Protein AF-0000000075969549 (afdb_homodimer)

pLDDT: mean 79.11, std 28.39, range [17.0, 98.88]

Nearest PDB structures (foldseek):
  5tuc-assembly1_A  TM=9.799E-01  e=2.265E-28  Sus scrofa
  5tub-assembly2_B  TM=9.819E-01  e=7.524E-28  Squalomorphii
  5tuc-assembly2_B  TM=9.845E-01  e=1.022E-26  Sus scrofa
  1fkm-assembly1_A  TM=8.429E-01  e=6.269E-11  Saccharomyces cerevisiae
  2g77-assembly1_A  TM=8.305E-01  e=9.100E-11  Saccharomyces cerevisiae

Solvent-accessible surface area (backbone atoms only — not comparable to full-atom values): 49962 Å² total; per-residue (Å²): 113,12,47,56,45,24,48,44,51,58,45,38,52,53,40,46,52,43,45,46,38,68,71,67,42,62,78,69,69,65,77,65,83,73,53,48,61,56,54,51,46,46,52,48,45,54,46,44,52,54,48,50,57,65,49,55,70,73,68,71,75,80,79,66,72,91,65,79,73,85,68,56,76,65,54,91,59,82,76,46,70,42,44,43,73,70,60,54,59,67,29,41,51,96,58,47,23,54,41,69,57,69,60,52,32,51,42,22,48,39,28,12,65,34,76,90,48,41,67,61,50,45,29,44,63,23,65,56,41,60,52,79,34,33,54,68,54,43,55,53,50,50,53,52,51,46,51,51,50,53,51,42,41,47,38,64,69,66,55,46,70,71,32,40,76,31,23,58,70,60,43,51,39,52,53,50,45,56,56,47,44,75,62,52,60,47,82,39,76,81,36,34,69,82,89,32,66,55,40,50,49,52,42,53,45,53,55,27,41,25,57,51,29,46,68,73,42,71,52,93,53,53,63,65,60,37,47,63,44,37,67,65,49,73,34,73,63,62,23,42,45,32,40,51,31,48,40,71,76,46,47,53,48,63,39,84,82,29,60,46,47,52,50,50,40,51,52,41,43,53,49,41,40,68,77,37,47,66,60,37,50,51,29,46,76,38,73,37,56,72,44,65,73,48,43,64,40,65,64,40,68,40,52,73,34,35,50,72,71,55,37,53,37,52,50,42,19,55,57,41,49,48,96,34,92,47,44,70,51,34,44,53,48,26,51,49,61,71,42,39,62,61,43,61,73,65,61,50,42,47,70,51,45,41,51,52,57,60,64,39,41,62,70,58,60,62,66,62,35,53,35,45,16,51,17,52,53,51,21,59,70,67,34,88,80,68,57,60,74,57,26,54,62,65,71,41,86,64,80,67,74,70,73,73,78,61,81,70,69,67,76,68,68,67,80,72,80,81,70,82,76,79,81,77,85,82,76,75,72,75,79,70,66,69,68,61,58,61,60,57,61,58,54,72,74,101,112,19,57,56,41,15,50,44,51,58,44,36,54,52,41,46,52,43,45,48,39,67,70,68,43,63,77,68,70,67,77,66,84,73,52,50,62,55,55,51,47,47,52,48,47,55,46,43,52,54,46,51,58,65,50,56,69,75,68,69,73,78,77,66,71,92,63,80,74,86,67,56,76,65,56,92,58,81,76,46,69,44,44,43,73,71,61,56,58,68,31,41,50,95,59,48,23,54,42,67,57,69,60,51,32,52,42,22,48,40,29,12,63,35,76,89,48,42,65,62,49,45,29,44,63,23,66,55,41,60,52,79,34,33,54,69,53,44,54,53,50,50,52,52,51,46,52,51,50,52,52,41,41,47,41,63,69,65,56,46,73,71,32,41,76,31,22,59,69,59,45,52,40,52,53,51,46,56,57,49,45,73,63,53,59,47,82,40,75,81,36,34,69,83,90,30,66,55,38,51,48,53,43,51,44,54,55,29,42,22,58,50,30,46,68,74,42,70,52,93,52,53,64,66,60,38,48,62,43,36,68,65,50,74,34,73,64,62,22,41,45,32,42,52,30,47,40,70,76,45,45,52,47,62,39,85,81,30,59,46,46,51,51,51,41,51,52,40,44,52,49,40,40,67,76,38,49,68,60,36,50,50,28,45,74,38,73,37,57,71,43,64,72,49,44,62,40,65,65,38,69,39,50,74,35,35,49,71,72,54,38,53,37,51,49,42,20,55,56,40,48,48,96,34,91,48,46,69,51,33,43,53,48,26,51,49,62,69,44,39,63,61,44,61,73,65,61,49,43,46,69,51,43,40,51,52,58,60,64,40,44,63,68,57,62,61,68,61,36,53,34,44,15,50,16,52,52,52,21,58,70,66,33,88,80,70,56,61,74,56,26,54,61,65,71,40,87,65,79,69,76,71,74,74,80,67,83,72,70,71,76,69,68,64,81,69,76,73,68,76,80,80,84,77,87,84,76,93,81,83,79,74,72,71,69,65,64,62,62,62,63,57,56,74,75,104

InterPro domains:
  IPR000195 Rab-GAP-TBC domain [PF00566] (117-343)
  IPR000195 Rab-GAP-TBC domain [PS50086] (112-322)
  IPR000195 Rab-GAP-TBC domain [SM00164] (109-347)
  IPR035969 Rab-GAP-TBC domain superfamily [SSF47923] (85-279)
  IPR035969 Rab-GAP-TBC domain superfamily [SSF47923] (257-378)

Sequence (892 aa):
MLLTVQVLVYQYLTMCLLMYLVVHHGVQALGGESSLEDVTKHLIQLRMSTLDAAAKEEEYEIILPSSSPKLPPRPTVKRGPPVSLEEWAKHFDDDGRMINIKELKEKIFRGGISPILRYDAWKFLLDYMPSTATREEWQEIRKRKVEEYIQMKHQWKSMTEDQESRFSYFRERKNLIEKDVNRTDRTIPYFEGNDNPNVQLLYDILMTYVMYNFDLGYVQGMSDLLSPILYLMENEVDAFWCFVGFMNKMSKNFEMDQAGIKQQLKNLNILIRFTDRELGNYLESNESDNLFFCFRWLLILFKREFSYQDIMVLWEVLWSDLPGPNFHLFICLAILDTERDVLIGNEYGFTEILKHINDLSLHINLQDILIKAEAIYLQLLAAEELPDSVKVILNLPVSERRIDSESTEELVIPPTSDHISNGEPSQSESMESTEQMYEQALSLYLMLLTVQVLVYQYLTMCLLMYLVVHHGVQALGGESSLEDVTKHLIQLRMSTLDAAAKEEEYEIILPSSSPKLPPRPTVKRGPPVSLEEWAKHFDDDGRMINIKELKEKIFRGGISPILRYDAWKFLLDYMPSTATREEWQEIRKRKVEEYIQMKHQWKSMTEDQESRFSYFRERKNLIEKDVNRTDRTIPYFEGNDNPNVQLLYDILMTYVMYNFDLGYVQGMSDLLSPILYLMENEVDAFWCFVGFMNKMSKNFEMDQAGIKQQLKNLNILIRFTDRELGNYLESNESDNLFFCFRWLLILFKREFSYQDIMVLWEVLWSDLPGPNFHLFICLAILDTERDVLIGNEYGFTEILKHINDLSLHINLQDILIKAEAIYLQLLAAEELPDSVKVILNLPVSERRIDSESTEELVIPPTSDHISNGEPSQSESMESTEQMYEQALSLYL

Secondary structure (DSSP, 8-state):
-HHHHHHHHHHHHHHHHHHHHHHH--TT---SSS-HHHHHHHHHHHHHHHHHHHHTS--------SS---PPPPPP----PPBPHHHHHTTB-TTS-B--HHHHHHHHHHH-B-GGGHHHHHHHHTTSS-TT--HHHHHHHHHHHHHHHHHHHHHHHT--HHHHTT-HHHHHHHHHHHHHHTTSSTTSTTT-STT-HHHHHHHHHHHHHHHH-TTT---TTHHHHHHHHHHHH--HHHHHHHHHHHHHHHGGGGSTT-HHHHHHHHHHHHHHHHH-HHHHHHHHHTT-TT-GGGHHHHHTTTTTTS-HHHHHHHHHHHHTT-S-TTHHHHHHHHHHHHHHHHHHHTT--HHHHHHHHHHTTT---HHHHHHHHHHHHHHHHT-S---HHHHHHTTPPP-------------------S-----------SGGGTTHHHHHHHHTT-/-HHHHHHHHHHHHHHHHHHHHHHH--GGG--SSS-HHHHHHHHHHHHHHHHHHHTTS--------SS---PPPPPP----PPBPHHHHHTTB-TTS-B--HHHHHHHHHHH-B-GGGHHHHHHHHTTSS-TT--HHHHHHHHHHHHHHHHHHHHHHHT--HHHHTT-HHHHHHHHHHHHHHTTSSTTSTTT-STT-HHHHHHHHHHHHHHHH-TTT---TTHHHHHHHHHHHH--HHHHHHHHHHHHHHHGGGGSTT-HHHHHHHHHHHHHHHHH-HHHHHHHHHTT-TT-GGGHHHHHTTTTTTS-HHHHHHHHHHHHTT-S-TTHHHHHHHHHHHHTHHHHHHTT--HHHHHHHHHHTTT---HHHHHHHHHHHHHHHHH-SS--HHHHHHTTPPP--------------------------------GGGGTHHHHHHHTT--

Foldseek 3Di:
DVVVVVLLVVLQVLVQVLLCCLVPDDQPPPPDPPRSVVVNVVSVVVNCVSVCVVVVPPPPVPCDDPDQADFDDFDFDAADAAQDPVNQVVQADPQGAGHPLLVNLVNLLRHNHDLVCCLPVLCDLLVVADNGDGPVRRVVSLVVLVVLLVVLLCVVVPQDPVNVVVVPLLVVLLVVLVVQLVPAPCVDPQNHDPPRVLSVLLSSLLSSVCSVPVVLRDDPLLSLQLVLLCVSNVDSSSSNSSSVSVCVLQVCCRDSVNVVLQVLLVLLLVLCCNLPVPLSVLCVVLVNSSVCLCSSCNNNVCSQQADSVLVSSVVSSQSSCPPHVNLSSLLVVLVCVVCVCVCVVVSDHPVRVSSVSVVNRHVDDNSSSSRNSVSSLVSQVPRPDDDQSNCVSNVHDGDDPPPPPPPPVVVPVDPPDDDDDDDDDDDPDDDPPDVVVVVVVVVVVD/DVVVVVLLVVLQVLVQVLCCCLVPPDQPPPPDPPRSVVVNVVSVVVNCVSVCVVVVPPPPVPPDDPDQADFDDFDFDAADAAQDPVNQVVQADPQGAGHPLLVNLVRLLRHNHDLVCCLPVLCDLLVVADNGAGPVRRVVSLVVLVVLLVVLLCVVVVQDPVNVVVVPLLVVLLVVLVVQLVPAPCVDPQNHDPPRVLSVLLSSLLSSVCSVPVVLRDDPLLSLQLVLLCVSNVDSSSSNSSSVSVCVLQVCCRDSSNVVLQVLLVLLLVLCCNLPVPLSVLCVVLVNSSVCLCSSCNNNVCSQQADSVLVSSVVSSQSSCPPHVNLSSLLVVLVCVVCVCVCVVVSDHPVRVSSVSVVNRHVDDRSSSSRNSVSSLVSQVPRPDDDQSNCVSNVHDDDDPPPPPPCPVPVPVDPPDPDDDDDDDDDDDDPPPDPVVVVVVVVVVD

Structure (mmCIF, N/CA/C/O backbone):
data_AF-0000000075969549-model_v1
#
loop_
_entity.id
_entity.type
_entity.pdbx_description
1 polymer 'TBC1 domain family member 15'
#
loop_
_atom_site.group_PDB
_atom_site.id
_atom_site.type_symbol
_atom_site.label_atom_id
_atom_site.label_alt_id
_atom_site.label_comp_id
_atom_site.label_asym_id
_atom_site.label_entity_id
_atom_site.label_seq_id
_atom_site.pdbx_PDB_ins_code
_atom_site.Cartn_x
_atom_site.Cartn_y
_atom_site.Cartn_z
_atom_site.occupancy
_atom_site.B_iso_or_equiv
_atom_site.auth_seq_id
_atom_site.auth_comp_id
_atom_site.auth_asym_id
_atom_site.auth_atom_id
_atom_site.pdbx_PDB_model_num
ATOM 1 N N . MET A 1 1 ? -20.375 -3.908 3.492 1 21.33 1 MET A N 1
ATOM 2 C CA . MET A 1 1 ? -19.078 -4.133 2.852 1 21.33 1 MET A CA 1
ATOM 3 C C . MET A 1 1 ? -17.953 -4.102 3.875 1 21.33 1 MET A C 1
ATOM 5 O O . MET A 1 1 ? -16.906 -4.723 3.674 1 21.33 1 MET A O 1
ATOM 9 N N . LEU A 1 2 ? -18.25 -3.332 4.996 1 26.2 2 LEU A N 1
ATOM 10 C CA . LEU A 1 2 ? -17.297 -3.127 6.074 1 26.2 2 LEU A CA 1
ATOM 11 C C . LEU A 1 2 ? -17.109 -4.402 6.891 1 26.2 2 LEU A C 1
ATOM 13 O O . LEU A 1 2 ? -16 -4.719 7.316 1 26.2 2 LEU A O 1
ATOM 17 N N . LEU A 1 3 ? -18.156 -5.086 7.102 1 29.84 3 LEU A N 1
ATOM 18 C CA . LEU A 1 3 ? -18.156 -6.398 7.742 1 29.84 3 LEU A CA 1
ATOM 19 C C . LEU A 1 3 ? -17.328 -7.398 6.941 1 29.84 3 LEU A C 1
ATOM 21 O O . LEU A 1 3 ? -16.672 -8.266 7.52 1 29.84 3 LEU A O 1
ATOM 25 N N . THR A 1 4 ? -17.344 -7.156 5.641 1 31.66 4 THR A N 1
ATOM 26 C CA . THR A 1 4 ? -16.688 -8.125 4.773 1 31.66 4 THR A CA 1
ATOM 27 C C . THR A 1 4 ? -15.172 -7.914 4.789 1 31.66 4 THR A C 1
ATOM 29 O O . THR A 1 4 ? -14.406 -8.875 4.699 1 31.66 4 THR A O 1
ATOM 32 N N . VAL A 1 5 ? -14.703 -6.711 5.031 1 31.64 5 VAL A N 1
ATOM 33 C CA . VAL A 1 5 ? -13.273 -6.453 4.922 1 31.64 5 VAL A CA 1
ATOM 34 C C . VAL A 1 5 ? -12.57 -6.867 6.211 1 31.64 5 VAL A C 1
ATOM 36 O O . VAL A 1 5 ? -11.477 -7.438 6.176 1 31.64 5 VAL A O 1
ATOM 39 N N . GLN A 1 6 ? -13.109 -6.527 7.395 1 30.97 6 GLN A N 1
ATOM 40 C CA . GLN A 1 6 ? -12.555 -7.004 8.656 1 30.97 6 GLN A CA 1
ATOM 41 C C . GLN A 1 6 ? -12.438 -8.523 8.664 1 30.97 6 GLN A C 1
ATOM 43 O O . GLN A 1 6 ? -11.453 -9.07 9.164 1 30.97 6 GLN A O 1
ATOM 48 N N . VAL A 1 7 ? -13.391 -9.062 8.18 1 33.06 7 VAL A N 1
ATOM 49 C CA . VAL A 1 7 ? -13.383 -10.508 7.98 1 33.06 7 VAL A CA 1
ATOM 50 C C . VAL A 1 7 ? -12.242 -10.898 7.051 1 33.06 7 VAL A C 1
ATOM 52 O O . VAL A 1 7 ? -11.57 -11.906 7.27 1 33.06 7 VAL A O 1
ATOM 55 N N . LEU A 1 8 ? -11.844 -9.898 6.262 1 35.03 8 LEU A N 1
ATOM 56 C CA . LEU A 1 8 ? -10.82 -10.25 5.285 1 35.03 8 LEU A CA 1
ATOM 57 C C . LEU A 1 8 ? -9.422 -10.125 5.895 1 35.03 8 LEU A C 1
ATOM 59 O O . LEU A 1 8 ? -8.555 -10.961 5.633 1 35.03 8 LEU A O 1
ATOM 63 N N . VAL A 1 9 ? -9.18 -9.148 6.75 1 34.84 9 VAL A N 1
ATOM 64 C CA . VAL A 1 9 ? -7.855 -8.984 7.348 1 34.84 9 VAL A CA 1
ATOM 65 C C . VAL A 1 9 ? -7.605 -10.102 8.359 1 34.84 9 VAL A C 1
ATOM 67 O O . VAL A 1 9 ? -6.523 -10.688 8.391 1 34.84 9 VAL A O 1
ATOM 70 N N . TYR A 1 10 ? -8.539 -10.289 9.32 1 36.03 10 TYR A N 1
ATOM 71 C CA . TYR A 1 10 ? -8.43 -11.453 10.195 1 36.03 10 TYR A CA 1
ATOM 72 C C . TYR A 1 10 ? -8.289 -12.734 9.391 1 36.03 10 TYR A C 1
ATOM 74 O O . TYR A 1 10 ? -7.543 -13.641 9.773 1 36.03 10 TYR A O 1
ATOM 82 N N . GLN A 1 11 ? -8.938 -12.688 8.367 1 36.5 11 GLN A N 1
ATOM 83 C CA . GLN A 1 11 ? -8.781 -13.797 7.43 1 36.5 11 GLN A CA 1
ATOM 84 C C . GLN A 1 11 ? -7.363 -13.836 6.855 1 36.5 11 GLN A C 1
ATOM 86 O O . GLN A 1 11 ? -6.781 -14.906 6.703 1 36.5 11 GLN A O 1
ATOM 91 N N . TYR A 1 12 ? -6.855 -12.656 6.758 1 38.41 12 TYR A N 1
ATOM 92 C CA . TYR A 1 12 ? -5.504 -12.57 6.207 1 38.41 12 TYR A CA 1
ATOM 93 C C . TYR A 1 12 ? -4.473 -13.031 7.23 1 38.41 12 TYR A C 1
ATOM 95 O O . TYR A 1 12 ? -3.568 -13.805 6.902 1 38.41 12 TYR A O 1
ATOM 103 N N . LEU A 1 13 ? -4.598 -12.57 8.414 1 36.53 13 LEU A N 1
ATOM 104 C CA . LEU A 1 13 ? -3.619 -12.953 9.43 1 36.53 13 LEU A CA 1
ATOM 105 C C . LEU A 1 13 ? -3.715 -14.445 9.742 1 36.53 13 LEU A C 1
ATOM 107 O O . LEU A 1 13 ? -2.693 -15.117 9.898 1 36.53 13 LEU A O 1
ATOM 111 N N . THR A 1 14 ? -4.902 -14.789 9.883 1 38.47 14 THR A N 1
ATOM 112 C CA . THR A 1 14 ? -5.105 -16.219 10.102 1 38.47 14 THR A CA 1
ATOM 113 C C . THR A 1 14 ? -4.645 -17.016 8.891 1 38.47 14 THR A C 1
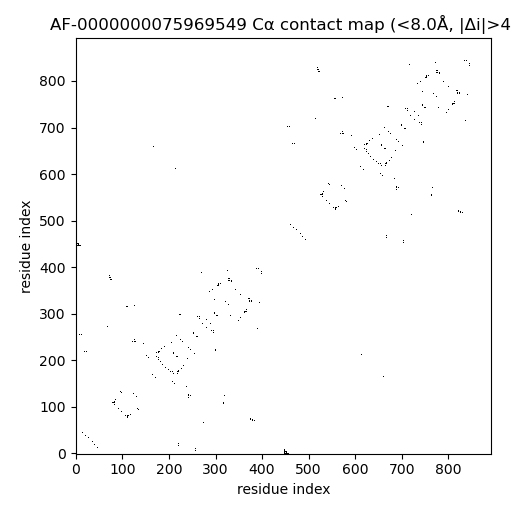ATOM 115 O O . THR A 1 14 ? -4.082 -18.109 9.031 1 38.47 14 THR A O 1
ATOM 118 N N . MET A 1 15 ? -4.801 -16.406 7.785 1 41.09 15 MET A N 1
ATOM 119 C CA . MET A 1 15 ? -4.324 -17.047 6.566 1 41.09 15 MET A CA 1
ATOM 120 C C . MET A 1 15 ? -2.803 -17.078 6.52 1 41.09 15 MET A C 1
ATOM 122 O O . MET A 1 15 ? -2.205 -18.094 6.156 1 41.09 15 MET A O 1
ATOM 126 N N . CYS A 1 16 ? -2.295 -16 6.926 1 41.16 16 CYS A N 1
ATOM 127 C CA . CYS A 1 16 ? -0.837 -15.953 6.949 1 41.16 16 CYS A CA 1
ATOM 128 C C . CYS A 1 16 ? -0.275 -16.953 7.957 1 41.16 16 CYS A C 1
ATOM 130 O O . CYS A 1 16 ? 0.706 -17.641 7.676 1 41.16 16 CYS A O 1
ATOM 132 N N . LEU A 1 17 ? -0.875 -16.922 9.07 1 39.16 17 LEU A N 1
ATOM 133 C CA . LEU A 1 17 ? -0.434 -17.906 10.062 1 39.16 17 LEU A CA 1
ATOM 134 C C . LEU A 1 17 ? -0.641 -19.328 9.562 1 39.16 17 LEU A C 1
ATOM 136 O O . LEU A 1 17 ? 0.227 -20.188 9.742 1 39.16 17 LEU A O 1
ATOM 140 N N . LEU A 1 18 ? -1.745 -19.422 8.898 1 40.03 18 LEU A N 1
ATOM 141 C CA . LEU A 1 18 ? -2.031 -20.734 8.328 1 40.03 18 LEU A CA 1
ATOM 142 C C . LEU A 1 18 ? -1.037 -21.078 7.227 1 40.03 18 LEU A C 1
ATOM 144 O O . LEU A 1 18 ? -0.526 -22.203 7.168 1 40.03 18 LEU A O 1
ATOM 148 N N . MET A 1 19 ? -0.872 -20.156 6.457 1 40.88 19 MET A N 1
ATOM 149 C CA . MET A 1 19 ? 0.059 -20.375 5.355 1 40.88 19 MET A CA 1
ATOM 150 C C . MET A 1 19 ? 1.463 -20.672 5.879 1 40.88 19 MET A C 1
ATOM 152 O O . MET A 1 19 ? 2.154 -21.547 5.363 1 40.88 19 MET A O 1
ATOM 156 N N . TYR A 1 20 ? 1.781 -19.859 6.852 1 40.25 20 TYR A N 1
ATOM 157 C CA . TYR A 1 20 ? 3.08 -20.109 7.469 1 40.25 20 TYR A CA 1
ATOM 158 C C . TYR A 1 20 ? 3.158 -21.531 8.031 1 40.25 20 TYR A C 1
ATOM 160 O O . TYR A 1 20 ? 4.156 -22.219 7.844 1 40.25 20 TYR A O 1
ATOM 168 N N . LEU A 1 21 ? 2.127 -21.859 8.641 1 39.59 21 LEU A N 1
ATOM 169 C CA . LEU A 1 21 ? 2.113 -23.188 9.258 1 39.59 21 LEU A CA 1
ATOM 170 C C . LEU A 1 21 ? 2.074 -24.281 8.203 1 39.59 21 LEU A C 1
ATOM 172 O O . LEU A 1 21 ? 2.768 -25.297 8.328 1 39.59 21 LEU A O 1
ATOM 176 N N . VAL A 1 22 ? 1.266 -24.016 7.242 1 39.91 22 VAL A N 1
ATOM 177 C CA . VAL A 1 22 ? 1.07 -25.031 6.223 1 39.91 22 VAL A CA 1
ATOM 178 C C . VAL A 1 22 ? 2.32 -25.141 5.352 1 39.91 22 VAL A C 1
ATOM 180 O O . VAL A 1 22 ? 2.74 -26.25 4.992 1 39.91 22 VAL A O 1
ATOM 183 N N . VAL A 1 23 ? 2.855 -24.031 5.039 1 40.06 23 VAL A N 1
ATOM 184 C CA . VAL A 1 23 ? 3.957 -24.047 4.082 1 40.06 23 VAL A CA 1
ATOM 185 C C . VAL A 1 23 ? 5.254 -24.438 4.793 1 40.06 23 VAL A C 1
ATOM 187 O O . VAL A 1 23 ? 6.09 -25.141 4.227 1 40.06 23 VAL A O 1
ATOM 190 N N . HIS A 1 24 ? 5.582 -23.859 5.953 1 37.06 24 HIS A N 1
ATOM 191 C CA . HIS A 1 24 ? 6.898 -24.062 6.547 1 37.06 24 HIS A CA 1
ATOM 192 C C . HIS A 1 24 ? 6.871 -25.188 7.57 1 37.06 24 HIS A C 1
ATOM 194 O O . HIS A 1 24 ? 7.91 -25.781 7.879 1 37.06 24 HIS A O 1
ATOM 200 N N . HIS A 1 25 ? 6.004 -25.172 8.578 1 36.03 25 HIS A N 1
ATOM 201 C CA . HIS A 1 25 ? 6.141 -26.094 9.703 1 36.03 25 HIS A CA 1
ATOM 202 C C . HIS A 1 25 ? 5.348 -27.375 9.461 1 36.03 25 HIS A C 1
ATOM 204 O O . HIS A 1 25 ? 4.152 -27.328 9.164 1 36.03 25 HIS A O 1
ATOM 210 N N . GLY A 1 26 ? 5.855 -28.344 8.703 1 30.97 26 GLY A N 1
ATOM 211 C CA . GLY A 1 26 ? 5.301 -29.625 9.094 1 30.97 26 GLY A CA 1
ATOM 212 C C . GLY A 1 26 ? 4.941 -29.703 10.57 1 30.97 26 GLY A C 1
ATOM 213 O O . GLY A 1 26 ? 5.387 -28.875 11.359 1 30.97 26 GLY A O 1
ATOM 214 N N . VAL A 1 27 ? 3.904 -30.406 11.117 1 31.14 27 VAL A N 1
ATOM 215 C CA . VAL A 1 27 ? 3.426 -30.531 12.492 1 31.14 27 VAL A CA 1
ATOM 216 C C . VAL A 1 27 ? 4.613 -30.641 13.445 1 31.14 27 VAL A C 1
ATOM 218 O O . VAL A 1 27 ? 4.438 -30.672 14.664 1 31.14 27 VAL A O 1
ATOM 221 N N . GLN A 1 28 ? 5.824 -30.766 12.992 1 27.58 28 GLN A N 1
ATOM 222 C CA . GLN A 1 28 ? 6.801 -31.266 13.961 1 27.58 28 GLN A CA 1
ATOM 223 C C . GLN A 1 28 ? 7.344 -30.125 14.82 1 27.58 28 GLN A C 1
ATOM 225 O O . GLN A 1 28 ? 8.094 -30.359 15.773 1 27.58 28 GLN A O 1
ATOM 230 N N . ALA A 1 29 ? 7.43 -28.891 14.398 1 29.3 29 ALA A N 1
ATOM 231 C CA . ALA A 1 29 ? 8.398 -28.094 15.141 1 29.3 29 ALA A CA 1
ATOM 232 C C . ALA A 1 29 ? 7.852 -27.672 16.5 1 29.3 29 ALA A C 1
ATOM 234 O O . ALA A 1 29 ? 8.477 -26.891 17.219 1 29.3 29 ALA A O 1
ATOM 235 N N . LEU A 1 30 ? 6.531 -27.516 16.656 1 29.86 30 LEU A N 1
ATOM 236 C CA . LEU A 1 30 ? 6.305 -27 18 1 29.86 30 LEU A CA 1
ATOM 237 C C . LEU A 1 30 ? 6.691 -28.031 19.062 1 29.86 30 LEU A C 1
ATOM 239 O O . LEU A 1 30 ? 6.242 -29.172 19 1 29.86 30 LEU A O 1
ATOM 243 N N . GLY A 1 31 ? 7.891 -28.078 19.578 1 28.08 31 GLY A N 1
ATOM 244 C CA . GLY A 1 31 ? 8.344 -28.969 20.641 1 28.08 31 GLY A CA 1
ATOM 245 C C . GLY A 1 31 ? 7.258 -29.281 21.656 1 28.08 31 GLY A C 1
ATOM 246 O O . GLY A 1 31 ? 7.41 -30.203 22.469 1 28.08 31 GLY A O 1
ATOM 247 N N . GLY A 1 32 ? 6.637 -28.156 22.312 1 30.61 32 GLY A N 1
ATOM 248 C CA . GLY A 1 32 ? 5.91 -28.562 23.516 1 30.61 32 GLY A CA 1
ATOM 249 C C . GLY A 1 32 ? 4.699 -29.422 23.219 1 30.61 32 GLY A C 1
ATOM 250 O O . GLY A 1 32 ? 4.281 -29.531 22.062 1 30.61 32 GLY A O 1
ATOM 251 N N . GLU A 1 33 ? 4.203 -30.391 24.188 1 31.62 33 GLU A N 1
ATOM 252 C CA . GLU A 1 33 ? 3.193 -31.453 24.219 1 31.62 33 GLU A CA 1
ATOM 253 C C . GLU A 1 33 ? 1.873 -30.969 23.625 1 31.62 33 GLU A C 1
ATOM 255 O O . GLU A 1 33 ? 0.907 -31.734 23.547 1 31.62 33 GLU A O 1
ATOM 260 N N . SER A 1 34 ? 1.459 -29.672 23.906 1 33.59 34 SER A N 1
ATOM 261 C CA . SER A 1 34 ? 0.127 -29.391 23.375 1 33.59 34 SER A CA 1
ATOM 262 C C . SER A 1 34 ? 0.095 -29.562 21.844 1 33.59 34 SER A C 1
ATOM 264 O O . SER A 1 34 ? 0.959 -29.031 21.156 1 33.59 34 SER A O 1
ATOM 266 N N . SER A 1 35 ? -0.433 -30.672 21.328 1 34.09 35 SER A N 1
ATOM 267 C CA . SER A 1 35 ? -0.363 -31.203 19.969 1 34.09 35 SER A CA 1
ATOM 268 C C . SER A 1 35 ? -0.649 -30.109 18.953 1 34.09 35 SER A C 1
ATOM 270 O O . SER A 1 35 ? -1.592 -29.328 19.109 1 34.09 35 SER A O 1
ATOM 272 N N . LEU A 1 36 ? 0.384 -29.547 18.359 1 33.91 36 LEU A N 1
ATOM 273 C CA . LEU A 1 36 ? 0.303 -28.75 17.141 1 33.91 36 LEU A CA 1
ATOM 274 C C . LEU A 1 36 ? -0.939 -29.125 16.328 1 33.91 36 LEU A C 1
ATOM 276 O O . LEU A 1 36 ? -1.502 -28.281 15.625 1 33.91 36 LEU A O 1
ATOM 280 N N . GLU A 1 37 ? -1.374 -30.344 16.594 1 37.53 37 GLU A N 1
ATOM 281 C CA . GLU A 1 37 ? -2.602 -30.812 15.953 1 37.53 37 GLU A CA 1
ATOM 282 C C . GLU A 1 37 ? -3.803 -29.984 16.391 1 37.53 37 GLU A C 1
ATOM 284 O O . GLU A 1 37 ? -4.645 -29.625 15.57 1 37.53 37 GLU A O 1
ATOM 289 N N . ASP A 1 38 ? -3.713 -29.656 17.688 1 40.12 38 ASP A N 1
ATOM 290 C CA . ASP A 1 38 ? -4.875 -28.938 18.203 1 40.12 38 ASP A CA 1
ATOM 291 C C . ASP A 1 38 ? -4.871 -27.484 17.734 1 40.12 38 ASP A C 1
ATOM 293 O O . ASP A 1 38 ? -5.922 -26.938 17.391 1 40.12 38 ASP A O 1
ATOM 297 N N . VAL A 1 39 ? -3.68 -26.922 17.688 1 39.38 39 VAL A N 1
ATOM 298 C CA . VAL A 1 39 ? -3.602 -25.531 17.25 1 39.38 39 VAL A CA 1
ATOM 299 C C . VAL A 1 39 ? -3.906 -25.438 15.75 1 39.38 39 VAL A C 1
ATOM 301 O O . VAL A 1 39 ? -4.652 -24.547 15.32 1 39.38 39 VAL A O 1
ATOM 304 N N . THR A 1 40 ? -3.416 -26.391 14.992 1 35.94 40 THR A N 1
ATOM 305 C CA . THR A 1 40 ? -3.705 -26.422 13.562 1 35.94 40 THR A CA 1
ATOM 306 C C . THR A 1 40 ? -5.188 -26.688 13.32 1 35.94 40 THR A C 1
ATOM 308 O O . THR A 1 40 ? -5.801 -26.062 12.453 1 35.94 40 THR A O 1
ATOM 311 N N . LYS A 1 41 ? -5.742 -27.562 14.141 1 41.34 41 LYS A N 1
ATOM 312 C CA . LYS A 1 41 ? -7.18 -27.812 14.078 1 41.34 41 LYS A CA 1
ATOM 313 C C . LYS A 1 41 ? -7.977 -26.547 14.375 1 41.34 41 LYS A C 1
ATOM 315 O O . LYS A 1 41 ? -8.961 -26.25 13.695 1 41.34 41 LYS A O 1
ATOM 320 N N . HIS A 1 42 ? -7.488 -25.906 15.43 1 40.56 42 HIS A N 1
ATOM 321 C CA . HIS A 1 42 ? -8.227 -24.719 15.852 1 40.56 42 HIS A CA 1
ATOM 322 C C . HIS A 1 42 ? -8.094 -23.594 14.828 1 40.56 42 HIS A C 1
ATOM 324 O O . HIS A 1 42 ? -9.07 -22.922 14.508 1 40.56 42 HIS A O 1
ATOM 330 N N . LEU A 1 43 ? -6.977 -23.531 14.328 1 40.09 43 LEU A N 1
ATOM 331 C CA . LEU A 1 43 ? -6.77 -22.469 13.352 1 40.09 43 LEU A CA 1
ATOM 332 C C . LEU A 1 43 ? -7.48 -22.797 12.039 1 40.09 43 LEU A C 1
ATOM 334 O O . LEU A 1 43 ? -8.078 -21.906 11.422 1 40.09 43 LEU A O 1
ATOM 338 N N . ILE A 1 44 ? -7.5 -24.062 11.711 1 40.72 44 ILE A N 1
ATOM 339 C CA . ILE A 1 44 ? -8.273 -24.5 10.555 1 40.72 44 ILE A CA 1
ATOM 340 C C . ILE A 1 44 ? -9.766 -24.328 10.836 1 40.72 44 ILE A C 1
ATOM 342 O O . ILE A 1 44 ? -10.516 -23.859 9.984 1 40.72 44 ILE A O 1
ATOM 346 N N . GLN A 1 45 ? -10.117 -24.719 12.109 1 39.38 45 GLN A N 1
ATOM 347 C CA . GLN A 1 45 ? -11.523 -24.562 12.469 1 39.38 45 GLN A CA 1
ATOM 348 C C . GLN A 1 45 ? -11.938 -23.094 12.492 1 39.38 45 GLN A C 1
ATOM 350 O O . GLN A 1 45 ? -13.047 -22.75 12.078 1 39.38 45 GLN A O 1
ATOM 355 N N . LEU A 1 46 ? -11.156 -22.344 13 1 39.09 46 LEU A N 1
ATOM 356 C CA . LEU A 1 46 ? -11.445 -20.906 13.016 1 39.09 46 LEU A CA 1
ATOM 357 C C . LEU A 1 46 ? -11.523 -20.344 11.602 1 39.09 46 LEU A C 1
ATOM 359 O O . LEU A 1 46 ? -12.391 -19.531 11.297 1 39.09 46 LEU A O 1
ATOM 363 N N . ARG A 1 47 ? -10.727 -20.812 10.75 1 39.25 47 ARG A N 1
ATOM 364 C CA . ARG A 1 47 ? -10.742 -20.469 9.328 1 39.25 47 ARG A CA 1
ATOM 365 C C . ARG A 1 47 ? -12 -21.016 8.648 1 39.25 47 ARG A C 1
ATOM 367 O O . ARG A 1 47 ? -12.609 -20.328 7.824 1 39.25 47 ARG A O 1
ATOM 374 N N . MET A 1 48 ? -12.25 -22.219 8.945 1 39.09 48 MET A N 1
ATOM 375 C CA . MET A 1 48 ? -13.422 -22.906 8.406 1 39.09 48 MET A CA 1
ATOM 376 C C . MET A 1 48 ? -14.703 -22.219 8.859 1 39.09 48 MET A C 1
ATOM 378 O O . MET A 1 48 ? -15.68 -22.156 8.109 1 39.09 48 MET A O 1
ATOM 382 N N . SER A 1 49 ? -14.68 -21.844 10.031 1 39.19 49 SER A N 1
ATOM 383 C CA . SER A 1 49 ? -15.875 -21.141 10.492 1 39.19 49 SER A CA 1
ATOM 384 C C . SER A 1 49 ? -16.031 -19.797 9.797 1 39.19 49 SER A C 1
ATOM 386 O O . SER A 1 49 ? -17.156 -19.375 9.492 1 39.19 49 SER A O 1
ATOM 388 N N . THR A 1 50 ? -14.977 -19.172 9.523 1 38.41 50 THR A N 1
ATOM 389 C CA . THR A 1 50 ? -15.078 -17.922 8.797 1 38.41 50 THR A CA 1
ATOM 390 C C . THR A 1 50 ? -15.391 -18.172 7.324 1 38.41 50 THR A C 1
ATOM 392 O O . THR A 1 50 ? -16.109 -17.391 6.691 1 38.41 50 THR A O 1
ATOM 395 N N . LEU A 1 51 ? -14.742 -19.188 6.727 1 37.94 51 LEU A N 1
ATOM 396 C CA . LEU A 1 51 ? -15.039 -19.609 5.359 1 37.94 51 LEU A CA 1
ATOM 397 C C . LEU A 1 51 ? -16.453 -20.156 5.25 1 37.94 51 LEU A C 1
ATOM 399 O O . LEU A 1 51 ? -17.156 -19.891 4.27 1 37.94 51 LEU A O 1
ATOM 403 N N . ASP A 1 52 ? -16.797 -21.031 6.07 1 37.28 52 ASP A N 1
ATOM 404 C CA . ASP A 1 52 ? -18.172 -21.516 6.102 1 37.28 52 ASP A CA 1
ATOM 405 C C . ASP A 1 52 ? -19.156 -20.359 6.289 1 37.28 52 ASP A C 1
ATOM 407 O O . ASP A 1 52 ? -20.266 -20.375 5.734 1 37.28 52 ASP A O 1
ATOM 411 N N . ALA A 1 53 ? -18.719 -19.391 6.91 1 36.72 53 ALA A N 1
ATOM 412 C CA . ALA A 1 53 ? -19.641 -18.281 7.105 1 36.72 53 ALA A CA 1
ATOM 413 C C . ALA A 1 53 ? -19.797 -17.469 5.82 1 36.72 53 ALA A C 1
ATOM 415 O O . ALA A 1 53 ? -20.891 -17 5.512 1 36.72 53 ALA A O 1
ATOM 416 N N . ALA A 1 54 ? -18.688 -17.312 5.031 1 36.69 54 ALA A N 1
ATOM 417 C CA . ALA A 1 54 ? -18.828 -16.625 3.742 1 36.69 54 ALA A CA 1
ATOM 418 C C . ALA A 1 54 ? -19.516 -17.531 2.725 1 36.69 54 ALA A C 1
ATOM 420 O O . ALA A 1 54 ? -20.141 -17.047 1.774 1 36.69 54 ALA A O 1
ATOM 421 N N . ALA A 1 55 ? -19.125 -18.766 2.781 1 33.19 55 ALA A N 1
ATOM 422 C CA . ALA A 1 55 ? -19.688 -19.734 1.838 1 33.19 55 ALA A CA 1
ATOM 423 C C . ALA A 1 55 ? -21.172 -19.969 2.096 1 33.19 55 ALA A C 1
ATOM 425 O O . ALA A 1 55 ? -21.828 -20.688 1.35 1 33.19 55 ALA A O 1
ATOM 426 N N . LYS A 1 56 ? -21.609 -19.609 3.23 1 37.75 56 LYS A N 1
ATOM 427 C CA . LYS A 1 56 ? -23.016 -19.938 3.447 1 37.75 56 LYS A CA 1
ATOM 428 C C . LYS A 1 56 ? -23.906 -19.312 2.379 1 37.75 56 LYS A C 1
ATOM 430 O O . LYS A 1 56 ? -25.109 -19.562 2.324 1 37.75 56 LYS A O 1
ATOM 435 N N . GLU A 1 57 ? -23.375 -18.266 1.719 1 35.94 57 GLU A N 1
ATOM 436 C CA . GLU A 1 57 ? -24.469 -17.719 0.918 1 35.94 57 GLU A CA 1
ATOM 437 C C . GLU A 1 57 ? -24.875 -18.672 -0.197 1 35.94 57 GLU A C 1
ATOM 439 O O . GLU A 1 57 ? -26.062 -18.766 -0.539 1 35.94 57 GLU A O 1
ATOM 444 N N . GLU A 1 58 ? -23.875 -19.094 -1.192 1 34.84 58 GLU A N 1
ATOM 445 C CA . GLU A 1 58 ? -24.469 -19.781 -2.334 1 34.84 58 GLU A CA 1
ATOM 446 C C . GLU A 1 58 ? -24.438 -21.297 -2.139 1 34.84 58 GLU A C 1
ATOM 448 O O . GLU A 1 58 ? -23.422 -21.938 -2.387 1 34.84 58 GLU A O 1
ATOM 453 N N . GLU A 1 59 ? -25.078 -21.797 -1.15 1 35.09 59 GLU A N 1
ATOM 454 C CA . GLU A 1 59 ? -25.312 -23.234 -1.053 1 35.09 59 GLU A CA 1
ATOM 455 C C . GLU A 1 59 ? -25.719 -23.828 -2.402 1 35.09 59 GLU A C 1
ATOM 457 O O . GLU A 1 59 ? -26.875 -23.719 -2.805 1 35.09 59 GLU A O 1
ATOM 462 N N . TYR A 1 60 ? -24.922 -23.766 -3.416 1 32.88 60 TYR A N 1
ATOM 463 C CA . TYR A 1 60 ? -25.328 -24.625 -4.527 1 32.88 60 TYR A CA 1
ATOM 464 C C . TYR A 1 60 ? -25.438 -26.078 -4.09 1 32.88 60 TYR A C 1
ATOM 466 O O . TYR A 1 60 ? -24.484 -26.641 -3.543 1 32.88 60 TYR A O 1
ATOM 474 N N . GLU A 1 61 ? -26.594 -26.469 -3.641 1 36.56 61 GLU A N 1
ATOM 475 C CA . GLU A 1 61 ? -26.859 -27.891 -3.482 1 36.56 61 GLU A CA 1
ATOM 476 C C . GLU A 1 61 ? -26.375 -28.688 -4.691 1 36.56 61 GLU A C 1
ATOM 478 O O . GLU A 1 61 ? -26.844 -28.469 -5.812 1 36.56 61 GLU A O 1
ATOM 483 N N . ILE A 1 62 ? -25.109 -29.109 -4.727 1 41.22 62 ILE A N 1
ATOM 484 C CA . ILE A 1 62 ? -24.703 -30.109 -5.707 1 41.22 62 ILE A CA 1
ATOM 485 C C . ILE A 1 62 ? -25.656 -31.297 -5.652 1 41.22 62 ILE A C 1
ATOM 487 O O . ILE A 1 62 ? -25.703 -32.031 -4.652 1 41.22 62 ILE A O 1
ATOM 491 N N . ILE A 1 63 ? -26.828 -31.25 -6.234 1 38.69 63 ILE A N 1
ATOM 492 C CA . ILE A 1 63 ? -27.719 -32.406 -6.375 1 38.69 63 ILE A CA 1
ATOM 493 C C . ILE A 1 63 ? -27.062 -33.438 -7.277 1 38.69 63 ILE A C 1
ATOM 495 O O . ILE A 1 63 ? -26.953 -33.25 -8.484 1 38.69 63 ILE A O 1
ATOM 499 N N . LEU A 1 64 ? -26.094 -34.156 -6.785 1 45.72 64 LEU A N 1
ATOM 500 C CA . LEU A 1 64 ? -25.625 -35.312 -7.562 1 45.72 64 LEU A CA 1
ATOM 501 C C . LEU A 1 64 ? -26.688 -36.406 -7.609 1 45.72 64 LEU A C 1
ATOM 503 O O . LEU A 1 64 ? -27.453 -36.562 -6.652 1 45.72 64 LEU A O 1
ATOM 507 N N . PRO A 1 65 ? -27.094 -36.906 -8.695 1 44.41 65 PRO A N 1
ATOM 508 C CA . PRO A 1 65 ? -28.031 -38.031 -8.703 1 44.41 65 PRO A CA 1
ATOM 509 C C . PRO A 1 65 ? -27.594 -39.156 -7.77 1 44.41 65 PRO A C 1
ATOM 511 O O . PRO A 1 65 ? -26.406 -39.281 -7.461 1 44.41 65 PRO A O 1
ATOM 514 N N . SER A 1 66 ? -28.5 -39.719 -7.004 1 46.31 66 SER A N 1
ATOM 515 C CA . SER A 1 66 ? -28.359 -40.781 -6.023 1 46.31 66 SER A CA 1
ATOM 516 C C . SER A 1 66 ? -27.5 -41.906 -6.562 1 46.31 66 SER A C 1
ATOM 518 O O . SER A 1 66 ? -26.922 -42.688 -5.789 1 46.31 66 SER A O 1
ATOM 520 N N . SER A 1 67 ? -27.609 -42.312 -7.918 1 49.69 67 SER A N 1
ATOM 521 C CA . SER A 1 67 ? -26.891 -43.5 -8.391 1 49.69 67 SER A CA 1
ATOM 522 C C . SER A 1 67 ? -25.547 -43.094 -9.016 1 49.69 67 SER A C 1
ATOM 524 O O . SER A 1 67 ? -25.453 -42.062 -9.703 1 49.69 67 SER A O 1
ATOM 526 N N . SER A 1 68 ? -24.453 -43.594 -8.531 1 55.59 68 SER A N 1
ATOM 527 C CA . SER A 1 68 ? -23.141 -43.375 -9.109 1 55.59 68 SER A CA 1
ATOM 528 C C . SER A 1 68 ? -23.156 -43.594 -10.617 1 55.59 68 SER A C 1
ATOM 530 O O . SER A 1 68 ? -23.562 -44.656 -11.094 1 55.59 68 SER A O 1
ATOM 532 N N . PRO A 1 69 ? -23.109 -42.594 -11.398 1 64.62 69 PRO A N 1
ATOM 533 C CA . PRO A 1 69 ? -23.094 -42.812 -12.844 1 64.62 69 PRO A CA 1
ATOM 534 C C . PRO A 1 69 ? -22.047 -43.844 -13.266 1 64.62 69 PRO A C 1
ATOM 536 O O . PRO A 1 69 ? -20.984 -43.938 -12.648 1 64.62 69 PRO A O 1
ATOM 539 N N . LYS A 1 70 ? -22.422 -44.938 -13.852 1 80.12 70 LYS A N 1
ATOM 540 C CA . LYS A 1 70 ? -21.5 -45.906 -14.391 1 80.12 70 LYS A CA 1
ATOM 541 C C . LYS A 1 70 ? -20.531 -45.281 -15.383 1 80.12 70 LYS A C 1
ATOM 543 O O . LYS A 1 70 ? -20.938 -44.844 -16.453 1 80.12 70 LYS A O 1
ATOM 548 N N . LEU A 1 71 ? -19.203 -45.031 -14.922 1 88.56 71 LEU A N 1
ATOM 549 C CA . LEU A 1 71 ? -18.172 -44.469 -15.789 1 88.56 71 LEU A CA 1
ATOM 550 C C . LEU A 1 71 ? -17.578 -45.531 -16.703 1 88.56 71 LEU A C 1
ATOM 552 O O . LEU A 1 71 ? -17.484 -46.688 -16.328 1 88.56 71 LEU A O 1
ATOM 556 N N . PRO A 1 72 ? -17.391 -45.156 -17.922 1 92.81 72 PRO A N 1
ATOM 557 C CA . PRO A 1 72 ? -16.688 -46.094 -18.797 1 92.81 72 PRO A CA 1
ATOM 558 C C . PRO A 1 72 ? -15.312 -46.5 -18.266 1 92.81 72 PRO A C 1
ATOM 560 O O . PRO A 1 72 ? -14.781 -45.812 -17.375 1 92.81 72 PRO A O 1
ATOM 563 N N . PRO A 1 73 ? -14.82 -47.594 -18.75 1 93.5 73 PRO A N 1
ATOM 564 C CA . PRO A 1 73 ? -13.477 -47.938 -18.297 1 93.5 73 PRO A CA 1
ATOM 565 C C . PRO A 1 73 ? -12.422 -46.906 -18.672 1 93.5 73 PRO A C 1
ATOM 567 O O . PRO A 1 73 ? -12.547 -46.25 -19.703 1 93.5 73 PRO A O 1
ATOM 570 N N . ARG A 1 74 ? -11.414 -46.781 -17.859 1 94.56 74 ARG A N 1
ATOM 571 C CA . ARG A 1 74 ? -10.328 -45.844 -18.125 1 94.56 74 ARG A CA 1
ATOM 572 C C . ARG A 1 74 ? -9.492 -46.281 -19.312 1 94.56 74 ARG A C 1
ATOM 574 O O . ARG A 1 74 ? -9.086 -47.469 -19.391 1 94.56 74 ARG A O 1
ATOM 581 N N . PRO A 1 75 ? -9.328 -45.438 -20.203 1 95.75 75 PRO A N 1
ATOM 582 C CA . PRO A 1 75 ? -8.477 -45.812 -21.344 1 95.75 75 PRO A CA 1
ATOM 583 C C . PRO A 1 75 ? -7.004 -45.938 -20.969 1 95.75 75 PRO A C 1
ATOM 585 O O . PRO A 1 75 ? -6.578 -45.406 -19.938 1 95.75 75 PRO A O 1
ATOM 588 N N . THR A 1 76 ? -6.258 -46.656 -21.781 1 95.5 76 THR A N 1
ATOM 589 C CA . THR A 1 76 ? -4.812 -46.781 -21.609 1 95.5 76 THR A CA 1
ATOM 590 C C . THR A 1 76 ? -4.109 -45.562 -22.188 1 95.5 76 THR A C 1
ATOM 592 O O . THR A 1 76 ? -4.359 -45.156 -23.328 1 95.5 76 THR A O 1
ATOM 595 N N . VAL A 1 77 ? -3.334 -44.938 -21.406 1 96.25 77 VAL A N 1
ATOM 596 C CA . VAL A 1 77 ? -2.59 -43.75 -21.797 1 96.25 77 VAL A CA 1
ATOM 597 C C . VAL A 1 77 ? -1.091 -44 -21.672 1 96.25 77 VAL A C 1
ATOM 599 O O . VAL A 1 77 ? -0.644 -44.688 -20.75 1 96.25 77 VAL A O 1
ATOM 602 N N . LYS A 1 78 ? -0.304 -43.594 -22.672 1 95.69 78 LYS A N 1
ATOM 603 C CA . LYS A 1 78 ? 1.152 -43.719 -22.625 1 95.69 78 LYS A CA 1
ATOM 604 C C . LYS A 1 78 ? 1.803 -42.344 -22.75 1 95.69 78 LYS A C 1
ATOM 606 O O . LYS A 1 78 ? 1.278 -41.438 -23.422 1 95.69 78 LYS A O 1
ATOM 611 N N . ARG A 1 79 ? 2.902 -42.219 -22.109 1 96.75 79 ARG A N 1
ATOM 612 C CA . ARG A 1 79 ? 3.684 -40.969 -22.219 1 96.75 79 ARG A CA 1
ATOM 613 C C . ARG A 1 79 ? 4.582 -41 -23.438 1 96.75 79 ARG A C 1
ATOM 615 O O . ARG A 1 79 ? 4.84 -42.062 -24.016 1 96.75 79 ARG A O 1
ATOM 622 N N . GLY A 1 80 ? 4.961 -39.844 -23.891 1 95.88 80 GLY A N 1
ATOM 623 C CA . GLY A 1 80 ? 5.887 -39.688 -25 1 95.88 80 GLY A CA 1
ATOM 624 C C . GLY A 1 80 ? 7.266 -39.219 -24.578 1 95.88 80 GLY A C 1
ATOM 625 O O . GLY A 1 80 ? 7.488 -38.906 -23.406 1 95.88 80 GLY A O 1
ATOM 626 N N . PRO A 1 81 ? 8.18 -39.281 -25.547 1 96.69 81 PRO A N 1
ATOM 627 C CA . PRO A 1 81 ? 9.508 -38.75 -25.266 1 96.69 81 PRO A CA 1
ATOM 628 C C . PRO A 1 81 ? 9.523 -37.219 -25.172 1 96.69 81 PRO A C 1
ATOM 630 O O . PRO A 1 81 ? 8.656 -36.562 -25.75 1 96.69 81 PRO A O 1
ATOM 633 N N . PRO A 1 82 ? 10.484 -36.719 -24.484 1 97.88 82 PRO A N 1
ATOM 634 C CA . PRO A 1 82 ? 10.594 -35.25 -24.438 1 97.88 82 PRO A CA 1
ATOM 635 C C . PRO A 1 82 ? 10.922 -34.656 -25.797 1 97.88 82 PRO A C 1
ATOM 637 O O . PRO A 1 82 ? 11.508 -35.312 -26.656 1 97.88 82 PRO A O 1
ATOM 640 N N . VAL A 1 83 ? 10.516 -33.406 -25.969 1 98.25 83 VAL A N 1
ATOM 641 C CA . VAL A 1 83 ? 10.836 -32.688 -27.203 1 98.25 83 VAL A CA 1
ATOM 642 C C . VAL A 1 83 ? 12.352 -32.625 -27.375 1 98.25 83 VAL A C 1
ATOM 644 O O . VAL A 1 83 ? 13.078 -32.188 -26.484 1 98.25 83 VAL A O 1
ATOM 647 N N . SER A 1 84 ? 12.812 -33.062 -28.484 1 97.25 84 SER A N 1
ATOM 648 C CA . SER A 1 84 ? 14.234 -33.094 -28.781 1 97.25 84 SER A CA 1
ATOM 649 C C . SER A 1 84 ? 14.68 -31.781 -29.438 1 97.25 84 SER A C 1
ATOM 651 O O . SER A 1 84 ? 13.844 -30.969 -29.844 1 97.25 84 SER A O 1
ATOM 653 N N . LEU A 1 85 ? 16.031 -31.656 -29.531 1 96.56 85 LEU A N 1
ATOM 654 C CA . LEU A 1 85 ? 16.609 -30.484 -30.156 1 96.56 85 LEU A CA 1
ATOM 655 C C . LEU A 1 85 ? 16.172 -30.375 -31.625 1 96.56 85 LEU A C 1
ATOM 657 O O . LEU A 1 85 ? 15.875 -29.281 -32.094 1 96.56 85 LEU A O 1
ATOM 661 N N . GLU A 1 86 ? 16.156 -31.484 -32.25 1 96 86 GLU A N 1
ATOM 662 C CA . GLU A 1 86 ? 15.766 -31.531 -33.656 1 96 86 GLU A CA 1
ATOM 663 C C . GLU A 1 86 ? 14.305 -31.125 -33.844 1 96 86 GLU A C 1
ATOM 665 O O . GLU A 1 86 ? 13.977 -30.344 -34.75 1 96 86 GLU A O 1
ATOM 670 N N . GLU A 1 87 ? 13.5 -31.641 -33 1 96.56 87 GLU A N 1
ATOM 671 C CA . GLU A 1 87 ? 12.078 -31.312 -33.062 1 96.56 87 GLU A CA 1
ATOM 672 C C . GLU A 1 87 ? 11.836 -29.844 -32.781 1 96.56 87 GLU A C 1
ATOM 674 O O . GLU A 1 87 ? 11.031 -29.188 -33.438 1 96.56 87 GLU A O 1
ATOM 679 N N . TRP A 1 88 ? 12.547 -29.328 -31.781 1 97 88 TRP A N 1
ATOM 680 C CA . TRP A 1 88 ? 12.438 -27.938 -31.375 1 97 88 TRP A CA 1
ATOM 681 C C . TRP A 1 88 ? 12.797 -27 -32.531 1 97 88 TRP A C 1
ATOM 683 O O . TRP A 1 88 ? 12.078 -26.031 -32.812 1 97 88 TRP A O 1
ATOM 693 N N . ALA A 1 89 ? 13.812 -27.312 -33.25 1 95.81 89 ALA A N 1
ATOM 694 C CA . ALA A 1 89 ? 14.328 -26.484 -34.312 1 95.81 89 ALA A CA 1
ATOM 695 C C . ALA A 1 89 ? 13.32 -26.391 -35.469 1 95.81 89 ALA A C 1
ATOM 697 O O . ALA A 1 89 ? 13.258 -25.375 -36.188 1 95.81 89 ALA A O 1
ATOM 698 N N . LYS A 1 90 ? 12.477 -27.391 -35.594 1 96.31 90 LYS A N 1
ATOM 699 C CA . LYS A 1 90 ? 11.5 -27.453 -36.656 1 96.31 90 LYS A CA 1
ATOM 700 C C . LYS A 1 90 ? 10.359 -26.469 -36.438 1 96.31 90 LYS A C 1
ATOM 702 O O . LYS A 1 90 ? 9.594 -26.172 -37.344 1 96.31 90 LYS A O 1
ATOM 707 N N . HIS A 1 91 ? 10.289 -25.984 -35.281 1 97.44 91 HIS A N 1
ATOM 708 C CA . HIS A 1 91 ? 9.164 -25.125 -34.938 1 97.44 91 HIS A CA 1
ATOM 709 C C . HIS A 1 91 ? 9.555 -23.641 -35.031 1 97.44 91 HIS A C 1
ATOM 711 O O . HIS A 1 91 ? 8.891 -22.781 -34.469 1 97.44 91 HIS A O 1
ATOM 717 N N . PHE A 1 92 ? 10.625 -23.328 -35.75 1 96.31 92 PHE A N 1
ATOM 718 C CA . PHE A 1 92 ? 11.031 -21.969 -36 1 96.31 92 PHE A CA 1
ATOM 719 C C . PHE A 1 92 ? 11.094 -21.703 -37.5 1 96.31 92 PHE A C 1
ATOM 721 O O . PHE A 1 92 ? 11.531 -22.562 -38.281 1 96.31 92 PHE A O 1
ATOM 728 N N . ASP A 1 93 ? 10.625 -20.547 -37.906 1 96.5 93 ASP A N 1
ATOM 729 C CA . ASP A 1 93 ? 10.836 -20.141 -39.281 1 96.5 93 ASP A CA 1
ATOM 730 C C . ASP A 1 93 ? 12.203 -19.5 -39.469 1 96.5 93 ASP A C 1
ATOM 732 O O . ASP A 1 93 ? 13.016 -19.484 -38.531 1 96.5 93 ASP A O 1
ATOM 736 N N . ASP A 1 94 ? 12.422 -18.938 -40.656 1 95.31 94 ASP A N 1
ATOM 737 C CA . ASP A 1 94 ? 13.75 -18.438 -41 1 95.31 94 ASP A CA 1
ATOM 738 C C . ASP A 1 94 ? 14.07 -17.172 -40.188 1 95.31 94 ASP A C 1
ATOM 740 O O . ASP A 1 94 ? 15.234 -16.875 -39.938 1 95.31 94 ASP A O 1
ATOM 744 N N . ASP A 1 95 ? 13.07 -16.469 -39.781 1 95.94 95 ASP A N 1
ATOM 745 C CA . ASP A 1 95 ? 13.266 -15.211 -39.094 1 95.94 95 ASP A CA 1
ATOM 746 C C . ASP A 1 95 ? 13.328 -15.414 -37.594 1 95.94 95 ASP A C 1
ATOM 748 O O . ASP A 1 95 ? 13.672 -14.5 -36.844 1 95.94 95 ASP A O 1
ATOM 752 N N . GLY A 1 96 ? 12.961 -16.609 -37.156 1 94.69 96 GLY A N 1
ATOM 753 C CA . GLY A 1 96 ? 13.062 -16.906 -35.719 1 94.69 96 GLY A CA 1
ATOM 754 C C . GLY A 1 96 ? 11.719 -16.938 -35.031 1 94.69 96 GLY A C 1
ATOM 755 O O . GLY A 1 96 ? 11.648 -17.109 -33.812 1 94.69 96 GLY A O 1
ATOM 756 N N . ARG A 1 97 ? 10.664 -16.781 -35.781 1 96.81 97 ARG A N 1
ATOM 757 C CA . ARG A 1 97 ? 9.32 -16.891 -35.219 1 96.81 97 ARG A CA 1
ATOM 758 C C . ARG A 1 97 ? 8.93 -18.344 -35.031 1 96.81 97 ARG A C 1
ATOM 760 O O . ARG A 1 97 ? 9.32 -19.219 -35.781 1 96.81 97 ARG A O 1
ATOM 767 N N . MET A 1 98 ? 8.219 -18.547 -34 1 96.31 98 MET A N 1
ATOM 768 C CA . MET A 1 98 ? 7.766 -19.922 -33.75 1 96.31 98 MET A CA 1
ATOM 769 C C . MET A 1 98 ? 6.559 -20.266 -34.594 1 96.31 98 MET A C 1
ATOM 771 O O . MET A 1 98 ? 5.664 -19.438 -34.781 1 96.31 98 MET A O 1
ATOM 775 N N . ILE A 1 99 ? 6.555 -21.406 -35.125 1 97.12 99 ILE A N 1
ATOM 776 C CA . ILE A 1 99 ? 5.477 -21.906 -35.969 1 97.12 99 ILE A CA 1
ATOM 777 C C . ILE A 1 99 ? 4.969 -23.234 -35.438 1 97.12 99 ILE A C 1
ATOM 779 O O . ILE A 1 99 ? 5.664 -23.922 -34.688 1 97.12 99 ILE A O 1
ATOM 783 N N . ASN A 1 100 ? 3.689 -23.609 -35.781 1 97.12 100 ASN A N 1
ATOM 784 C CA . ASN A 1 100 ? 3.064 -24.875 -35.406 1 97.12 100 ASN A CA 1
ATOM 785 C C . ASN A 1 100 ? 3.098 -25.078 -33.906 1 97.12 100 ASN A C 1
ATOM 787 O O . ASN A 1 100 ? 3.523 -26.125 -33.406 1 97.12 100 ASN A O 1
ATOM 791 N N . ILE A 1 101 ? 2.727 -24.109 -33.219 1 97.12 101 ILE A N 1
ATOM 792 C CA . ILE A 1 101 ? 2.803 -24.031 -31.766 1 97.12 101 ILE A CA 1
ATOM 793 C C . ILE A 1 101 ? 1.896 -25.094 -31.141 1 97.12 101 ILE A C 1
ATOM 795 O O . ILE A 1 101 ? 2.244 -25.703 -30.125 1 97.12 101 ILE A O 1
ATOM 799 N N . LYS A 1 102 ? 0.72 -25.297 -31.719 1 96.75 102 LYS A N 1
ATOM 800 C CA . LYS A 1 102 ? -0.213 -26.297 -31.203 1 96.75 102 LYS A CA 1
ATOM 801 C C . LYS A 1 102 ? 0.432 -27.688 -31.156 1 96.75 102 LYS A C 1
ATOM 803 O O . LYS A 1 102 ? 0.309 -28.391 -30.156 1 96.75 102 LYS A O 1
ATOM 808 N N . GLU A 1 103 ? 1.097 -28 -32.219 1 97.38 103 GLU A N 1
ATOM 809 C CA . GLU A 1 103 ? 1.784 -29.297 -32.312 1 97.38 103 GLU A CA 1
ATOM 810 C C . GLU A 1 103 ? 2.891 -29.391 -31.266 1 97.38 103 GLU A C 1
ATOM 812 O O . GLU A 1 103 ? 3.074 -30.438 -30.641 1 97.38 103 GLU A O 1
ATOM 817 N N . LEU A 1 104 ? 3.619 -28.375 -31.156 1 97.69 104 LEU A N 1
ATOM 818 C CA . LEU A 1 104 ? 4.695 -28.344 -30.172 1 97.69 104 LEU A CA 1
ATOM 819 C C . LEU A 1 104 ? 4.152 -28.547 -28.766 1 97.69 104 LEU A C 1
ATOM 821 O O . LEU A 1 104 ? 4.711 -29.328 -27.984 1 97.69 104 LEU A O 1
ATOM 825 N N . LYS A 1 105 ? 3.105 -27.859 -28.375 1 97.88 105 LYS A N 1
ATOM 826 C CA . LYS A 1 105 ? 2.498 -27.969 -27.062 1 97.88 105 LYS A CA 1
ATOM 827 C C . LYS A 1 105 ? 1.993 -29.391 -26.797 1 97.88 105 LYS A C 1
ATOM 829 O O . LYS A 1 105 ? 2.07 -29.891 -25.672 1 97.88 105 LYS A O 1
ATOM 834 N N . GLU A 1 106 ? 1.456 -30 -27.859 1 97.69 106 GLU A N 1
ATOM 835 C CA . GLU A 1 106 ? 1.019 -31.391 -27.719 1 97.69 106 GLU A CA 1
ATOM 836 C C . GLU A 1 106 ? 2.188 -32.312 -27.375 1 97.69 106 GLU A C 1
ATOM 838 O O . GLU A 1 106 ? 2.059 -33.188 -26.531 1 97.69 106 GLU A O 1
ATOM 843 N N . LYS A 1 107 ? 3.23 -32.094 -28.047 1 97.75 107 LYS A N 1
ATOM 844 C CA . LYS A 1 107 ? 4.414 -32.906 -27.766 1 97.75 107 LYS A CA 1
ATOM 845 C C . LYS A 1 107 ? 4.922 -32.656 -26.344 1 97.75 107 LYS A C 1
ATOM 847 O O . LYS A 1 107 ? 5.328 -33.625 -25.656 1 97.75 107 LYS A O 1
ATOM 852 N N . ILE A 1 108 ? 4.93 -31.438 -25.938 1 98.44 108 ILE A N 1
ATOM 853 C CA . ILE A 1 108 ? 5.359 -31.094 -24.578 1 98.44 108 ILE A CA 1
ATOM 854 C C . ILE A 1 108 ? 4.438 -31.75 -23.562 1 98.44 108 ILE A C 1
ATOM 856 O O . ILE A 1 108 ? 4.902 -32.312 -22.562 1 98.44 108 ILE A O 1
ATOM 860 N N . PHE A 1 109 ? 3.156 -31.719 -23.812 1 98.5 109 PHE A N 1
ATOM 861 C CA . PHE A 1 109 ? 2.178 -32.344 -22.922 1 98.5 109 PHE A CA 1
ATOM 862 C C . PHE A 1 109 ? 2.453 -33.812 -22.766 1 98.5 109 PHE A C 1
ATOM 864 O O . PHE A 1 109 ? 2.326 -34.375 -21.672 1 98.5 109 PHE A O 1
ATOM 871 N N . ARG A 1 110 ? 2.941 -34.438 -23.797 1 96.94 110 ARG A N 1
ATOM 872 C CA . ARG A 1 110 ? 3.109 -35.875 -23.828 1 96.94 110 ARG A CA 1
ATOM 873 C C . ARG A 1 110 ? 4.426 -36.281 -23.172 1 96.94 110 ARG A C 1
ATOM 875 O O . ARG A 1 110 ? 4.523 -37.375 -22.594 1 96.94 110 ARG A O 1
ATOM 882 N N . GLY A 1 111 ? 5.375 -35.406 -23.297 1 96.69 111 GLY A N 1
ATOM 883 C CA . GLY A 1 111 ? 6.656 -35.938 -22.859 1 96.69 111 GLY A CA 1
ATOM 884 C C . GLY A 1 111 ? 7.531 -34.906 -22.172 1 96.69 111 GLY A C 1
ATOM 885 O O . GLY A 1 111 ? 8.641 -35.219 -21.734 1 96.69 111 GLY A O 1
ATOM 886 N N . GLY A 1 112 ? 7.141 -33.75 -22.062 1 97.5 112 GLY A N 1
ATOM 887 C CA . GLY A 1 112 ? 7.984 -32.688 -21.516 1 97.5 112 GLY A CA 1
ATOM 888 C C . GLY A 1 112 ? 9.016 -32.188 -22.5 1 97.5 112 GLY A C 1
ATOM 889 O O . GLY A 1 112 ? 8.82 -32.281 -23.719 1 97.5 112 GLY A O 1
ATOM 890 N N . ILE A 1 113 ? 10.078 -31.547 -21.969 1 98.31 113 ILE A N 1
ATOM 891 C CA . ILE A 1 113 ? 11.117 -30.922 -22.781 1 98.31 113 ILE A CA 1
ATOM 892 C C . ILE A 1 113 ? 12.484 -31.453 -22.375 1 98.31 113 ILE A C 1
ATOM 894 O O . ILE A 1 113 ? 12.758 -31.641 -21.188 1 98.31 113 ILE A O 1
ATOM 898 N N . SER A 1 114 ? 13.297 -31.703 -23.391 1 97.56 114 SER A N 1
ATOM 899 C CA . SER A 1 114 ? 14.664 -32.125 -23.094 1 97.56 114 SER A CA 1
ATOM 900 C C . SER A 1 114 ? 15.391 -31.078 -22.266 1 97.56 114 SER A C 1
ATOM 902 O O . SER A 1 114 ? 15.234 -29.875 -22.484 1 97.56 114 SER A O 1
ATOM 904 N N . PRO A 1 115 ? 16.219 -31.5 -21.281 1 96.31 115 PRO A N 1
ATOM 905 C CA . PRO A 1 115 ? 16.859 -30.578 -20.344 1 96.31 115 PRO A CA 1
ATOM 906 C C . PRO A 1 115 ? 17.672 -29.5 -21.047 1 96.31 115 PRO A C 1
ATOM 908 O O . PRO A 1 115 ? 17.672 -28.344 -20.625 1 96.31 115 PRO A O 1
ATOM 911 N N . ILE A 1 116 ? 18.297 -29.781 -22.156 1 95.56 116 ILE A N 1
ATOM 912 C CA . ILE A 1 116 ? 19.188 -28.859 -22.844 1 95.56 116 ILE A CA 1
ATOM 913 C C . ILE A 1 116 ? 18.391 -27.719 -23.453 1 95.56 116 ILE A C 1
ATOM 915 O O . ILE A 1 116 ? 18.922 -26.641 -23.703 1 95.56 116 ILE A O 1
ATOM 919 N N . LEU A 1 117 ? 17.094 -27.953 -23.656 1 97.44 117 LEU A N 1
ATOM 920 C CA . LEU A 1 117 ? 16.234 -27 -24.344 1 97.44 117 LEU A CA 1
ATOM 921 C C . LEU A 1 117 ? 15.477 -26.125 -23.344 1 97.44 117 LEU A C 1
ATOM 923 O O . LEU A 1 117 ? 14.891 -25.109 -23.719 1 97.44 117 LEU A O 1
ATOM 927 N N . ARG A 1 118 ? 15.477 -26.484 -22.094 1 98 118 ARG A N 1
ATOM 928 C CA . ARG A 1 118 ? 14.594 -25.891 -21.094 1 98 118 ARG A CA 1
ATOM 929 C C . ARG A 1 118 ? 14.836 -24.391 -20.969 1 98 118 ARG A C 1
ATOM 931 O O . ARG A 1 118 ? 13.883 -23.609 -20.812 1 98 118 ARG A O 1
ATOM 938 N N . TYR A 1 119 ? 16.094 -24.062 -21.031 1 97.56 119 TYR A N 1
ATOM 939 C CA . TYR A 1 119 ? 16.469 -22.656 -20.875 1 97.56 119 TYR A CA 1
ATOM 940 C C . TYR A 1 119 ? 15.695 -21.781 -21.859 1 97.56 119 TYR A C 1
ATOM 942 O O . TYR A 1 119 ? 15.133 -20.75 -21.469 1 97.56 119 TYR A O 1
ATOM 950 N N . ASP A 1 120 ? 15.617 -22.156 -23.062 1 96.38 120 ASP A N 1
ATOM 951 C CA . ASP A 1 120 ? 14.961 -21.375 -24.109 1 96.38 120 ASP A CA 1
ATOM 952 C C . ASP A 1 120 ? 13.461 -21.641 -24.141 1 96.38 120 ASP A C 1
ATOM 954 O O . ASP A 1 120 ? 12.656 -20.719 -24.266 1 96.38 120 ASP A O 1
ATOM 958 N N . ALA A 1 121 ? 13.094 -22.875 -23.969 1 97.94 121 ALA A N 1
ATOM 959 C CA . ALA A 1 121 ? 11.695 -23.281 -24.094 1 97.94 121 ALA A CA 1
ATOM 960 C C . ALA A 1 121 ? 10.844 -22.656 -22.984 1 97.94 121 ALA A C 1
ATOM 962 O O . ALA A 1 121 ? 9.68 -22.312 -23.219 1 97.94 121 ALA A O 1
ATOM 963 N N . TRP A 1 122 ? 11.422 -22.516 -21.797 1 98.69 122 TRP A N 1
ATOM 964 C CA . TRP A 1 122 ? 10.664 -21.938 -20.688 1 98.69 122 TRP A CA 1
ATOM 965 C C . TRP A 1 122 ? 10.344 -20.469 -20.953 1 98.69 122 TRP A C 1
ATOM 967 O O . TRP A 1 122 ? 9.273 -20 -20.578 1 98.69 122 TRP A O 1
ATOM 977 N N . LYS A 1 123 ? 11.266 -19.766 -21.578 1 98.31 123 LYS A N 1
ATOM 978 C CA . LYS A 1 123 ? 11.008 -18.375 -21.906 1 98.31 123 LYS A CA 1
ATOM 979 C C . LYS A 1 123 ? 9.781 -18.234 -22.812 1 98.31 123 LYS A C 1
ATOM 981 O O . LYS A 1 123 ? 9 -17.297 -22.672 1 98.31 123 LYS A O 1
ATOM 986 N N . PHE A 1 124 ? 9.625 -19.188 -23.703 1 97.12 124 PHE A N 1
ATOM 987 C CA . PHE A 1 124 ? 8.469 -19.234 -24.578 1 97.12 124 PHE A CA 1
ATOM 988 C C . PHE A 1 124 ? 7.219 -19.656 -23.828 1 97.12 124 PHE A C 1
ATOM 990 O O . PHE A 1 124 ? 6.18 -19 -23.906 1 97.12 124 PHE A O 1
ATOM 997 N N . LEU A 1 125 ? 7.285 -20.688 -23.031 1 98.06 125 LEU A N 1
ATOM 998 C CA . LEU A 1 125 ? 6.129 -21.266 -22.359 1 98.06 125 LEU A CA 1
ATOM 999 C C . LEU A 1 125 ? 5.574 -20.297 -21.312 1 98.06 125 LEU A C 1
ATOM 1001 O O . LEU A 1 125 ? 4.379 -20.328 -21.016 1 98.06 125 LEU A O 1
ATOM 1005 N N . LEU A 1 126 ? 6.457 -19.422 -20.797 1 98.31 126 LEU A N 1
ATOM 1006 C CA . LEU A 1 126 ? 6.062 -18.5 -19.734 1 98.31 126 LEU A CA 1
ATOM 1007 C C . LEU A 1 126 ? 5.871 -17.094 -20.281 1 98.31 126 LEU A C 1
ATOM 1009 O O . LEU A 1 126 ? 5.883 -16.125 -19.516 1 98.31 126 LEU A O 1
ATOM 1013 N N . ASP A 1 127 ? 5.805 -16.953 -21.578 1 96.94 127 ASP A N 1
ATOM 1014 C CA . ASP A 1 127 ? 5.406 -15.742 -22.297 1 96.94 127 ASP A CA 1
ATOM 1015 C C . ASP A 1 127 ? 6.414 -14.617 -22.078 1 96.94 127 ASP A C 1
ATOM 1017 O O . ASP A 1 127 ? 6.039 -13.438 -22.031 1 96.94 127 ASP A O 1
ATOM 1021 N N . TYR A 1 128 ? 7.625 -15 -21.734 1 97.94 128 TYR A N 1
ATOM 1022 C CA . TYR A 1 128 ? 8.719 -14.039 -21.703 1 97.94 128 TYR A CA 1
ATOM 1023 C C . TYR A 1 128 ? 9.188 -13.695 -23.109 1 97.94 128 TYR A C 1
ATOM 1025 O O . TYR A 1 128 ? 9.32 -12.516 -23.453 1 97.94 128 TYR A O 1
ATOM 1033 N N . MET A 1 129 ? 9.328 -14.688 -23.906 1 96.81 129 MET A N 1
ATOM 1034 C CA . MET A 1 129 ? 9.656 -14.523 -25.328 1 96.81 129 MET A CA 1
ATOM 1035 C C . MET A 1 129 ? 8.414 -14.711 -26.188 1 96.81 129 MET A C 1
ATOM 1037 O O . MET A 1 129 ? 7.883 -15.812 -26.297 1 96.81 129 MET A O 1
ATOM 1041 N N . PRO A 1 130 ? 8.016 -13.633 -26.859 1 96.94 130 PRO A N 1
ATOM 1042 C CA . PRO A 1 130 ? 6.852 -13.789 -27.734 1 96.94 130 PRO A CA 1
ATOM 1043 C C . PRO A 1 130 ? 7.113 -14.727 -28.906 1 96.94 130 PRO A C 1
ATOM 1045 O O . PRO A 1 130 ? 8.164 -14.641 -29.547 1 96.94 130 PRO A O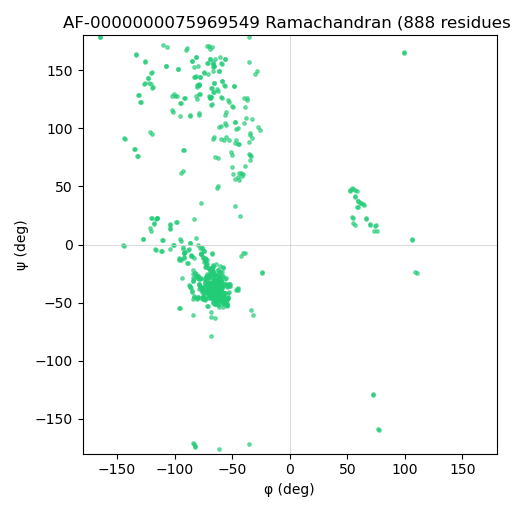 1
ATOM 1048 N N . SER A 1 131 ? 6.133 -15.547 -29.188 1 95.56 131 SER A N 1
ATOM 1049 C CA . SER A 1 131 ? 6.254 -16.531 -30.266 1 95.56 131 SER A CA 1
ATOM 1050 C C . SER A 1 131 ? 6.312 -15.859 -31.625 1 95.56 131 SER A C 1
ATOM 1052 O O . SER A 1 131 ? 6.891 -16.406 -32.562 1 95.56 131 SER A O 1
ATOM 1054 N N . THR A 1 132 ? 5.805 -14.664 -31.688 1 96.62 132 THR A N 1
ATOM 1055 C CA . THR A 1 132 ? 5.691 -13.977 -32.969 1 96.62 132 THR A CA 1
ATOM 1056 C C . THR A 1 132 ? 6.93 -13.125 -33.219 1 96.62 132 THR A C 1
ATOM 1058 O O . THR A 1 132 ? 7.082 -12.57 -34.312 1 96.62 132 THR A O 1
ATOM 1061 N N . ALA A 1 133 ? 7.781 -13.016 -32.25 1 96.56 133 ALA A N 1
ATOM 1062 C CA .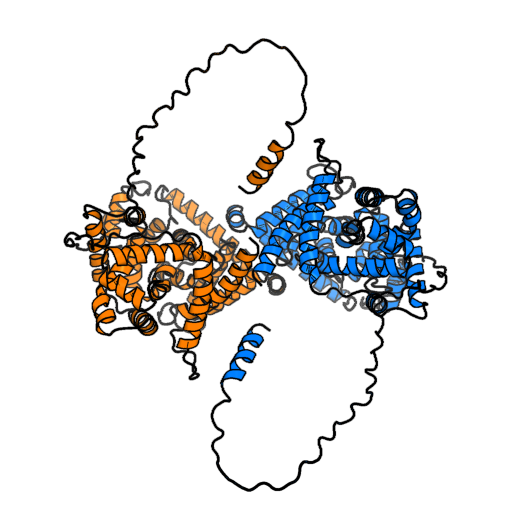 ALA A 1 133 ? 8.93 -12.125 -32.406 1 96.56 133 ALA A CA 1
ATOM 1063 C C . ALA A 1 133 ? 10.023 -12.766 -33.25 1 96.56 133 ALA A C 1
ATOM 1065 O O . ALA A 1 133 ? 10.289 -13.969 -33.125 1 96.56 133 ALA A O 1
ATOM 1066 N N . THR A 1 134 ? 10.602 -11.961 -34.125 1 97.38 134 THR A N 1
ATOM 1067 C CA . THR A 1 134 ? 11.805 -12.383 -34.844 1 97.38 134 THR A CA 1
ATOM 1068 C C . THR A 1 134 ? 13.008 -12.406 -33.906 1 97.38 134 THR A C 1
ATOM 1070 O O . THR A 1 134 ? 12.922 -11.922 -32.781 1 97.38 134 THR A O 1
ATOM 1073 N N . ARG A 1 135 ? 14.102 -12.969 -34.438 1 95.81 135 ARG A N 1
ATOM 1074 C CA . ARG A 1 135 ? 15.328 -13 -33.656 1 95.81 135 ARG A CA 1
ATOM 1075 C C . ARG A 1 135 ? 15.766 -11.586 -33.25 1 95.81 135 ARG A C 1
ATOM 1077 O O . ARG A 1 135 ? 16.172 -11.352 -32.125 1 95.81 135 ARG A O 1
ATOM 1084 N N . GLU A 1 136 ? 15.641 -10.68 -34.219 1 97 136 GLU A N 1
ATOM 1085 C CA . GLU A 1 136 ? 16.031 -9.297 -33.969 1 97 136 GLU A CA 1
ATOM 1086 C C . GLU A 1 136 ? 15.102 -8.617 -32.969 1 97 136 GLU A C 1
ATOM 1088 O O . GLU A 1 136 ? 15.555 -7.906 -32.062 1 97 136 GLU A O 1
ATOM 1093 N N . GLU A 1 137 ? 13.867 -8.828 -33.156 1 97.75 137 GLU A N 1
ATOM 1094 C CA . GLU A 1 137 ? 12.883 -8.25 -32.25 1 97.75 137 GLU A CA 1
ATOM 1095 C C . GLU A 1 137 ? 13.07 -8.781 -30.812 1 97.75 137 GLU A C 1
ATOM 1097 O O . GLU A 1 137 ? 12.938 -8.031 -29.844 1 97.75 137 GLU A O 1
ATOM 1102 N N . TRP A 1 138 ? 13.398 -10.055 -30.734 1 96.94 138 TRP A N 1
ATOM 1103 C CA . TRP A 1 138 ? 13.617 -10.664 -29.422 1 96.94 138 TRP A CA 1
ATOM 1104 C C . TRP A 1 138 ? 14.812 -10.031 -28.719 1 96.94 138 TRP A C 1
ATOM 1106 O O . TRP A 1 138 ? 14.781 -9.797 -27.516 1 96.94 138 TRP A O 1
ATOM 1116 N N . GLN A 1 139 ? 15.828 -9.75 -29.422 1 97.06 139 GLN A N 1
ATOM 1117 C CA . GLN A 1 139 ? 17 -9.109 -28.844 1 97.06 139 GLN A CA 1
ATOM 1118 C C . GLN A 1 139 ? 16.656 -7.734 -28.281 1 97.06 139 GLN A C 1
ATOM 1120 O O . GLN A 1 139 ? 17.125 -7.363 -27.203 1 97.06 139 GLN A O 1
ATOM 1125 N N . GLU A 1 140 ? 15.836 -7.023 -29 1 97.88 140 GLU A N 1
ATOM 1126 C CA . GLU A 1 140 ? 15.406 -5.699 -28.562 1 97.88 140 GLU A CA 1
ATOM 1127 C C . GLU A 1 140 ? 14.508 -5.801 -27.328 1 97.88 140 GLU A C 1
ATOM 1129 O O . GLU A 1 140 ? 14.633 -5.008 -26.391 1 97.88 140 GLU A O 1
ATOM 1134 N N . ILE A 1 141 ? 13.625 -6.754 -27.391 1 97.69 141 ILE A N 1
ATOM 1135 C CA . ILE A 1 141 ? 12.711 -6.973 -26.266 1 97.69 141 ILE A CA 1
ATOM 1136 C C . ILE A 1 141 ? 13.508 -7.328 -25.016 1 97.69 141 ILE A C 1
ATOM 1138 O O . ILE A 1 141 ? 13.266 -6.777 -23.938 1 97.69 141 ILE A O 1
ATOM 1142 N N . ARG A 1 142 ? 14.43 -8.164 -25.156 1 97.31 142 ARG A N 1
ATOM 1143 C CA . ARG A 1 142 ? 15.242 -8.602 -24.031 1 97.31 142 ARG A CA 1
ATOM 1144 C C . ARG A 1 142 ? 16.031 -7.438 -23.438 1 97.31 142 ARG A C 1
ATOM 1146 O O . ARG A 1 142 ? 16.156 -7.309 -22.219 1 97.31 142 ARG A O 1
ATOM 1153 N N . LYS A 1 143 ? 16.578 -6.609 -24.281 1 97.88 143 LYS A N 1
ATOM 1154 C CA . LYS A 1 143 ? 17.312 -5.438 -23.812 1 97.88 143 LYS A CA 1
ATOM 1155 C C . LYS A 1 143 ? 16.422 -4.527 -22.969 1 97.88 143 LYS A C 1
ATOM 1157 O O . LYS A 1 143 ? 16.844 -4.059 -21.906 1 97.88 143 LYS A O 1
ATOM 1162 N N . ARG A 1 144 ? 15.266 -4.285 -23.453 1 97.75 144 ARG A N 1
ATOM 1163 C CA . ARG A 1 144 ? 14.312 -3.455 -22.734 1 97.75 144 ARG A CA 1
ATOM 1164 C C . ARG A 1 144 ? 13.938 -4.094 -21.391 1 97.75 144 ARG A C 1
ATOM 1166 O O . ARG A 1 144 ? 13.82 -3.402 -20.391 1 97.75 144 ARG A O 1
ATOM 1173 N N . LYS A 1 145 ? 13.758 -5.395 -21.406 1 98.06 145 LYS A N 1
ATOM 1174 C CA . LYS A 1 145 ? 13.375 -6.121 -20.203 1 98.06 145 LYS A CA 1
ATOM 1175 C C . LYS A 1 145 ? 14.492 -6.105 -19.156 1 98.06 145 LYS A C 1
ATOM 1177 O O . LYS A 1 145 ? 14.227 -6.062 -17.953 1 98.06 145 LYS A O 1
ATOM 1182 N N . VAL A 1 146 ? 15.695 -6.133 -19.641 1 98.5 146 VAL A N 1
ATOM 1183 C CA . VAL A 1 146 ? 16.844 -6.02 -18.75 1 98.5 146 VAL A CA 1
ATOM 1184 C C . VAL A 1 146 ? 16.828 -4.652 -18.062 1 98.5 146 VAL A C 1
ATOM 1186 O O . VAL A 1 146 ? 16.984 -4.562 -16.844 1 98.5 146 VAL A O 1
ATOM 1189 N N . GLU A 1 147 ? 16.609 -3.629 -18.812 1 98.19 147 GLU A N 1
ATOM 1190 C CA . GLU A 1 147 ? 16.594 -2.268 -18.297 1 98.19 147 GLU A CA 1
ATOM 1191 C C . GLU A 1 147 ? 15.461 -2.088 -17.281 1 98.19 147 GLU A C 1
ATOM 1193 O O . GLU A 1 147 ? 15.648 -1.47 -16.234 1 98.19 147 GLU A O 1
ATOM 1198 N N . GLU A 1 148 ? 14.32 -2.617 -17.625 1 97.88 148 GLU A N 1
ATOM 1199 C CA . GLU A 1 148 ? 13.172 -2.529 -16.734 1 97.88 148 GLU A CA 1
ATOM 1200 C C . GLU A 1 148 ? 13.453 -3.205 -15.391 1 97.88 148 GLU A C 1
ATOM 1202 O O . GLU A 1 148 ? 13.117 -2.67 -14.336 1 97.88 148 GLU A O 1
ATOM 1207 N N . TYR A 1 149 ? 14.047 -4.371 -15.484 1 98.62 149 TYR A N 1
ATOM 1208 C CA . TYR A 1 149 ? 14.383 -5.098 -14.266 1 98.62 149 TYR A CA 1
ATOM 1209 C C . TYR A 1 149 ? 15.344 -4.293 -13.398 1 98.62 149 TYR A C 1
ATOM 1211 O O . TYR A 1 149 ? 15.141 -4.16 -12.188 1 98.62 149 TYR A O 1
ATOM 1219 N N . ILE A 1 150 ? 16.375 -3.773 -14 1 98.44 150 ILE A N 1
ATOM 1220 C CA . ILE A 1 150 ? 17.391 -3.021 -13.281 1 98.44 150 ILE A CA 1
ATOM 1221 C C . ILE A 1 150 ? 16.766 -1.792 -12.633 1 98.44 150 ILE A C 1
ATOM 1223 O O . ILE A 1 150 ? 17.078 -1.459 -11.484 1 98.44 150 ILE A O 1
ATOM 1227 N N . GLN A 1 151 ? 15.898 -1.161 -13.359 1 98.06 151 GLN A N 1
ATOM 1228 C CA . GLN A 1 151 ? 15.219 0.025 -12.844 1 98.06 151 GLN A CA 1
ATOM 1229 C C . GLN A 1 151 ? 14.383 -0.309 -11.617 1 98.06 151 GLN A C 1
ATOM 1231 O O . GLN A 1 151 ? 14.445 0.393 -10.602 1 98.06 151 GLN A O 1
ATOM 1236 N N . MET A 1 152 ? 13.617 -1.342 -11.68 1 98.44 152 MET A N 1
ATOM 1237 C CA . MET A 1 152 ? 12.773 -1.749 -10.555 1 98.44 152 MET A CA 1
ATOM 1238 C C . MET A 1 152 ? 13.633 -2.158 -9.359 1 98.44 152 MET A C 1
ATOM 1240 O O . MET A 1 152 ? 13.297 -1.838 -8.219 1 98.44 152 MET A O 1
ATOM 1244 N N . LYS A 1 153 ? 14.664 -2.904 -9.641 1 98.38 153 LYS A N 1
ATOM 1245 C CA . LYS A 1 153 ? 15.57 -3.314 -8.57 1 98.38 153 LYS A CA 1
ATOM 1246 C C . LYS A 1 153 ? 16.172 -2.104 -7.863 1 98.38 153 LYS A C 1
ATOM 1248 O O . LYS A 1 153 ? 16.266 -2.078 -6.637 1 98.38 153 LYS A O 1
ATOM 1253 N N . HIS A 1 154 ? 16.547 -1.122 -8.633 1 97.94 154 HIS A N 1
ATOM 1254 C CA . HIS A 1 154 ? 17.109 0.094 -8.062 1 97.94 154 HIS A CA 1
ATOM 1255 C C . HIS A 1 154 ? 16.109 0.829 -7.195 1 97.94 154 HIS A C 1
ATOM 1257 O O . HIS A 1 154 ? 16.469 1.425 -6.18 1 97.94 154 HIS A O 1
ATOM 1263 N N . GLN A 1 155 ? 14.906 0.853 -7.582 1 97.69 155 GLN A N 1
ATOM 1264 C CA . GLN A 1 155 ? 13.852 1.529 -6.836 1 97.69 155 GLN A CA 1
ATOM 1265 C C . GLN A 1 155 ? 13.789 1.033 -5.395 1 97.69 155 GLN A C 1
ATOM 1267 O O . GLN A 1 155 ? 13.852 1.829 -4.453 1 97.69 155 GLN A O 1
ATOM 1272 N N . TRP A 1 156 ? 13.703 -0.321 -5.191 1 97.69 156 TRP A N 1
ATOM 1273 C CA . TRP A 1 156 ? 13.539 -0.813 -3.826 1 97.69 156 TRP A CA 1
ATOM 1274 C C . TRP A 1 156 ? 14.875 -0.829 -3.088 1 97.69 156 TRP A C 1
ATOM 1276 O O . TRP A 1 156 ? 14.922 -0.65 -1.869 1 97.69 156 TRP A O 1
ATOM 1286 N N . LYS A 1 157 ? 15.992 -0.991 -3.805 1 97.88 157 LYS A N 1
ATOM 1287 C CA . LYS A 1 157 ? 17.297 -1 -3.154 1 97.88 157 LYS A CA 1
ATOM 1288 C C . LYS A 1 157 ? 17.656 0.385 -2.625 1 97.88 157 LYS A C 1
ATOM 1290 O O . LYS A 1 157 ? 18.438 0.51 -1.681 1 97.88 157 LYS A O 1
ATOM 1295 N N . SER A 1 158 ? 17.109 1.394 -3.201 1 97.44 158 SER A N 1
ATOM 1296 C CA . SER A 1 158 ? 17.422 2.764 -2.82 1 97.44 158 SER A CA 1
ATOM 1297 C C . SER A 1 158 ? 16.531 3.252 -1.687 1 97.44 158 SER A C 1
ATOM 1299 O O . SER A 1 158 ? 16.688 4.375 -1.201 1 97.44 158 SER A O 1
ATOM 1301 N N . MET A 1 159 ? 15.617 2.48 -1.292 1 96.56 159 MET A N 1
ATOM 1302 C CA . MET A 1 159 ? 14.789 2.848 -0.152 1 96.56 159 MET A CA 1
ATOM 1303 C C . MET A 1 159 ? 15.586 2.816 1.144 1 96.56 159 MET A C 1
ATOM 1305 O O . MET A 1 159 ? 16.219 1.809 1.464 1 96.56 159 MET A O 1
ATOM 1309 N N . THR A 1 160 ? 15.57 3.881 1.843 1 96.44 160 THR A N 1
ATOM 1310 C CA . THR A 1 160 ? 16.328 3.971 3.086 1 96.44 160 THR A CA 1
ATOM 1311 C C . THR A 1 160 ? 15.562 3.322 4.234 1 96.44 160 THR A C 1
ATOM 1313 O O . THR A 1 160 ? 14.352 3.105 4.137 1 96.44 160 THR A O 1
ATOM 1316 N N . GLU A 1 161 ? 16.266 3.014 5.273 1 95.94 161 GLU A N 1
ATOM 1317 C CA . GLU A 1 161 ? 15.617 2.479 6.473 1 95.94 161 GLU A CA 1
ATOM 1318 C C . GLU A 1 161 ? 14.578 3.449 7.027 1 95.94 161 GLU A C 1
ATOM 1320 O O . GLU A 1 161 ? 13.539 3.027 7.543 1 95.94 161 GLU A O 1
ATOM 1325 N N . ASP A 1 162 ? 14.898 4.695 6.926 1 96.25 162 ASP A N 1
ATOM 1326 C CA . ASP A 1 162 ? 13.977 5.727 7.391 1 96.25 162 ASP A CA 1
ATOM 1327 C C . ASP A 1 162 ? 12.672 5.699 6.594 1 96.25 162 ASP A C 1
ATOM 1329 O O . ASP A 1 162 ? 11.586 5.758 7.172 1 96.25 162 ASP A O 1
ATOM 1333 N N . GLN A 1 163 ? 12.703 5.602 5.297 1 96.19 163 GLN A N 1
ATOM 1334 C CA . GLN A 1 163 ? 11.516 5.473 4.453 1 96.19 163 GLN A CA 1
ATOM 1335 C C . GLN A 1 163 ? 10.719 4.223 4.816 1 96.19 163 GLN A C 1
ATOM 1337 O O . GLN A 1 163 ? 9.492 4.281 4.945 1 96.19 163 GLN A O 1
ATOM 1342 N N . GLU A 1 164 ? 11.438 3.117 4.969 1 96.88 164 GLU A N 1
ATOM 1343 C CA . GLU A 1 164 ? 10.789 1.845 5.262 1 96.88 164 GLU A CA 1
ATOM 1344 C C . GLU A 1 164 ? 10 1.916 6.57 1 96.88 164 GLU A C 1
ATOM 1346 O O . GLU A 1 164 ? 8.984 1.238 6.723 1 96.88 164 GLU A O 1
ATOM 1351 N N . SER A 1 165 ? 10.492 2.725 7.531 1 97.31 165 SER A N 1
ATOM 1352 C CA . SER A 1 165 ? 9.828 2.855 8.82 1 97.31 165 SER A CA 1
ATOM 1353 C C . SER A 1 165 ? 8.43 3.428 8.664 1 97.31 165 SER A C 1
ATOM 1355 O O . SER A 1 165 ? 7.574 3.246 9.539 1 97.31 165 SER A O 1
ATOM 1357 N N . ARG A 1 166 ? 8.156 4.121 7.555 1 97.19 166 ARG A N 1
ATOM 1358 C CA . ARG A 1 166 ? 6.84 4.688 7.27 1 97.19 166 ARG A CA 1
ATOM 1359 C C . ARG A 1 166 ? 6.227 4.047 6.031 1 97.19 166 ARG A C 1
ATOM 1361 O O . ARG A 1 166 ? 5.461 4.688 5.309 1 97.19 166 ARG A O 1
ATOM 1368 N N . PHE A 1 167 ? 6.66 2.906 5.707 1 96.81 167 PHE A N 1
ATOM 1369 C CA . PHE A 1 167 ? 6.16 2.082 4.613 1 96.81 167 PHE A CA 1
ATOM 1370 C C . PHE A 1 167 ? 5.922 0.649 5.078 1 96.81 167 PHE A C 1
ATOM 1372 O O . PHE A 1 167 ? 6.645 -0.266 4.676 1 96.81 167 PHE A O 1
ATOM 1379 N N . SER A 1 168 ? 4.852 0.437 5.793 1 94.62 168 SER A N 1
ATOM 1380 C CA . SER A 1 168 ? 4.598 -0.791 6.539 1 94.62 168 SER A CA 1
ATOM 1381 C C . SER A 1 168 ? 4.445 -1.985 5.602 1 94.62 168 SER A C 1
ATOM 1383 O O . SER A 1 168 ? 5.039 -3.041 5.832 1 94.62 168 SER A O 1
ATOM 1385 N N . TYR A 1 169 ? 3.723 -1.818 4.523 1 92.62 169 TYR A N 1
ATOM 1386 C CA . TYR A 1 169 ? 3.473 -2.926 3.605 1 92.62 169 TYR A CA 1
ATOM 1387 C C . TYR A 1 169 ? 4.773 -3.42 2.98 1 92.62 169 TYR A C 1
ATOM 1389 O O . TYR A 1 169 ? 4.992 -4.625 2.867 1 92.62 169 TYR A O 1
ATOM 1397 N N . PHE A 1 170 ? 5.535 -2.467 2.633 1 96.62 170 PHE A N 1
ATOM 1398 C CA . PHE A 1 170 ? 6.828 -2.811 2.049 1 96.62 170 PHE A CA 1
ATOM 1399 C C . PHE A 1 170 ? 7.695 -3.561 3.053 1 96.62 170 PHE A C 1
ATOM 1401 O O . PHE A 1 170 ? 8.289 -4.586 2.723 1 96.62 170 PHE A O 1
ATOM 1408 N N . ARG A 1 171 ? 7.785 -3.057 4.246 1 96.5 171 ARG A N 1
ATOM 1409 C CA . ARG A 1 171 ? 8.594 -3.656 5.301 1 96.5 171 ARG A CA 1
ATOM 1410 C C . ARG A 1 171 ? 8.109 -5.066 5.625 1 96.5 171 ARG A C 1
ATOM 1412 O O . ARG A 1 171 ? 8.922 -5.973 5.84 1 96.5 171 ARG A O 1
ATOM 1419 N N . GLU A 1 172 ? 6.879 -5.23 5.668 1 94.19 172 GLU A N 1
ATOM 1420 C CA . GLU A 1 172 ? 6.301 -6.535 5.969 1 94.19 172 GLU A CA 1
ATOM 1421 C C . GLU A 1 172 ? 6.645 -7.555 4.887 1 94.19 172 GLU A C 1
ATOM 1423 O O . GLU A 1 172 ? 7.016 -8.688 5.191 1 94.19 172 GLU A O 1
ATOM 1428 N N . ARG A 1 173 ? 6.488 -7.16 3.648 1 96.06 173 ARG A N 1
ATOM 1429 C CA . ARG A 1 173 ? 6.84 -8.047 2.541 1 96.06 173 ARG A CA 1
ATOM 1430 C C . ARG A 1 173 ? 8.328 -8.383 2.561 1 96.06 173 ARG A C 1
ATOM 1432 O O . ARG A 1 173 ? 8.703 -9.539 2.344 1 96.06 173 ARG A O 1
ATOM 1439 N N . LYS A 1 174 ? 9.117 -7.379 2.779 1 97.38 174 LYS A N 1
ATOM 1440 C CA . LYS A 1 174 ? 10.562 -7.562 2.861 1 97.38 174 LYS A CA 1
ATOM 1441 C C . LYS A 1 174 ? 10.922 -8.594 3.928 1 97.38 174 LYS A C 1
ATOM 1443 O O . LYS A 1 174 ? 11.734 -9.492 3.682 1 97.38 174 LYS A O 1
ATOM 1448 N N . ASN A 1 175 ? 10.336 -8.453 5.094 1 96.56 175 ASN A N 1
ATOM 1449 C CA . ASN A 1 175 ? 10.586 -9.367 6.199 1 96.56 175 ASN A CA 1
ATOM 1450 C C . ASN A 1 175 ? 10.156 -10.789 5.855 1 96.56 175 ASN A C 1
ATOM 1452 O O . ASN A 1 175 ? 10.875 -11.75 6.152 1 96.56 175 ASN A O 1
ATOM 1456 N N . LEU A 1 176 ? 9.023 -10.93 5.238 1 96.25 176 LEU A N 1
ATOM 1457 C CA . LEU A 1 176 ? 8.5 -12.234 4.855 1 96.25 176 LEU A CA 1
ATOM 1458 C C . LEU A 1 176 ? 9.406 -12.906 3.826 1 96.25 176 LEU A C 1
ATOM 1460 O O . LEU A 1 176 ? 9.703 -14.094 3.932 1 96.25 176 LEU A O 1
ATOM 1464 N N . ILE A 1 177 ? 9.852 -12.164 2.852 1 98.19 177 ILE A N 1
ATOM 1465 C CA . ILE A 1 177 ? 10.727 -12.68 1.807 1 98.19 177 ILE A CA 1
ATOM 1466 C C . ILE A 1 177 ? 12.039 -13.156 2.422 1 98.19 177 ILE A C 1
ATOM 1468 O O . ILE A 1 177 ? 12.531 -14.234 2.096 1 98.19 177 ILE A O 1
ATOM 1472 N N . GLU A 1 178 ? 12.562 -12.32 3.326 1 96.94 178 GLU A N 1
ATOM 1473 C CA . GLU A 1 178 ? 13.82 -12.672 3.988 1 96.94 178 GLU A CA 1
ATOM 1474 C C . GLU A 1 178 ? 13.703 -14.008 4.711 1 96.94 178 GLU A C 1
ATOM 1476 O O . GLU A 1 178 ? 14.594 -14.852 4.617 1 96.94 178 GLU A O 1
ATOM 1481 N N . LYS A 1 179 ? 12.68 -14.203 5.355 1 95.56 179 LYS A N 1
ATOM 1482 C CA . LYS A 1 179 ? 12.453 -15.445 6.086 1 95.56 179 LYS A CA 1
ATOM 1483 C C . LYS A 1 179 ? 12.289 -16.625 5.129 1 95.56 179 LYS A C 1
ATOM 1485 O O . LYS A 1 179 ? 12.875 -17.688 5.336 1 95.56 179 LYS A O 1
ATOM 1490 N N . ASP A 1 180 ? 11.547 -16.453 4.086 1 95.88 180 ASP A N 1
ATOM 1491 C CA . ASP A 1 180 ? 11.211 -17.547 3.172 1 95.88 180 ASP A CA 1
ATOM 1492 C C . ASP A 1 180 ? 12.43 -17.969 2.355 1 95.88 180 ASP A C 1
ATOM 1494 O O . ASP A 1 180 ? 12.656 -19.156 2.145 1 95.88 180 ASP A O 1
ATOM 1498 N N . VAL A 1 181 ? 13.172 -17 1.884 1 97.06 181 VAL A N 1
ATOM 1499 C CA . VAL A 1 181 ? 14.305 -17.359 1.029 1 97.06 181 VAL A CA 1
ATOM 1500 C C . VAL A 1 181 ? 15.336 -18.156 1.834 1 97.06 181 VAL A C 1
ATOM 1502 O O . VAL A 1 181 ? 16.016 -19.016 1.292 1 97.06 181 VAL A O 1
ATOM 1505 N N . ASN A 1 182 ? 15.438 -17.906 3.107 1 94.94 182 ASN A N 1
ATOM 1506 C CA . ASN A 1 182 ? 16.422 -18.562 3.963 1 94.94 182 ASN A CA 1
ATOM 1507 C C . ASN A 1 182 ? 16.016 -20 4.258 1 94.94 182 ASN A C 1
ATOM 1509 O O . ASN A 1 182 ? 16.812 -20.797 4.762 1 94.94 182 ASN A O 1
ATOM 1513 N N . ARG A 1 183 ? 14.859 -20.359 3.826 1 94.38 183 ARG A N 1
ATOM 1514 C CA . ARG A 1 183 ? 14.438 -21.734 4.082 1 94.38 183 ARG A CA 1
ATOM 1515 C C . ARG A 1 183 ? 14 -22.422 2.791 1 94.38 183 ARG A C 1
ATOM 1517 O O . ARG A 1 183 ? 13.484 -23.531 2.82 1 94.38 183 ARG A O 1
ATOM 1524 N N . THR A 1 184 ? 14.125 -21.828 1.69 1 95.56 184 THR A N 1
ATOM 1525 C CA . THR A 1 184 ? 13.703 -22.375 0.408 1 95.56 184 THR A CA 1
ATOM 1526 C C . THR A 1 184 ? 14.805 -23.234 -0.205 1 95.56 184 THR A C 1
ATOM 1528 O O . THR A 1 184 ? 15.844 -22.719 -0.613 1 95.56 184 THR A O 1
ATOM 1531 N N . ASP A 1 185 ? 14.609 -24.531 -0.277 1 95.88 185 ASP A N 1
ATOM 1532 C CA . ASP A 1 185 ? 15.414 -25.5 -1.009 1 95.88 185 ASP A CA 1
ATOM 1533 C C . ASP A 1 185 ? 16.875 -25.453 -0.56 1 95.88 185 ASP A C 1
ATOM 1535 O O . ASP A 1 185 ? 17.781 -25.531 -1.385 1 95.88 185 ASP A O 1
ATOM 1539 N N . ARG A 1 186 ? 17.109 -25.328 0.684 1 94.5 186 ARG A N 1
ATOM 1540 C CA . ARG A 1 186 ? 18.453 -25.156 1.233 1 94.5 186 ARG A CA 1
ATOM 1541 C C . ARG A 1 186 ? 19.203 -26.469 1.229 1 94.5 186 ARG A C 1
ATOM 1543 O O . ARG A 1 186 ? 20.406 -26.5 1.511 1 94.5 186 ARG A O 1
ATOM 1550 N N . THR A 1 187 ? 18.547 -27.562 0.807 1 92.25 187 THR A N 1
ATOM 1551 C CA . THR A 1 187 ? 19.203 -28.859 0.708 1 92.25 187 THR A CA 1
ATOM 1552 C C . THR A 1 187 ? 19.719 -29.094 -0.709 1 92.25 187 THR A C 1
ATOM 1554 O O . THR A 1 187 ? 20.453 -30.047 -0.958 1 92.25 187 THR A O 1
ATOM 1557 N N . ILE A 1 188 ? 19.266 -28.281 -1.582 1 94.62 188 ILE A N 1
ATOM 1558 C CA . ILE A 1 188 ? 19.766 -28.344 -2.949 1 94.62 188 ILE A CA 1
ATOM 1559 C C . ILE A 1 188 ? 21.125 -27.656 -3.031 1 94.62 188 ILE A C 1
ATOM 1561 O O . ILE A 1 188 ? 21.281 -26.5 -2.594 1 94.62 188 ILE A O 1
ATOM 1565 N N . PRO A 1 189 ? 22.109 -28.266 -3.586 1 95.31 189 PRO A N 1
ATOM 1566 C CA . PRO A 1 189 ? 23.469 -27.719 -3.605 1 95.31 189 PRO A CA 1
ATOM 1567 C C . PRO A 1 189 ? 23.516 -26.297 -4.16 1 95.31 189 PRO A C 1
ATOM 1569 O O . PRO A 1 189 ? 24.297 -25.469 -3.682 1 95.31 189 PRO A O 1
ATOM 1572 N N . TYR A 1 190 ? 22.719 -25.984 -5.062 1 96.06 190 TYR A N 1
ATOM 1573 C CA . TYR A 1 190 ? 22.688 -24.672 -5.684 1 96.06 190 TYR A CA 1
ATOM 1574 C C . TYR A 1 190 ? 22.359 -23.594 -4.656 1 96.06 190 TYR A C 1
ATOM 1576 O O . TYR A 1 190 ? 22.844 -22.469 -4.746 1 96.06 190 TYR A O 1
ATOM 1584 N N . PHE A 1 191 ? 21.656 -23.906 -3.643 1 97 191 PHE A N 1
ATOM 1585 C CA . PHE A 1 191 ? 21.188 -22.938 -2.662 1 97 191 PHE A CA 1
ATOM 1586 C C . PHE A 1 191 ? 21.797 -23.219 -1.29 1 97 191 PHE A C 1
ATOM 1588 O O . PHE A 1 191 ? 21.594 -22.453 -0.348 1 97 191 PHE A O 1
ATOM 1595 N N . GLU A 1 192 ? 22.516 -24.219 -1.11 1 94.62 192 GLU A N 1
ATOM 1596 C CA . GLU A 1 192 ? 22.984 -24.703 0.181 1 94.62 192 GLU A CA 1
ATOM 1597 C C . GLU A 1 192 ? 24.109 -23.812 0.73 1 94.62 192 GLU A C 1
ATOM 1599 O O . GLU A 1 192 ? 24.906 -23.266 -0.034 1 94.62 192 GLU A O 1
ATOM 1604 N N . GLY A 1 193 ? 24.141 -23.719 2.119 1 92.12 193 GLY A N 1
ATOM 1605 C CA . GLY A 1 193 ? 25.219 -23 2.779 1 92.12 193 GLY A CA 1
ATOM 1606 C C . GLY A 1 193 ? 24.844 -21.594 3.189 1 92.12 193 GLY A C 1
ATOM 1607 O O . GLY A 1 193 ? 23.875 -21.031 2.676 1 92.12 193 GLY A O 1
ATOM 1608 N N . ASN A 1 194 ? 25.703 -21.078 4.055 1 90.25 194 ASN A N 1
ATOM 1609 C CA . ASN A 1 194 ? 25.516 -19.703 4.523 1 90.25 194 ASN A CA 1
ATOM 1610 C C . ASN A 1 194 ? 26.062 -18.688 3.533 1 90.25 194 ASN A C 1
ATOM 1612 O O . ASN A 1 194 ? 27.078 -18.938 2.889 1 90.25 194 ASN A O 1
ATOM 1616 N N . ASP A 1 195 ? 25.484 -17.547 3.365 1 91.62 195 ASP A N 1
ATOM 1617 C CA . ASP A 1 195 ? 25.891 -16.453 2.492 1 91.62 195 ASP A CA 1
ATOM 1618 C C . ASP A 1 195 ? 25.969 -16.906 1.037 1 91.62 195 ASP A C 1
ATOM 1620 O O . ASP A 1 195 ? 26.922 -16.562 0.321 1 91.62 195 ASP A O 1
ATOM 1624 N N . ASN A 1 196 ? 25.125 -17.812 0.69 1 95.62 196 ASN A N 1
ATOM 1625 C CA . ASN A 1 196 ? 25.031 -18.281 -0.688 1 95.62 196 ASN A CA 1
ATOM 1626 C C . ASN A 1 196 ? 24.5 -17.188 -1.614 1 95.62 196 ASN A C 1
ATOM 1628 O O . ASN A 1 196 ? 23.391 -16.688 -1.411 1 95.62 196 ASN A O 1
ATOM 1632 N N . PRO A 1 197 ? 25.234 -16.812 -2.598 1 96.94 197 PRO A N 1
ATOM 1633 C CA . PRO A 1 197 ? 24.828 -15.719 -3.475 1 96.94 197 PRO A CA 1
ATOM 1634 C C . PRO A 1 197 ? 23.516 -16.016 -4.199 1 96.94 197 PRO A C 1
ATOM 1636 O O . PRO A 1 197 ? 22.781 -15.086 -4.566 1 96.94 197 PRO A O 1
ATOM 1639 N N . ASN A 1 198 ? 23.266 -17.328 -4.441 1 97.62 198 ASN A N 1
ATOM 1640 C CA . ASN A 1 198 ? 22.031 -17.672 -5.145 1 97.62 198 ASN A CA 1
ATOM 1641 C C . ASN A 1 198 ? 20.797 -17.422 -4.277 1 97.62 198 ASN A C 1
ATOM 1643 O O . ASN A 1 198 ? 19.719 -17.172 -4.793 1 97.62 198 ASN A O 1
ATOM 1647 N N . VAL A 1 199 ? 20.969 -17.516 -2.969 1 97.88 199 VAL A N 1
ATOM 1648 C CA . VAL A 1 199 ? 19.891 -17.172 -2.049 1 97.88 199 VAL A CA 1
ATOM 1649 C C . VAL A 1 199 ? 19.625 -15.664 -2.119 1 97.88 199 VAL A C 1
ATOM 1651 O O . VAL A 1 199 ? 18.469 -15.234 -2.086 1 97.88 199 VAL A O 1
ATOM 1654 N N . GLN A 1 200 ? 20.688 -14.906 -2.27 1 97.81 200 GLN A N 1
ATOM 1655 C CA . GLN A 1 200 ? 20.547 -13.469 -2.439 1 97.81 200 GLN A CA 1
ATOM 1656 C C . GLN A 1 200 ? 19.812 -13.133 -3.736 1 97.81 200 GLN A C 1
ATOM 1658 O O . GLN A 1 200 ? 19.016 -12.195 -3.783 1 97.81 200 GLN A O 1
ATOM 1663 N N . LEU A 1 201 ? 20.109 -13.875 -4.777 1 98.25 201 LEU A N 1
ATOM 1664 C CA . LEU A 1 201 ? 19.422 -13.672 -6.043 1 98.25 201 LEU A CA 1
ATOM 1665 C C . LEU A 1 201 ? 17.922 -13.945 -5.898 1 98.25 201 LEU A C 1
ATOM 1667 O O . LEU A 1 201 ? 17.109 -13.227 -6.457 1 98.25 201 LEU A O 1
ATOM 1671 N N . LEU A 1 202 ? 17.594 -15.023 -5.137 1 98.31 202 LEU A N 1
ATOM 1672 C CA . LEU A 1 202 ? 16.188 -15.297 -4.836 1 98.31 202 LEU A CA 1
ATOM 1673 C C . LEU A 1 202 ? 15.531 -14.094 -4.168 1 98.31 202 LEU A C 1
ATOM 1675 O O . LEU A 1 202 ? 14.445 -13.672 -4.574 1 98.31 202 LEU A O 1
ATOM 1679 N N . TYR A 1 203 ? 16.25 -13.594 -3.197 1 98.44 203 TYR A N 1
ATOM 1680 C CA . TYR A 1 203 ? 15.781 -12.438 -2.447 1 98.44 203 TYR A CA 1
ATOM 1681 C C . TYR A 1 203 ? 15.57 -11.234 -3.367 1 98.44 203 TYR A C 1
ATOM 1683 O O . TYR A 1 203 ? 14.508 -10.617 -3.352 1 98.44 203 TYR A O 1
ATOM 1691 N N . ASP A 1 204 ? 16.516 -10.961 -4.176 1 98.75 204 ASP A N 1
ATOM 1692 C CA . ASP A 1 204 ? 16.469 -9.789 -5.043 1 98.75 204 ASP A CA 1
ATOM 1693 C C . ASP A 1 204 ? 15.336 -9.891 -6.055 1 98.75 204 ASP A C 1
ATOM 1695 O O . ASP A 1 204 ? 14.641 -8.906 -6.32 1 98.75 204 ASP A O 1
ATOM 1699 N N . ILE A 1 205 ? 15.164 -11.055 -6.586 1 98.88 205 ILE A N 1
ATOM 1700 C CA . ILE A 1 205 ? 14.133 -11.25 -7.598 1 98.88 205 ILE A CA 1
ATOM 1701 C C . ILE A 1 205 ? 12.75 -11.094 -6.969 1 98.88 205 ILE A C 1
ATOM 1703 O O . ILE A 1 205 ? 11.875 -10.445 -7.539 1 98.88 205 ILE A O 1
ATOM 1707 N N . LEU A 1 206 ? 12.586 -11.664 -5.805 1 98.88 206 LEU A N 1
ATOM 1708 C CA . LEU A 1 206 ? 11.289 -11.57 -5.137 1 98.88 206 LEU A CA 1
ATOM 1709 C C . LEU A 1 206 ? 10.992 -10.133 -4.719 1 98.88 206 LEU A C 1
ATOM 1711 O O . LEU A 1 206 ? 9.867 -9.656 -4.867 1 98.88 206 LEU A O 1
ATOM 1715 N N . MET A 1 207 ? 11.984 -9.406 -4.242 1 98.75 207 MET A N 1
ATOM 1716 C CA . MET A 1 207 ? 11.805 -7.996 -3.906 1 98.75 207 MET A CA 1
ATOM 1717 C C . MET A 1 207 ? 11.453 -7.18 -5.145 1 98.75 207 MET A C 1
ATOM 1719 O O . MET A 1 207 ? 10.617 -6.277 -5.082 1 98.75 207 MET A O 1
ATOM 1723 N N . THR A 1 208 ? 12.117 -7.453 -6.203 1 98.88 208 THR A N 1
ATOM 1724 C CA . THR A 1 208 ? 11.844 -6.75 -7.449 1 98.88 208 THR A CA 1
ATOM 1725 C C . THR A 1 208 ? 10.43 -7.055 -7.941 1 98.88 208 THR A C 1
ATOM 1727 O O . THR A 1 208 ? 9.758 -6.184 -8.5 1 98.88 208 THR A O 1
ATOM 1730 N N . TYR A 1 209 ? 9.992 -8.305 -7.703 1 98.75 209 TYR A N 1
ATOM 1731 C CA . TYR A 1 209 ? 8.633 -8.641 -8.086 1 98.75 209 TYR A CA 1
ATOM 1732 C C . TYR A 1 209 ? 7.617 -7.828 -7.297 1 98.75 209 TYR A C 1
ATOM 1734 O O . TYR A 1 209 ? 6.57 -7.445 -7.824 1 98.75 209 TYR A O 1
ATOM 1742 N N . VAL A 1 210 ? 7.906 -7.562 -6.051 1 98.12 210 VAL A N 1
ATOM 1743 C CA . VAL A 1 210 ? 7.039 -6.715 -5.238 1 98.12 210 VAL A CA 1
ATOM 1744 C C . VAL A 1 210 ? 6.863 -5.355 -5.914 1 98.12 210 VAL A C 1
ATOM 1746 O O . VAL A 1 210 ? 5.754 -4.816 -5.953 1 98.12 210 VAL A O 1
ATOM 1749 N N . MET A 1 211 ? 7.938 -4.832 -6.445 1 97.81 211 MET A N 1
ATOM 1750 C CA . MET A 1 211 ? 7.883 -3.547 -7.137 1 97.81 211 MET A CA 1
ATOM 1751 C C . MET A 1 211 ? 7.117 -3.668 -8.453 1 97.81 211 MET A C 1
ATOM 1753 O O . MET A 1 211 ? 6.449 -2.723 -8.875 1 97.81 211 MET A O 1
ATOM 1757 N N . TYR A 1 212 ? 7.242 -4.832 -9.109 1 98.31 212 TYR A N 1
ATOM 1758 C CA . TYR A 1 212 ? 6.562 -5.102 -10.375 1 98.31 212 TYR A CA 1
ATOM 1759 C C . TYR A 1 212 ? 5.055 -5.172 -10.172 1 98.31 212 TYR A C 1
ATOM 1761 O O . TYR A 1 212 ? 4.293 -4.645 -10.984 1 98.31 212 TYR A O 1
ATOM 1769 N N . ASN A 1 213 ? 4.652 -5.809 -9.195 1 97.62 213 ASN A N 1
ATOM 1770 C CA . ASN A 1 213 ? 3.246 -5.988 -8.844 1 97.62 213 ASN A CA 1
ATOM 1771 C C . ASN A 1 213 ? 3.002 -5.762 -7.359 1 97.62 213 ASN A C 1
ATOM 1773 O O . ASN A 1 213 ? 2.816 -6.715 -6.602 1 97.62 213 ASN A O 1
ATOM 1777 N N . PHE A 1 214 ? 2.867 -4.52 -7.008 1 96.06 214 PHE A N 1
ATOM 1778 C CA . PHE A 1 214 ? 2.758 -4.16 -5.598 1 96.06 214 PHE A CA 1
ATOM 1779 C C . PHE A 1 214 ? 1.399 -4.566 -5.039 1 96.06 214 PHE A C 1
ATOM 1781 O O . PHE A 1 214 ? 1.271 -4.84 -3.844 1 96.06 214 PHE A O 1
ATOM 1788 N N . ASP A 1 215 ? 0.412 -4.582 -5.883 1 95.56 215 ASP A N 1
ATOM 1789 C CA . ASP A 1 215 ? -0.93 -4.961 -5.449 1 95.56 215 ASP A CA 1
ATOM 1790 C C . ASP A 1 215 ? -0.95 -6.387 -4.902 1 95.56 215 ASP A C 1
ATOM 1792 O O . ASP A 1 215 ? -1.564 -6.648 -3.865 1 95.56 215 ASP A O 1
ATOM 1796 N N . LEU A 1 216 ? -0.285 -7.238 -5.586 1 95.06 216 LEU A N 1
ATOM 1797 C CA . LEU A 1 216 ? -0.191 -8.617 -5.113 1 95.06 216 LEU A CA 1
ATOM 1798 C C . LEU A 1 216 ? 0.856 -8.742 -4.012 1 95.06 216 LEU A C 1
ATOM 1800 O O . LEU A 1 216 ? 0.633 -9.422 -3.012 1 95.06 216 LEU A O 1
ATOM 1804 N N . GLY A 1 217 ? 2.016 -8.109 -4.254 1 95.56 217 GLY A N 1
ATOM 1805 C CA . GLY A 1 217 ? 3.104 -8.148 -3.287 1 95.56 217 GLY A CA 1
ATOM 1806 C C . GLY A 1 217 ? 3.791 -9.492 -3.207 1 95.56 217 GLY A C 1
ATOM 1807 O O . GLY A 1 217 ? 4.242 -10.031 -4.223 1 95.56 217 GLY A O 1
ATOM 1808 N N . TYR A 1 218 ? 3.928 -10.008 -1.98 1 96.62 218 TYR A N 1
ATOM 1809 C CA . TYR A 1 218 ? 4.547 -11.305 -1.742 1 96.62 218 TYR A CA 1
ATOM 1810 C C . TYR A 1 218 ? 3.68 -12.164 -0.825 1 96.62 218 TYR A C 1
ATOM 1812 O O . TYR A 1 218 ? 3.23 -11.703 0.226 1 96.62 218 TYR A O 1
ATOM 1820 N N . VAL A 1 219 ? 3.475 -13.258 -1.287 1 93.81 219 VAL A N 1
ATOM 1821 C CA . VAL A 1 219 ? 2.764 -14.258 -0.504 1 93.81 219 VAL A CA 1
ATOM 1822 C C . VAL A 1 219 ? 3.625 -15.516 -0.366 1 93.81 219 VAL A C 1
ATOM 1824 O O . VAL A 1 219 ? 4.316 -15.906 -1.309 1 93.81 219 VAL A O 1
ATOM 1827 N N . GLN A 1 220 ? 3.51 -16.094 0.789 1 91.75 220 GLN A N 1
ATOM 1828 C CA . GLN A 1 220 ? 4.285 -17.297 1.04 1 91.75 220 GLN A CA 1
ATOM 1829 C C . GLN A 1 220 ? 3.984 -18.375 0 1 91.75 220 GLN A C 1
ATOM 1831 O O . GLN A 1 220 ? 2.826 -18.578 -0.369 1 91.75 220 GLN A O 1
ATOM 1836 N N . GLY A 1 221 ? 5.035 -19.016 -0.457 1 95.06 221 GLY A N 1
ATOM 1837 C CA . GLY A 1 221 ? 4.918 -20 -1.525 1 95.06 221 GLY A CA 1
ATOM 1838 C C . GLY A 1 221 ? 5.512 -19.516 -2.838 1 95.06 221 GLY A C 1
ATOM 1839 O O . GLY A 1 221 ? 5.887 -20.344 -3.686 1 95.06 221 GLY A O 1
ATOM 1840 N N . MET A 1 222 ? 5.594 -18.234 -3.002 1 97.56 222 MET A N 1
ATOM 1841 C CA . MET A 1 222 ? 6.133 -17.672 -4.238 1 97.56 222 MET A CA 1
ATOM 1842 C C . MET A 1 222 ? 7.602 -18.047 -4.41 1 97.56 222 MET A C 1
ATOM 1844 O O . MET A 1 222 ? 8.062 -18.25 -5.535 1 97.56 222 MET A O 1
ATOM 1848 N N . SER A 1 223 ? 8.352 -18.156 -3.297 1 98.12 223 SER A N 1
ATOM 1849 C CA . SER A 1 223 ? 9.758 -18.531 -3.375 1 98.12 223 SER A CA 1
ATOM 1850 C C . SER A 1 223 ? 9.922 -19.953 -3.908 1 98.12 223 SER A C 1
ATOM 1852 O O . SER A 1 223 ? 10.867 -20.25 -4.641 1 98.12 223 SER A O 1
ATOM 1854 N N . ASP A 1 224 ? 8.922 -20.812 -3.625 1 97.31 224 ASP A N 1
ATOM 1855 C CA . ASP A 1 224 ? 8.93 -22.188 -4.133 1 97.31 224 ASP A CA 1
ATOM 1856 C C . ASP A 1 224 ? 8.805 -22.203 -5.656 1 97.31 224 ASP A C 1
ATOM 1858 O O . ASP A 1 224 ? 9.414 -23.047 -6.32 1 97.31 224 ASP A O 1
ATOM 1862 N N . LEU A 1 225 ? 8.023 -21.344 -6.137 1 98.38 225 LEU A N 1
ATOM 1863 C CA . LEU A 1 225 ? 7.801 -21.297 -7.578 1 98.38 225 LEU A CA 1
ATOM 1864 C C . LEU A 1 225 ? 9.016 -20.719 -8.289 1 98.38 225 LEU A C 1
ATOM 1866 O O . LEU A 1 225 ? 9.344 -21.125 -9.406 1 98.38 225 LEU A O 1
ATOM 1870 N N . LEU A 1 226 ? 9.68 -19.812 -7.629 1 98.75 226 LEU A N 1
ATOM 1871 C CA . LEU A 1 226 ? 10.812 -19.125 -8.25 1 98.75 226 LEU A CA 1
ATOM 1872 C C . LEU A 1 226 ? 12.055 -20 -8.234 1 98.75 226 LEU A C 1
ATOM 1874 O O . LEU A 1 226 ? 12.875 -19.938 -9.156 1 98.75 226 LEU A O 1
ATOM 1878 N N . SER A 1 227 ? 12.289 -20.797 -7.266 1 98.56 227 SER A N 1
ATOM 1879 C CA . SER A 1 227 ? 13.539 -21.5 -6.988 1 98.56 227 SER A CA 1
ATOM 1880 C C . SER A 1 227 ? 13.953 -22.375 -8.164 1 98.56 227 SER A C 1
ATOM 1882 O O . SER A 1 227 ? 15.062 -22.234 -8.68 1 98.56 227 SER A O 1
ATOM 1884 N N . PRO A 1 228 ? 13.062 -23.219 -8.695 1 98.38 228 PRO A N 1
ATOM 1885 C CA . PRO A 1 228 ? 13.477 -24.047 -9.836 1 98.38 228 PRO A CA 1
ATOM 1886 C C . PRO A 1 228 ? 13.773 -23.219 -11.086 1 98.38 228 PRO A C 1
ATOM 1888 O O . PRO A 1 228 ? 14.656 -23.562 -11.875 1 98.38 228 PRO A O 1
ATOM 1891 N N . ILE A 1 229 ? 13.07 -22.156 -11.227 1 98.75 229 ILE A N 1
ATOM 1892 C CA . ILE A 1 229 ? 13.281 -21.281 -12.383 1 98.75 229 ILE A CA 1
ATOM 1893 C C . ILE A 1 229 ? 14.68 -20.656 -12.312 1 98.75 229 ILE A C 1
ATOM 1895 O O . ILE A 1 229 ? 15.414 -20.656 -13.297 1 98.75 229 ILE A O 1
ATOM 1899 N N . LEU A 1 230 ? 14.992 -20.141 -11.125 1 98.69 230 LEU A N 1
ATOM 1900 C CA . LEU A 1 230 ? 16.312 -19.531 -10.945 1 98.69 230 LEU A CA 1
ATOM 1901 C C . LEU A 1 230 ? 17.406 -20.562 -11.125 1 98.69 230 LEU A C 1
ATOM 1903 O O . LEU A 1 230 ? 18.438 -20.297 -11.758 1 98.69 230 LEU A O 1
ATOM 1907 N N . TYR A 1 231 ? 17.188 -21.719 -10.617 1 98.06 231 TYR A N 1
ATOM 1908 C CA . TYR A 1 231 ? 18.141 -22.828 -10.75 1 98.06 231 TYR A CA 1
ATOM 1909 C C . TYR A 1 231 ? 18.422 -23.125 -12.211 1 98.06 231 TYR A C 1
ATOM 1911 O O . TYR A 1 231 ? 19.578 -23.344 -12.594 1 98.06 231 TYR A O 1
ATOM 1919 N N . LEU A 1 232 ? 17.438 -23.125 -13 1 97.88 232 LEU A N 1
ATOM 1920 C CA . LEU A 1 232 ? 17.547 -23.453 -14.414 1 97.88 232 LEU A CA 1
ATOM 1921 C C . LEU A 1 232 ? 18.172 -22.297 -15.195 1 97.88 232 LEU A C 1
ATOM 1923 O O . LEU A 1 232 ? 19.062 -22.516 -16.016 1 97.88 232 LEU A O 1
ATOM 1927 N N . MET A 1 233 ? 17.688 -21.094 -14.961 1 97.94 233 MET A N 1
ATOM 1928 C CA . MET A 1 233 ? 18.094 -19.938 -15.766 1 97.94 233 MET A CA 1
ATOM 1929 C C . MET A 1 233 ? 19.5 -19.484 -15.414 1 97.94 233 MET A C 1
ATOM 1931 O O . MET A 1 233 ? 20.25 -19.031 -16.281 1 97.94 233 MET A O 1
ATOM 1935 N N . GLU A 1 234 ? 19.797 -19.5 -14.141 1 96.31 234 GLU A N 1
ATOM 1936 C CA . GLU A 1 234 ? 21.078 -19.031 -13.617 1 96.31 234 GLU A CA 1
ATOM 1937 C C . GLU A 1 234 ? 21.375 -17.609 -14.047 1 96.31 234 GLU A C 1
ATOM 1939 O O . GLU A 1 234 ? 22.531 -17.25 -14.297 1 96.31 234 GLU A O 1
ATOM 1944 N N . ASN A 1 235 ? 20.438 -16.906 -14.453 1 97.38 235 ASN A N 1
ATOM 1945 C CA . ASN A 1 235 ? 20.438 -15.484 -14.812 1 97.38 235 ASN A CA 1
ATOM 1946 C C . ASN A 1 235 ? 19.297 -14.734 -14.125 1 97.38 235 ASN A C 1
ATOM 1948 O O . ASN A 1 235 ? 18.125 -15.062 -14.312 1 97.38 235 ASN A O 1
ATOM 1952 N N . GLU A 1 236 ? 19.672 -13.773 -13.414 1 98.25 236 GLU A N 1
ATOM 1953 C CA . GLU A 1 236 ? 18.734 -13.055 -12.555 1 98.25 236 GLU A CA 1
ATOM 1954 C C . GLU A 1 236 ? 17.578 -12.461 -13.367 1 98.25 236 GLU A C 1
ATOM 1956 O O . GLU A 1 236 ? 16.422 -12.625 -13.008 1 98.25 236 GLU A O 1
ATOM 1961 N N . VAL A 1 237 ? 17.875 -11.812 -14.484 1 98.62 237 VAL A N 1
ATOM 1962 C CA . VAL A 1 237 ? 16.875 -11.109 -15.289 1 98.62 237 VAL A CA 1
ATOM 1963 C C . VAL A 1 237 ? 15.961 -12.117 -15.984 1 98.62 237 VAL A C 1
ATOM 1965 O O . VAL A 1 237 ? 14.734 -11.977 -15.961 1 98.62 237 VAL A O 1
ATOM 1968 N N . ASP A 1 238 ? 16.562 -13.148 -16.578 1 98.69 238 ASP A N 1
ATOM 1969 C CA . ASP A 1 238 ? 15.773 -14.18 -17.234 1 98.69 238 ASP A CA 1
ATOM 1970 C C . ASP A 1 238 ? 14.875 -14.914 -16.25 1 98.69 238 ASP A C 1
ATOM 1972 O O . ASP A 1 238 ? 13.719 -15.195 -16.547 1 98.69 238 ASP A O 1
ATOM 1976 N N . ALA A 1 239 ? 15.398 -15.18 -15.078 1 98.88 239 ALA A N 1
ATOM 1977 C CA . ALA A 1 239 ? 14.609 -15.836 -14.039 1 98.88 239 ALA A CA 1
ATOM 1978 C C . ALA A 1 239 ? 13.422 -14.977 -13.617 1 98.88 239 ALA A C 1
ATOM 1980 O O . ALA A 1 239 ? 12.305 -15.477 -13.445 1 98.88 239 ALA A O 1
ATOM 1981 N N . PHE A 1 240 ? 13.688 -13.68 -13.523 1 98.88 240 PHE A N 1
ATOM 1982 C CA . PHE A 1 240 ? 12.641 -12.758 -13.102 1 98.88 240 PHE A CA 1
ATOM 1983 C C . PHE A 1 240 ? 11.477 -12.766 -14.094 1 98.88 240 PHE A C 1
ATOM 1985 O O . PHE A 1 240 ? 10.32 -12.914 -13.695 1 98.88 240 PHE A O 1
ATOM 1992 N N . TRP A 1 241 ? 11.758 -12.586 -15.289 1 98.88 241 TRP A N 1
ATOM 1993 C CA . TRP A 1 241 ? 10.68 -12.438 -16.266 1 98.88 241 TRP A CA 1
ATOM 1994 C C . TRP A 1 241 ? 9.969 -13.766 -16.5 1 98.88 241 TRP A C 1
ATOM 1996 O O . TRP A 1 241 ? 8.758 -13.789 -16.75 1 98.88 241 TRP A O 1
ATOM 2006 N N . CYS A 1 242 ? 10.688 -14.922 -16.406 1 98.88 242 CYS A N 1
ATOM 2007 C CA . CYS A 1 242 ? 10.008 -16.219 -16.406 1 98.88 242 CYS A CA 1
ATOM 2008 C C . CYS A 1 242 ? 9.102 -16.359 -15.195 1 98.88 242 CYS A C 1
ATOM 2010 O O . CYS A 1 242 ? 7.98 -16.859 -15.312 1 98.88 242 CYS A O 1
ATOM 2012 N N . PHE A 1 243 ? 9.602 -15.914 -14.055 1 98.81 243 PHE A N 1
ATOM 2013 C CA . PHE A 1 243 ? 8.805 -15.93 -12.836 1 98.81 243 PHE A CA 1
ATOM 2014 C C . PHE A 1 243 ? 7.543 -15.086 -13 1 98.81 243 PHE A C 1
ATOM 2016 O O . PHE A 1 243 ? 6.461 -15.492 -12.57 1 98.81 243 PHE A O 1
ATOM 2023 N N . VAL A 1 244 ? 7.676 -13.898 -13.594 1 98.75 244 VAL A N 1
ATOM 2024 C CA . VAL A 1 244 ? 6.527 -13.047 -13.867 1 98.75 244 VAL A CA 1
ATOM 2025 C C . VAL A 1 244 ? 5.504 -13.812 -14.711 1 98.75 244 VAL A C 1
ATOM 2027 O O . VAL A 1 244 ? 4.309 -13.797 -14.414 1 98.75 244 VAL A O 1
ATOM 2030 N N . GLY A 1 245 ? 5.973 -14.461 -15.781 1 98.5 245 GLY A N 1
ATOM 2031 C CA . GLY A 1 245 ? 5.082 -15.266 -16.609 1 98.5 245 GLY A CA 1
ATOM 2032 C C . GLY A 1 245 ? 4.375 -16.359 -15.82 1 98.5 245 GLY A C 1
ATOM 2033 O O . GLY A 1 245 ? 3.178 -16.578 -16 1 98.5 245 GLY A O 1
ATOM 2034 N N . PHE A 1 246 ? 5.121 -17 -14.938 1 98.62 246 PHE A N 1
ATOM 2035 C CA . PHE A 1 246 ? 4.555 -18.062 -14.109 1 98.62 246 PHE A CA 1
ATOM 2036 C C . PHE A 1 246 ? 3.52 -17.5 -13.148 1 98.62 246 PHE A C 1
ATOM 2038 O O . PHE A 1 246 ? 2.432 -18.062 -13 1 98.62 246 PHE A O 1
ATOM 2045 N N . MET A 1 247 ? 3.834 -16.391 -12.562 1 98.06 247 MET A N 1
ATOM 2046 C CA . MET A 1 247 ? 2.926 -15.758 -11.609 1 98.06 247 MET A CA 1
ATOM 2047 C C . MET A 1 247 ? 1.648 -15.297 -12.305 1 98.06 247 MET A C 1
ATOM 2049 O O . MET A 1 247 ? 0.569 -15.328 -11.711 1 98.06 247 MET A O 1
ATOM 2053 N N . ASN A 1 248 ? 1.77 -14.875 -13.531 1 97.06 248 ASN A N 1
ATOM 2054 C CA . ASN A 1 248 ? 0.574 -14.5 -14.281 1 97.06 248 ASN A CA 1
ATOM 2055 C C . ASN A 1 248 ? -0.396 -15.672 -14.406 1 97.06 248 ASN A C 1
ATOM 2057 O O . ASN A 1 248 ? -1.611 -15.477 -14.453 1 97.06 248 ASN A O 1
ATOM 2061 N N . LYS A 1 249 ? 0.149 -16.844 -14.438 1 95.56 249 LYS A N 1
ATOM 2062 C CA . LYS A 1 249 ? -0.675 -18.047 -14.516 1 95.56 249 LYS A CA 1
ATOM 2063 C C . LYS A 1 249 ? -1.219 -18.422 -13.141 1 95.56 249 LYS A C 1
ATOM 2065 O O . LYS A 1 249 ? -2.303 -19 -13.031 1 95.56 249 LYS A O 1
ATOM 2070 N N . MET A 1 250 ? -0.498 -18.016 -12.078 1 94.62 250 MET A N 1
ATOM 2071 C CA . MET A 1 250 ? -0.771 -18.547 -10.742 1 94.62 250 MET A CA 1
ATOM 2072 C C . MET A 1 250 ? -1.349 -17.469 -9.844 1 94.62 250 MET A C 1
ATOM 2074 O O . MET A 1 250 ? -1.749 -17.75 -8.711 1 94.62 250 MET A O 1
ATOM 2078 N N . SER A 1 251 ? -1.444 -16.25 -10.242 1 91.12 251 SER A N 1
ATOM 2079 C CA . SER A 1 251 ? -1.661 -15.102 -9.367 1 91.12 251 SER A CA 1
ATOM 2080 C C . SER A 1 251 ? -2.965 -15.234 -8.586 1 91.12 251 SER A C 1
ATOM 2082 O O . SER A 1 251 ? -3.051 -14.82 -7.43 1 91.12 251 SER A O 1
ATOM 2084 N N . LYS A 1 252 ? -3.945 -15.828 -9.18 1 90.81 252 LYS A N 1
ATOM 2085 C CA . LYS A 1 252 ? -5.246 -15.969 -8.523 1 90.81 252 LYS A CA 1
ATOM 2086 C C . LYS A 1 252 ? -5.133 -16.812 -7.254 1 90.81 252 LYS A C 1
ATOM 2088 O O . LYS A 1 252 ? -5.906 -16.625 -6.312 1 90.81 252 LYS A O 1
ATOM 2093 N N . ASN A 1 253 ? -4.164 -17.641 -7.25 1 92.44 253 ASN A N 1
ATOM 2094 C CA . ASN A 1 253 ? -3.963 -18.516 -6.098 1 92.44 253 ASN A CA 1
ATOM 2095 C C . ASN A 1 253 ? -3.422 -17.734 -4.898 1 92.44 253 ASN A C 1
ATOM 2097 O O . ASN A 1 253 ? -3.504 -18.219 -3.764 1 92.44 253 ASN A O 1
ATOM 2101 N N . PHE A 1 254 ? -2.908 -16.578 -5.176 1 92.62 254 PHE A N 1
ATOM 2102 C CA . PHE A 1 254 ? -2.197 -15.867 -4.125 1 92.62 254 PHE A CA 1
ATOM 2103 C C . PHE A 1 254 ? -2.98 -14.633 -3.684 1 92.62 254 PHE A C 1
ATOM 2105 O O . PHE A 1 254 ? -2.531 -13.891 -2.812 1 92.62 254 PHE A O 1
ATOM 2112 N N . GLU A 1 255 ? -4.105 -14.5 -4.242 1 88.94 255 GLU A N 1
ATOM 2113 C CA . GLU A 1 255 ? -4.922 -13.352 -3.871 1 88.94 255 GLU A CA 1
ATOM 2114 C C . GLU A 1 255 ? -5.383 -13.445 -2.418 1 88.94 255 GLU A C 1
ATOM 2116 O O . GLU A 1 255 ? -5.609 -14.547 -1.904 1 88.94 255 GLU A O 1
ATOM 2121 N N . MET A 1 256 ? -5.637 -12.414 -1.907 1 81.25 256 MET A N 1
ATOM 2122 C CA . MET A 1 256 ? -5.938 -12.305 -0.482 1 81.25 256 MET A CA 1
ATOM 2123 C C . MET A 1 256 ? -7.219 -13.062 -0.14 1 81.25 256 MET A C 1
ATOM 2125 O O . MET A 1 256 ? -7.297 -13.727 0.894 1 81.25 256 MET A O 1
ATOM 2129 N N . ASP A 1 257 ? -8.203 -12.93 -0.914 1 76.88 257 ASP A N 1
ATOM 2130 C CA . ASP A 1 257 ? -9.484 -13.578 -0.626 1 76.88 257 ASP A CA 1
ATOM 2131 C C . ASP A 1 257 ? -9.43 -15.062 -0.965 1 76.88 257 ASP A C 1
ATOM 2133 O O . ASP A 1 257 ? -10.391 -15.797 -0.705 1 76.88 257 ASP A O 1
ATOM 2137 N N . GLN A 1 258 ? -8.344 -15.492 -1.607 1 84.38 258 GLN A N 1
ATOM 2138 C CA . GLN A 1 258 ? -8.086 -16.891 -1.956 1 84.38 258 GLN A CA 1
ATOM 2139 C C . GLN A 1 258 ? -9.242 -17.469 -2.762 1 84.38 258 GLN A C 1
ATOM 2141 O O . GLN A 1 258 ? -9.523 -18.672 -2.67 1 84.38 258 GLN A O 1
ATOM 2146 N N . ALA A 1 259 ? -9.953 -16.609 -3.363 1 84.94 259 ALA A N 1
ATOM 2147 C CA . ALA A 1 259 ? -11.102 -17.062 -4.148 1 84.94 259 ALA A CA 1
ATOM 2148 C C . ALA A 1 259 ? -10.688 -18.078 -5.203 1 84.94 259 ALA A C 1
ATOM 2150 O O . ALA A 1 259 ? -11.414 -19.031 -5.469 1 84.94 259 ALA A O 1
ATOM 2151 N N . GLY A 1 260 ? -9.562 -17.891 -5.695 1 90.75 260 GLY A N 1
ATOM 2152 C CA . GLY A 1 260 ? -9.07 -18.812 -6.719 1 90.75 260 GLY A CA 1
ATOM 2153 C C . GLY A 1 260 ? -8.852 -20.219 -6.203 1 90.75 260 GLY A C 1
ATOM 2154 O O . GLY A 1 260 ? -9.352 -21.188 -6.785 1 90.75 260 GLY A O 1
ATOM 2155 N N . ILE A 1 261 ? -8.156 -20.359 -5.152 1 93.12 261 ILE A N 1
ATOM 2156 C CA . ILE A 1 261 ? -7.844 -21.672 -4.605 1 93.12 261 ILE A CA 1
ATOM 2157 C C . ILE A 1 261 ? -9.117 -22.328 -4.07 1 93.12 261 ILE A C 1
ATOM 2159 O O . ILE A 1 261 ? -9.312 -23.531 -4.223 1 93.12 261 ILE A O 1
ATOM 2163 N N . LYS A 1 262 ? -9.953 -21.516 -3.473 1 91.31 262 LYS A N 1
ATOM 2164 C CA . LYS A 1 262 ? -11.227 -22.047 -2.969 1 91.31 262 LYS A CA 1
ATOM 2165 C C . LYS A 1 262 ? -12.055 -22.656 -4.094 1 91.31 262 LYS A C 1
ATOM 2167 O O . LYS A 1 262 ? -12.625 -23.734 -3.936 1 91.31 262 LYS A O 1
ATOM 2172 N N . GLN A 1 263 ? -12.094 -21.984 -5.113 1 94.81 263 GLN A N 1
ATOM 2173 C CA . GLN A 1 263 ? -12.828 -22.5 -6.27 1 94.81 263 GLN A CA 1
ATOM 2174 C C . GLN A 1 263 ? -12.211 -23.797 -6.781 1 94.81 263 GLN A C 1
ATOM 2176 O O . GLN A 1 263 ? -12.922 -24.719 -7.156 1 94.81 263 GLN A O 1
ATOM 2181 N N . GLN A 1 264 ? -10.977 -23.891 -6.758 1 96.56 264 GLN A N 1
ATOM 2182 C CA . GLN A 1 264 ? -10.281 -25.078 -7.215 1 96.56 264 GLN A CA 1
ATOM 2183 C C . GLN A 1 264 ? -10.555 -26.266 -6.285 1 96.56 264 GLN A C 1
ATOM 2185 O O . GLN A 1 264 ? -10.734 -27.391 -6.746 1 96.56 264 GLN A O 1
ATOM 2190 N N . LEU A 1 265 ? -10.57 -25.984 -5.027 1 95.94 265 LEU A N 1
ATOM 2191 C CA . LEU A 1 265 ? -10.875 -27.047 -4.059 1 95.94 265 LEU A CA 1
ATOM 2192 C C . LEU A 1 265 ? -12.305 -27.531 -4.227 1 95.94 265 LEU A C 1
ATOM 2194 O O . LEU A 1 265 ? -12.57 -28.734 -4.121 1 95.94 265 LEU A O 1
ATOM 2198 N N . LYS A 1 266 ? -13.195 -26.625 -4.492 1 96.12 266 LYS A N 1
ATOM 2199 C CA . LYS A 1 266 ? -14.586 -26.984 -4.766 1 96.12 266 LYS A CA 1
ATOM 2200 C C . LYS A 1 266 ? -14.688 -27.844 -6.02 1 96.12 266 LYS A C 1
ATOM 2202 O O . LYS A 1 266 ? -15.383 -28.859 -6.027 1 96.12 266 LYS A O 1
ATOM 2207 N N . ASN A 1 267 ? -14.039 -27.422 -7.008 1 97.31 267 ASN A N 1
ATOM 2208 C CA . ASN A 1 267 ? -14.023 -28.188 -8.25 1 97.31 267 ASN A CA 1
ATOM 2209 C C . ASN A 1 267 ? -13.438 -29.578 -8.047 1 97.31 267 ASN A C 1
ATOM 2211 O O . ASN A 1 267 ? -13.938 -30.562 -8.602 1 97.31 267 ASN A O 1
ATOM 2215 N N . LEU A 1 268 ? -12.43 -29.656 -7.266 1 97.94 268 LEU A N 1
ATOM 2216 C CA . LEU A 1 268 ? -11.805 -30.938 -6.961 1 97.94 268 LEU A CA 1
ATOM 2217 C C . LEU A 1 268 ? -12.781 -31.859 -6.223 1 97.94 268 LEU A C 1
ATOM 2219 O O . LEU A 1 268 ? -12.844 -33.062 -6.504 1 97.94 268 LEU A O 1
ATOM 2223 N N . ASN A 1 269 ? -13.477 -31.281 -5.305 1 97 269 ASN A N 1
ATOM 2224 C CA . ASN A 1 269 ? -14.477 -32.062 -4.57 1 97 269 ASN A CA 1
ATOM 2225 C C . ASN A 1 269 ? -15.547 -32.625 -5.5 1 97 269 ASN A C 1
ATOM 2227 O O . ASN A 1 269 ? -15.945 -33.781 -5.363 1 97 269 ASN A O 1
ATOM 2231 N N . ILE A 1 270 ? -15.969 -31.812 -6.398 1 96.38 270 ILE A N 1
ATOM 2232 C CA . ILE A 1 270 ? -16.953 -32.25 -7.391 1 96.38 270 ILE A CA 1
ATOM 2233 C C . ILE A 1 270 ? -16.391 -33.406 -8.203 1 96.38 270 ILE A C 1
ATOM 2235 O O . ILE A 1 270 ? -17.078 -34.406 -8.406 1 96.38 270 ILE A O 1
ATOM 2239 N N . LEU A 1 271 ? -15.203 -33.312 -8.562 1 97.12 271 LEU A N 1
ATOM 2240 C CA . LEU A 1 271 ? -14.57 -34.344 -9.367 1 97.12 271 LEU A CA 1
ATOM 2241 C C . LEU A 1 271 ? -14.422 -35.625 -8.562 1 97.12 271 LEU A C 1
ATOM 2243 O O . LEU A 1 271 ? -14.656 -36.719 -9.086 1 97.12 271 LEU A O 1
ATOM 2247 N N . ILE A 1 272 ? -13.984 -35.531 -7.32 1 96.94 272 ILE A N 1
ATOM 2248 C CA . ILE A 1 272 ? -13.82 -36.688 -6.461 1 96.94 272 ILE A CA 1
ATOM 2249 C C . ILE A 1 272 ? -15.156 -37.406 -6.301 1 96.94 272 ILE A C 1
ATOM 2251 O O . ILE A 1 272 ? -15.234 -38.625 -6.477 1 96.94 272 ILE A O 1
ATOM 2255 N N . ARG A 1 273 ? -16.188 -36.688 -6.055 1 94.5 273 ARG A N 1
ATOM 2256 C CA . ARG A 1 273 ? -17.516 -37.25 -5.82 1 94.5 273 ARG A CA 1
ATOM 2257 C C . ARG A 1 273 ? -18.047 -37.906 -7.086 1 94.5 273 ARG A C 1
ATOM 2259 O O . ARG A 1 273 ? -18.766 -38.938 -7.012 1 94.5 273 ARG A O 1
ATOM 2266 N N . PHE A 1 274 ? -17.734 -37.344 -8.148 1 94 274 PHE A N 1
ATOM 2267 C CA . PHE A 1 274 ? -18.25 -37.875 -9.414 1 94 274 PHE A CA 1
ATOM 2268 C C . PHE A 1 274 ? -17.469 -39.125 -9.836 1 94 274 PHE A C 1
ATOM 2270 O O . PHE A 1 274 ? -18.047 -40.062 -10.375 1 94 274 PHE A O 1
ATOM 2277 N N . THR A 1 275 ? -16.172 -39.156 -9.633 1 94.81 275 THR A N 1
ATOM 2278 C CA . THR A 1 275 ? -15.32 -40.219 -10.117 1 94.81 275 THR A CA 1
ATOM 2279 C C . THR A 1 275 ? -15.258 -41.375 -9.102 1 94.81 275 THR A C 1
ATOM 2281 O O . THR A 1 275 ? -15.062 -42.531 -9.477 1 94.81 275 THR A O 1
ATOM 2284 N N . ASP A 1 276 ? -15.297 -41.062 -7.844 1 93.88 276 ASP A N 1
ATOM 2285 C CA . ASP A 1 276 ? -15.203 -42.031 -6.754 1 93.88 276 ASP A CA 1
ATOM 2286 C C . ASP A 1 276 ? -16.094 -41.625 -5.586 1 93.88 276 ASP A C 1
ATOM 2288 O O . ASP A 1 276 ? -15.633 -41.062 -4.605 1 93.88 276 ASP A O 1
ATOM 2292 N N . ARG A 1 277 ? -17.234 -42.094 -5.609 1 92.69 277 ARG A N 1
ATOM 2293 C CA . ARG A 1 277 ? -18.234 -41.719 -4.613 1 92.69 277 ARG A CA 1
AT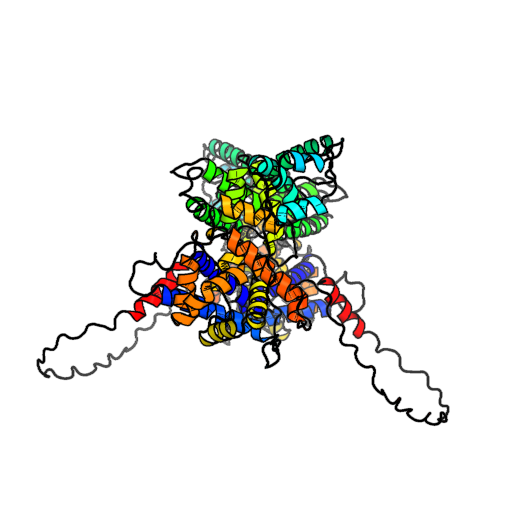OM 2294 C C . ARG A 1 277 ? -17.844 -42.25 -3.23 1 92.69 277 ARG A C 1
ATOM 2296 O O . ARG A 1 277 ? -18.094 -41.562 -2.223 1 92.69 277 ARG A O 1
ATOM 2303 N N . GLU A 1 278 ? -17.328 -43.375 -3.24 1 94.31 278 GLU A N 1
ATOM 2304 C CA . GLU A 1 278 ? -16.922 -43.938 -1.965 1 94.31 278 GLU A CA 1
ATOM 2305 C C . GLU A 1 278 ? -15.875 -43.062 -1.272 1 94.31 278 GLU A C 1
ATOM 2307 O O . GLU A 1 278 ? -15.977 -42.812 -0.073 1 94.31 278 GLU A O 1
ATOM 2312 N N . LEU A 1 279 ? -14.914 -42.719 -2.014 1 95.44 279 LEU A N 1
ATOM 2313 C CA . LEU A 1 279 ? -13.898 -41.844 -1.446 1 95.44 279 LEU A CA 1
ATOM 2314 C C . LEU A 1 279 ? -14.508 -40.5 -1.019 1 95.44 279 LEU A C 1
ATOM 2316 O O . LEU A 1 279 ? -14.188 -39.969 0.051 1 95.44 279 LEU A O 1
ATOM 2320 N N . GLY A 1 280 ? -15.375 -39.938 -1.853 1 95.31 280 GLY A N 1
ATOM 2321 C CA . GLY A 1 280 ? -16.062 -38.688 -1.51 1 95.31 280 GLY A CA 1
ATOM 2322 C C . GLY A 1 280 ? -16.812 -38.781 -0.196 1 95.31 280 GLY A C 1
ATOM 2323 O O . GLY A 1 280 ? -16.688 -37.875 0.651 1 95.31 280 GLY A O 1
ATOM 2324 N N . ASN A 1 281 ? -17.531 -39.812 -0.064 1 94.88 281 ASN A N 1
ATOM 2325 C CA . ASN A 1 281 ? -18.281 -40.031 1.161 1 94.88 281 ASN A CA 1
ATOM 2326 C C . ASN A 1 281 ? -17.375 -40.219 2.369 1 94.88 281 ASN A C 1
ATOM 2328 O O . ASN A 1 281 ? -17.672 -39.719 3.459 1 94.88 281 ASN A O 1
ATOM 2332 N N . TYR A 1 282 ? -16.375 -40.938 2.143 1 95.75 282 TYR A N 1
ATOM 2333 C CA . TYR A 1 282 ? -15.422 -41.156 3.219 1 95.75 282 TYR A CA 1
ATOM 2334 C C . TYR A 1 282 ? -14.844 -39.844 3.717 1 95.75 282 TYR A C 1
ATOM 2336 O O . TYR A 1 282 ? -14.766 -39.594 4.926 1 95.75 282 TYR A O 1
ATOM 2344 N N . LEU A 1 283 ? -14.414 -39 2.809 1 95.75 283 LEU A N 1
ATOM 2345 C CA . LEU A 1 283 ? -13.844 -37.719 3.166 1 95.75 283 LEU A CA 1
ATOM 2346 C C . LEU A 1 283 ? -14.867 -36.844 3.891 1 95.75 283 LEU A C 1
ATOM 2348 O O . LEU A 1 283 ? -14.523 -36.156 4.859 1 95.75 283 LEU A O 1
ATOM 2352 N N . GLU A 1 284 ? -16.031 -36.875 3.43 1 93.19 284 GLU A N 1
ATOM 2353 C CA . GLU A 1 284 ? -17.109 -36.094 4.07 1 93.19 284 GLU A CA 1
ATOM 2354 C C . GLU A 1 284 ? -17.359 -36.594 5.492 1 93.19 284 GLU A C 1
ATOM 2356 O O . GLU A 1 284 ? -17.484 -35.812 6.422 1 93.19 284 GLU A O 1
ATOM 2361 N N . SER A 1 285 ? -17.406 -37.844 5.625 1 93.62 285 SER A N 1
ATOM 2362 C CA . SER A 1 285 ? -17.688 -38.438 6.922 1 93.62 285 SER A CA 1
ATOM 2363 C C . SER A 1 285 ? -16.578 -38.156 7.922 1 93.62 285 SER A C 1
ATOM 2365 O O . SER A 1 285 ? -16.812 -38.156 9.133 1 93.62 285 SER A O 1
ATOM 2367 N N . ASN A 1 286 ? -15.469 -37.938 7.449 1 92.25 286 ASN A N 1
ATOM 2368 C CA . ASN A 1 286 ? -14.32 -37.656 8.312 1 92.25 286 ASN A CA 1
ATOM 2369 C C . ASN A 1 286 ? -13.969 -36.188 8.32 1 92.25 286 ASN A C 1
ATOM 2371 O O . ASN A 1 286 ? -12.82 -35.812 8.57 1 92.25 286 ASN A O 1
ATOM 2375 N N . GLU A 1 287 ? -14.852 -35.375 7.898 1 88.38 287 GLU A N 1
ATOM 2376 C CA . GLU A 1 287 ? -14.766 -33.906 7.945 1 88.38 287 GLU A CA 1
ATOM 2377 C C . GLU A 1 287 ? -13.578 -33.406 7.129 1 88.38 287 GLU A C 1
ATOM 2379 O O . GLU A 1 287 ? -12.859 -32.5 7.562 1 88.38 287 GLU A O 1
ATOM 2384 N N . SER A 1 288 ? -13.359 -34.094 6.074 1 88.25 288 SER A N 1
ATOM 2385 C CA . SER A 1 288 ? -12.227 -33.75 5.215 1 88.25 288 SER A CA 1
ATOM 2386 C C . SER A 1 288 ? -12.688 -33.375 3.807 1 88.25 288 SER A C 1
ATOM 2388 O O . SER A 1 288 ? -11.906 -33.438 2.857 1 88.25 288 SER A O 1
ATOM 2390 N N . ASP A 1 289 ? -13.906 -32.969 3.711 1 87.88 289 ASP A N 1
ATOM 2391 C CA . ASP A 1 289 ? -14.469 -32.75 2.385 1 87.88 289 ASP A CA 1
ATOM 2392 C C . ASP A 1 289 ? -14.133 -31.344 1.884 1 87.88 289 ASP A C 1
ATOM 2394 O O . ASP A 1 289 ? -14.312 -31.031 0.701 1 87.88 289 ASP A O 1
ATOM 2398 N N . ASN A 1 290 ? -13.586 -30.484 2.74 1 88.94 290 ASN A N 1
ATOM 2399 C CA . ASN A 1 290 ? -13.086 -29.188 2.293 1 88.94 290 ASN A CA 1
ATOM 2400 C C . ASN A 1 290 ? -11.773 -29.328 1.524 1 88.94 290 ASN A C 1
ATOM 2402 O O . ASN A 1 290 ? -11.367 -28.406 0.814 1 88.94 290 ASN A O 1
ATOM 2406 N N . LEU A 1 291 ? -11.117 -30.438 1.702 1 93.69 291 LEU A N 1
ATOM 2407 C CA . LEU A 1 291 ? -9.93 -30.859 0.969 1 93.69 291 LEU A CA 1
ATOM 2408 C C . LEU A 1 291 ? -8.766 -29.906 1.236 1 93.69 291 LEU A C 1
ATOM 2410 O O . LEU A 1 291 ? -7.918 -29.703 0.364 1 93.69 291 LEU A O 1
ATOM 2414 N N . PHE A 1 292 ? -8.641 -29.391 2.342 1 88.69 292 PHE A N 1
ATOM 2415 C CA . PHE A 1 292 ? -7.594 -28.438 2.693 1 88.69 292 PHE A CA 1
ATOM 2416 C C . PHE A 1 292 ? -6.223 -29.094 2.674 1 88.69 292 PHE A C 1
ATOM 2418 O O . PHE A 1 292 ? -5.203 -28.422 2.506 1 88.69 292 PHE A O 1
ATOM 2425 N N . PHE A 1 293 ? -6.293 -30.453 2.838 1 92.44 293 PHE A N 1
ATOM 2426 C CA . PHE A 1 293 ? -5.027 -31.172 2.803 1 92.44 293 PHE A CA 1
ATOM 2427 C C . PHE A 1 293 ? -4.414 -31.125 1.407 1 92.44 293 PHE A C 1
ATOM 2429 O O . PHE A 1 293 ? -3.246 -31.469 1.225 1 92.44 293 PHE A O 1
ATOM 2436 N N . CYS A 1 294 ? -5.148 -30.609 0.406 1 95.25 294 CYS A N 1
ATOM 2437 C CA . CYS A 1 294 ? -4.645 -30.438 -0.953 1 95.25 294 CYS A CA 1
ATOM 2438 C C . CYS A 1 294 ? -4.23 -29 -1.209 1 95.25 294 CYS A C 1
ATOM 2440 O O . CYS A 1 294 ? -3.762 -28.672 -2.299 1 95.25 294 CYS A O 1
ATOM 2442 N N . PHE A 1 295 ? -4.375 -28.188 -0.272 1 93 295 PHE A N 1
ATOM 2443 C CA . PHE A 1 295 ? -4.156 -26.75 -0.419 1 93 295 PHE A CA 1
ATOM 2444 C C . PHE A 1 295 ? -2.746 -26.469 -0.918 1 93 295 PHE A C 1
ATOM 2446 O O . PHE A 1 295 ? -2.561 -25.719 -1.881 1 93 295 PHE A O 1
ATOM 2453 N N . ARG A 1 296 ? -1.768 -27.016 -0.362 1 93.88 296 ARG A N 1
ATOM 2454 C CA . ARG A 1 296 ? -0.375 -26.781 -0.727 1 93.88 296 ARG A CA 1
ATOM 2455 C C . ARG A 1 296 ? -0.111 -27.172 -2.174 1 93.88 296 ARG A C 1
ATOM 2457 O O . ARG A 1 296 ? 0.629 -26.5 -2.889 1 93.88 296 ARG A O 1
ATOM 2464 N N . TRP A 1 297 ? -0.726 -28.344 -2.609 1 97.06 297 TRP A N 1
ATOM 2465 C CA . TRP A 1 297 ? -0.585 -28.797 -3.992 1 97.06 297 TRP A CA 1
ATOM 2466 C C . TRP A 1 297 ? -0.992 -27.688 -4.965 1 97.06 297 TRP A C 1
ATOM 2468 O O . TRP A 1 297 ? -0.266 -27.391 -5.914 1 97.06 297 TRP A O 1
ATOM 2478 N N . LEU A 1 298 ? -2.088 -27.109 -4.637 1 96.69 298 LEU A N 1
ATOM 2479 C CA . LEU A 1 298 ? -2.67 -26.125 -5.531 1 96.69 298 LEU A CA 1
ATOM 2480 C C . LEU A 1 298 ? -1.912 -24.797 -5.445 1 96.69 298 LEU A C 1
ATOM 2482 O O . LEU A 1 298 ? -1.68 -24.141 -6.465 1 96.69 298 LEU A O 1
ATOM 2486 N N . LEU A 1 299 ? -1.515 -24.438 -4.309 1 94.88 299 LEU A N 1
ATOM 2487 C CA . LEU A 1 299 ? -0.861 -23.141 -4.086 1 94.88 299 LEU A CA 1
ATOM 2488 C C . LEU A 1 299 ? 0.469 -23.078 -4.828 1 94.88 299 LEU A C 1
ATOM 2490 O O . LEU A 1 299 ? 0.769 -22.078 -5.48 1 94.88 299 LEU A O 1
ATOM 2494 N N . ILE A 1 300 ? 1.262 -24.141 -4.719 1 96.56 300 ILE A N 1
ATOM 2495 C CA . ILE A 1 300 ? 2.605 -24.078 -5.281 1 96.56 300 ILE A CA 1
ATOM 2496 C C . ILE A 1 300 ? 2.756 -25.125 -6.387 1 96.56 300 ILE A C 1
ATOM 2498 O O . ILE A 1 300 ? 3.869 -25.547 -6.703 1 96.56 300 ILE A O 1
ATOM 2502 N N . LEU A 1 301 ? 1.603 -25.609 -6.883 1 97.81 301 LEU A N 1
ATOM 2503 C CA . LEU A 1 301 ? 1.528 -26.5 -8.039 1 97.81 301 LEU A CA 1
ATOM 2504 C C . LEU A 1 301 ? 2.453 -27.703 -7.859 1 97.81 301 LEU A C 1
ATOM 2506 O O . LEU A 1 301 ? 3.279 -27.984 -8.727 1 97.81 301 LEU A O 1
ATOM 2510 N N . PHE A 1 302 ? 2.438 -28.344 -6.684 1 98.19 302 PHE A N 1
ATOM 2511 C CA . PHE A 1 302 ? 3.029 -29.625 -6.324 1 98.19 302 PHE A CA 1
ATOM 2512 C C . PHE A 1 302 ? 4.539 -29.5 -6.176 1 98.19 302 PHE A C 1
ATOM 2514 O O . PHE A 1 302 ? 5.254 -30.5 -6.18 1 98.19 302 PHE A O 1
ATOM 2521 N N . LYS A 1 303 ? 5.066 -28.312 -6.047 1 97.81 303 LYS A N 1
ATOM 2522 C CA . LYS A 1 303 ? 6.508 -28.078 -6.02 1 97.81 303 LYS A CA 1
ATOM 2523 C C . LYS A 1 303 ? 7.184 -28.953 -4.961 1 97.81 303 LYS A C 1
ATOM 2525 O O . LYS A 1 303 ? 8.281 -29.469 -5.18 1 97.81 303 LYS A O 1
ATOM 2530 N N . ARG A 1 304 ? 6.586 -29.188 -3.91 1 95.56 304 ARG A N 1
ATOM 2531 C CA . ARG A 1 304 ? 7.227 -29.859 -2.789 1 95.56 304 ARG A CA 1
ATOM 2532 C C . ARG A 1 304 ? 7.012 -31.375 -2.869 1 95.56 304 ARG A C 1
ATOM 2534 O O . ARG A 1 304 ? 7.594 -32.125 -2.088 1 95.56 304 ARG A O 1
ATOM 2541 N N . GLU A 1 305 ? 6.211 -31.781 -3.797 1 96.62 305 GLU A N 1
ATOM 2542 C CA . GLU A 1 305 ? 5.852 -33.188 -3.896 1 96.62 305 GLU A CA 1
ATOM 2543 C C . GLU A 1 305 ? 6.844 -33.969 -4.773 1 96.62 305 GLU A C 1
ATOM 2545 O O . GLU A 1 305 ? 6.941 -35.188 -4.684 1 96.62 305 GLU A O 1
ATOM 2550 N N . PHE A 1 306 ? 7.609 -33.25 -5.512 1 97.38 306 PHE A N 1
ATOM 2551 C CA . PHE A 1 306 ? 8.453 -33.938 -6.496 1 97.38 306 PHE A CA 1
ATOM 2552 C C . PHE A 1 306 ? 9.875 -33.406 -6.445 1 97.38 306 PHE A C 1
ATOM 2554 O O . PHE A 1 306 ? 10.117 -32.312 -5.895 1 97.38 306 PHE A O 1
ATOM 2561 N N . SER A 1 307 ? 10.812 -34.156 -7.047 1 95.94 307 SER A N 1
ATOM 2562 C CA . SER A 1 307 ? 12.18 -33.688 -7.234 1 95.94 307 SER A CA 1
ATOM 2563 C C . SER A 1 307 ? 12.234 -32.562 -8.25 1 95.94 307 SER A C 1
ATOM 2565 O O . SER A 1 307 ? 11.266 -32.281 -8.961 1 95.94 307 SER A O 1
ATOM 2567 N N . TYR A 1 308 ? 13.344 -31.875 -8.367 1 95 308 TYR A N 1
ATOM 2568 C CA . TYR A 1 308 ? 13.523 -30.797 -9.328 1 95 308 TYR A CA 1
ATOM 2569 C C . TYR A 1 308 ? 13.32 -31.297 -10.75 1 95 308 TYR A C 1
ATOM 2571 O O . TYR A 1 308 ? 12.672 -30.625 -11.562 1 95 308 TYR A O 1
ATOM 2579 N N . GLN A 1 309 ? 13.844 -32.438 -10.969 1 95.31 309 GLN A N 1
ATOM 2580 C CA . GLN A 1 309 ? 13.727 -33 -12.32 1 95.31 309 GLN A CA 1
ATOM 2581 C C . GLN A 1 309 ? 12.273 -33.281 -12.664 1 95.31 309 GLN A C 1
ATOM 2583 O O . GLN A 1 309 ? 11.805 -32.938 -13.75 1 95.31 309 GLN A O 1
ATOM 2588 N N . ASP A 1 310 ? 11.641 -33.875 -11.727 1 97.62 310 ASP A N 1
ATOM 2589 C CA . ASP A 1 310 ? 10.25 -34.25 -11.969 1 97.62 310 ASP A CA 1
ATOM 2590 C C . ASP A 1 310 ? 9.336 -33.031 -12.016 1 97.62 310 ASP A C 1
ATOM 2592 O O . ASP A 1 310 ? 8.438 -32.969 -12.852 1 97.62 310 ASP A O 1
ATOM 2596 N N . ILE A 1 311 ? 9.57 -32.094 -11.125 1 98.25 311 ILE A N 1
ATOM 2597 C CA . ILE A 1 311 ? 8.664 -30.953 -11.047 1 98.25 311 ILE A CA 1
ATOM 2598 C C . ILE A 1 311 ? 8.797 -30.094 -12.305 1 98.25 311 ILE A C 1
ATOM 2600 O O . ILE A 1 311 ? 7.816 -29.516 -12.773 1 98.25 311 ILE A O 1
ATOM 2604 N N . MET A 1 312 ? 9.961 -30.016 -12.883 1 98.31 312 MET A N 1
ATOM 2605 C CA . MET A 1 312 ? 10.164 -29.281 -14.133 1 98.31 312 MET A CA 1
ATOM 2606 C C . MET A 1 312 ? 9.352 -29.906 -15.266 1 98.31 312 MET A C 1
ATOM 2608 O O . MET A 1 312 ? 8.703 -29.188 -16.031 1 98.31 312 MET A O 1
ATOM 2612 N N . VAL A 1 313 ? 9.344 -31.188 -15.289 1 98.38 313 VAL A N 1
ATOM 2613 C CA . VAL A 1 313 ? 8.562 -31.891 -16.297 1 98.38 313 VAL A CA 1
ATOM 2614 C C . VAL A 1 313 ? 7.074 -31.625 -16.078 1 98.38 313 VAL A C 1
ATOM 2616 O O . VAL A 1 313 ? 6.344 -31.328 -17.031 1 98.38 313 VAL A O 1
ATOM 2619 N N . LEU A 1 314 ? 6.68 -31.734 -14.867 1 98.75 314 LEU A N 1
ATOM 2620 C CA . LEU A 1 314 ? 5.266 -31.531 -14.555 1 98.75 314 LEU A CA 1
ATOM 2621 C C . LEU A 1 314 ? 4.82 -30.125 -14.969 1 98.75 314 LEU A C 1
ATOM 2623 O O . LEU A 1 314 ? 3.771 -29.969 -15.594 1 98.75 314 LEU A O 1
ATOM 2627 N N . TRP A 1 315 ? 5.637 -29.141 -14.602 1 98.81 315 TRP A N 1
ATOM 2628 C CA . TRP A 1 315 ? 5.273 -27.766 -14.922 1 98.81 315 TRP A CA 1
ATOM 2629 C C . TRP A 1 315 ? 5.219 -27.562 -16.438 1 98.81 315 TRP A C 1
ATOM 2631 O O . TRP A 1 315 ? 4.324 -26.875 -16.938 1 98.81 315 TRP A O 1
ATOM 2641 N N . GLU A 1 316 ? 6.109 -28.141 -17.172 1 98.69 316 GLU A N 1
ATOM 2642 C CA . GLU A 1 316 ? 6.094 -28.062 -18.625 1 98.69 316 GLU A CA 1
ATOM 2643 C C . GLU A 1 316 ? 4.801 -28.641 -19.203 1 98.69 316 GLU A C 1
ATOM 2645 O O . GLU A 1 316 ? 4.195 -28.047 -20.094 1 98.69 316 GLU A O 1
ATOM 2650 N N . VAL A 1 317 ? 4.414 -29.75 -18.641 1 98.5 317 VAL A N 1
ATOM 2651 C CA . VAL A 1 317 ? 3.164 -30.391 -19.031 1 98.5 317 VAL A CA 1
ATOM 2652 C C . VAL A 1 317 ? 1.992 -29.453 -18.75 1 98.5 317 VAL A C 1
ATOM 2654 O O . VAL A 1 317 ? 1.145 -29.219 -19.625 1 98.5 317 VAL A O 1
ATOM 2657 N N . LEU A 1 318 ? 2.033 -28.859 -17.625 1 98.38 318 LEU A N 1
ATOM 2658 C CA . LEU A 1 318 ? 0.939 -27.984 -17.234 1 98.38 318 LEU A CA 1
ATOM 2659 C C . LEU A 1 318 ? 0.96 -26.688 -18.031 1 98.38 318 LEU A C 1
ATOM 2661 O O . LEU A 1 318 ? -0.094 -26.141 -18.375 1 98.38 318 LEU A O 1
ATOM 2665 N N . TRP A 1 319 ? 2.133 -26.203 -18.375 1 98.25 319 TRP A N 1
ATOM 2666 C CA . TRP A 1 319 ? 2.273 -24.953 -19.109 1 98.25 319 TRP A CA 1
ATOM 2667 C C . TRP A 1 319 ? 1.859 -25.125 -20.578 1 98.25 319 TRP A C 1
ATOM 2669 O O . TRP A 1 319 ? 1.697 -24.141 -21.297 1 98.25 319 TRP A O 1
ATOM 2679 N N . SER A 1 320 ? 1.69 -26.344 -21 1 97.31 320 SER A N 1
ATOM 2680 C CA . SER A 1 320 ? 1.178 -26.594 -22.344 1 97.31 320 SER A CA 1
ATOM 2681 C C . SER A 1 320 ? -0.292 -26.188 -22.453 1 97.31 320 SER A C 1
ATOM 2683 O O . SER A 1 320 ? -0.824 -26.062 -23.547 1 97.31 320 SER A O 1
ATOM 2685 N N . ASP A 1 321 ? -0.999 -26.109 -21.344 1 94.88 321 ASP A N 1
ATOM 2686 C CA . ASP A 1 321 ? -2.412 -25.766 -21.219 1 94.88 321 ASP A CA 1
ATOM 2687 C C . ASP A 1 321 ? -3.297 -26.875 -21.781 1 94.88 321 ASP A C 1
ATOM 2689 O O . ASP A 1 321 ? -4.434 -26.625 -22.188 1 94.88 321 ASP A O 1
ATOM 2693 N N . LEU A 1 322 ? -2.695 -27.984 -21.906 1 95.88 322 LEU A N 1
ATOM 2694 C CA . LEU A 1 322 ? -3.445 -29.156 -22.359 1 95.88 322 LEU A CA 1
ATOM 2695 C C . LEU A 1 322 ? -3.674 -30.141 -21.219 1 95.88 322 LEU A C 1
ATOM 2697 O O . LEU A 1 322 ? -2.859 -30.219 -20.297 1 95.88 322 LEU A O 1
ATOM 2701 N N . PRO A 1 323 ? -4.707 -30.922 -21.297 1 94.88 323 PRO A N 1
ATOM 2702 C CA . PRO A 1 323 ? -5.785 -30.875 -22.297 1 94.88 323 PRO A CA 1
ATOM 2703 C C . PRO A 1 323 ? -6.781 -29.75 -22.031 1 94.88 323 PRO A C 1
ATOM 2705 O O . PRO A 1 323 ? -7.629 -29.469 -22.891 1 94.88 323 PRO A O 1
ATOM 2708 N N . GLY A 1 324 ? -6.656 -29.094 -20.906 1 92.44 324 GLY A N 1
ATOM 2709 C CA . GLY A 1 324 ? -7.484 -27.984 -20.484 1 92.44 324 GLY A CA 1
ATOM 2710 C C . GLY A 1 324 ? -6.887 -27.203 -19.328 1 92.44 324 GLY A C 1
ATOM 2711 O O . GLY A 1 324 ? -5.832 -27.562 -18.797 1 92.44 324 GLY A O 1
ATOM 2712 N N . PRO A 1 325 ? -7.598 -26.188 -18.953 1 91 325 PRO A N 1
ATOM 2713 C CA . PRO A 1 325 ? -7.023 -25.281 -17.953 1 91 325 PRO A CA 1
ATOM 2714 C C . PRO A 1 325 ? -7.004 -25.875 -16.547 1 91 325 PRO A C 1
ATOM 2716 O O . PRO A 1 325 ? -6.289 -25.375 -15.672 1 91 325 PRO A O 1
ATOM 2719 N N . ASN A 1 326 ? -7.699 -26.938 -16.344 1 96.06 326 ASN A N 1
ATOM 2720 C CA . ASN A 1 326 ? -7.824 -27.453 -14.992 1 96.06 326 ASN A CA 1
ATOM 2721 C C . ASN A 1 326 ? -7.164 -28.828 -14.859 1 96.06 326 ASN A C 1
ATOM 2723 O O . ASN A 1 326 ? -7.523 -29.609 -13.977 1 96.06 326 ASN A O 1
ATOM 2727 N N . PHE A 1 327 ? -6.254 -29.109 -15.719 1 98.06 327 PHE A N 1
ATOM 2728 C CA . PHE A 1 327 ? -5.637 -30.438 -15.703 1 98.06 327 PHE A CA 1
ATOM 2729 C C . PHE A 1 327 ? -4.918 -30.672 -14.383 1 98.06 327 PHE A C 1
ATOM 2731 O O . PHE A 1 327 ? -4.789 -31.828 -13.945 1 98.06 327 PHE A O 1
ATOM 2738 N N . HIS A 1 328 ? -4.379 -29.641 -13.664 1 98.25 328 HIS A N 1
ATOM 2739 C CA . HIS A 1 328 ? -3.73 -29.797 -12.359 1 98.25 328 HIS A CA 1
ATOM 2740 C C . HIS A 1 328 ? -4.676 -30.422 -11.344 1 98.25 328 HIS A C 1
ATOM 2742 O O . HIS A 1 328 ? -4.23 -31.094 -10.414 1 98.25 328 HIS A O 1
ATOM 2748 N N . LEU A 1 329 ? -5.984 -30.25 -11.5 1 98.25 329 LEU A N 1
ATOM 2749 C CA . LEU A 1 329 ? -6.953 -30.891 -10.617 1 98.25 329 LEU A CA 1
ATOM 2750 C C . LEU A 1 329 ? -6.98 -32.406 -10.836 1 98.25 329 LEU A C 1
ATOM 2752 O O . LEU A 1 329 ? -7.215 -33.156 -9.898 1 98.25 329 LEU A O 1
ATOM 2756 N N . PHE A 1 330 ? -6.762 -32.781 -12.039 1 98.44 330 PHE A N 1
ATOM 2757 C CA . PHE A 1 330 ? -6.738 -34.219 -12.344 1 98.44 330 PHE A CA 1
ATOM 2758 C C . PHE A 1 330 ? -5.469 -34.875 -11.805 1 98.44 330 PHE A C 1
ATOM 2760 O O . PHE A 1 330 ? -5.465 -36.062 -11.477 1 98.44 330 PHE A O 1
ATOM 2767 N N . ILE A 1 331 ? -4.445 -34.094 -11.688 1 98.62 331 ILE A N 1
ATOM 2768 C CA . ILE A 1 331 ? -3.25 -34.562 -11.016 1 98.62 331 ILE A CA 1
ATOM 2769 C C . ILE A 1 331 ? -3.564 -34.844 -9.539 1 98.62 331 ILE A C 1
ATOM 2771 O O . ILE A 1 331 ? -3.186 -35.875 -9 1 98.62 331 ILE A O 1
ATOM 2775 N N . CYS A 1 332 ? -4.254 -33.906 -8.906 1 98.31 332 CYS A N 1
ATOM 2776 C CA . CYS A 1 332 ? -4.707 -34.125 -7.539 1 98.31 332 CYS A CA 1
ATOM 2777 C C . CYS A 1 332 ? -5.531 -35.406 -7.438 1 98.31 332 CYS A C 1
ATOM 2779 O O . CYS A 1 332 ? -5.297 -36.25 -6.547 1 98.31 332 CYS A O 1
ATOM 2781 N N . LEU A 1 333 ? -6.457 -35.531 -8.359 1 97.88 333 LEU A N 1
ATOM 2782 C CA . LEU A 1 333 ? -7.355 -36.688 -8.383 1 97.88 333 LEU A CA 1
ATOM 2783 C C . LEU A 1 333 ? -6.574 -38 -8.531 1 97.88 333 LEU A C 1
ATOM 2785 O O . LEU A 1 333 ? -6.891 -39 -7.875 1 97.88 333 LEU A O 1
ATOM 2789 N N . ALA A 1 334 ? -5.633 -37.938 -9.375 1 98.38 334 ALA A N 1
ATOM 2790 C CA . ALA A 1 334 ? -4.812 -39.125 -9.625 1 98.38 334 ALA A CA 1
ATOM 2791 C C . ALA A 1 334 ? -4.043 -39.531 -8.367 1 98.38 334 ALA A C 1
ATOM 2793 O O . ALA A 1 334 ? -3.936 -40.719 -8.055 1 98.38 334 ALA A O 1
ATOM 2794 N N . ILE A 1 335 ? -3.484 -38.594 -7.648 1 98.31 335 ILE A N 1
ATOM 2795 C CA . ILE A 1 335 ? -2.756 -38.875 -6.414 1 98.31 335 ILE A CA 1
ATOM 2796 C C . ILE A 1 335 ? -3.713 -39.438 -5.371 1 98.31 335 ILE A C 1
ATOM 2798 O O . ILE A 1 335 ? -3.412 -40.469 -4.738 1 98.31 335 ILE A O 1
ATOM 2802 N N . LEU A 1 336 ? -4.863 -38.812 -5.215 1 97.5 336 LEU A N 1
ATOM 2803 C CA . LEU A 1 336 ? -5.844 -39.281 -4.234 1 97.5 336 LEU A CA 1
ATOM 2804 C C . LEU A 1 336 ? -6.355 -40.656 -4.582 1 97.5 336 LEU A C 1
ATOM 2806 O O . LEU A 1 336 ? -6.555 -41.5 -3.697 1 97.5 336 LEU A O 1
ATOM 2810 N N . ASP A 1 337 ? -6.59 -40.875 -5.871 1 96.69 337 ASP A N 1
ATOM 2811 C CA . ASP A 1 337 ? -7.023 -42.188 -6.352 1 96.69 337 ASP A CA 1
ATOM 2812 C C . ASP A 1 337 ? -5.992 -43.25 -6.027 1 96.69 337 ASP A C 1
ATOM 2814 O O . ASP A 1 337 ? -6.348 -44.375 -5.668 1 96.69 337 ASP A O 1
ATOM 2818 N N . THR A 1 338 ? -4.762 -42.938 -6.168 1 97 338 THR A N 1
ATOM 2819 C CA . THR A 1 338 ? -3.672 -43.844 -5.875 1 97 338 THR A CA 1
ATOM 2820 C C . THR A 1 338 ? -3.609 -44.156 -4.383 1 97 338 THR A C 1
ATOM 2822 O O . THR A 1 338 ? -3.287 -45.281 -3.99 1 97 338 THR A O 1
ATOM 2825 N N . GLU A 1 339 ? -3.922 -43.188 -3.557 1 96.12 339 GLU A N 1
ATOM 2826 C CA . GLU A 1 339 ? -3.805 -43.312 -2.109 1 96.12 339 GLU A CA 1
ATOM 2827 C C . GLU A 1 339 ? -5.129 -43.75 -1.489 1 96.12 339 GLU A C 1
ATOM 2829 O O . GLU A 1 339 ? -5.238 -43.875 -0.267 1 96.12 339 GLU A O 1
ATOM 2834 N N . ARG A 1 340 ? -6.09 -44 -2.283 1 95.75 340 ARG A N 1
ATOM 2835 C CA . ARG A 1 340 ? -7.461 -44.281 -1.862 1 95.75 340 ARG A CA 1
ATOM 2836 C C . ARG A 1 340 ? -7.512 -45.438 -0.864 1 95.75 340 ARG A C 1
ATOM 2838 O O . ARG A 1 340 ? -8.078 -45.312 0.22 1 95.75 340 ARG A O 1
ATOM 2845 N N . ASP A 1 341 ? -6.91 -46.5 -1.201 1 96 341 ASP A N 1
ATOM 2846 C CA . ASP A 1 341 ? -6.984 -47.719 -0.386 1 96 341 ASP A CA 1
ATOM 2847 C C . ASP A 1 341 ? -6.277 -47.531 0.955 1 96 341 ASP A C 1
ATOM 2849 O O . ASP A 1 341 ? -6.711 -48.062 1.975 1 96 341 ASP A O 1
ATOM 2853 N N . VAL A 1 342 ? -5.246 -46.812 0.938 1 95.88 342 VAL A N 1
ATOM 2854 C CA . VAL A 1 342 ? -4.516 -46.531 2.168 1 95.88 342 VAL A CA 1
ATOM 2855 C C . VAL A 1 342 ? -5.371 -45.656 3.084 1 95.88 342 VAL A C 1
ATOM 2857 O O . VAL A 1 342 ? -5.457 -45.906 4.289 1 95.88 342 VAL A O 1
ATOM 2860 N N . LEU A 1 343 ? -6.059 -44.656 2.572 1 95.31 343 LEU A N 1
ATOM 2861 C CA . LEU A 1 343 ? -6.859 -43.719 3.363 1 95.31 343 LEU A CA 1
ATOM 2862 C C . LEU A 1 343 ? -8.055 -44.438 3.996 1 95.31 343 LEU A C 1
ATOM 2864 O O . LEU A 1 343 ? -8.273 -44.312 5.203 1 95.31 343 LEU A O 1
ATOM 2868 N N . ILE A 1 344 ? -8.766 -45.156 3.186 1 95.06 344 ILE A N 1
ATOM 2869 C CA . ILE A 1 344 ? -9.984 -45.812 3.635 1 95.06 344 ILE A CA 1
ATOM 2870 C C . ILE A 1 344 ? -9.633 -47.031 4.48 1 95.06 344 ILE A C 1
ATOM 2872 O O . ILE A 1 344 ? -10.227 -47.25 5.539 1 95.06 344 ILE A O 1
ATOM 2876 N N . GLY A 1 345 ? -8.703 -47.781 4.004 1 96.12 345 GLY A N 1
ATOM 2877 C CA . GLY A 1 345 ? -8.32 -49 4.684 1 96.12 345 GLY A CA 1
ATOM 2878 C C . GLY A 1 345 ? -7.801 -48.781 6.09 1 96.12 345 GLY A C 1
ATOM 2879 O O . GLY A 1 345 ? -8.07 -49.562 6.996 1 96.12 345 GLY A O 1
ATOM 2880 N N . ASN A 1 346 ? -7.141 -47.75 6.281 1 95 346 ASN A N 1
ATOM 2881 C CA . ASN A 1 346 ? -6.578 -47.438 7.59 1 95 346 ASN A CA 1
ATOM 2882 C C . ASN A 1 346 ? -7.527 -46.562 8.414 1 95 346 ASN A C 1
ATOM 2884 O O . ASN A 1 346 ? -7.203 -46.188 9.539 1 95 346 ASN A O 1
ATOM 2888 N N . GLU A 1 347 ? -8.625 -46.188 7.859 1 94.75 347 GLU A N 1
ATOM 2889 C CA . GLU A 1 347 ? -9.648 -45.406 8.531 1 94.75 347 GLU A CA 1
ATOM 2890 C C . GLU A 1 347 ? -9.07 -44.062 9.039 1 94.75 347 GLU A C 1
ATOM 2892 O O . GLU A 1 347 ? -9.234 -43.719 10.211 1 94.75 347 GLU A O 1
ATOM 2897 N N . TYR A 1 348 ? -8.367 -43.469 8.203 1 93.69 348 TYR A N 1
ATOM 2898 C CA . TYR A 1 348 ? -7.719 -42.219 8.562 1 93.69 348 TYR A CA 1
ATOM 2899 C C . TYR A 1 348 ? -8.75 -41.125 8.812 1 93.69 348 TYR A C 1
ATOM 2901 O O . TYR A 1 348 ? -9.711 -40.969 8.055 1 93.69 348 TYR A O 1
ATOM 2909 N N . GLY A 1 349 ? -8.555 -40.438 9.977 1 91.38 349 GLY A N 1
ATOM 2910 C CA . GLY A 1 349 ? -9.281 -39.188 10.188 1 91.38 349 GLY A CA 1
ATOM 2911 C C . GLY A 1 349 ? -8.617 -38 9.516 1 91.38 349 GLY A C 1
ATOM 2912 O O . GLY A 1 349 ? -7.652 -38.156 8.773 1 91.38 349 GLY A O 1
ATOM 2913 N N . PHE A 1 350 ? -9.125 -36.906 9.773 1 87.62 350 PHE A N 1
ATOM 2914 C CA . PHE A 1 350 ? -8.664 -35.688 9.109 1 87.62 350 PHE A CA 1
ATOM 2915 C C . PHE A 1 350 ? -7.176 -35.469 9.344 1 87.62 350 PHE A C 1
ATOM 2917 O O . PHE A 1 350 ? -6.422 -35.25 8.391 1 87.62 350 PHE A O 1
ATOM 2924 N N . THR A 1 351 ? -6.746 -35.562 10.547 1 89.12 351 THR A N 1
ATOM 2925 C CA . THR A 1 351 ? -5.355 -35.281 10.906 1 89.12 351 THR A CA 1
ATOM 2926 C C . THR A 1 351 ? -4.434 -36.344 10.273 1 89.12 351 THR A C 1
ATOM 2928 O O . THR A 1 351 ? -3.342 -36 9.812 1 89.12 351 THR A O 1
ATOM 2931 N N . GLU A 1 352 ? -4.906 -37.5 10.281 1 92.94 352 GLU A N 1
ATOM 2932 C CA . GLU A 1 352 ? -4.117 -38.594 9.703 1 92.94 352 GLU A CA 1
ATOM 2933 C C . GLU A 1 352 ? -4.027 -38.469 8.188 1 92.94 352 GLU A C 1
ATOM 2935 O O . GLU A 1 352 ? -2.986 -38.75 7.59 1 92.94 352 GLU A O 1
ATOM 2940 N N . ILE A 1 353 ? -5.059 -38 7.582 1 93.25 353 ILE A N 1
ATOM 2941 C CA . ILE A 1 353 ? -5.062 -37.781 6.141 1 93.25 353 ILE A CA 1
ATOM 2942 C C . ILE A 1 353 ? -4.062 -36.688 5.785 1 93.25 353 ILE A C 1
ATOM 2944 O O . ILE A 1 353 ? -3.244 -36.875 4.875 1 93.25 353 ILE A O 1
ATOM 2948 N N . LEU A 1 354 ? -4.156 -35.625 6.504 1 90.88 354 LEU A N 1
ATOM 2949 C CA . LEU A 1 354 ? -3.25 -34.5 6.285 1 90.88 354 LEU A CA 1
ATOM 2950 C C . LEU A 1 354 ? -1.796 -34.938 6.41 1 90.88 354 LEU A C 1
ATOM 2952 O O . LEU A 1 354 ? -0.967 -34.594 5.555 1 90.88 354 LEU A O 1
ATOM 2956 N N . LYS A 1 355 ? -1.5 -35.656 7.445 1 92.75 355 LYS A N 1
ATOM 2957 C CA . LYS A 1 355 ? -0.146 -36.156 7.668 1 92.75 355 LYS A CA 1
ATOM 2958 C C . LYS A 1 355 ? 0.288 -37.094 6.535 1 92.75 355 LYS A C 1
ATOM 2960 O O . LYS A 1 355 ? 1.406 -36.969 6.027 1 92.75 355 LYS A O 1
ATOM 2965 N N . HIS A 1 356 ? -0.564 -37.969 6.184 1 94.19 356 HIS A N 1
ATOM 2966 C CA . HIS A 1 356 ? -0.259 -38.938 5.129 1 94.19 356 HIS A CA 1
ATOM 2967 C C . HIS A 1 356 ? 0.042 -38.219 3.811 1 94.19 356 HIS A C 1
ATOM 2969 O O . HIS A 1 356 ? 1.029 -38.562 3.143 1 94.19 356 HIS A O 1
ATOM 2975 N N . ILE A 1 357 ? -0.793 -37.312 3.48 1 94.25 357 ILE A N 1
ATOM 2976 C CA . ILE A 1 357 ? -0.648 -36.562 2.232 1 94.25 357 ILE A CA 1
ATOM 2977 C C . ILE A 1 357 ? 0.66 -35.781 2.25 1 94.25 357 ILE A C 1
ATOM 2979 O O . ILE A 1 357 ? 1.38 -35.719 1.25 1 94.25 357 ILE A O 1
ATOM 2983 N N . ASN A 1 358 ? 0.991 -35.219 3.354 1 91.12 358 ASN A N 1
ATOM 2984 C CA . ASN A 1 358 ? 2.25 -34.5 3.479 1 91.12 358 ASN A CA 1
ATOM 2985 C C . ASN A 1 358 ? 3.451 -35.438 3.359 1 91.12 358 ASN A C 1
ATOM 2987 O O . ASN A 1 358 ? 4.477 -35.062 2.787 1 91.12 358 ASN A O 1
ATOM 2991 N N . ASP A 1 359 ? 3.301 -36.594 3.83 1 93.5 359 ASP A N 1
ATOM 2992 C CA . ASP A 1 359 ? 4.383 -37.562 3.842 1 93.5 359 ASP A CA 1
ATOM 2993 C C . ASP A 1 359 ? 4.617 -38.156 2.447 1 93.5 359 ASP A C 1
ATOM 2995 O O . ASP A 1 359 ? 5.637 -38.812 2.201 1 93.5 359 ASP A O 1
ATOM 2999 N N . LEU A 1 360 ? 3.707 -37.875 1.562 1 94.56 360 LEU A N 1
ATOM 3000 C CA . LEU A 1 360 ? 3.863 -38.344 0.191 1 94.56 360 LEU A CA 1
ATOM 3001 C C . LEU A 1 360 ? 4.945 -37.562 -0.538 1 94.56 360 LEU A C 1
ATOM 3003 O O . LEU A 1 360 ? 5.41 -37.969 -1.603 1 94.56 360 LEU A O 1
ATOM 3007 N N . SER A 1 361 ? 5.367 -36.5 0.021 1 94.25 361 SER A N 1
ATOM 3008 C CA . SER A 1 361 ? 6.344 -35.625 -0.607 1 94.25 361 SER A CA 1
ATOM 3009 C C . SER A 1 361 ? 7.586 -36.375 -1.04 1 94.25 361 SER A C 1
ATOM 3011 O O . SER A 1 361 ? 8.148 -37.156 -0.26 1 94.25 361 SER A O 1
ATOM 3013 N N . LEU A 1 362 ? 7.93 -36.312 -2.32 1 94.75 362 LEU A N 1
ATOM 3014 C CA . LEU A 1 362 ? 9.117 -36.844 -2.949 1 94.75 362 LEU A CA 1
ATOM 3015 C C . LEU A 1 362 ? 8.992 -38.375 -3.109 1 94.75 362 LEU A C 1
ATOM 3017 O O . LEU A 1 362 ? 9.961 -39.031 -3.451 1 94.75 362 LEU A O 1
ATOM 3021 N N . HIS A 1 363 ? 7.785 -38.875 -2.889 1 95.81 363 HIS A N 1
ATOM 3022 C CA . HIS A 1 363 ? 7.578 -40.312 -3.018 1 95.81 363 HIS A CA 1
ATOM 3023 C C . HIS A 1 363 ? 6.512 -40.625 -4.062 1 95.81 363 HIS A C 1
ATOM 3025 O O . HIS A 1 363 ? 6.043 -41.781 -4.164 1 95.81 363 HIS A O 1
ATOM 3031 N N . ILE A 1 364 ? 6.203 -39.688 -4.797 1 97.44 364 ILE A N 1
ATOM 3032 C CA . ILE A 1 364 ? 5.191 -39.844 -5.836 1 97.44 364 ILE A CA 1
ATOM 3033 C C . ILE A 1 364 ? 5.867 -40.062 -7.188 1 97.44 364 ILE A C 1
ATOM 3035 O O . ILE A 1 364 ? 6.781 -39.312 -7.555 1 97.44 364 ILE A O 1
ATOM 3039 N N . ASN A 1 365 ? 5.473 -41.094 -7.84 1 97.44 365 ASN A N 1
ATOM 3040 C CA . ASN A 1 365 ? 5.98 -41.344 -9.188 1 97.44 365 ASN A CA 1
ATOM 3041 C C . ASN A 1 365 ? 5.262 -40.469 -10.211 1 97.44 365 ASN A C 1
ATOM 3043 O O . ASN A 1 365 ? 4.094 -40.688 -10.531 1 97.44 365 ASN A O 1
ATOM 3047 N N . LEU A 1 366 ? 5.961 -39.562 -10.789 1 98.06 366 LEU A N 1
ATOM 3048 C CA . LEU A 1 366 ? 5.352 -38.531 -11.641 1 98.06 366 LEU A CA 1
ATOM 3049 C C . LEU A 1 366 ? 4.742 -39.156 -12.891 1 98.06 366 LEU A C 1
ATOM 3051 O O . LEU A 1 366 ? 3.607 -38.844 -13.258 1 98.06 366 LEU A O 1
ATOM 3055 N N . GLN A 1 367 ? 5.445 -40.031 -13.547 1 97.5 367 GLN A N 1
ATOM 3056 C CA . GLN A 1 367 ? 4.973 -40.625 -14.789 1 97.5 367 GLN A CA 1
ATOM 3057 C C . GLN A 1 367 ? 3.674 -41.406 -14.578 1 97.5 367 GLN A C 1
ATOM 3059 O O . GLN A 1 367 ? 2.74 -41.281 -15.375 1 97.5 367 GLN A O 1
ATOM 3064 N N . ASP A 1 368 ? 3.678 -42.156 -13.531 1 97.81 368 ASP A N 1
ATOM 3065 C CA . ASP A 1 368 ? 2.471 -42.906 -13.211 1 97.81 368 ASP A CA 1
ATOM 3066 C C . ASP A 1 368 ? 1.286 -41.969 -12.969 1 97.81 368 ASP A C 1
ATOM 3068 O O . ASP A 1 368 ? 0.17 -42.25 -13.414 1 97.81 368 ASP A O 1
ATOM 3072 N N . ILE A 1 369 ? 1.546 -40.906 -12.266 1 98.19 369 ILE A N 1
ATOM 3073 C CA . ILE A 1 369 ? 0.487 -39.969 -11.922 1 98.19 369 ILE A CA 1
ATOM 3074 C C . ILE A 1 369 ? -0.011 -39.281 -13.18 1 98.19 369 ILE A C 1
ATOM 3076 O O . ILE A 1 369 ? -1.214 -39.062 -13.344 1 98.19 369 ILE A O 1
ATOM 3080 N N . LEU A 1 370 ? 0.874 -38.875 -14.086 1 98.56 370 LEU A N 1
ATOM 3081 C CA . LEU A 1 370 ? 0.484 -38.219 -15.32 1 98.56 370 LEU A CA 1
ATOM 3082 C C . LEU A 1 370 ? -0.371 -39.156 -16.188 1 98.56 370 LEU A C 1
ATOM 3084 O O . LEU A 1 370 ? -1.36 -38.719 -16.781 1 98.56 370 LEU A O 1
ATOM 3088 N N . ILE A 1 371 ? 0.023 -40.375 -16.234 1 98.44 371 ILE A N 1
ATOM 3089 C CA . ILE A 1 371 ? -0.73 -41.375 -17 1 98.44 371 ILE A CA 1
ATOM 3090 C C . ILE A 1 371 ? -2.129 -41.531 -16.391 1 98.44 371 ILE A C 1
ATOM 3092 O O . ILE A 1 371 ? -3.127 -41.469 -17.125 1 98.44 371 ILE A O 1
ATOM 3096 N N . LYS A 1 372 ? -2.16 -41.719 -15.117 1 98.12 372 LYS A N 1
ATOM 3097 C CA . LYS A 1 372 ? -3.434 -41.906 -14.43 1 98.12 372 LYS A CA 1
ATOM 3098 C C . LYS A 1 372 ? -4.324 -40.656 -14.57 1 98.12 372 LYS A C 1
ATOM 3100 O O . LYS A 1 372 ? -5.531 -40.781 -14.781 1 98.12 372 LYS A O 1
ATOM 3105 N N . ALA A 1 373 ? -3.771 -39.469 -14.383 1 98.44 373 ALA A N 1
ATOM 3106 C CA . ALA A 1 373 ? -4.52 -38.219 -14.484 1 98.44 373 ALA A CA 1
ATOM 3107 C C . ALA A 1 373 ? -5.156 -38.062 -15.867 1 98.44 373 ALA A C 1
ATOM 3109 O O . ALA A 1 373 ? -6.336 -37.719 -15.977 1 98.44 373 ALA A O 1
ATOM 3110 N N . GLU A 1 374 ? -4.379 -38.312 -16.875 1 98 374 GLU A N 1
ATOM 3111 C CA . GLU A 1 374 ? -4.906 -38.219 -18.234 1 98 374 GLU A CA 1
ATOM 3112 C C . GLU A 1 374 ? -5.973 -39.281 -18.484 1 98 374 GLU A C 1
ATOM 3114 O O . GLU A 1 374 ? -6.965 -39 -19.172 1 98 374 GLU A O 1
ATOM 3119 N N . ALA A 1 375 ? -5.727 -40.438 -17.984 1 98.06 375 ALA A N 1
ATOM 3120 C CA . ALA A 1 375 ? -6.695 -41.531 -18.141 1 98.06 375 ALA A CA 1
ATOM 3121 C C . ALA A 1 375 ? -8.039 -41.125 -17.516 1 98.06 375 ALA A C 1
ATOM 3123 O O . ALA A 1 375 ? -9.094 -41.406 -18.094 1 98.06 375 ALA A O 1
ATOM 3124 N N . ILE A 1 376 ? -7.977 -40.594 -16.344 1 97.5 376 ILE A N 1
ATOM 3125 C CA . ILE A 1 376 ? -9.203 -40.156 -15.672 1 97.5 376 ILE A CA 1
ATOM 3126 C C . ILE A 1 376 ? -9.875 -39.062 -16.5 1 97.5 376 ILE A C 1
ATOM 3128 O O . ILE A 1 376 ? -11.094 -39.062 -16.672 1 97.5 376 ILE A O 1
ATOM 3132 N N . TYR A 1 377 ? -9.117 -38.094 -16.984 1 97.25 377 TYR A N 1
ATOM 3133 C CA . TYR A 1 377 ? -9.641 -37.031 -17.797 1 97.25 377 TYR A CA 1
ATOM 3134 C C . TYR A 1 377 ? -10.375 -37.562 -19.016 1 97.25 377 TYR A C 1
ATOM 3136 O O . TYR A 1 377 ? -11.5 -37.156 -19.312 1 97.25 377 TYR A O 1
ATOM 3144 N N . LEU A 1 378 ? -9.719 -38.5 -19.703 1 96.44 378 LEU A N 1
ATOM 3145 C CA . LEU A 1 378 ? -10.289 -39.094 -20.906 1 96.44 378 LEU A CA 1
ATOM 3146 C C . LEU A 1 378 ? -11.516 -39.938 -20.562 1 96.44 378 LEU A C 1
ATOM 3148 O O . LEU A 1 378 ? -12.469 -40 -21.359 1 96.44 378 LEU A O 1
ATOM 3152 N N . GLN A 1 379 ? -11.453 -40.594 -19.469 1 96.38 379 GLN A N 1
ATOM 3153 C CA . GLN A 1 379 ? -12.602 -41.344 -19 1 96.38 379 GLN A CA 1
ATOM 3154 C C . GLN A 1 379 ? -13.828 -40.469 -18.844 1 96.38 379 GLN A C 1
ATOM 3156 O O . GLN A 1 379 ? -14.93 -40.844 -19.25 1 96.38 379 GLN A O 1
ATOM 3161 N N . LEU A 1 380 ? -13.641 -39.312 -18.234 1 95.06 380 LEU A N 1
ATOM 3162 C CA . LEU A 1 380 ? -14.742 -38.375 -18.016 1 95.06 380 LEU A CA 1
ATOM 3163 C C . LEU A 1 380 ? -15.242 -37.812 -19.344 1 95.06 380 LEU A C 1
ATOM 3165 O O . LEU A 1 380 ? -16.453 -37.625 -19.531 1 95.06 380 LEU A O 1
ATOM 3169 N N . LEU A 1 381 ? -14.352 -37.562 -20.266 1 93.5 381 LEU A N 1
ATOM 3170 C CA . LEU A 1 381 ? -14.734 -37.031 -21.562 1 93.5 381 LEU A CA 1
ATOM 3171 C C . LEU A 1 381 ? -15.602 -38.031 -22.312 1 93.5 381 LEU A C 1
ATOM 3173 O O . LEU A 1 381 ? -16.469 -37.656 -23.094 1 93.5 381 LEU A O 1
ATOM 3177 N N . ALA A 1 382 ? -15.328 -39.25 -22.078 1 92.12 382 ALA A N 1
ATOM 3178 C CA . ALA A 1 382 ? -16.031 -40.344 -22.781 1 92.12 382 ALA A CA 1
ATOM 3179 C C . ALA A 1 382 ? -17.344 -40.656 -22.109 1 92.12 382 ALA A C 1
ATOM 3181 O O . ALA A 1 382 ? -18.172 -41.406 -22.656 1 92.12 382 ALA A O 1
ATOM 3182 N N . ALA A 1 383 ? -17.531 -40.125 -20.953 1 91.12 383 ALA A N 1
ATOM 3183 C CA . ALA A 1 383 ? -18.75 -40.438 -20.219 1 91.12 383 ALA A CA 1
ATOM 3184 C C . ALA A 1 383 ? -19.969 -39.844 -20.906 1 91.12 383 ALA A C 1
ATOM 3186 O O . ALA A 1 383 ? -19.922 -38.75 -21.438 1 91.12 383 ALA A O 1
ATOM 3187 N N . GLU A 1 384 ? -21.062 -40.562 -21.062 1 83.44 384 GLU A N 1
ATOM 3188 C CA . GLU A 1 384 ? -22.266 -40.188 -21.797 1 83.44 384 GLU A CA 1
ATOM 3189 C C . GLU A 1 384 ? -23.031 -39.094 -21.078 1 83.44 384 GLU A C 1
ATOM 3191 O O . GLU A 1 384 ? -23.547 -38.156 -21.703 1 83.44 384 GLU A O 1
ATOM 3196 N N . GLU A 1 385 ? -23.125 -39.188 -19.812 1 85.75 385 GLU A N 1
ATOM 3197 C CA . GLU A 1 385 ? -23.891 -38.219 -19.031 1 85.75 385 GLU A CA 1
ATOM 3198 C C . GLU A 1 385 ? -23 -37.531 -18 1 85.75 385 GLU A C 1
ATOM 3200 O O . GLU A 1 385 ? -22.656 -38.094 -16.984 1 85.75 385 GLU A O 1
ATOM 3205 N N . LEU A 1 386 ? -22.5 -36.312 -18.375 1 90.44 386 LEU A N 1
ATOM 3206 C CA . LEU A 1 386 ? -21.734 -35.531 -17.422 1 90.44 386 LEU A CA 1
ATOM 3207 C C . LEU A 1 386 ? -22.578 -34.406 -16.828 1 90.44 386 LEU A C 1
ATOM 3209 O O . LEU A 1 386 ? -23.266 -33.688 -17.578 1 90.44 386 LEU A O 1
ATOM 3213 N N . PRO A 1 387 ? -22.594 -34.344 -15.531 1 91.19 387 PRO A N 1
ATOM 3214 C CA . PRO A 1 387 ? -23.266 -33.156 -14.953 1 91.19 387 PRO A CA 1
ATOM 3215 C C . PRO A 1 387 ? -22.656 -31.844 -15.406 1 91.19 387 PRO A C 1
ATOM 3217 O O . PRO A 1 387 ? -21.469 -31.812 -15.766 1 91.19 387 PRO A O 1
ATOM 3220 N N . ASP A 1 388 ? -23.422 -30.766 -15.383 1 91.81 388 ASP A N 1
ATOM 3221 C CA . ASP A 1 388 ? -22.984 -29.453 -15.828 1 91.81 388 ASP A CA 1
ATOM 3222 C C . ASP A 1 388 ? -21.766 -28.969 -15.031 1 91.81 388 ASP A C 1
ATOM 3224 O O . ASP A 1 388 ? -20.875 -28.312 -15.578 1 91.81 388 ASP A O 1
ATOM 3228 N N . SER A 1 389 ? -21.75 -29.297 -13.781 1 93.62 389 SER A N 1
ATOM 3229 C CA . SER A 1 389 ? -20.656 -28.875 -12.93 1 93.62 389 SER A CA 1
ATOM 3230 C C . SER A 1 389 ? -19.328 -29.469 -13.398 1 93.62 389 SER A C 1
ATOM 3232 O O . SER A 1 389 ? -18.297 -28.797 -13.367 1 93.62 389 SER A O 1
ATOM 3234 N N . VAL A 1 390 ? -19.391 -30.688 -13.883 1 94.81 390 VAL A N 1
ATOM 3235 C CA . VAL A 1 390 ? -18.188 -31.359 -14.367 1 94.81 390 VAL A CA 1
ATOM 3236 C C . VAL A 1 390 ? -17.828 -30.828 -15.75 1 94.81 390 VAL A C 1
ATOM 3238 O O . VAL A 1 390 ? -16.641 -30.641 -16.062 1 94.81 390 VAL A O 1
ATOM 3241 N N . LYS A 1 391 ? -18.828 -30.531 -16.547 1 94.56 391 LYS A N 1
ATOM 3242 C CA . LYS A 1 391 ? -18.609 -29.969 -17.875 1 94.56 391 LYS A CA 1
ATOM 3243 C C . LYS A 1 391 ? -17.875 -28.641 -17.781 1 94.56 391 LYS A C 1
ATOM 3245 O O . LYS A 1 391 ? -16.953 -28.375 -18.562 1 94.56 391 LYS A O 1
ATOM 3250 N N . VAL A 1 392 ? -18.25 -27.828 -16.844 1 94.25 392 VAL A N 1
ATOM 3251 C CA . VAL A 1 392 ? -17.625 -26.531 -16.641 1 94.25 392 VAL A CA 1
ATOM 3252 C C . VAL A 1 392 ? -16.141 -26.703 -16.312 1 94.25 392 VAL A C 1
ATOM 3254 O O . VAL A 1 392 ? -15.297 -25.984 -16.828 1 94.25 392 VAL A O 1
ATOM 3257 N N . ILE A 1 393 ? -15.859 -27.688 -15.453 1 95.38 393 ILE A N 1
ATOM 3258 C CA . ILE A 1 393 ? -14.492 -27.938 -15.031 1 95.38 393 ILE A CA 1
ATOM 3259 C C . ILE A 1 393 ? -13.664 -28.406 -16.219 1 95.38 393 ILE A C 1
ATOM 3261 O O . ILE A 1 393 ? -12.5 -28.031 -16.359 1 95.38 393 ILE A O 1
ATOM 3265 N N . LEU A 1 394 ? -14.336 -29.141 -17.094 1 94.38 394 LEU A N 1
ATOM 3266 C CA . LEU A 1 394 ? -13.664 -29.688 -18.281 1 94.38 394 LEU A CA 1
ATOM 3267 C C . LEU A 1 394 ? -13.68 -28.672 -19.422 1 94.38 394 LEU A C 1
ATOM 3269 O O . LEU A 1 394 ? -13.148 -28.938 -20.5 1 94.38 394 LEU A O 1
ATOM 3273 N N . ASN A 1 395 ? -14.234 -27.516 -19.188 1 92.25 395 ASN A N 1
ATOM 3274 C CA . ASN A 1 395 ? -14.367 -26.453 -20.188 1 92.25 395 ASN A CA 1
ATOM 3275 C C . ASN A 1 395 ? -15.164 -26.922 -21.391 1 92.25 395 ASN A C 1
ATOM 3277 O O . ASN A 1 395 ? -14.781 -26.656 -22.531 1 92.25 395 ASN A O 1
ATOM 3281 N N . LEU A 1 396 ? -16.156 -27.703 -21.094 1 90.44 396 LEU A N 1
ATOM 3282 C CA . LEU A 1 396 ? -17.094 -28.172 -22.125 1 90.44 396 LEU A CA 1
ATOM 3283 C C . LEU A 1 396 ? -18.344 -27.312 -22.141 1 90.44 396 LEU A C 1
ATOM 3285 O O . LEU A 1 396 ? -18.703 -26.688 -21.125 1 90.44 396 LEU A O 1
ATOM 3289 N N . PRO A 1 397 ? -18.969 -27.203 -23.312 1 88.44 397 PRO A N 1
ATOM 3290 C CA . PRO A 1 397 ? -20.203 -26.422 -23.391 1 88.44 397 PRO A CA 1
ATOM 3291 C C . PRO A 1 397 ? -21.312 -27 -22.516 1 88.44 397 PRO A C 1
ATOM 3293 O O . PRO A 1 397 ? -21.438 -28.219 -22.406 1 88.44 397 PRO A O 1
ATOM 3296 N N . VAL A 1 398 ? -21.938 -26.156 -21.75 1 84.75 398 VAL A N 1
ATOM 3297 C CA . VAL A 1 398 ? -23.031 -26.578 -20.891 1 84.75 398 VAL A CA 1
ATOM 3298 C C . VAL A 1 398 ? -24.359 -26.438 -21.641 1 84.75 398 VAL A C 1
ATOM 3300 O O . VAL A 1 398 ? -24.516 -25.531 -22.469 1 84.75 398 VAL A O 1
ATOM 3303 N N . SER A 1 399 ? -25.172 -27.656 -21.672 1 66.44 399 SER A N 1
ATOM 3304 C CA . SER A 1 399 ? -26.453 -27.672 -22.344 1 66.44 399 SER A CA 1
ATOM 3305 C C . SER A 1 399 ? -27.391 -26.594 -21.812 1 66.44 399 SER A C 1
ATOM 3307 O O . SER A 1 399 ? -27.422 -26.328 -20.609 1 66.44 399 SER A O 1
ATOM 3309 N N . GLU A 1 400 ? -27.594 -25.75 -22.594 1 55.38 400 GLU A N 1
ATOM 3310 C CA . GLU A 1 400 ? -28.625 -24.766 -22.25 1 55.38 400 GLU A CA 1
ATOM 3311 C C . GLU A 1 400 ? -29.938 -25.469 -21.859 1 55.38 400 GLU A C 1
ATOM 3313 O O . GLU A 1 400 ? -30.391 -26.359 -22.562 1 55.38 400 GLU A O 1
ATOM 3318 N N . ARG A 1 401 ? -30.234 -25.812 -20.688 1 42.5 401 ARG A N 1
ATOM 3319 C CA . ARG A 1 401 ? -31.656 -26.062 -20.484 1 42.5 401 ARG A CA 1
ATOM 3320 C C . ARG A 1 401 ? -32.5 -25.25 -21.453 1 42.5 401 ARG A C 1
ATOM 3322 O O . ARG A 1 401 ? -32.344 -24.047 -21.578 1 42.5 401 ARG A O 1
ATOM 3329 N N . ARG A 1 402 ? -32.969 -25.906 -22.516 1 36.25 402 ARG A N 1
ATOM 3330 C CA . ARG A 1 402 ? -34.125 -25.312 -23.156 1 36.25 402 ARG A CA 1
ATOM 3331 C C . ARG A 1 402 ? -35.188 -24.938 -22.125 1 36.25 402 ARG A C 1
ATOM 3333 O O . ARG A 1 402 ? -35.594 -25.766 -21.312 1 36.25 402 ARG A O 1
ATOM 3340 N N . ILE A 1 403 ? -35.125 -23.781 -21.547 1 36.56 403 ILE A N 1
ATOM 3341 C CA . ILE A 1 403 ? -36.469 -23.312 -21.141 1 36.56 403 ILE A CA 1
ATOM 3342 C C . ILE A 1 403 ? -37.5 -23.797 -22.141 1 36.56 403 ILE A C 1
ATOM 3344 O O . ILE A 1 403 ? -37.469 -23.469 -23.328 1 36.56 403 ILE A O 1
ATOM 3348 N N . ASP A 1 404 ? -37.875 -25.094 -22.094 1 30.84 404 ASP A N 1
ATOM 3349 C CA . ASP A 1 404 ? -39.188 -25.391 -22.688 1 30.84 404 ASP A CA 1
ATOM 3350 C C . ASP A 1 404 ? -40.156 -24.234 -22.516 1 30.84 404 ASP A C 1
ATOM 3352 O O . ASP A 1 404 ? -40.375 -23.781 -21.391 1 30.84 404 ASP A O 1
ATOM 3356 N N . SER A 1 405 ? -40.156 -23.406 -23.5 1 34.12 405 SER A N 1
ATOM 3357 C CA . SER A 1 405 ? -41.156 -22.391 -23.719 1 34.12 405 SER A CA 1
ATOM 3358 C C . SER A 1 405 ? -42.562 -22.938 -23.469 1 34.12 405 SER A C 1
ATOM 3360 O O . SER A 1 405 ? -43.25 -23.359 -24.406 1 34.12 405 SER A O 1
ATOM 3362 N N . GLU A 1 406 ? -42.719 -24.016 -22.641 1 28.53 406 GLU A N 1
ATOM 3363 C CA . GLU A 1 406 ? -44.125 -24.344 -22.484 1 28.53 406 GLU A CA 1
ATOM 3364 C C . GLU A 1 406 ? -45 -23.078 -22.469 1 28.53 406 GLU A C 1
ATOM 3366 O O . GLU A 1 406 ? -44.469 -21.969 -22.297 1 28.53 406 GLU A O 1
ATOM 3371 N N . SER A 1 407 ? -46.406 -23.422 -22.109 1 28.72 407 SER A N 1
ATOM 3372 C CA . SER A 1 407 ? -47.719 -22.828 -22.312 1 28.72 407 SER A CA 1
ATOM 3373 C C . SER A 1 407 ? -47.812 -21.469 -21.609 1 28.72 407 SER A C 1
ATOM 3375 O O . SER A 1 407 ? -47.906 -21.406 -20.375 1 28.72 407 SER A O 1
ATOM 3377 N N . THR A 1 408 ? -46.844 -20.688 -21.844 1 26.09 408 THR A N 1
ATOM 3378 C CA . THR A 1 408 ? -47.312 -19.375 -21.375 1 26.09 408 THR A CA 1
ATOM 3379 C C . THR A 1 408 ? -48.688 -19.062 -21.922 1 26.09 408 THR A C 1
ATOM 3381 O O . THR A 1 408 ? -48.844 -18.828 -23.125 1 26.09 408 THR A O 1
ATOM 3384 N N . GLU A 1 409 ? -49.656 -20.031 -21.484 1 25.36 409 GLU A N 1
ATOM 3385 C CA . GLU A 1 409 ? -51.031 -19.656 -21.656 1 25.36 409 GLU A CA 1
ATOM 3386 C C . GLU A 1 409 ? -51.25 -18.156 -21.422 1 25.36 409 GLU A C 1
ATOM 3388 O O . GLU A 1 409 ? -50.875 -17.641 -20.359 1 25.36 409 GLU A O 1
ATOM 3393 N N . GLU A 1 410 ? -51.062 -17.531 -22.531 1 26.55 410 GLU A N 1
ATOM 3394 C CA . GLU A 1 410 ? -51.344 -16.109 -22.719 1 26.55 410 GLU A CA 1
ATOM 3395 C C . GLU A 1 410 ? -52.625 -15.703 -21.984 1 26.55 410 GLU A C 1
ATOM 3397 O O . GLU A 1 410 ? -53.719 -16.219 -22.281 1 26.55 410 GLU A O 1
ATOM 3402 N N . LEU A 1 411 ? -52.594 -15.742 -20.609 1 23.73 411 LEU A N 1
ATOM 3403 C CA . LEU A 1 411 ? -53.781 -15.156 -20.031 1 23.73 411 LEU A CA 1
ATOM 3404 C C . LEU A 1 411 ? -54.281 -13.992 -20.875 1 23.73 411 LEU A C 1
ATOM 3406 O O . LEU A 1 411 ? -53.625 -12.961 -20.984 1 23.73 411 LEU A O 1
ATOM 3410 N N . VAL A 1 412 ? -54.844 -14.344 -22 1 23.39 412 VAL A N 1
ATOM 3411 C CA . VAL A 1 412 ? -55.594 -13.414 -22.844 1 23.39 412 VAL A CA 1
ATOM 3412 C C . VAL A 1 412 ? -56.531 -12.555 -21.984 1 23.39 412 VAL A C 1
ATOM 3414 O O . VAL A 1 412 ? -57.469 -13.062 -21.375 1 23.39 412 VAL A O 1
ATOM 3417 N N . ILE A 1 413 ? -55.938 -11.828 -21.016 1 24.08 413 ILE A N 1
ATOM 3418 C CA . ILE A 1 413 ? -56.906 -10.93 -20.422 1 24.08 413 ILE A CA 1
ATOM 3419 C C . ILE A 1 413 ? -57.844 -10.383 -21.516 1 24.08 413 ILE A C 1
ATOM 3421 O O . ILE A 1 413 ? -57.375 -9.969 -22.578 1 24.08 413 ILE A O 1
ATOM 3425 N N . PRO A 1 414 ? -59.062 -10.852 -21.469 1 22.45 414 PRO A N 1
ATOM 3426 C CA . PRO A 1 414 ? -60.062 -10.438 -22.438 1 22.45 414 PRO A CA 1
ATOM 3427 C C . PRO A 1 414 ? -60 -8.953 -22.781 1 22.45 414 PRO A C 1
ATOM 3429 O O . PRO A 1 414 ? -59.5 -8.156 -21.984 1 22.45 414 PRO A O 1
ATOM 3432 N N . PRO A 1 415 ? -59.906 -8.727 -24.141 1 23.27 415 PRO A N 1
ATOM 3433 C CA . PRO A 1 415 ? -59.844 -7.355 -24.672 1 23.27 415 PRO A CA 1
ATOM 3434 C C . PRO A 1 415 ? -60.844 -6.426 -24 1 23.27 415 PRO A C 1
ATOM 3436 O O . PRO A 1 415 ? -62.062 -6.645 -24.094 1 23.27 415 PRO A O 1
ATOM 3439 N N . THR A 1 416 ? -60.719 -6.383 -22.562 1 20.14 416 THR A N 1
ATOM 3440 C CA . THR A 1 416 ? -61.812 -5.559 -22.047 1 20.14 416 THR A CA 1
ATOM 3441 C C . THR A 1 416 ? -62.094 -4.379 -22.984 1 20.14 416 THR A C 1
ATOM 3443 O O . THR A 1 416 ? -61.156 -3.85 -23.609 1 20.14 416 THR A O 1
ATOM 3446 N N . SER A 1 417 ? -63.375 -4.355 -23.328 1 19.58 417 SER A N 1
ATOM 3447 C CA . SER A 1 417 ? -64.125 -3.441 -24.156 1 19.58 417 SER A CA 1
ATOM 3448 C C . SER A 1 417 ? -63.656 -2.008 -24.016 1 19.58 417 SER A C 1
ATOM 3450 O O . SER A 1 417 ? -63.031 -1.651 -23.016 1 19.58 417 SER A O 1
ATOM 3452 N N . ASP A 1 418 ? -63.969 -1.249 -25.094 1 19.81 418 ASP A N 1
ATOM 3453 C CA . ASP A 1 418 ? -63.625 -0.054 -25.859 1 19.81 418 ASP A CA 1
ATOM 3454 C C . ASP A 1 418 ? -63.688 1.196 -24.984 1 19.81 418 ASP A C 1
ATOM 3456 O O . ASP A 1 418 ? -62.906 2.137 -25.188 1 19.81 418 ASP A O 1
ATOM 3460 N N . HIS A 1 419 ? -64.812 1.399 -24.344 1 18.45 419 HIS A N 1
ATOM 3461 C CA . HIS A 1 419 ? -65.438 2.678 -24.719 1 18.45 419 HIS A CA 1
ATOM 3462 C C . HIS A 1 419 ? -64.75 3.84 -24.031 1 18.45 419 HIS A C 1
ATOM 3464 O O . HIS A 1 419 ? -64.875 4.996 -24.422 1 18.45 419 HIS A O 1
ATOM 3470 N N . ILE A 1 420 ? -64.312 3.631 -22.766 1 19.2 420 ILE A N 1
ATOM 3471 C CA . ILE A 1 420 ? -64.75 4.852 -22.078 1 19.2 420 ILE A CA 1
ATOM 3472 C C . ILE A 1 420 ? -64 6.051 -22.672 1 19.2 420 ILE A C 1
ATOM 3474 O O . ILE A 1 420 ? -62.875 5.918 -23.156 1 19.2 420 ILE A O 1
ATOM 3478 N N . SER A 1 421 ? -64.625 7.16 -22.422 1 17.97 421 SER A N 1
ATOM 3479 C CA . SER A 1 421 ? -64.75 8.539 -22.859 1 17.97 421 SER A CA 1
ATOM 3480 C C . SER A 1 421 ? -63.438 9.312 -22.75 1 17.97 421 SER A C 1
ATOM 3482 O O . SER A 1 421 ? -62.531 8.906 -22.016 1 17.97 421 SER A O 1
ATOM 3484 N N . ASN A 1 422 ? -63.375 10.383 -23.438 1 18.2 422 ASN A N 1
ATOM 3485 C CA . ASN A 1 422 ? -62.531 11.375 -24.062 1 18.2 422 ASN A CA 1
ATOM 3486 C C . ASN A 1 422 ? -61.656 12.102 -23.031 1 18.2 422 ASN A C 1
ATOM 3488 O O . ASN A 1 422 ? -60.875 12.977 -23.391 1 18.2 422 ASN A O 1
ATOM 3492 N N . GLY A 1 423 ? -62 12.062 -21.656 1 18.75 423 GLY A N 1
ATOM 3493 C CA . GLY A 1 423 ? -61.75 13.43 -21.219 1 18.75 423 GLY A CA 1
ATOM 3494 C C . GLY A 1 423 ? -60.281 13.766 -21.156 1 18.75 423 GLY A C 1
ATOM 3495 O O . GLY A 1 423 ? -59.438 12.867 -21.078 1 18.75 423 GLY A O 1
ATOM 3496 N N . GLU A 1 424 ? -59.812 14.977 -21.422 1 18.53 424 GLU A N 1
ATOM 3497 C CA . GLU A 1 424 ? -58.719 15.766 -21.938 1 18.53 424 GLU A CA 1
ATOM 3498 C C . GLU A 1 424 ? -57.531 15.727 -20.984 1 18.53 424 GLU A C 1
ATOM 3500 O O . GLU A 1 424 ? -56.375 15.625 -21.406 1 18.53 424 GLU A O 1
ATOM 3505 N N . PRO A 1 425 ? -57.625 15.742 -19.562 1 20.77 425 PRO A N 1
ATOM 3506 C CA . PRO A 1 425 ? -56.812 16.844 -19.078 1 20.77 425 PRO A CA 1
ATOM 3507 C C . PRO A 1 425 ? -55.312 16.469 -18.969 1 20.77 425 PRO A C 1
ATOM 3509 O O . PRO A 1 425 ? -55 15.289 -18.828 1 20.77 425 PRO A O 1
ATOM 3512 N N . SER A 1 426 ? -54.281 17.328 -19.234 1 20.11 426 SER A N 1
ATOM 3513 C CA . SER A 1 426 ? -52.906 17.5 -19.672 1 20.11 426 SER A CA 1
ATOM 3514 C C . SER A 1 426 ? -51.906 17.156 -18.562 1 20.11 426 SER A C 1
ATOM 3516 O O . SER A 1 426 ? -50.688 17.188 -18.781 1 20.11 426 SER A O 1
ATOM 3518 N N . GLN A 1 427 ? -52.344 16.797 -17.266 1 18.03 427 GLN A N 1
ATOM 3519 C CA . GLN A 1 427 ? -51.531 17.406 -16.203 1 18.03 427 GLN A CA 1
ATOM 3520 C C . GLN A 1 427 ? -50.281 16.609 -15.945 1 18.03 427 GLN A C 1
ATOM 3522 O O . GLN A 1 427 ? -49.625 16.797 -14.922 1 18.03 427 GLN A O 1
ATOM 3527 N N . SER A 1 428 ? -49.719 15.773 -16.781 1 20.81 428 SER A N 1
ATOM 3528 C CA . SER A 1 428 ? -49 14.633 -16.203 1 20.81 428 SER A CA 1
ATOM 3529 C C . SER A 1 428 ? -47.656 15.039 -15.656 1 20.81 428 SER A C 1
ATOM 3531 O O . SER A 1 428 ? -46.75 14.195 -15.484 1 20.81 428 SER A O 1
ATOM 3533 N N . GLU A 1 429 ? -47.406 16.141 -15.094 1 19.73 429 GLU A N 1
ATOM 3534 C CA . GLU A 1 429 ? -46 16.594 -15.195 1 19.73 429 GLU A CA 1
ATOM 3535 C C . GLU A 1 429 ? -45.062 15.641 -14.461 1 19.73 429 GLU A C 1
ATOM 3537 O O . GLU A 1 429 ? -44 15.312 -14.969 1 19.73 429 GLU A O 1
ATOM 3542 N N . SER A 1 430 ? -45.219 15.5 -13.094 1 20.27 430 SER A N 1
ATOM 3543 C CA . SER A 1 430 ? -44.156 15.93 -12.18 1 20.27 430 SER A CA 1
ATOM 3544 C C . SER A 1 430 ? -43.219 14.781 -11.828 1 20.27 430 SER A C 1
ATOM 3546 O O . SER A 1 430 ? -42.125 15 -11.305 1 20.27 430 SER A O 1
ATOM 3548 N N . MET A 1 431 ? -43.688 13.5 -11.828 1 21.61 431 MET A N 1
ATOM 3549 C CA . MET A 1 431 ? -43.156 12.586 -10.82 1 21.61 431 MET A CA 1
ATOM 3550 C C . MET A 1 431 ? -41.781 12.047 -11.242 1 21.61 431 MET A C 1
ATOM 3552 O O . MET A 1 431 ? -41.312 11.055 -10.688 1 21.61 431 MET A O 1
ATOM 3556 N N . GLU A 1 432 ? -41.344 12.461 -12.367 1 23.28 432 GLU A N 1
ATOM 3557 C CA . GLU A 1 432 ? -40.344 11.672 -13.07 1 23.28 432 GLU A CA 1
ATOM 3558 C C . GLU A 1 432 ? -39.031 11.586 -12.273 1 23.28 432 GLU A C 1
ATOM 3560 O O . GLU A 1 432 ? -38.125 10.844 -12.641 1 23.28 432 GLU A O 1
ATOM 3565 N N . SER A 1 433 ? -38.875 12.5 -11.266 1 24.11 433 SER A N 1
ATOM 3566 C CA . SER A 1 433 ? -37.5 12.961 -11.039 1 24.11 433 SER A CA 1
ATOM 3567 C C . SER A 1 433 ? -36.688 11.938 -10.242 1 24.11 433 SER A C 1
ATOM 3569 O O . SER A 1 433 ? -35.469 11.938 -10.289 1 24.11 433 SER A O 1
ATOM 3571 N N . THR A 1 434 ? -37.375 11.141 -9.352 1 21.64 434 THR A N 1
ATOM 3572 C CA . THR A 1 434 ? -36.625 10.547 -8.25 1 21.64 434 THR A CA 1
ATOM 3573 C C . THR A 1 434 ? -35.844 9.328 -8.734 1 21.64 434 THR A C 1
ATOM 3575 O O . THR A 1 434 ? -34.844 8.93 -8.109 1 21.64 434 THR A O 1
ATOM 3578 N N . GLU A 1 435 ? -36.375 8.555 -9.711 1 25.48 435 GLU A N 1
ATOM 3579 C CA . GLU A 1 435 ? -35.844 7.25 -10.078 1 25.48 435 GLU A CA 1
ATOM 3580 C C . GLU A 1 435 ? -34.469 7.383 -10.711 1 25.48 435 GLU A C 1
ATOM 3582 O O . GLU A 1 435 ? -33.656 6.461 -10.641 1 25.48 435 GLU A O 1
ATOM 3587 N N . GLN A 1 436 ? -34.281 8.492 -11.484 1 27.67 436 GLN A N 1
ATOM 3588 C CA . GLN A 1 436 ? -33.062 8.648 -12.25 1 27.67 436 GLN A CA 1
ATOM 3589 C C . GLN A 1 436 ? -31.844 8.766 -11.32 1 27.67 436 GLN A C 1
ATOM 3591 O O . GLN A 1 436 ? -30.703 8.57 -11.75 1 27.67 436 GLN A O 1
ATOM 3596 N N . MET A 1 437 ? -32.094 9.234 -10.062 1 24.34 437 MET A N 1
ATOM 3597 C CA . MET A 1 437 ? -30.938 9.547 -9.227 1 24.34 437 MET A CA 1
ATOM 3598 C C . MET A 1 437 ? -30.203 8.273 -8.82 1 24.34 437 MET A C 1
ATOM 3600 O O . MET A 1 437 ? -29.016 8.312 -8.516 1 24.34 437 MET A O 1
ATOM 3604 N N . TYR A 1 438 ? -30.922 7.125 -8.594 1 23.98 438 TYR A N 1
ATOM 3605 C CA . TYR A 1 438 ? -30.266 5.918 -8.086 1 23.98 438 TYR A CA 1
ATOM 3606 C C . TYR A 1 438 ? -29.328 5.328 -9.141 1 23.98 438 TYR A C 1
ATOM 3608 O O . TYR A 1 438 ? -28.234 4.871 -8.812 1 23.98 438 TYR A O 1
ATOM 3616 N N . GLU A 1 439 ? -29.688 5.289 -10.422 1 27.33 439 GLU A N 1
ATOM 3617 C CA . GLU A 1 439 ? -28.875 4.691 -11.477 1 27.33 439 GLU A CA 1
ATOM 3618 C C . GLU A 1 439 ? -27.547 5.41 -11.609 1 27.33 439 GLU A C 1
ATOM 3620 O O . GLU A 1 439 ? -26.516 4.785 -11.914 1 27.33 439 GLU A O 1
ATOM 3625 N N . GLN A 1 440 ? -27.609 6.766 -11.461 1 25.75 440 GLN A N 1
ATOM 3626 C CA . GLN A 1 440 ? -26.375 7.508 -11.695 1 25.75 440 GLN A CA 1
ATOM 3627 C C . GLN A 1 440 ? -25.328 7.191 -10.625 1 25.75 440 GLN A C 1
ATOM 3629 O O . GLN A 1 440 ? -24.125 7.188 -10.906 1 25.75 440 GLN A O 1
ATOM 3634 N N . ALA A 1 441 ? -25.719 7.02 -9.375 1 25.36 441 ALA A N 1
ATOM 3635 C CA . ALA A 1 441 ? -24.719 6.785 -8.344 1 25.36 441 ALA A CA 1
ATOM 3636 C C . ALA A 1 441 ? -24.016 5.449 -8.555 1 25.36 441 ALA A C 1
ATOM 3638 O O . ALA A 1 441 ? -22.797 5.348 -8.359 1 25.36 441 ALA A O 1
ATOM 3639 N N . LEU A 1 442 ? -24.656 4.32 -9.008 1 23.42 442 LEU A N 1
ATOM 3640 C CA . LEU A 1 442 ? -24 3.035 -9.227 1 23.42 442 LEU A CA 1
ATOM 3641 C C . LEU A 1 442 ? -22.969 3.135 -10.359 1 23.42 442 LEU A C 1
ATOM 3643 O O . LEU A 1 442 ? -21.969 2.416 -10.352 1 23.42 442 LEU A O 1
ATOM 3647 N N . SER A 1 443 ? -23.297 3.871 -11.477 1 24.22 443 SER A N 1
ATOM 3648 C CA . SER A 1 443 ? -22.391 3.891 -12.625 1 24.22 443 SER A CA 1
ATOM 3649 C C . SER A 1 443 ? -21.047 4.5 -12.266 1 24.22 443 SER A C 1
ATOM 3651 O O . SER A 1 443 ? -20.125 4.527 -13.086 1 24.22 443 SER A O 1
ATOM 3653 N N . LEU A 1 444 ? -21.078 5.445 -11.273 1 23.91 444 LEU A N 1
ATOM 3654 C CA . LEU A 1 444 ? -19.75 6.008 -11.016 1 23.91 444 LEU A CA 1
ATOM 3655 C C . LEU A 1 444 ? -18.828 4.961 -10.406 1 23.91 444 LEU A C 1
ATOM 3657 O O . LEU A 1 444 ? -17.625 5.195 -10.266 1 23.91 444 LEU A O 1
ATOM 3661 N N . TYR A 1 445 ? -19.422 3.879 -9.805 1 21.61 445 TYR A N 1
ATOM 3662 C CA . TYR A 1 445 ? -18.516 2.867 -9.281 1 21.61 445 TYR A CA 1
ATOM 3663 C C . TYR A 1 445 ? -18.094 1.89 -10.367 1 21.61 445 TYR A C 1
ATOM 3665 O O . TYR A 1 445 ? -17.219 1.041 -10.156 1 21.61 445 TYR A O 1
ATOM 3673 N N . LEU A 1 446 ? -18.906 1.754 -11.508 1 20.92 446 LEU A N 1
ATOM 3674 C CA . LEU A 1 446 ? -18.359 0.848 -12.508 1 20.92 446 LEU A CA 1
ATOM 3675 C C . LEU A 1 446 ? -17.281 1.542 -13.336 1 20.92 446 LEU A C 1
ATOM 3677 O O . LEU A 1 446 ? -17.484 2.66 -13.812 1 20.92 446 LEU A O 1
ATOM 3681 N N . MET B 1 1 ? -14.672 -7.039 15.117 1 21.36 1 MET B N 1
ATOM 3682 C CA . MET B 1 1 ? -13.625 -6.145 14.633 1 21.36 1 MET B CA 1
ATOM 3683 C C . MET B 1 1 ? -13.773 -5.895 13.133 1 21.36 1 MET B C 1
ATOM 3685 O O . MET B 1 1 ? -13.352 -4.852 12.633 1 21.36 1 MET B O 1
ATOM 3689 N N . LEU B 1 2 ? -14.414 -6.93 12.469 1 26.33 2 LEU B N 1
ATOM 3690 C CA . LEU B 1 2 ? -14.641 -6.938 11.023 1 26.33 2 LEU B CA 1
ATOM 3691 C C . LEU B 1 2 ? -15.711 -5.926 10.641 1 26.33 2 LEU B C 1
ATOM 3693 O O . LEU B 1 2 ? -15.602 -5.266 9.602 1 26.33 2 LEU B O 1
ATOM 3697 N N . LEU B 1 3 ? -16.672 -5.793 11.43 1 29.52 3 LEU B N 1
ATOM 3698 C CA . LEU B 1 3 ? -17.734 -4.797 11.312 1 29.52 3 LEU B CA 1
ATOM 3699 C C . LEU B 1 3 ? -17.156 -3.385 11.391 1 29.52 3 LEU B C 1
ATOM 3701 O O . LEU B 1 3 ? -17.656 -2.477 10.711 1 29.52 3 LEU B O 1
ATOM 3705 N N . THR B 1 4 ? -16.078 -3.303 12.148 1 31.8 4 THR B N 1
ATOM 3706 C CA . THR B 1 4 ? -15.531 -1.979 12.398 1 31.8 4 THR B CA 1
ATOM 3707 C C . THR B 1 4 ? -14.695 -1.507 11.211 1 31.8 4 THR B C 1
ATOM 3709 O O . THR B 1 4 ? -14.672 -0.315 10.898 1 31.8 4 THR B O 1
ATOM 3712 N N . VAL B 1 5 ? -14.117 -2.398 10.445 1 32.03 5 VAL B N 1
ATOM 3713 C CA . VAL B 1 5 ? -13.203 -1.986 9.383 1 32.03 5 VAL B CA 1
ATOM 3714 C C . VAL B 1 5 ? -14 -1.602 8.141 1 32.03 5 VAL B C 1
ATOM 3716 O O . VAL B 1 5 ? -13.672 -0.623 7.465 1 32.03 5 VAL B O 1
ATOM 3719 N N . GLN B 1 6 ? -15.016 -2.373 7.734 1 30.97 6 GLN B N 1
ATOM 3720 C CA . GLN B 1 6 ? -15.906 -2.004 6.641 1 30.97 6 GLN B CA 1
ATOM 3721 C C . GLN B 1 6 ? -16.5 -0.616 6.859 1 30.97 6 GLN B C 1
ATOM 3723 O O . GLN B 1 6 ? -16.625 0.164 5.914 1 30.97 6 GLN B O 1
ATOM 3728 N N . VAL B 1 7 ? -16.812 -0.439 7.992 1 33.28 7 VAL B N 1
ATOM 3729 C CA . VAL B 1 7 ? -17.281 0.87 8.422 1 33.28 7 VAL B CA 1
ATOM 3730 C C . VAL B 1 7 ? -16.203 1.92 8.195 1 33.28 7 VAL B C 1
ATOM 3732 O O . VAL B 1 7 ? -16.484 3.041 7.773 1 33.28 7 VAL B O 1
ATOM 3735 N N . LEU B 1 8 ? -14.961 1.419 8.148 1 34.97 8 LEU B N 1
ATOM 3736 C CA . LEU B 1 8 ? -13.883 2.396 8.047 1 34.97 8 LEU B CA 1
ATOM 3737 C C . LEU B 1 8 ? -13.625 2.77 6.594 1 34.97 8 LEU B C 1
ATOM 3739 O O . LEU B 1 8 ? -13.383 3.938 6.281 1 34.97 8 LEU B O 1
ATOM 3743 N N . VAL B 1 9 ? -13.719 1.833 5.664 1 34.44 9 VAL B N 1
ATOM 3744 C CA . VAL B 1 9 ? -13.469 2.135 4.258 1 34.44 9 VAL B CA 1
ATOM 3745 C C . VAL B 1 9 ? -14.609 2.982 3.701 1 34.44 9 VAL B C 1
ATOM 3747 O O . VAL B 1 9 ? -14.367 3.963 2.992 1 34.44 9 VAL B O 1
ATOM 3750 N N . TYR B 1 10 ? -15.852 2.521 3.867 1 35.53 10 TYR B N 1
ATOM 3751 C CA . TYR B 1 10 ? -16.984 3.365 3.514 1 35.53 10 TYR B CA 1
ATOM 3752 C C . TYR B 1 10 ? -16.875 4.738 4.168 1 35.53 10 TYR B C 1
ATOM 3754 O O . TYR B 1 10 ? -17.234 5.75 3.568 1 35.53 10 TYR B O 1
ATOM 3762 N N . GLN B 1 11 ? -16.359 4.652 5.258 1 36.09 11 GLN B N 1
ATOM 3763 C CA . GLN B 1 11 ? -16.062 5.902 5.949 1 36.09 11 GLN B CA 1
ATOM 3764 C C . GLN B 1 11 ? -14.984 6.691 5.215 1 36.09 11 GLN B C 1
ATOM 3766 O O . GLN B 1 11 ? -15.07 7.918 5.105 1 36.09 11 GLN B O 1
ATOM 3771 N N . TYR B 1 12 ? -14.164 5.922 4.609 1 37.94 12 TYR B N 1
ATOM 3772 C CA . TYR B 1 12 ? -13.078 6.578 3.887 1 37.94 12 TYR B CA 1
ATOM 3773 C C . TYR B 1 12 ? -13.578 7.199 2.59 1 37.94 12 TYR B C 1
ATOM 3775 O O . TYR B 1 12 ? -13.25 8.344 2.273 1 37.94 12 TYR B O 1
ATOM 3783 N N . LEU B 1 13 ? -14.328 6.465 1.865 1 36.06 13 LEU B N 1
ATOM 3784 C CA . LEU B 1 13 ? -14.812 6.988 0.592 1 36.06 13 LEU B CA 1
ATOM 3785 C C . LEU B 1 13 ? -15.758 8.164 0.812 1 36.06 13 LEU B C 1
ATOM 3787 O O . LEU B 1 13 ? -15.695 9.156 0.092 1 36.06 13 LEU B O 1
ATOM 3791 N N . THR B 1 14 ? -16.562 7.906 1.729 1 37.94 14 THR B N 1
ATOM 3792 C CA . THR B 1 14 ? -17.469 9 2.076 1 37.94 14 THR B CA 1
ATOM 3793 C C . THR B 1 14 ? -16.672 10.188 2.625 1 37.94 14 THR B C 1
ATOM 3795 O O . THR B 1 14 ? -17.016 11.344 2.354 1 37.94 14 THR B O 1
ATOM 3798 N N . MET B 1 15 ? -15.648 9.844 3.262 1 40.66 15 MET B N 1
ATOM 3799 C CA . MET B 1 15 ? -14.781 10.906 3.771 1 40.66 15 MET B CA 1
ATOM 3800 C C . MET B 1 15 ? -14.055 11.617 2.631 1 40.66 15 MET B C 1
ATOM 3802 O O . MET B 1 15 ? -13.961 12.844 2.615 1 40.66 15 MET B O 1
ATOM 3806 N N . CYS B 1 16 ? -13.656 10.82 1.754 1 40.53 16 CYS B N 1
ATOM 3807 C CA . CYS B 1 16 ? -12.977 11.414 0.608 1 40.53 16 CYS B CA 1
ATOM 3808 C C . CYS B 1 16 ? -13.938 12.281 -0.203 1 40.53 16 CYS B C 1
ATOM 3810 O O . CYS B 1 16 ? -13.578 13.375 -0.634 1 40.53 16 CYS B O 1
ATOM 3812 N N . LEU B 1 17 ? -15.055 11.727 -0.41 1 38.81 17 LEU B N 1
ATOM 3813 C CA . LEU B 1 17 ? -16.047 12.516 -1.126 1 38.81 17 LEU B CA 1
ATOM 3814 C C . LEU B 1 17 ? -16.406 13.781 -0.348 1 38.81 17 LEU B C 1
ATOM 3816 O O . LEU B 1 17 ? -16.531 14.859 -0.932 1 38.81 17 LEU B O 1
ATOM 3820 N N . LEU B 1 18 ? -16.453 13.547 0.919 1 39.78 18 LEU B N 1
ATOM 3821 C CA . LEU B 1 18 ? -16.734 14.688 1.773 1 39.78 18 LEU B CA 1
ATOM 3822 C C . LEU B 1 18 ? -15.594 15.695 1.74 1 39.78 18 LEU B C 1
ATOM 3824 O O . LEU B 1 18 ? -15.82 16.906 1.635 1 39.78 18 LEU B O 1
ATOM 3828 N N . MET B 1 19 ? -14.508 15.141 1.851 1 40.44 19 MET B N 1
ATOM 3829 C CA . MET B 1 19 ? -13.344 16.016 1.838 1 40.44 19 MET B CA 1
ATOM 3830 C C . MET B 1 19 ? -13.234 16.766 0.509 1 40.44 19 MET B C 1
ATOM 3832 O O . MET B 1 19 ? -12.922 17.953 0.481 1 40.44 19 MET B O 1
ATOM 3836 N N . TYR B 1 20 ? -13.469 15.969 -0.494 1 39.97 20 TYR B N 1
ATOM 3837 C CA . TYR B 1 20 ? -13.461 16.609 -1.807 1 39.97 20 TYR B CA 1
ATOM 3838 C C . TYR B 1 20 ? -14.492 17.719 -1.879 1 39.97 20 TYR B C 1
ATOM 3840 O O . TYR B 1 20 ? -14.203 18.812 -2.377 1 39.97 20 TYR B O 1
ATOM 3848 N N . LEU B 1 21 ? -15.586 17.422 -1.362 1 39.28 21 LEU B N 1
ATOM 3849 C CA . LEU B 1 21 ? -16.656 18.406 -1.42 1 39.28 21 LEU B CA 1
ATOM 3850 C C . LEU B 1 21 ? -16.359 19.594 -0.512 1 39.28 21 LEU B C 1
ATOM 3852 O O . LEU B 1 21 ? -16.594 20.734 -0.89 1 39.28 21 LEU B O 1
ATOM 3856 N N . VAL B 1 22 ? -15.859 19.219 0.625 1 39.72 22 VAL B N 1
ATOM 3857 C CA . VAL B 1 22 ? -15.633 20.266 1.613 1 39.72 22 VAL B CA 1
ATOM 3858 C C . VAL B 1 22 ? -14.438 21.125 1.192 1 39.72 22 VAL B C 1
ATOM 3860 O O . VAL B 1 22 ? -14.469 22.359 1.328 1 39.72 22 VAL B O 1
ATOM 3863 N N . VAL B 1 23 ? -13.477 20.484 0.699 1 39.34 23 VAL B N 1
ATOM 3864 C CA . VAL B 1 23 ? -12.242 21.219 0.418 1 39.34 23 VAL B CA 1
ATOM 3865 C C . VAL B 1 23 ? -12.375 21.969 -0.905 1 39.34 23 VAL B C 1
ATOM 3867 O O . VAL B 1 23 ? -11.891 23.094 -1.042 1 39.34 23 VAL B O 1
ATOM 3870 N N . HIS B 1 24 ? -12.883 21.328 -1.984 1 36.88 24 HIS B N 1
ATOM 3871 C CA . HIS B 1 24 ? -12.828 21.953 -3.299 1 36.88 24 HIS B CA 1
ATOM 3872 C C . HIS B 1 24 ? -14.141 22.672 -3.617 1 36.88 24 HIS B C 1
ATOM 3874 O O . HIS B 1 24 ? -14.164 23.578 -4.449 1 36.88 24 HIS B O 1
ATOM 3880 N N . HIS B 1 25 ? -15.312 22.031 -3.566 1 35.88 25 HIS B N 1
ATOM 3881 C CA . HIS B 1 25 ? -16.531 22.609 -4.129 1 35.88 25 HIS B CA 1
ATOM 3882 C C . HIS B 1 25 ? -17.297 23.391 -3.076 1 35.88 25 HIS B C 1
ATOM 3884 O O . HIS B 1 25 ? -17.578 22.875 -1.99 1 35.88 25 HIS B O 1
ATOM 3890 N N . GLY B 1 26 ? -16.938 24.641 -2.766 1 30.83 26 GLY B N 1
ATOM 3891 C CA . GLY B 1 26 ? -18.078 25.375 -2.256 1 30.83 26 GLY B CA 1
ATOM 3892 C C . GLY B 1 26 ? -19.406 24.875 -2.824 1 30.83 26 GLY B C 1
ATOM 3893 O O . GLY B 1 26 ? -19.422 24.172 -3.83 1 30.83 26 GLY B O 1
ATOM 3894 N N . VAL B 1 27 ? -20.609 24.891 -2.195 1 31.06 27 VAL B N 1
ATOM 3895 C CA . VAL B 1 27 ? -21.938 24.422 -2.607 1 31.06 27 VAL B CA 1
ATOM 3896 C C . VAL B 1 27 ? -22.188 24.797 -4.066 1 31.06 27 VAL B C 1
ATOM 3898 O O . VAL B 1 27 ? -23.203 24.406 -4.652 1 31.06 27 VAL B O 1
ATOM 3901 N N . GLN B 1 28 ? -21.391 25.594 -4.699 1 27.86 28 GLN B N 1
ATOM 3902 C CA . GLN B 1 28 ? -21.922 26.203 -5.91 1 27.86 28 GLN B CA 1
ATOM 3903 C C . GLN B 1 28 ? -21.781 25.266 -7.109 1 27.86 28 GLN B C 1
ATOM 3905 O O . GLN B 1 28 ? -22.312 25.547 -8.188 1 27.86 28 GLN B O 1
ATOM 3910 N N . ALA B 1 29 ? -20.828 24.391 -7.23 1 29.2 29 ALA B N 1
ATOM 3911 C CA . ALA B 1 29 ? -20.578 23.953 -8.602 1 29.2 29 ALA B CA 1
ATOM 3912 C C . ALA B 1 29 ? -21.672 23 -9.086 1 29.2 29 ALA B C 1
ATOM 3914 O O . ALA B 1 29 ? -21.562 22.438 -10.18 1 29.2 29 ALA B O 1
ATOM 3915 N N . LEU B 1 30 ? -22.312 22.219 -8.188 1 29.81 30 LEU B N 1
ATOM 3916 C CA . LEU B 1 30 ? -23.203 21.328 -8.922 1 29.81 30 LEU B CA 1
ATOM 3917 C C . LEU B 1 30 ? -24.312 22.125 -9.617 1 29.81 30 LEU B C 1
ATOM 3919 O O . LEU B 1 30 ? -24.984 22.938 -8.992 1 29.81 30 LEU B O 1
ATOM 3923 N N . GLY B 1 31 ? -24.203 22.547 -10.852 1 28 31 GLY B N 1
ATOM 3924 C CA . GLY B 1 31 ? -25.203 23.234 -11.648 1 28 31 GLY B CA 1
ATOM 3925 C C . GLY B 1 31 ? -26.625 22.812 -11.305 1 28 31 GLY B C 1
ATOM 3926 O O . GLY B 1 31 ? -27.594 23.5 -11.672 1 28 31 GLY B O 1
ATOM 3927 N N . GLY B 1 32 ? -26.969 21.422 -11.492 1 30.52 32 GLY B N 1
ATOM 3928 C CA . GLY B 1 32 ? -28.391 21.156 -11.531 1 30.52 32 GLY B CA 1
ATOM 3929 C C . GLY B 1 32 ? -29.078 21.422 -10.203 1 30.52 32 GLY B C 1
ATOM 3930 O O . GLY B 1 32 ? -28.422 21.578 -9.172 1 30.52 32 GLY B O 1
ATOM 3931 N N . GLU B 1 33 ? -30.484 21.859 -10.156 1 31.58 33 GLU B N 1
ATOM 3932 C CA . GLU B 1 33 ? -31.422 22.312 -9.141 1 31.58 33 GLU B CA 1
ATOM 3933 C C . GLU B 1 33 ? -31.359 21.438 -7.895 1 31.58 33 GLU B C 1
ATOM 3935 O O . GLU B 1 33 ? -32.094 21.656 -6.93 1 31.58 33 GLU B O 1
ATOM 3940 N N . SER B 1 34 ? -31.172 20.062 -8.062 1 33.41 34 SER B N 1
ATOM 3941 C CA . SER B 1 34 ? -31.25 19.344 -6.789 1 33.41 34 SER B CA 1
ATOM 3942 C C . SER B 1 34 ? -30.156 19.812 -5.824 1 33.41 34 SER B C 1
ATOM 3944 O O . SER B 1 34 ? -28.984 19.922 -6.199 1 33.41 34 SER B O 1
ATOM 3946 N N . SER B 1 35 ? -30.516 20.688 -4.848 1 34.09 35 SER B N 1
ATOM 3947 C CA . SER B 1 35 ? -29.688 21.5 -3.967 1 34.09 35 SER B CA 1
ATOM 3948 C C . SER B 1 35 ? -28.531 20.688 -3.387 1 34.09 35 SER B C 1
ATOM 3950 O O . SER B 1 35 ? -28.719 19.562 -2.945 1 34.09 35 SER B O 1
ATOM 3952 N N . LEU B 1 36 ? -27.344 20.828 -3.943 1 33.72 36 LEU B N 1
ATOM 3953 C CA . LEU B 1 36 ? -26.078 20.422 -3.338 1 33.72 36 LEU B CA 1
ATOM 3954 C C . LEU B 1 36 ? -26.203 20.375 -1.817 1 33.72 36 LEU B C 1
ATOM 3956 O O . LEU B 1 36 ? -25.547 19.547 -1.169 1 33.72 36 LEU B O 1
ATOM 3960 N N . GLU B 1 37 ? -27.156 21.156 -1.34 1 37.53 37 GLU B N 1
ATOM 3961 C CA . GLU B 1 37 ? -27.453 21.141 0.091 1 37.53 37 GLU B CA 1
ATOM 3962 C C . GLU B 1 37 ? -27.953 19.781 0.55 1 37.53 37 GLU B C 1
ATOM 3964 O O . GLU B 1 37 ? -27.547 19.281 1.605 1 37.53 37 GLU B O 1
ATOM 3969 N N . ASP B 1 38 ? -28.734 19.234 -0.368 1 40 38 ASP B N 1
ATOM 3970 C CA . ASP B 1 38 ? -29.328 17.953 0.035 1 40 38 ASP B CA 1
ATOM 3971 C C . ASP B 1 38 ? -28.312 16.828 -0.03 1 40 38 ASP B C 1
ATOM 3973 O O . ASP B 1 38 ? -28.281 15.961 0.844 1 40 38 ASP B O 1
ATOM 3977 N N . VAL B 1 39 ? -27.469 16.906 -1.047 1 38.88 39 VAL B N 1
ATOM 3978 C CA . VAL B 1 39 ? -26.453 15.852 -1.177 1 38.88 39 VAL B CA 1
ATOM 3979 C C . VAL B 1 39 ? -25.406 16 -0.075 1 38.88 39 VAL B C 1
ATOM 3981 O O . VAL B 1 39 ? -25.016 15.008 0.546 1 38.88 39 VAL B O 1
ATOM 3984 N N . THR B 1 40 ? -25.047 17.219 0.241 1 35.44 40 THR B N 1
ATOM 3985 C CA . THR B 1 40 ? -24.109 17.469 1.326 1 35.44 40 THR B CA 1
ATOM 3986 C C . THR B 1 40 ? -24.719 17.078 2.67 1 35.44 40 THR B C 1
ATOM 3988 O O . THR B 1 40 ? -24.047 16.469 3.506 1 35.44 40 THR B O 1
ATOM 3991 N N . LYS B 1 41 ? -25.984 17.375 2.805 1 41.38 41 LYS B N 1
ATOM 3992 C CA . LYS B 1 41 ? -26.703 16.953 4 1 41.38 41 LYS B CA 1
ATOM 3993 C C . LYS B 1 41 ? -26.734 15.438 4.125 1 41.38 41 LYS B C 1
ATOM 3995 O O . LYS B 1 41 ? -26.516 14.898 5.215 1 41.38 41 LYS B O 1
ATOM 4000 N N . HIS B 1 42 ? -27.016 14.852 2.973 1 40.59 42 HIS B N 1
ATOM 4001 C CA . HIS B 1 42 ? -27.125 13.398 3 1 40.59 42 HIS B CA 1
ATOM 4002 C C . HIS B 1 42 ? -25.766 12.75 3.248 1 40.59 42 HIS B C 1
ATOM 4004 O O . HIS B 1 42 ? -25.672 11.797 4.027 1 40.59 42 HIS B O 1
ATOM 4010 N N . LEU B 1 43 ? -24.844 13.32 2.68 1 39.84 43 LEU B N 1
ATOM 4011 C CA . LEU B 1 43 ? -23.516 12.742 2.857 1 39.84 43 LEU B CA 1
ATOM 4012 C C . LEU B 1 43 ? -23 13.008 4.266 1 39.84 43 LEU B C 1
ATOM 4014 O O . LEU B 1 43 ? -22.391 12.133 4.883 1 39.84 43 LEU B O 1
ATOM 4018 N N . ILE B 1 44 ? -23.344 14.164 4.781 1 40.41 44 ILE B N 1
ATOM 4019 C CA . ILE B 1 44 ? -23.016 14.477 6.168 1 40.41 44 ILE B CA 1
ATOM 4020 C C . ILE B 1 44 ? -23.828 13.586 7.102 1 40.41 44 ILE B C 1
ATOM 4022 O O . ILE B 1 44 ? -23.312 13.055 8.078 1 40.41 44 ILE B O 1
ATOM 4026 N N . GLN B 1 45 ? -25.141 13.445 6.707 1 39.16 45 GLN B N 1
ATOM 4027 C CA . GLN B 1 45 ? -25.984 12.594 7.535 1 39.16 45 GLN B CA 1
ATOM 4028 C C . GLN B 1 45 ? -25.531 11.141 7.488 1 39.16 45 GLN B C 1
ATOM 4030 O O . GLN B 1 45 ? -25.562 10.438 8.5 1 39.16 45 GLN B O 1
ATOM 4035 N N . LEU B 1 46 ? -25.219 10.727 6.406 1 38.62 46 LEU B N 1
ATOM 4036 C CA . LEU B 1 46 ? -24.719 9.359 6.277 1 38.62 46 LEU B CA 1
ATOM 4037 C C . LEU B 1 46 ? -23.422 9.188 7.051 1 38.62 46 LEU B C 1
ATOM 4039 O O . LEU B 1 46 ? -23.203 8.156 7.699 1 38.62 46 LEU B O 1
ATOM 4043 N N . ARG B 1 47 ? -22.609 10.148 7.066 1 38.88 47 ARG B N 1
ATOM 4044 C CA . ARG B 1 47 ? -21.375 10.18 7.836 1 38.88 47 ARG B CA 1
ATOM 4045 C C . ARG B 1 47 ? -21.656 10.258 9.328 1 38.88 47 ARG B C 1
ATOM 4047 O O . ARG B 1 47 ? -20.984 9.602 10.133 1 38.88 47 ARG B O 1
ATOM 4054 N N . MET B 1 48 ? -22.547 11.117 9.648 1 38.62 48 MET B N 1
ATOM 4055 C CA . MET B 1 48 ? -22.969 11.297 11.031 1 38.62 48 MET B CA 1
ATOM 4056 C C . MET B 1 48 ? -23.594 10.023 11.586 1 38.62 48 MET B C 1
ATOM 4058 O O . MET B 1 48 ? -23.438 9.711 12.766 1 38.62 48 MET B O 1
ATOM 4062 N N . SER B 1 49 ? -24.312 9.43 10.789 1 38.47 49 SER B N 1
ATOM 4063 C CA . SER B 1 49 ? -24.891 8.18 11.273 1 38.47 49 SER B CA 1
ATOM 4064 C C . SER B 1 49 ? -23.828 7.113 11.477 1 38.47 49 SER B C 1
ATOM 4066 O O . SER B 1 49 ? -23.906 6.316 12.414 1 38.47 49 SER B O 1
ATOM 4068 N N . THR B 1 50 ? -22.859 7.125 10.688 1 37.47 50 THR B N 1
ATOM 4069 C CA . THR B 1 50 ? -21.781 6.168 10.898 1 37.47 50 THR B CA 1
ATOM 4070 C C . THR B 1 50 ? -20.891 6.598 12.062 1 37.47 50 THR B C 1
ATOM 4072 O O . THR B 1 50 ? -20.375 5.754 12.797 1 37.47 50 THR B O 1
ATOM 4075 N N . LEU B 1 51 ? -20.578 7.91 12.188 1 37.62 51 LEU B N 1
ATOM 4076 C CA . LEU B 1 51 ? -19.859 8.461 13.32 1 37.62 51 LEU B CA 1
ATOM 4077 C C . LEU B 1 51 ? -20.672 8.32 14.609 1 37.62 51 LEU B C 1
ATOM 4079 O O . LEU B 1 51 ? -20.109 8.023 15.664 1 37.62 51 LEU B O 1
ATOM 4083 N N . ASP B 1 52 ? -21.844 8.703 14.578 1 36.78 52 ASP B N 1
ATOM 4084 C CA . ASP B 1 52 ? -22.719 8.492 15.734 1 36.78 52 ASP B CA 1
ATOM 4085 C C . ASP B 1 52 ? -22.781 7.008 16.094 1 36.78 52 ASP B C 1
ATOM 4087 O O . ASP B 1 52 ? -22.875 6.656 17.281 1 36.78 52 ASP B O 1
ATOM 4091 N N . ALA B 1 53 ? -22.641 6.234 15.18 1 36.56 53 ALA B N 1
ATOM 4092 C CA . ALA B 1 53 ? -22.719 4.812 15.5 1 36.56 53 ALA B CA 1
ATOM 4093 C C . ALA B 1 53 ? -21.453 4.324 16.172 1 36.56 53 ALA B C 1
ATOM 4095 O O . ALA B 1 53 ? -21.5 3.486 17.078 1 36.56 53 ALA B O 1
ATOM 4096 N N . ALA B 1 54 ? -20.234 4.82 15.75 1 36.94 54 ALA B N 1
ATOM 4097 C CA . ALA B 1 54 ? -19.016 4.469 16.453 1 36.94 54 ALA B CA 1
ATOM 4098 C C . ALA B 1 54 ? -18.922 5.176 17.797 1 36.94 54 ALA B C 1
ATOM 4100 O O . ALA B 1 54 ? -18.234 4.711 18.719 1 36.94 54 ALA B O 1
ATOM 4101 N N . ALA B 1 55 ? -19.328 6.418 17.781 1 33.12 55 ALA B N 1
ATOM 4102 C CA . ALA B 1 55 ? -19.281 7.238 18.984 1 33.12 55 ALA B CA 1
ATOM 4103 C C . ALA B 1 55 ? -20.25 6.723 20.047 1 33.12 55 ALA B C 1
ATOM 4105 O O . ALA B 1 55 ? -20.297 7.25 21.156 1 33.12 55 ALA B O 1
ATOM 4106 N N . LYS B 1 56 ? -21.141 5.965 19.641 1 37.66 56 LYS B N 1
ATOM 4107 C CA . LYS B 1 56 ? -22.078 5.57 20.688 1 37.66 56 LYS B CA 1
ATOM 4108 C C . LYS B 1 56 ? -21.359 4.887 21.844 1 37.66 56 LYS B C 1
ATOM 4110 O O . LYS B 1 56 ? -21.969 4.566 22.859 1 37.66 56 LYS B O 1
ATOM 4115 N N . GLU B 1 57 ? -20.141 4.402 21.562 1 35.81 57 GLU B N 1
ATOM 4116 C CA . GLU B 1 57 ? -19.75 3.633 22.734 1 35.81 57 GLU B CA 1
ATOM 4117 C C . GLU B 1 57 ? -19.5 4.543 23.938 1 35.81 57 GLU B C 1
ATOM 4119 O O . GLU B 1 57 ? -19.828 4.188 25.062 1 35.81 57 GLU B O 1
ATOM 4124 N N . GLU B 1 58 ? -18.406 5.559 23.859 1 34.53 58 GLU B N 1
ATOM 4125 C CA . GLU B 1 58 ? -18.109 6.148 25.156 1 34.53 58 GLU B CA 1
ATOM 4126 C C . GLU B 1 58 ? -18.906 7.43 25.375 1 34.53 58 GLU B C 1
ATOM 4128 O O . GLU B 1 58 ? -18.531 8.492 24.875 1 34.53 58 GLU B O 1
ATOM 4133 N N . GLU B 1 59 ? -20.188 7.363 25.422 1 34.88 59 GLU B N 1
ATOM 4134 C CA . GLU B 1 59 ? -21 8.477 25.906 1 34.88 59 GLU B CA 1
ATOM 4135 C C . GLU B 1 59 ? -20.375 9.133 27.125 1 34.88 59 GLU B C 1
ATOM 4137 O O . GLU B 1 59 ? -20.547 8.641 28.25 1 34.88 59 GLU B O 1
ATOM 4142 N N . TYR B 1 60 ? -19.219 9.664 27.078 1 33.06 60 TYR B N 1
ATOM 4143 C CA . TYR B 1 60 ? -18.906 10.484 28.25 1 33.06 60 TYR B CA 1
ATOM 4144 C C . TYR B 1 60 ? -19.922 11.609 28.391 1 33.06 60 TYR B C 1
ATOM 4146 O O . TYR B 1 60 ? -20.141 12.398 27.469 1 33.06 60 TYR B O 1
ATOM 4154 N N . GLU B 1 61 ? -20.984 11.367 29.125 1 36.03 61 GLU B N 1
ATOM 4155 C CA . GLU B 1 61 ? -21.844 12.453 29.562 1 36.03 61 GLU B CA 1
ATOM 4156 C C . GLU B 1 61 ? -21.031 13.633 30.078 1 36.03 61 GLU B C 1
ATOM 4158 O O . GLU B 1 61 ? -20.281 13.5 31.047 1 36.03 61 GLU B O 1
ATOM 4163 N N . ILE B 1 62 ? -20.609 14.539 29.25 1 40.81 62 ILE B N 1
ATOM 4164 C CA . ILE B 1 62 ? -20.109 15.82 29.734 1 40.81 62 ILE B CA 1
ATOM 4165 C C . ILE B 1 62 ? -21.109 16.422 30.719 1 40.81 62 ILE B C 1
ATOM 4167 O O . ILE B 1 62 ? -22.219 16.781 30.344 1 40.81 62 ILE B O 1
ATOM 4171 N N . ILE B 1 63 ? -21.188 15.969 31.953 1 38.41 63 ILE B N 1
ATOM 4172 C CA . ILE B 1 63 ? -21.984 16.594 33 1 38.41 63 ILE B CA 1
ATOM 4173 C C . ILE B 1 63 ? -21.469 18 33.281 1 38.41 63 ILE B C 1
ATOM 4175 O O . ILE B 1 63 ? -20.406 18.172 33.844 1 38.41 63 ILE B O 1
ATOM 4179 N N . LEU B 1 64 ? -21.734 18.922 32.406 1 45.94 64 LEU B N 1
ATOM 4180 C CA . LEU B 1 64 ? -21.438 20.312 32.781 1 45.94 64 LEU B CA 1
ATOM 4181 C C . LEU B 1 64 ? -22.375 20.781 33.875 1 45.94 64 LEU B C 1
ATOM 4183 O O . LEU B 1 64 ? -23.531 20.359 33.938 1 45.94 64 LEU B O 1
ATOM 4187 N N . PRO B 1 65 ? -21.938 21.297 34.969 1 44.44 65 PRO B N 1
ATOM 4188 C CA . PRO B 1 65 ? -22.859 21.859 35.969 1 44.44 65 PRO B CA 1
ATOM 4189 C C . PRO B 1 65 ? -23.891 22.797 35.344 1 44.44 65 PRO B C 1
ATOM 4191 O O . PRO B 1 65 ? -23.656 23.375 34.281 1 44.44 65 PRO B O 1
ATOM 4194 N N . SER B 1 66 ? -25.125 22.672 35.75 1 46.12 66 SER B N 1
ATOM 4195 C CA . SER B 1 66 ? -26.312 23.422 35.312 1 46.12 66 SER B CA 1
ATOM 4196 C C . SER B 1 66 ? -26.016 24.922 35.25 1 46.12 66 SER B C 1
ATOM 4198 O O . SER B 1 66 ? -26.719 25.656 34.562 1 46.12 66 SER B O 1
ATOM 4200 N N . SER B 1 67 ? -25.203 25.531 36.219 1 49.59 67 SER B N 1
ATOM 4201 C CA . SER B 1 67 ? -25.047 26.969 36.25 1 49.59 67 SER B CA 1
ATOM 4202 C C . SER B 1 67 ? -23.797 27.391 35.469 1 49.59 67 SER B C 1
ATOM 4204 O O . SER B 1 67 ? -22.766 26.734 35.562 1 49.59 67 SER B O 1
ATOM 4206 N N . SER B 1 68 ? -23.922 28.219 34.469 1 55.44 68 SER B N 1
ATOM 4207 C CA . SER B 1 68 ? -22.797 28.766 33.75 1 55.44 68 SER B CA 1
ATOM 4208 C C . SER B 1 68 ? -21.719 29.297 34.688 1 55.44 68 SER B C 1
ATOM 4210 O O . SER B 1 68 ? -22 30.141 35.531 1 55.44 68 SER B O 1
ATOM 4212 N N . PRO B 1 69 ? -20.656 28.641 34.844 1 64.62 69 PRO B N 1
ATOM 4213 C CA . PRO B 1 69 ? -19.625 29.188 35.75 1 64.62 69 PRO B CA 1
ATOM 4214 C C . PRO B 1 69 ? -19.297 30.641 35.438 1 64.62 69 PRO B C 1
ATOM 4216 O O . PRO B 1 69 ? -19.344 31.062 34.281 1 64.62 69 PRO B O 1
ATOM 4219 N N . LYS B 1 70 ? -19.5 31.516 36.344 1 80.06 70 LYS B N 1
ATOM 4220 C CA . LYS B 1 70 ? -19.109 32.906 36.188 1 80.06 70 LYS B CA 1
ATOM 4221 C C . LYS B 1 70 ? -17.625 33.031 35.875 1 80.06 70 LYS B C 1
ATOM 4223 O O . LYS B 1 70 ? -16.781 32.719 36.719 1 80.06 70 LYS B O 1
ATOM 4228 N N . LEU B 1 71 ? -17.281 33.344 34.531 1 88.5 71 LEU B N 1
ATOM 4229 C CA . LEU B 1 71 ? -15.898 33.531 34.094 1 88.5 71 LEU B CA 1
ATOM 4230 C C . LEU B 1 71 ? -15.406 34.938 34.438 1 88.5 71 LEU B C 1
ATOM 4232 O O . LEU B 1 71 ? -16.188 35.875 34.438 1 88.5 71 LEU B O 1
ATOM 4236 N N . PRO B 1 72 ? -14.227 34.969 34.938 1 92.69 72 PRO B N 1
ATOM 4237 C CA . PRO B 1 72 ? -13.656 36.312 35.125 1 92.69 72 PRO B CA 1
ATOM 4238 C C . PRO B 1 72 ? -13.625 37.125 33.844 1 92.69 72 PRO B C 1
ATOM 4240 O O . PRO B 1 72 ? -13.781 36.594 32.75 1 92.69 72 PRO B O 1
ATOM 4243 N N . PRO B 1 73 ? -13.523 38.438 34 1 93.5 73 PRO B N 1
ATOM 4244 C CA . PRO B 1 73 ? -13.438 39.25 32.781 1 93.5 73 PRO B CA 1
ATOM 4245 C C . PRO B 1 73 ? -12.211 38.906 31.938 1 93.5 73 PRO B C 1
ATOM 4247 O O . PRO B 1 73 ? -11.164 38.531 32.469 1 93.5 73 PRO B O 1
ATOM 4250 N N . ARG B 1 74 ? -12.328 39.062 30.656 1 94.56 74 ARG B N 1
ATOM 4251 C CA . ARG B 1 74 ? -11.219 38.812 29.75 1 94.56 74 ARG B CA 1
ATOM 4252 C C . ARG B 1 74 ? -10.125 39.875 29.906 1 94.56 74 ARG B C 1
ATOM 4254 O O . ARG B 1 74 ? -10.414 41.062 29.938 1 94.56 74 ARG B O 1
ATOM 4261 N N . PRO B 1 75 ? -8.992 39.438 30.094 1 95.81 75 PRO B N 1
ATOM 4262 C CA . PRO B 1 75 ? -7.902 40.406 30.188 1 95.81 75 PRO B CA 1
ATOM 4263 C C . PRO B 1 75 ? -7.602 41.094 28.859 1 95.81 75 PRO B C 1
ATOM 4265 O O . PRO B 1 75 ? -7.953 40.594 27.797 1 95.81 75 PRO B O 1
ATOM 4268 N N . THR B 1 76 ? -6.945 42.25 28.938 1 95.5 76 THR B N 1
ATOM 4269 C CA . THR B 1 76 ? -6.488 42.938 27.734 1 95.5 76 THR B CA 1
ATOM 4270 C C . THR B 1 76 ? -5.176 42.344 27.234 1 95.5 76 THR B C 1
ATOM 4272 O O . THR B 1 76 ? -4.234 42.188 28.016 1 95.5 76 THR B O 1
ATOM 4275 N N . VAL B 1 77 ? -5.164 42 26.031 1 96.25 77 VAL B N 1
ATOM 4276 C CA . VAL B 1 77 ? -4 41.406 25.391 1 96.25 77 VAL B CA 1
ATOM 4277 C C . VAL B 1 77 ? -3.543 42.281 24.234 1 96.25 77 VAL B C 1
ATOM 4279 O O . VAL B 1 77 ? -4.367 42.844 23.516 1 96.25 77 VAL B O 1
ATOM 4282 N N . LYS B 1 78 ? -2.244 42.531 24.109 1 95.69 78 LYS B N 1
ATOM 4283 C CA . LYS B 1 78 ? -1.676 43.281 22.984 1 95.69 78 LYS B CA 1
ATOM 4284 C C . LYS B 1 78 ? -0.67 42.406 22.219 1 95.69 78 LYS B C 1
ATOM 4286 O O . LYS B 1 78 ? 0.018 41.562 22.812 1 95.69 78 LYS B O 1
ATOM 4291 N N . ARG B 1 79 ? -0.615 42.656 20.984 1 96.81 79 ARG B N 1
ATOM 4292 C CA . ARG B 1 79 ? 0.371 41.969 20.141 1 96.81 79 ARG B CA 1
ATOM 4293 C C . ARG B 1 79 ? 1.71 42.688 20.172 1 96.81 79 ARG B C 1
ATOM 4295 O O . ARG B 1 79 ? 1.778 43.875 20.562 1 96.81 79 ARG B O 1
ATOM 4302 N N . GLY B 1 80 ? 2.75 41.969 19.844 1 95.88 80 GLY B N 1
ATOM 4303 C CA . GLY B 1 80 ? 4.082 42.562 19.766 1 95.88 80 GLY B CA 1
ATOM 4304 C C . GLY B 1 80 ? 4.586 42.656 18.328 1 95.88 80 GLY B C 1
ATOM 4305 O O . GLY B 1 80 ? 3.93 42.188 17.391 1 95.88 80 GLY B O 1
ATOM 4306 N N . PRO B 1 81 ? 5.707 43.344 18.219 1 96.69 81 PRO B N 1
ATOM 4307 C CA . PRO B 1 81 ? 6.332 43.438 16.891 1 96.69 81 PRO B CA 1
ATOM 4308 C C . PRO B 1 81 ? 6.961 42.094 16.469 1 96.69 81 PRO B C 1
ATOM 4310 O O . PRO B 1 81 ? 7.324 41.281 17.312 1 96.69 81 PRO B O 1
ATOM 4313 N N . PRO B 1 82 ? 7.086 41.938 15.188 1 97.88 82 PRO B N 1
ATOM 4314 C CA . PRO B 1 82 ? 7.762 40.719 14.727 1 97.88 82 PRO B CA 1
ATOM 4315 C C . PRO B 1 82 ? 9.234 40.688 15.133 1 97.88 82 PRO B C 1
ATOM 4317 O O . PRO B 1 82 ? 9.852 41.719 15.344 1 97.88 82 PRO B O 1
ATOM 4320 N N . VAL B 1 83 ? 9.727 39.469 15.242 1 98.25 83 VAL B N 1
ATOM 4321 C CA . VAL B 1 83 ? 11.148 39.312 15.539 1 98.25 83 VAL B CA 1
ATOM 4322 C C . VAL B 1 83 ? 11.984 39.969 14.461 1 98.25 83 VAL B C 1
ATOM 4324 O O . VAL B 1 83 ? 11.82 39.719 13.273 1 98.25 83 VAL B O 1
ATOM 4327 N N . SER B 1 84 ? 12.859 40.812 14.867 1 97.19 84 SER B N 1
ATOM 4328 C CA . SER B 1 84 ? 13.719 41.562 13.945 1 97.19 84 SER B CA 1
ATOM 4329 C C . SER B 1 84 ? 15.008 40.812 13.672 1 97.19 84 SER B C 1
ATOM 4331 O O . SER B 1 84 ? 15.312 39.812 14.352 1 97.19 84 SER B O 1
ATOM 4333 N N . LEU B 1 85 ? 15.719 41.312 12.641 1 96.5 85 LEU B N 1
ATOM 4334 C CA . LEU B 1 85 ? 17 40.719 12.281 1 96.5 85 LEU B CA 1
ATOM 4335 C C . LEU B 1 85 ? 17.984 40.781 13.445 1 96.5 85 LEU B C 1
ATOM 4337 O O . LEU B 1 85 ? 18.719 39.844 13.695 1 96.5 85 LEU B O 1
ATOM 4341 N N . GLU B 1 86 ? 17.969 41.906 14.109 1 95.94 86 GLU B N 1
ATOM 4342 C CA . GLU B 1 86 ? 18.875 42.094 15.242 1 95.94 86 GLU B CA 1
ATOM 4343 C C . GLU B 1 86 ? 18.547 41.125 16.375 1 95.94 86 GLU B C 1
ATOM 4345 O O . GLU B 1 86 ? 19.453 40.531 16.969 1 95.94 86 GLU B O 1
ATOM 4350 N N . GLU B 1 87 ? 17.312 41 16.641 1 96.5 87 GLU B N 1
ATOM 4351 C CA . GLU B 1 87 ? 16.875 40.094 17.688 1 96.5 87 GLU B CA 1
ATOM 4352 C C . GLU B 1 87 ? 17.188 38.656 17.344 1 96.5 87 GLU B C 1
ATOM 4354 O O . GLU B 1 87 ? 17.641 37.875 18.203 1 96.5 87 GLU B O 1
ATOM 4359 N N . TRP B 1 88 ? 16.969 38.281 16.094 1 97 88 TRP B N 1
ATOM 4360 C CA . TRP B 1 88 ? 17.234 36.938 15.609 1 97 88 TRP B CA 1
ATOM 4361 C C . TRP B 1 88 ? 18.719 36.594 15.773 1 97 88 TRP B C 1
ATOM 4363 O O . TRP B 1 88 ? 19.047 35.5 16.25 1 97 88 TRP B O 1
ATOM 4373 N N . ALA B 1 89 ? 19.578 37.469 15.484 1 95.81 89 ALA B N 1
ATOM 4374 C CA . ALA B 1 89 ? 21.031 37.25 15.516 1 95.81 89 ALA B CA 1
ATOM 4375 C C . ALA B 1 89 ? 21.5 37 16.938 1 95.81 89 ALA B C 1
ATOM 4377 O O . ALA B 1 89 ? 22.484 36.281 17.156 1 95.81 89 ALA B O 1
ATOM 4378 N N . LYS B 1 90 ? 20.766 37.5 17.906 1 96.31 90 LYS B N 1
ATOM 4379 C CA . LYS B 1 90 ? 21.141 37.375 19.312 1 96.31 90 LYS B CA 1
ATOM 4380 C C . LYS B 1 90 ? 20.906 35.969 19.812 1 96.31 90 LYS B C 1
ATOM 4382 O O . LYS B 1 90 ? 21.406 35.594 20.875 1 96.31 90 LYS B O 1
ATOM 4387 N N . HIS B 1 91 ? 20.188 35.25 19.078 1 97.44 91 HIS B N 1
ATOM 4388 C CA . HIS B 1 91 ? 19.828 33.906 19.547 1 97.44 91 HIS B CA 1
ATOM 4389 C C . HIS B 1 91 ? 20.734 32.844 18.953 1 97.44 91 HIS B C 1
ATOM 4391 O O . HIS B 1 91 ? 20.391 31.672 18.906 1 97.44 91 HIS B O 1
ATOM 4397 N N . PHE B 1 92 ? 21.891 33.219 18.453 1 96.38 92 PHE B N 1
ATOM 4398 C CA . PHE B 1 92 ? 22.906 32.312 17.969 1 96.38 92 PHE B CA 1
ATOM 4399 C C . PHE B 1 92 ? 24.219 32.469 18.734 1 96.38 92 PHE B C 1
ATOM 4401 O O . PHE B 1 92 ? 24.609 33.594 19.047 1 96.38 92 PHE B O 1
ATOM 4408 N N . ASP B 1 93 ? 24.828 31.375 19.047 1 96.5 93 ASP B N 1
ATOM 4409 C CA . ASP B 1 93 ? 26.172 31.453 19.609 1 96.5 93 ASP B CA 1
ATOM 4410 C C . ASP B 1 93 ? 27.219 31.562 18.5 1 96.5 93 ASP B C 1
ATOM 4412 O O . ASP B 1 93 ? 26.875 31.688 17.312 1 96.5 93 ASP B O 1
ATOM 4416 N N . ASP B 1 94 ? 28.469 31.453 18.875 1 95.31 94 ASP B N 1
ATOM 4417 C CA . ASP B 1 94 ? 29.562 31.703 17.922 1 95.31 94 ASP B CA 1
ATOM 4418 C C . ASP B 1 94 ? 29.656 30.562 16.906 1 95.31 94 ASP B C 1
ATOM 4420 O O . ASP B 1 94 ? 30.109 30.766 15.781 1 95.31 94 ASP B O 1
ATOM 4424 N N . ASP B 1 95 ? 29.203 29.438 17.297 1 96 95 ASP B N 1
ATOM 4425 C CA . ASP B 1 95 ? 29.328 28.266 16.422 1 96 95 ASP B CA 1
ATOM 4426 C C . ASP B 1 95 ? 28.094 28.109 15.539 1 96 95 ASP B C 1
ATOM 4428 O O . ASP B 1 95 ? 28.094 27.297 14.609 1 96 95 ASP B O 1
ATOM 4432 N N . GLY B 1 96 ? 27.062 28.859 15.836 1 94.75 96 GLY B N 1
ATOM 4433 C CA . GLY B 1 96 ? 25.875 28.812 15 1 94.75 96 GLY B CA 1
ATOM 4434 C C . GLY B 1 96 ? 24.719 28.062 15.641 1 94.75 96 GLY B C 1
ATOM 4435 O O . GLY B 1 96 ? 23.672 27.891 15.023 1 94.75 96 GLY B O 1
ATOM 4436 N N . ARG B 1 97 ? 24.906 27.641 16.875 1 96.81 97 ARG B N 1
ATOM 4437 C CA . ARG B 1 97 ? 23.828 26.984 17.625 1 96.81 97 ARG B CA 1
ATOM 4438 C C . ARG B 1 97 ? 22.844 28 18.156 1 96.81 97 ARG B C 1
ATOM 4440 O O . ARG B 1 97 ? 23.219 29.125 18.516 1 96.81 97 ARG B O 1
ATOM 4447 N N . MET B 1 98 ? 21.641 27.625 18.156 1 96.38 98 MET B N 1
ATOM 4448 C CA . MET B 1 98 ? 20.625 28.531 18.672 1 96.38 98 MET B CA 1
ATOM 4449 C C . MET B 1 98 ? 20.594 28.5 20.203 1 96.38 98 MET B C 1
ATOM 4451 O O . MET B 1 98 ? 20.703 27.422 20.797 1 96.38 98 MET B O 1
ATOM 4455 N N . ILE B 1 99 ? 20.484 29.594 20.781 1 97.12 99 ILE B N 1
ATOM 4456 C CA . ILE B 1 99 ? 20.438 29.734 22.234 1 97.12 99 ILE B CA 1
ATOM 4457 C C . ILE B 1 99 ? 19.188 30.516 22.625 1 97.12 99 ILE B C 1
ATOM 4459 O O . ILE B 1 99 ? 18.609 31.234 21.812 1 97.12 99 ILE B O 1
ATOM 4463 N N . ASN B 1 100 ? 18.719 30.359 23.906 1 97.12 100 ASN B N 1
ATOM 4464 C CA . ASN B 1 100 ? 17.562 31.062 24.469 1 97.12 100 ASN B CA 1
ATOM 4465 C C . ASN B 1 100 ? 16.312 30.875 23.594 1 97.12 100 ASN B C 1
ATOM 4467 O O . ASN B 1 100 ? 15.656 31.859 23.234 1 97.12 100 ASN B O 1
ATOM 4471 N N . ILE B 1 101 ? 16.062 29.703 23.25 1 97.12 101 ILE B N 1
ATOM 4472 C CA . ILE B 1 101 ? 15.008 29.328 22.328 1 97.12 101 ILE B CA 1
ATOM 4473 C C . ILE B 1 101 ? 13.648 29.672 22.922 1 97.12 101 ILE B C 1
ATOM 4475 O O . ILE B 1 101 ? 12.742 30.109 22.203 1 97.12 101 ILE B O 1
ATOM 4479 N N . LYS B 1 102 ? 13.477 29.469 24.219 1 96.81 102 LYS B N 1
ATOM 4480 C CA . LYS B 1 102 ? 12.219 29.781 24.891 1 96.81 102 LYS B CA 1
ATOM 4481 C C . LYS B 1 102 ? 11.844 31.25 24.688 1 96.81 102 LYS B C 1
ATOM 4483 O O . LYS B 1 102 ? 10.688 31.562 24.375 1 96.81 102 LYS B O 1
ATOM 4488 N N . GLU B 1 103 ? 12.828 32.094 24.891 1 97.38 103 GLU B N 1
ATOM 4489 C CA . GLU B 1 103 ? 12.609 33.531 24.703 1 97.38 103 GLU B CA 1
ATOM 4490 C C . GLU B 1 103 ? 12.25 33.844 23.266 1 97.38 103 GLU B C 1
ATOM 4492 O O . GLU B 1 103 ? 11.375 34.688 23.016 1 97.38 103 GLU B O 1
ATOM 4497 N N . LEU B 1 104 ? 12.93 33.281 22.391 1 97.62 104 LEU B N 1
ATOM 4498 C CA . LEU B 1 104 ? 12.664 33.5 20.969 1 97.62 104 LEU B CA 1
ATOM 4499 C C . LEU B 1 104 ? 11.242 33.094 20.609 1 97.62 104 LEU B C 1
ATOM 4501 O O . LEU B 1 104 ? 10.539 33.812 19.906 1 97.62 104 LEU B O 1
ATOM 4505 N N . LYS B 1 105 ? 10.805 31.938 21.031 1 97.88 105 LYS B N 1
ATOM 4506 C CA . LYS B 1 105 ? 9.469 31.438 20.75 1 97.88 105 LYS B CA 1
ATOM 4507 C C . LYS B 1 105 ? 8.398 32.375 21.344 1 97.88 105 LYS B C 1
ATOM 4509 O O . LYS B 1 105 ? 7.344 32.562 20.734 1 97.88 105 LYS B O 1
ATOM 4514 N N . GLU B 1 106 ? 8.688 32.906 22.516 1 97.69 106 GLU B N 1
ATOM 4515 C CA . GLU B 1 106 ? 7.766 33.844 23.109 1 97.69 106 GLU B CA 1
ATOM 4516 C C . GLU B 1 106 ? 7.605 35.094 22.234 1 97.69 106 GLU B C 1
ATOM 4518 O O . GLU B 1 106 ? 6.492 35.594 22.047 1 97.69 106 GLU B O 1
ATOM 4523 N N . LYS B 1 107 ? 8.68 35.562 21.766 1 97.75 107 LYS B N 1
ATOM 4524 C CA . LYS B 1 107 ? 8.625 36.719 20.875 1 97.75 107 LYS B CA 1
ATOM 4525 C C . LYS B 1 107 ? 7.863 36.406 19.594 1 97.75 107 LYS B C 1
ATOM 4527 O O . LYS B 1 107 ? 7.094 37.219 19.109 1 97.75 107 LYS B O 1
ATOM 4532 N N . ILE B 1 108 ? 8.117 35.25 19.062 1 98.44 108 ILE B N 1
ATOM 4533 C CA . ILE B 1 108 ? 7.422 34.812 17.844 1 98.44 108 ILE B CA 1
ATOM 4534 C C . ILE B 1 108 ? 5.922 34.719 18.125 1 98.44 108 ILE B C 1
ATOM 4536 O O . ILE B 1 108 ? 5.109 35.156 17.297 1 98.44 108 ILE B O 1
ATOM 4540 N N . PHE B 1 109 ? 5.559 34.156 19.25 1 98.5 109 PHE B N 1
ATOM 4541 C CA . PHE B 1 109 ? 4.16 34.031 19.625 1 98.5 109 PHE B CA 1
ATOM 4542 C C . PHE B 1 109 ? 3.49 35.406 19.688 1 98.5 109 PHE B C 1
ATOM 4544 O O . PHE B 1 109 ? 2.338 35.562 19.281 1 98.5 109 PHE B O 1
ATOM 4551 N N . ARG B 1 110 ? 4.219 36.406 20.062 1 96.94 110 ARG B N 1
ATOM 4552 C CA . ARG B 1 110 ? 3.666 37.719 20.297 1 96.94 110 ARG B CA 1
ATOM 4553 C C . ARG B 1 110 ? 3.557 38.5 19 1 96.94 110 ARG B C 1
ATOM 4555 O O . ARG B 1 110 ? 2.666 39.344 18.844 1 96.94 110 ARG B O 1
ATOM 4562 N N . GLY B 1 111 ? 4.465 38.219 18.125 1 96.69 111 GLY B N 1
ATOM 4563 C CA . GLY B 1 111 ? 4.461 39.156 17 1 96.69 111 GLY B CA 1
ATOM 4564 C C . GLY B 1 111 ? 4.801 38.5 15.68 1 96.69 111 GLY B C 1
ATOM 4565 O O . GLY B 1 111 ? 4.812 39.125 14.633 1 96.69 111 GLY B O 1
ATOM 4566 N N . GLY B 1 112 ? 5.062 37.281 15.633 1 97.5 112 GLY B N 1
ATOM 4567 C CA . GLY B 1 112 ? 5.496 36.625 14.406 1 97.5 112 GLY B CA 1
ATOM 4568 C C . GLY B 1 112 ? 6.945 36.906 14.062 1 97.5 112 GLY B C 1
ATOM 4569 O O . GLY B 1 112 ? 7.762 37.156 14.953 1 97.5 112 GLY B O 1
ATOM 4570 N N . ILE B 1 113 ? 7.289 36.719 12.773 1 98.25 113 ILE B N 1
ATOM 4571 C CA . ILE B 1 113 ? 8.664 36.844 12.297 1 98.25 113 ILE B CA 1
ATOM 4572 C C . ILE B 1 113 ? 8.711 37.812 11.133 1 98.25 113 ILE B C 1
ATOM 4574 O O . ILE B 1 113 ? 7.828 37.812 10.273 1 98.25 113 ILE B O 1
ATOM 4578 N N . SER B 1 114 ? 9.758 38.656 11.164 1 97.62 114 SER B N 1
ATOM 4579 C CA . SER B 1 114 ? 9.945 39.562 10.031 1 97.62 114 SER B CA 1
ATOM 4580 C C . SER B 1 114 ? 10.102 38.781 8.727 1 97.62 114 SER B C 1
ATOM 4582 O O . SER B 1 114 ? 10.75 37.75 8.688 1 97.62 114 SER B O 1
ATOM 4584 N N . PRO B 1 115 ? 9.508 39.281 7.621 1 96.25 115 PRO B N 1
ATOM 4585 C CA . PRO B 1 115 ? 9.492 38.562 6.348 1 96.25 115 PRO B CA 1
ATOM 4586 C C . PRO B 1 115 ? 10.891 38.156 5.875 1 96.25 115 PRO B C 1
ATOM 4588 O O . PRO B 1 115 ? 11.078 37.062 5.336 1 96.25 115 PRO B O 1
ATOM 4591 N N . ILE B 1 116 ? 11.891 38.969 6.105 1 95.56 116 ILE B N 1
ATOM 4592 C CA . ILE B 1 116 ? 13.234 38.719 5.582 1 95.56 116 ILE B CA 1
ATOM 4593 C C . ILE B 1 116 ? 13.875 37.531 6.301 1 95.56 116 ILE B C 1
ATOM 4595 O O . ILE B 1 116 ? 14.789 36.906 5.773 1 95.56 116 ILE B O 1
ATOM 4599 N N . LEU B 1 117 ? 13.344 37.219 7.48 1 97.44 117 LEU B N 1
ATOM 4600 C CA . LEU B 1 117 ? 13.93 36.156 8.312 1 97.44 117 LEU B CA 1
ATOM 4601 C C . LEU B 1 117 ? 13.211 34.844 8.102 1 97.44 117 LEU B C 1
ATOM 4603 O O . LEU B 1 117 ? 13.703 33.781 8.523 1 97.44 117 LEU B O 1
ATOM 4607 N N . ARG B 1 118 ? 12.094 34.844 7.453 1 98 118 ARG B N 1
ATOM 4608 C CA . ARG B 1 118 ? 11.188 33.688 7.41 1 98 118 ARG B CA 1
ATOM 4609 C C . ARG B 1 118 ? 11.875 32.469 6.785 1 98 118 ARG B C 1
ATOM 4611 O O . ARG B 1 118 ? 11.688 31.344 7.246 1 98 118 ARG B O 1
ATOM 4618 N N . TYR B 1 119 ? 12.641 32.781 5.766 1 97.5 119 TYR B N 1
ATOM 4619 C CA . TYR B 1 119 ? 13.32 31.688 5.059 1 97.5 119 TYR B CA 1
ATOM 4620 C C . TYR B 1 119 ? 14.133 30.828 6.02 1 97.5 119 TYR B C 1
ATOM 4622 O O . TYR B 1 119 ? 14.047 29.609 5.984 1 97.5 119 TYR B O 1
ATOM 4630 N N . ASP B 1 120 ? 14.867 31.422 6.875 1 96.38 120 ASP B N 1
ATOM 4631 C CA . ASP B 1 120 ? 15.727 30.703 7.805 1 96.38 120 ASP B CA 1
ATOM 4632 C C . ASP B 1 120 ? 14.953 30.266 9.047 1 96.38 120 ASP B C 1
ATOM 4634 O O . ASP B 1 120 ? 15.117 29.141 9.523 1 96.38 120 ASP B O 1
ATOM 4638 N N . ALA B 1 121 ? 14.102 31.109 9.523 1 97.94 121 ALA B N 1
ATOM 4639 C CA . ALA B 1 121 ? 13.391 30.859 10.773 1 97.94 121 ALA B CA 1
ATOM 4640 C C . ALA B 1 121 ? 12.445 29.672 10.633 1 97.94 121 ALA B C 1
ATOM 4642 O O . ALA B 1 121 ? 12.242 28.906 11.586 1 97.94 121 ALA B O 1
ATOM 4643 N N . TRP B 1 122 ? 11.844 29.516 9.453 1 98.69 122 TRP B N 1
ATOM 4644 C CA . TRP B 1 122 ? 10.906 28.422 9.242 1 98.69 122 TRP B CA 1
ATOM 4645 C C . TRP B 1 122 ? 11.633 27.078 9.297 1 98.69 122 TRP B C 1
ATOM 4647 O O . TRP B 1 122 ? 11.078 26.078 9.781 1 98.69 122 TRP B O 1
ATOM 4657 N N . LYS B 1 123 ? 12.852 27.047 8.773 1 98.38 123 LYS B N 1
ATOM 4658 C CA . LYS B 1 123 ? 13.625 25.812 8.836 1 98.38 123 LYS B CA 1
ATOM 4659 C C . LYS B 1 123 ? 13.828 25.359 10.273 1 98.38 123 LYS B C 1
ATOM 4661 O O . LYS B 1 123 ? 13.797 24.156 10.562 1 98.38 123 LYS B O 1
ATOM 4666 N N . PHE B 1 124 ? 14.008 26.312 11.148 1 97.06 124 PHE B N 1
ATOM 4667 C CA . PHE B 1 124 ? 14.164 26.047 12.57 1 97.06 124 PHE B CA 1
ATOM 4668 C C . PHE B 1 124 ? 12.828 25.656 13.195 1 97.06 124 PHE B C 1
ATOM 4670 O O . PHE B 1 124 ? 12.719 24.641 13.875 1 97.06 124 PHE B O 1
ATOM 4677 N N . LEU B 1 125 ? 11.781 26.391 12.93 1 98.06 125 LEU B N 1
ATOM 4678 C CA . LEU B 1 125 ? 10.477 26.203 13.562 1 98.06 125 LEU B CA 1
ATOM 4679 C C . LEU B 1 125 ? 9.867 24.859 13.148 1 98.06 125 LEU B C 1
ATOM 4681 O O . LEU B 1 125 ? 9.094 24.266 13.898 1 98.06 125 LEU B O 1
ATOM 4685 N N . LEU B 1 126 ? 10.25 24.375 11.945 1 98.31 126 LEU B N 1
ATOM 4686 C CA . LEU B 1 126 ? 9.68 23.156 11.406 1 98.31 126 LEU B CA 1
ATOM 4687 C C . LEU B 1 126 ? 10.656 22 11.531 1 98.31 126 LEU B C 1
ATOM 4689 O O . LEU B 1 126 ? 10.516 20.984 10.844 1 98.31 126 LEU B O 1
ATOM 4693 N N . ASP B 1 127 ? 11.695 22.156 12.32 1 96.94 127 ASP B N 1
ATOM 4694 C CA . ASP B 1 127 ? 12.617 21.109 12.758 1 96.94 127 ASP B CA 1
ATOM 4695 C C . ASP B 1 127 ? 13.414 20.547 11.586 1 96.94 127 ASP B C 1
ATOM 4697 O O . ASP B 1 127 ? 13.742 19.359 11.562 1 96.94 127 ASP B O 1
ATOM 4701 N N . TYR B 1 128 ? 13.5 21.344 10.523 1 97.94 128 TYR B N 1
ATOM 4702 C CA . TYR B 1 128 ? 14.398 21 9.43 1 97.94 128 TYR B CA 1
ATOM 4703 C C . TYR B 1 128 ? 15.852 21.25 9.82 1 97.94 128 TYR B C 1
ATOM 4705 O O . TYR B 1 128 ? 16.719 20.391 9.633 1 97.94 128 TYR B O 1
ATOM 4713 N N . MET B 1 129 ? 16.094 22.375 10.414 1 96.81 129 MET B N 1
ATOM 4714 C CA . MET B 1 129 ? 17.391 22.719 10.953 1 96.81 129 MET B CA 1
ATOM 4715 C C . MET B 1 129 ? 17.438 22.531 12.469 1 96.81 129 MET B C 1
ATOM 4717 O O . MET B 1 129 ? 16.781 23.281 13.211 1 96.81 129 MET B O 1
ATOM 4721 N N . PRO B 1 130 ? 18.25 21.578 12.906 1 96.88 130 PRO B N 1
ATOM 4722 C CA . PRO B 1 130 ? 18.328 21.406 14.359 1 96.88 130 PRO B CA 1
ATOM 4723 C C . PRO B 1 130 ? 18.938 22.609 15.07 1 96.88 130 PRO B C 1
ATOM 4725 O O . PRO B 1 130 ? 19.938 23.156 14.609 1 96.88 130 PRO B O 1
ATOM 4728 N N . SER B 1 131 ? 18.359 22.938 16.188 1 95.56 131 SER B N 1
ATOM 4729 C CA . SER B 1 131 ? 18.797 24.094 16.969 1 95.56 131 SER B CA 1
ATOM 4730 C C . SER B 1 131 ? 20.172 23.875 17.562 1 95.56 131 SER B C 1
ATOM 4732 O O . SER B 1 131 ? 20.922 24.844 17.797 1 95.56 131 SER B O 1
ATOM 4734 N N . THR B 1 132 ? 20.531 22.625 17.703 1 96.56 132 THR B N 1
ATOM 4735 C CA . THR B 1 132 ? 21.781 22.297 18.375 1 96.56 132 THR B CA 1
ATOM 4736 C C . THR B 1 132 ? 22.922 22.188 17.375 1 96.56 132 THR B C 1
ATOM 4738 O O . THR B 1 132 ? 24.078 22.047 17.766 1 96.56 132 THR B O 1
ATOM 4741 N N . ALA B 1 133 ? 22.609 22.25 16.125 1 96.56 133 ALA B N 1
ATOM 4742 C CA . ALA B 1 133 ? 23.625 22.031 15.102 1 96.56 133 ALA B CA 1
ATOM 4743 C C . ALA B 1 133 ? 24.484 23.281 14.914 1 96.56 133 ALA B C 1
ATOM 4745 O O . ALA B 1 133 ? 23.969 24.406 14.922 1 96.56 133 ALA B O 1
ATOM 4746 N N . THR B 1 134 ? 25.781 23.078 14.797 1 97.38 134 THR B N 1
ATOM 4747 C CA . THR B 1 134 ? 26.688 24.141 14.375 1 97.38 134 THR B CA 1
ATOM 4748 C C . THR B 1 134 ? 26.469 24.484 12.898 1 97.38 134 THR B C 1
ATOM 4750 O O . THR B 1 134 ? 25.781 23.75 12.188 1 97.38 134 THR B O 1
ATOM 4753 N N . ARG B 1 135 ? 27.125 25.578 12.5 1 95.81 135 ARG B N 1
ATOM 4754 C CA . ARG B 1 135 ? 27.047 25.969 11.094 1 95.81 135 ARG B CA 1
ATOM 4755 C C . ARG B 1 135 ? 27.578 24.875 10.188 1 95.81 135 ARG B C 1
ATOM 4757 O O . ARG B 1 135 ? 26.984 24.578 9.148 1 95.81 135 ARG B O 1
ATOM 4764 N N . GLU B 1 136 ? 28.656 24.281 10.633 1 97 136 GLU B N 1
ATOM 4765 C CA . GLU B 1 136 ? 29.281 23.203 9.852 1 97 136 GLU B CA 1
ATOM 4766 C C . GLU B 1 136 ? 28.406 21.969 9.82 1 97 136 GLU B C 1
ATOM 4768 O O . GLU B 1 136 ? 28.234 21.344 8.773 1 97 136 GLU B O 1
ATOM 4773 N N . GLU B 1 137 ? 27.891 21.625 10.93 1 97.75 137 GLU B N 1
ATOM 4774 C CA . GLU B 1 137 ? 27.016 20.469 11.023 1 97.75 137 GLU B CA 1
ATOM 4775 C C . GLU B 1 137 ? 25.75 20.656 10.172 1 97.75 137 GLU B C 1
ATOM 4777 O O . GLU B 1 137 ? 25.297 19.719 9.523 1 97.75 137 GLU B O 1
ATOM 4782 N N . TRP B 1 138 ? 25.266 21.891 10.172 1 96.94 138 TRP B N 1
ATOM 4783 C CA . TRP B 1 138 ? 24.078 22.188 9.383 1 96.94 138 TRP B CA 1
ATOM 4784 C C . TRP B 1 138 ? 24.359 22.016 7.895 1 96.94 138 TRP B C 1
ATOM 4786 O O . TRP B 1 138 ? 23.516 21.5 7.152 1 96.94 138 TRP B O 1
ATOM 4796 N N . GLN B 1 139 ? 25.469 22.406 7.453 1 97.06 139 GLN B N 1
ATOM 4797 C CA . GLN B 1 139 ? 25.828 22.234 6.051 1 97.06 139 GLN B CA 1
ATOM 4798 C C . GLN B 1 139 ? 25.859 20.766 5.656 1 97.06 139 GLN B C 1
ATOM 4800 O O . GLN B 1 139 ? 25.406 20.391 4.574 1 97.06 139 GLN B O 1
ATOM 4805 N N . GLU B 1 140 ? 26.391 19.953 6.539 1 97.88 140 GLU B N 1
ATOM 4806 C CA . GLU B 1 140 ? 26.453 18.516 6.297 1 97.88 140 GLU B CA 1
ATOM 4807 C C . GLU B 1 140 ? 25.047 17.906 6.293 1 97.88 140 GLU B C 1
ATOM 4809 O O . GLU B 1 140 ? 24.75 17.062 5.449 1 97.88 140 GLU B O 1
ATOM 4814 N N . ILE B 1 141 ? 24.281 18.344 7.234 1 97.75 141 ILE B N 1
ATOM 4815 C CA . ILE B 1 141 ? 22.906 17.844 7.336 1 97.75 141 ILE B CA 1
ATOM 4816 C C . ILE B 1 141 ? 22.125 18.203 6.066 1 97.75 141 ILE B C 1
ATOM 4818 O O . ILE B 1 141 ? 21.438 17.359 5.496 1 97.75 141 ILE B O 1
ATOM 4822 N N . ARG B 1 142 ? 22.266 19.375 5.641 1 97.38 142 ARG B N 1
ATOM 4823 C CA . ARG B 1 142 ? 21.562 19.844 4.453 1 97.38 142 ARG B CA 1
ATOM 4824 C C . ARG B 1 142 ? 21.984 19.062 3.217 1 97.38 142 ARG B C 1
ATOM 4826 O O . ARG B 1 142 ? 21.156 18.703 2.381 1 97.38 142 ARG B O 1
ATOM 4833 N N . LYS B 1 143 ? 23.25 18.797 3.092 1 97.88 143 LYS B N 1
ATOM 4834 C CA . LYS B 1 143 ? 23.75 18.016 1.969 1 97.88 143 LYS B CA 1
ATOM 4835 C C . LYS B 1 143 ? 23.125 16.625 1.938 1 97.88 143 LYS B C 1
ATOM 4837 O O . LYS B 1 143 ? 22.703 16.156 0.879 1 97.88 143 LYS B O 1
ATOM 4842 N N . ARG B 1 144 ? 23.094 16.016 3.062 1 97.75 144 ARG B N 1
ATOM 4843 C CA . ARG B 1 144 ? 22.484 14.688 3.172 1 97.75 144 ARG B CA 1
ATOM 4844 C C . ARG B 1 144 ? 21 14.742 2.832 1 97.75 144 ARG B C 1
ATOM 4846 O O . ARG B 1 144 ? 20.484 13.852 2.164 1 97.75 144 ARG B O 1
ATOM 4853 N N . LYS B 1 145 ? 20.328 15.781 3.289 1 98.06 145 LYS B N 1
ATOM 4854 C CA . LYS B 1 145 ? 18.906 15.945 3.059 1 98.06 145 LYS B CA 1
ATOM 4855 C C . LYS B 1 145 ? 18.609 16.172 1.579 1 98.06 145 LYS B C 1
ATOM 4857 O O . LYS B 1 145 ? 17.578 15.727 1.065 1 98.06 145 LYS B O 1
ATOM 4862 N N . VAL B 1 146 ? 19.5 16.859 0.935 1 98.5 146 VAL B N 1
ATOM 4863 C CA . VAL B 1 146 ? 19.375 17.062 -0.504 1 98.5 146 VAL B CA 1
ATOM 4864 C C . VAL B 1 146 ? 19.453 15.727 -1.228 1 98.5 146 VAL B C 1
ATOM 4866 O O . VAL B 1 146 ? 18.625 15.43 -2.09 1 98.5 146 VAL B O 1
ATOM 4869 N N . GLU B 1 147 ? 20.406 14.938 -0.864 1 98.19 147 GLU B N 1
ATOM 4870 C CA . GLU B 1 147 ? 20.594 13.625 -1.481 1 98.19 147 GLU B CA 1
ATOM 4871 C C . GLU B 1 147 ? 19.406 12.719 -1.243 1 98.19 147 GLU B C 1
ATOM 4873 O O . GLU B 1 147 ? 18.953 12.016 -2.152 1 98.19 147 GLU B O 1
ATOM 4878 N N . GLU B 1 148 ? 18.922 12.734 -0.035 1 97.88 148 GLU B N 1
ATOM 4879 C CA . GLU B 1 148 ? 17.766 11.93 0.311 1 97.88 148 GLU B CA 1
ATOM 4880 C C . GLU B 1 148 ? 16.547 12.312 -0.533 1 97.88 148 GLU B C 1
ATOM 4882 O O . GLU B 1 148 ? 15.82 11.445 -1.017 1 97.88 148 GLU B O 1
ATOM 4887 N N . TYR B 1 149 ? 16.344 13.602 -0.661 1 98.62 149 TYR B N 1
ATOM 4888 C CA . TYR B 1 149 ? 15.227 14.086 -1.463 1 98.62 149 TYR B CA 1
ATOM 4889 C C . TYR B 1 149 ? 15.352 13.617 -2.908 1 98.62 149 TYR B C 1
ATOM 4891 O O . TYR B 1 149 ? 14.383 13.117 -3.492 1 98.62 149 TYR B O 1
ATOM 4899 N N . ILE B 1 150 ? 16.516 13.781 -3.469 1 98.44 150 ILE B N 1
ATOM 4900 C CA . ILE B 1 150 ? 16.75 13.422 -4.863 1 98.44 150 ILE B CA 1
ATOM 4901 C C . ILE B 1 150 ? 16.516 11.922 -5.055 1 98.44 150 ILE B C 1
ATOM 4903 O O . ILE B 1 150 ? 15.93 11.5 -6.051 1 98.44 150 ILE B O 1
ATOM 4907 N N . GLN B 1 151 ? 16.984 11.172 -4.117 1 98.06 151 GLN B N 1
ATOM 4908 C CA . GLN B 1 151 ? 16.812 9.727 -4.18 1 98.06 151 GLN B CA 1
ATOM 4909 C C . GLN B 1 151 ? 15.344 9.336 -4.176 1 98.06 151 GLN B C 1
ATOM 4911 O O . GLN B 1 151 ? 14.914 8.516 -4.988 1 98.06 151 GLN B O 1
ATOM 4916 N N . MET B 1 152 ? 14.586 9.891 -3.301 1 98.44 152 MET B N 1
ATOM 4917 C CA . MET B 1 152 ? 13.156 9.586 -3.217 1 98.44 152 MET B CA 1
ATOM 4918 C C . MET B 1 152 ? 12.438 10.039 -4.48 1 98.44 152 MET B C 1
ATOM 4920 O O . MET B 1 152 ? 11.547 9.336 -4.973 1 98.44 152 MET B O 1
ATOM 4924 N N . LYS B 1 153 ? 12.766 11.219 -4.93 1 98.38 153 LYS B N 1
ATOM 4925 C CA . LYS B 1 153 ? 12.156 11.719 -6.16 1 98.38 153 LYS B CA 1
ATOM 4926 C C . LYS B 1 153 ? 12.43 10.789 -7.332 1 98.38 153 LYS B C 1
ATOM 4928 O O . LYS B 1 153 ? 11.539 10.516 -8.141 1 98.38 153 LYS B O 1
ATOM 4933 N N . HIS B 1 154 ? 13.641 10.297 -7.406 1 97.94 154 HIS B N 1
ATOM 4934 C CA . HIS B 1 154 ? 14.008 9.375 -8.477 1 97.94 154 HIS B CA 1
ATOM 4935 C C . HIS B 1 154 ? 13.211 8.07 -8.383 1 97.94 154 HIS B C 1
ATOM 4937 O O . HIS B 1 154 ? 12.859 7.48 -9.406 1 97.94 154 HIS B O 1
ATOM 4943 N N . GLN B 1 155 ? 12.992 7.605 -7.234 1 97.69 155 GLN B N 1
ATOM 4944 C CA . GLN B 1 155 ? 12.25 6.367 -7.023 1 97.69 155 GLN B CA 1
ATOM 4945 C C . GLN B 1 155 ? 10.883 6.422 -7.703 1 97.69 155 GLN B C 1
ATOM 4947 O O . GLN B 1 155 ? 10.547 5.539 -8.5 1 97.69 155 GLN B O 1
ATOM 4952 N N . TRP B 1 156 ? 10.07 7.492 -7.422 1 97.69 156 TRP B N 1
ATOM 4953 C CA . TRP B 1 156 ? 8.727 7.512 -7.977 1 97.69 156 TRP B CA 1
ATOM 4954 C C . TRP B 1 156 ? 8.742 7.949 -9.438 1 97.69 156 TRP B C 1
ATOM 4956 O O . TRP B 1 156 ? 7.898 7.523 -10.234 1 97.69 156 TRP B O 1
ATOM 4966 N N . LYS B 1 157 ? 9.719 8.766 -9.836 1 97.88 157 LYS B N 1
ATOM 4967 C CA . LYS B 1 157 ? 9.789 9.211 -11.227 1 97.88 157 LYS B CA 1
ATOM 4968 C C . LYS B 1 157 ? 10.172 8.055 -12.156 1 97.88 157 LYS B C 1
ATOM 4970 O O . LYS B 1 157 ? 9.852 8.078 -13.344 1 97.88 157 LYS B O 1
ATOM 4975 N N . SER B 1 158 ? 10.82 7.082 -11.633 1 97.44 158 SER B N 1
ATOM 4976 C CA . SER B 1 158 ? 11.297 5.961 -12.438 1 97.44 158 SER B CA 1
ATOM 4977 C C . SER B 1 158 ? 10.242 4.867 -12.539 1 97.44 158 SER B C 1
ATOM 4979 O O . SER B 1 158 ? 10.445 3.861 -13.219 1 97.44 158 SER B O 1
ATOM 4981 N N . MET B 1 159 ? 9.18 5.008 -11.883 1 96.62 159 MET B N 1
ATOM 4982 C CA . MET B 1 159 ? 8.102 4.035 -11.992 1 96.62 159 MET B CA 1
ATOM 4983 C C . MET B 1 159 ? 7.445 4.113 -13.367 1 96.62 159 MET B C 1
ATOM 4985 O O . MET B 1 159 ? 7.02 5.184 -13.797 1 96.62 159 MET B O 1
ATOM 4989 N N . THR B 1 160 ? 7.379 3.02 -14.023 1 96.44 160 THR B N 1
ATOM 4990 C CA . THR B 1 160 ? 6.797 2.982 -15.359 1 96.44 160 THR B CA 1
ATOM 4991 C C . THR B 1 160 ? 5.277 2.914 -15.289 1 96.44 160 THR B C 1
ATOM 4993 O O . THR B 1 160 ? 4.711 2.582 -14.242 1 96.44 160 THR B O 1
ATOM 4996 N N . GLU B 1 161 ? 4.645 3.238 -16.359 1 96 161 GLU B N 1
ATOM 4997 C CA . GLU B 1 161 ? 3.193 3.121 -16.453 1 96 161 GLU B CA 1
ATOM 4998 C C . GLU B 1 161 ? 2.74 1.685 -16.203 1 96 161 GLU B C 1
ATOM 5000 O O . GLU B 1 161 ? 1.688 1.454 -15.602 1 96 161 GLU B O 1
ATOM 5005 N N . ASP B 1 162 ? 3.518 0.775 -16.688 1 96.31 162 ASP B N 1
ATOM 5006 C CA . ASP B 1 162 ? 3.213 -0.64 -16.5 1 96.31 162 ASP B CA 1
ATOM 5007 C C . ASP B 1 162 ? 3.23 -1.012 -15.016 1 96.31 162 ASP B C 1
ATOM 5009 O O . ASP B 1 162 ? 2.326 -1.694 -14.531 1 96.31 162 ASP B O 1
ATOM 5013 N N . GLN B 1 163 ? 4.203 -0.601 -14.242 1 96.25 163 GLN B N 1
ATOM 5014 C CA . GLN B 1 163 ? 4.266 -0.817 -12.805 1 96.25 163 GLN B CA 1
ATOM 5015 C C . GLN B 1 163 ? 3.066 -0.194 -12.102 1 96.25 163 GLN B C 1
ATOM 5017 O O . GLN B 1 163 ? 2.441 -0.829 -11.25 1 96.25 163 GLN B O 1
ATOM 5022 N N . GLU B 1 164 ? 2.77 1.047 -12.484 1 96.88 164 GLU B N 1
ATOM 5023 C CA . GLU B 1 164 ? 1.676 1.776 -11.852 1 96.88 164 GLU B CA 1
ATOM 5024 C C . GLU B 1 164 ? 0.348 1.045 -12.031 1 96.88 164 GLU B C 1
ATOM 5026 O O . GLU B 1 164 ? -0.534 1.13 -11.18 1 96.88 164 GLU B O 1
ATOM 5031 N N . SER B 1 165 ? 0.196 0.336 -13.172 1 97.31 165 SER B N 1
ATOM 5032 C CA . SER B 1 165 ? -1.04 -0.389 -13.453 1 97.31 165 SER B CA 1
ATOM 5033 C C . SER B 1 165 ? -1.29 -1.475 -12.406 1 97.31 165 SER B C 1
ATOM 5035 O O . SER B 1 165 ? -2.426 -1.913 -12.227 1 97.31 165 SER B O 1
ATOM 5037 N N . ARG B 1 166 ? -0.239 -1.926 -11.719 1 97.25 166 ARG B N 1
ATOM 5038 C CA . ARG B 1 166 ? -0.35 -2.934 -10.664 1 97.25 166 ARG B CA 1
ATOM 5039 C C . ARG B 1 166 ? 0.043 -2.355 -9.312 1 97.25 166 ARG B C 1
ATOM 5041 O O . ARG B 1 166 ? 0.551 -3.074 -8.445 1 97.25 166 ARG B O 1
ATOM 5048 N N . PHE B 1 167 ? -0.037 -1.108 -9.18 1 96.81 167 PHE B N 1
ATOM 5049 C CA . PHE B 1 167 ? 0.208 -0.358 -7.953 1 96.81 167 PHE B CA 1
ATOM 5050 C C . PHE B 1 167 ? -0.905 0.653 -7.703 1 96.81 167 PHE B C 1
ATOM 5052 O O . PHE B 1 167 ? -0.687 1.862 -7.809 1 96.81 167 PHE B O 1
ATOM 5059 N N . SER B 1 168 ? -2.029 0.184 -7.246 1 94.62 168 SER B N 1
ATOM 5060 C CA . SER B 1 168 ? -3.273 0.946 -7.195 1 94.62 168 SER B CA 1
ATOM 5061 C C . SER B 1 168 ? -3.16 2.127 -6.238 1 94.62 168 SER B C 1
ATOM 5063 O O . SER B 1 168 ? -3.555 3.246 -6.574 1 94.62 168 SER B O 1
ATOM 5065 N N . TYR B 1 169 ? -2.572 1.919 -5.094 1 92.62 169 TYR B N 1
ATOM 5066 C CA . TYR B 1 169 ? -2.477 2.975 -4.09 1 92.62 169 TYR B CA 1
ATOM 5067 C C . TYR B 1 169 ? -1.641 4.141 -4.605 1 92.62 169 TYR B C 1
ATOM 5069 O O . TYR B 1 169 ? -2.006 5.305 -4.422 1 92.62 169 TYR B O 1
ATOM 5077 N N . PHE B 1 170 ? -0.592 3.754 -5.219 1 96.62 170 PHE B N 1
ATOM 5078 C CA . PHE B 1 170 ? 0.277 4.777 -5.785 1 96.62 170 PHE B CA 1
ATOM 5079 C C . PHE B 1 170 ? -0.452 5.57 -6.863 1 96.62 170 PHE B C 1
ATOM 5081 O O . PHE B 1 170 ? -0.397 6.801 -6.883 1 96.62 170 PHE B O 1
ATOM 5088 N N . ARG B 1 171 ? -1.11 4.895 -7.75 1 96.5 171 ARG B N 1
ATOM 5089 C CA . ARG B 1 171 ? -1.837 5.52 -8.852 1 96.5 171 ARG B CA 1
ATOM 5090 C C . ARG B 1 171 ? -2.941 6.434 -8.328 1 96.5 171 ARG B C 1
ATOM 5092 O O . ARG B 1 171 ? -3.154 7.523 -8.859 1 96.5 171 ARG B O 1
ATOM 5099 N N . GLU B 1 172 ? -3.59 6.004 -7.367 1 94.12 172 GLU B N 1
ATOM 5100 C CA . GLU B 1 172 ? -4.672 6.789 -6.781 1 94.12 172 GLU B CA 1
ATOM 5101 C C . GLU B 1 172 ? -4.148 8.086 -6.164 1 94.12 172 GLU B C 1
ATOM 5103 O O . GLU B 1 172 ? -4.73 9.148 -6.355 1 94.12 172 GLU B O 1
ATOM 5108 N N . ARG B 1 173 ? -3.074 7.965 -5.414 1 96 173 ARG B N 1
ATOM 5109 C CA . ARG B 1 173 ? -2.465 9.148 -4.816 1 96 173 ARG B CA 1
ATOM 5110 C C . ARG B 1 173 ? -1.968 10.109 -5.895 1 96 173 ARG B C 1
ATOM 5112 O O . ARG B 1 173 ? -2.15 11.32 -5.781 1 96 173 ARG B O 1
ATOM 5119 N N . LYS B 1 174 ? -1.332 9.555 -6.875 1 97.38 174 LYS B N 1
ATOM 5120 C CA . LYS B 1 174 ? -0.834 10.344 -7.996 1 97.38 174 LYS B CA 1
ATOM 5121 C C . LYS B 1 174 ? -1.962 11.141 -8.656 1 97.38 174 LYS B C 1
ATOM 5123 O O . LYS B 1 174 ? -1.816 12.336 -8.914 1 97.38 174 LYS B O 1
ATOM 5128 N N . ASN B 1 175 ? -3.053 10.477 -8.922 1 96.56 175 ASN B N 1
ATOM 5129 C CA . ASN B 1 175 ? -4.211 11.109 -9.539 1 96.56 175 ASN B CA 1
ATOM 5130 C C . ASN B 1 175 ? -4.781 12.219 -8.664 1 96.56 175 ASN B C 1
ATOM 5132 O O . ASN B 1 175 ? -5.125 13.297 -9.164 1 96.56 175 ASN B O 1
ATOM 5136 N N . LEU B 1 176 ? -4.883 11.961 -7.387 1 96.19 176 LEU B N 1
ATOM 5137 C CA . LEU B 1 176 ? -5.41 12.945 -6.441 1 96.19 176 LEU B CA 1
ATOM 5138 C C . LEU B 1 176 ? -4.512 14.18 -6.383 1 96.19 176 LEU B C 1
ATOM 5140 O O . LEU B 1 176 ? -5 15.305 -6.379 1 96.19 176 LEU B O 1
ATOM 5144 N N . ILE B 1 177 ? -3.225 13.977 -6.336 1 98.12 177 ILE B N 1
ATOM 5145 C CA . ILE B 1 177 ? -2.26 15.062 -6.273 1 98.12 177 ILE B CA 1
ATOM 5146 C C . ILE B 1 177 ? -2.359 15.914 -7.539 1 98.12 177 ILE B C 1
ATOM 5148 O O . ILE B 1 177 ? -2.373 17.141 -7.469 1 98.12 177 ILE B O 1
ATOM 5152 N N . GLU B 1 178 ? -2.447 15.227 -8.672 1 96.88 178 GLU B N 1
ATOM 5153 C CA . GLU B 1 178 ? -2.559 15.938 -9.945 1 96.88 178 GLU B CA 1
ATOM 5154 C C . GLU B 1 178 ? -3.773 16.859 -9.953 1 96.88 178 GLU B C 1
ATOM 5156 O O . GLU B 1 178 ? -3.684 18.016 -10.391 1 96.88 178 GLU B O 1
ATOM 5161 N N . LYS B 1 179 ? -4.812 16.406 -9.492 1 95.5 179 LYS B N 1
ATOM 5162 C CA . LYS B 1 179 ? -6.039 17.188 -9.453 1 95.5 179 LYS B CA 1
ATOM 5163 C C . LYS B 1 179 ? -5.906 18.359 -8.477 1 95.5 179 LYS B C 1
ATOM 5165 O O . LYS B 1 179 ? -6.293 19.484 -8.797 1 95.5 179 LYS B O 1
ATOM 5170 N N . ASP B 1 180 ? -5.359 18.125 -7.328 1 95.81 180 ASP B N 1
ATOM 5171 C CA . ASP B 1 180 ? -5.293 19.125 -6.27 1 95.81 180 ASP B CA 1
ATOM 5172 C C . ASP B 1 180 ? -4.309 20.25 -6.629 1 95.81 180 ASP B C 1
ATOM 5174 O O . ASP B 1 180 ? -4.582 21.422 -6.387 1 95.81 180 ASP B O 1
ATOM 5178 N N . VAL B 1 181 ? -3.178 19.875 -7.164 1 97.06 181 VAL B N 1
ATOM 5179 C CA . VAL B 1 181 ? -2.172 20.891 -7.445 1 97.06 181 VAL B CA 1
ATOM 5180 C C . VAL B 1 181 ? -2.691 21.844 -8.523 1 97.06 181 VAL B C 1
ATOM 5182 O O . VAL B 1 181 ? -2.361 23.031 -8.516 1 97.06 181 VAL B O 1
ATOM 5185 N N . ASN B 1 182 ? -3.514 21.375 -9.414 1 94.88 182 ASN B N 1
ATOM 5186 C CA . ASN B 1 182 ? -4.039 22.188 -10.508 1 94.88 182 ASN B CA 1
ATOM 5187 C C . ASN B 1 182 ? -5.098 23.172 -10.016 1 94.88 182 ASN B C 1
ATOM 5189 O O . ASN B 1 182 ? -5.477 24.094 -10.742 1 94.88 182 ASN B O 1
ATOM 5193 N N . ARG B 1 183 ? -5.438 23.062 -8.797 1 94.31 183 ARG B N 1
ATOM 5194 C CA . ARG B 1 183 ? -6.445 23.984 -8.281 1 94.31 183 ARG B CA 1
ATOM 5195 C C . ARG B 1 183 ? -5.953 24.672 -7.016 1 94.31 183 ARG B C 1
ATOM 5197 O O . ARG B 1 183 ? -6.715 25.391 -6.355 1 94.31 183 ARG B O 1
ATOM 5204 N N . THR B 1 184 ? -4.777 24.484 -6.609 1 95.5 184 THR B N 1
ATOM 5205 C CA . THR B 1 184 ? -4.227 25.078 -5.391 1 95.5 184 THR B CA 1
ATOM 5206 C C . THR B 1 184 ? -3.648 26.469 -5.676 1 95.5 184 THR B C 1
ATOM 5208 O O . THR B 1 184 ? -2.633 26.594 -6.363 1 95.5 184 THR B O 1
ATOM 5211 N N . ASP B 1 185 ? -4.273 27.5 -5.164 1 95.81 185 ASP B N 1
ATOM 5212 C CA . ASP B 1 185 ? -3.785 28.875 -5.125 1 95.81 185 ASP B CA 1
ATOM 5213 C C . ASP B 1 185 ? -3.457 29.375 -6.527 1 95.81 185 ASP B C 1
ATOM 5215 O O . ASP B 1 185 ? -2.455 30.062 -6.727 1 95.81 185 ASP B O 1
ATOM 5219 N N . ARG B 1 186 ? -4.258 29.078 -7.469 1 94.5 186 ARG B N 1
ATOM 5220 C CA . ARG B 1 186 ? -4.008 29.406 -8.867 1 94.5 186 ARG B CA 1
ATOM 5221 C C . ARG B 1 186 ? -4.262 30.891 -9.133 1 94.5 186 ARG B C 1
ATOM 5223 O O . ARG B 1 186 ? -3.963 31.391 -10.227 1 94.5 186 ARG B O 1
ATOM 5230 N N . THR B 1 187 ? -4.723 31.625 -8.109 1 92.12 187 THR B N 1
ATOM 5231 C CA . THR B 1 187 ? -4.938 33.062 -8.25 1 92.12 187 THR B CA 1
ATOM 5232 C C . THR B 1 187 ? -3.723 33.844 -7.75 1 92.12 187 THR B C 1
ATOM 5234 O O . THR B 1 187 ? -3.635 35.062 -7.941 1 92.12 187 THR B O 1
ATOM 5237 N N . ILE B 1 188 ? -2.885 33.156 -7.098 1 94.5 188 ILE B N 1
ATOM 5238 C CA . ILE B 1 188 ? -1.63 33.75 -6.668 1 94.5 188 ILE B CA 1
ATOM 5239 C C . ILE B 1 188 ? -0.651 33.812 -7.84 1 94.5 188 ILE B C 1
ATOM 5241 O O . ILE B 1 188 ? -0.405 32.781 -8.484 1 94.5 188 ILE B O 1
ATOM 5245 N N . PRO B 1 189 ? -0.059 34.906 -8.109 1 95.19 189 PRO B N 1
ATOM 5246 C CA . PRO B 1 189 ? 0.81 35.062 -9.281 1 95.19 189 PRO B CA 1
ATOM 5247 C C . PRO B 1 189 ? 1.905 34 -9.336 1 95.19 189 PRO B C 1
ATOM 5249 O O . PRO B 1 189 ? 2.258 33.531 -10.422 1 95.19 189 PRO B O 1
ATOM 5252 N N . TYR B 1 190 ? 2.385 33.594 -8.281 1 96 190 TYR B N 1
ATOM 5253 C CA . TYR B 1 190 ? 3.443 32.594 -8.203 1 96 190 TYR B CA 1
ATOM 5254 C C . TYR B 1 190 ? 2.99 31.266 -8.812 1 96 190 TYR B C 1
ATOM 5256 O O . TYR B 1 190 ? 3.791 30.531 -9.414 1 96 190 TYR B O 1
ATOM 5264 N N . PHE B 1 191 ? 1.763 30.969 -8.797 1 96.94 191 PHE B N 1
ATOM 5265 C CA . PHE B 1 191 ? 1.235 29.688 -9.25 1 96.94 191 PHE B CA 1
ATOM 5266 C C . PHE B 1 191 ? 0.315 29.875 -10.445 1 96.94 191 PHE B C 1
ATOM 5268 O O . PHE B 1 191 ? -0.153 28.891 -11.031 1 96.94 191 PHE B O 1
ATOM 5275 N N . GLU B 1 192 ? 0.046 31 -10.867 1 94.56 192 GLU B N 1
ATOM 5276 C CA . GLU B 1 192 ? -0.961 31.328 -11.867 1 94.56 192 GLU B CA 1
ATOM 5277 C C . GLU B 1 192 ? -0.489 30.938 -13.266 1 94.56 192 GLU B C 1
ATOM 5279 O O . GLU B 1 192 ? 0.703 31.016 -13.57 1 94.56 192 GLU B O 1
ATOM 5284 N N . GLY B 1 193 ? -1.509 30.531 -14.133 1 91.94 193 GLY B N 1
ATOM 5285 C CA . GLY B 1 193 ? -1.216 30.25 -15.523 1 91.94 193 GLY B CA 1
ATOM 5286 C C . GLY B 1 193 ? -1.062 28.766 -15.812 1 91.94 193 GLY B C 1
ATOM 5287 O O . GLY B 1 193 ? -0.853 27.969 -14.898 1 91.94 193 GLY B O 1
ATOM 5288 N N . ASN B 1 194 ? -1.103 28.5 -17.109 1 90.12 194 ASN B N 1
ATOM 5289 C CA . ASN B 1 194 ? -0.932 27.125 -17.578 1 90.12 194 ASN B CA 1
ATOM 5290 C C . ASN B 1 194 ? 0.543 26.75 -17.672 1 90.12 194 ASN B C 1
ATOM 5292 O O . ASN B 1 194 ? 1.382 27.578 -18.016 1 90.12 194 ASN B O 1
ATOM 5296 N N . ASP B 1 195 ? 0.93 25.547 -17.391 1 91.56 195 ASP B N 1
ATOM 5297 C CA . ASP B 1 195 ? 2.285 25.016 -17.469 1 91.56 195 ASP B CA 1
ATOM 5298 C C . ASP B 1 195 ? 3.234 25.797 -16.562 1 91.56 195 ASP B C 1
ATOM 5300 O O . ASP B 1 195 ? 4.359 26.109 -16.953 1 91.56 195 ASP B O 1
ATOM 5304 N N . ASN B 1 196 ? 2.717 26.266 -15.484 1 95.5 196 ASN B N 1
ATOM 5305 C CA . ASN B 1 196 ? 3.523 26.969 -14.484 1 95.5 196 ASN B CA 1
ATOM 5306 C C . ASN B 1 196 ? 4.496 26.016 -13.797 1 95.5 196 ASN B C 1
ATOM 5308 O O . ASN B 1 196 ? 4.078 25.031 -13.18 1 95.5 196 ASN B O 1
ATOM 5312 N N . PRO B 1 197 ? 5.758 26.25 -13.875 1 96.88 197 PRO B N 1
ATOM 5313 C CA . PRO B 1 197 ? 6.746 25.344 -13.305 1 96.88 197 PRO B CA 1
ATOM 5314 C C . PRO B 1 197 ? 6.59 25.172 -11.797 1 96.88 197 PRO B C 1
ATOM 5316 O O . PRO B 1 197 ? 6.965 24.125 -11.25 1 96.88 197 PRO B O 1
ATOM 5319 N N . ASN B 1 198 ? 6.074 26.234 -11.148 1 97.56 198 ASN B N 1
ATOM 5320 C CA . ASN B 1 198 ? 5.91 26.141 -9.703 1 97.56 198 ASN B CA 1
ATOM 5321 C C . ASN B 1 198 ? 4.805 25.172 -9.32 1 97.56 198 ASN B C 1
ATOM 5323 O O . ASN B 1 198 ? 4.836 24.578 -8.242 1 97.56 198 ASN B O 1
ATOM 5327 N N . VAL B 1 199 ? 3.828 25 -10.195 1 97.88 199 VAL B N 1
ATOM 5328 C CA . VAL B 1 199 ? 2.795 24 -9.992 1 97.88 199 VAL B CA 1
ATOM 5329 C C . VAL B 1 199 ? 3.404 22.594 -10.102 1 97.88 199 VAL B C 1
ATOM 5331 O O . VAL B 1 199 ? 3.057 21.703 -9.336 1 97.88 199 VAL B O 1
ATOM 5334 N N . GLN B 1 200 ? 4.332 22.469 -11.016 1 97.75 200 GLN B N 1
ATOM 5335 C CA . GLN B 1 200 ? 5.051 21.203 -11.156 1 97.75 200 GLN B CA 1
ATOM 5336 C C . GLN B 1 200 ? 5.883 20.906 -9.914 1 97.75 200 GLN B C 1
ATOM 5338 O O . GLN B 1 200 ? 5.988 19.75 -9.492 1 97.75 200 GLN B O 1
ATOM 5343 N N . LEU B 1 201 ? 6.48 21.938 -9.352 1 98.25 201 LEU B N 1
ATOM 5344 C CA . LEU B 1 201 ? 7.242 21.75 -8.125 1 98.25 201 LEU B CA 1
ATOM 5345 C C . LEU B 1 201 ? 6.34 21.281 -6.988 1 98.25 201 LEU B C 1
ATOM 5347 O O . LEU B 1 201 ? 6.734 20.422 -6.195 1 98.25 201 LEU B O 1
ATOM 5351 N N . LEU B 1 202 ? 5.117 21.859 -6.914 1 98.31 202 LEU B N 1
ATOM 5352 C CA . LEU B 1 202 ? 4.137 21.391 -5.941 1 98.31 202 LEU B CA 1
ATOM 5353 C C . LEU B 1 202 ? 3.871 19.906 -6.117 1 98.31 202 LEU B C 1
ATOM 5355 O O . LEU B 1 202 ? 3.885 19.141 -5.141 1 98.31 202 LEU B O 1
ATOM 5359 N N . TYR B 1 203 ? 3.67 19.562 -7.367 1 98.44 203 TYR B N 1
ATOM 5360 C CA . TYR B 1 203 ? 3.4 18.172 -7.719 1 98.44 203 TYR B CA 1
ATOM 5361 C C . TYR B 1 203 ? 4.559 17.266 -7.305 1 98.44 203 TYR B C 1
ATOM 5363 O O . TYR B 1 203 ? 4.352 16.25 -6.645 1 98.44 203 TYR B O 1
ATOM 5371 N N . ASP B 1 204 ? 5.73 17.656 -7.625 1 98.75 204 ASP B N 1
ATOM 5372 C CA . ASP B 1 204 ? 6.914 16.844 -7.367 1 98.75 204 ASP B CA 1
ATOM 5373 C C . ASP B 1 204 ? 7.141 16.656 -5.867 1 98.75 204 ASP B C 1
ATOM 5375 O O . ASP B 1 204 ? 7.48 15.562 -5.418 1 98.75 204 ASP B O 1
ATOM 5379 N N . ILE B 1 205 ? 6.945 17.703 -5.148 1 98.88 205 ILE B N 1
ATOM 5380 C CA . ILE B 1 205 ? 7.18 17.656 -3.709 1 98.88 205 ILE B CA 1
ATOM 5381 C C . ILE B 1 205 ? 6.148 16.734 -3.051 1 98.88 205 ILE B C 1
ATOM 5383 O O . ILE B 1 205 ? 6.488 15.922 -2.193 1 98.88 205 ILE B O 1
ATOM 5387 N N . LEU B 1 206 ? 4.914 16.875 -3.467 1 98.88 206 LEU B N 1
ATOM 5388 C CA . LEU B 1 206 ? 3.861 16.047 -2.881 1 98.88 206 LEU B CA 1
ATOM 5389 C C . LEU B 1 206 ? 4.059 14.578 -3.242 1 98.88 206 LEU B C 1
ATOM 5391 O O . LEU B 1 206 ? 3.885 13.695 -2.396 1 98.88 206 LEU B O 1
ATOM 5395 N N . MET B 1 207 ? 4.461 14.289 -4.461 1 98.75 207 MET B N 1
ATOM 5396 C CA . MET B 1 207 ? 4.758 12.914 -4.863 1 98.75 207 MET B CA 1
ATOM 5397 C C . MET B 1 207 ? 5.926 12.352 -4.059 1 98.75 207 MET B C 1
ATOM 5399 O O . MET B 1 207 ? 5.91 11.188 -3.666 1 98.75 207 MET B O 1
ATOM 5403 N N . THR B 1 208 ? 6.918 13.141 -3.891 1 98.88 208 THR B N 1
ATOM 5404 C CA . THR B 1 208 ? 8.078 12.711 -3.111 1 98.88 208 THR B CA 1
ATOM 5405 C C . THR B 1 208 ? 7.684 12.461 -1.659 1 98.88 208 THR B C 1
ATOM 5407 O O . THR B 1 208 ? 8.211 11.547 -1.021 1 98.88 208 THR B O 1
ATOM 5410 N N . TYR B 1 209 ? 6.738 13.273 -1.162 1 98.75 209 TYR B N 1
ATOM 5411 C CA . TYR B 1 209 ? 6.273 13.047 0.202 1 98.75 209 TYR B CA 1
ATOM 5412 C C . TYR B 1 209 ? 5.578 11.695 0.32 1 98.75 209 TYR B C 1
ATOM 5414 O O . TYR B 1 209 ? 5.688 11.023 1.348 1 98.75 209 TYR B O 1
ATOM 5422 N N . VAL B 1 210 ? 4.863 11.305 -0.696 1 98.12 210 VAL B N 1
ATOM 5423 C CA . VAL B 1 210 ? 4.23 9.992 -0.707 1 98.12 210 VAL B CA 1
ATOM 5424 C C . VAL B 1 210 ? 5.285 8.906 -0.503 1 98.12 210 VAL B C 1
ATOM 5426 O O . VAL B 1 210 ? 5.07 7.949 0.246 1 98.12 210 VAL B O 1
ATOM 5429 N N . MET B 1 211 ? 6.418 9.07 -1.146 1 97.75 211 MET B N 1
ATOM 5430 C CA . MET B 1 211 ? 7.508 8.102 -1.009 1 97.75 211 MET B CA 1
ATOM 5431 C C . MET B 1 211 ? 8.133 8.18 0.382 1 97.75 211 MET B C 1
ATOM 5433 O O . MET B 1 211 ? 8.586 7.172 0.919 1 97.75 211 MET B O 1
ATOM 5437 N N . TYR B 1 212 ? 8.164 9.398 0.961 1 98.31 212 TYR B N 1
ATOM 5438 C CA . TYR B 1 212 ? 8.711 9.625 2.291 1 98.31 212 TYR B CA 1
ATOM 5439 C C . TYR B 1 212 ? 7.859 8.953 3.359 1 98.31 212 TYR B C 1
ATOM 5441 O O . TYR B 1 212 ? 8.383 8.352 4.297 1 98.31 212 TYR B O 1
ATOM 5449 N N . ASN B 1 213 ? 6.633 9.078 3.244 1 97.62 213 ASN B N 1
ATOM 5450 C CA . ASN B 1 213 ? 5.656 8.516 4.168 1 97.62 213 ASN B CA 1
ATOM 5451 C C . ASN B 1 213 ? 4.5 7.848 3.428 1 97.62 213 ASN B C 1
ATOM 5453 O O . ASN B 1 213 ? 3.402 8.398 3.354 1 97.62 213 ASN B O 1
ATOM 5457 N N . PHE B 1 214 ? 4.727 6.637 3.027 1 96.06 214 PHE B N 1
ATOM 5458 C CA . PHE B 1 214 ? 3.754 5.941 2.195 1 96.06 214 PHE B CA 1
ATOM 5459 C C . PHE B 1 214 ? 2.533 5.535 3.014 1 96.06 214 PHE B C 1
ATOM 5461 O O . PHE B 1 214 ? 1.43 5.422 2.475 1 96.06 214 PHE B O 1
ATOM 5468 N N . ASP B 1 215 ? 2.74 5.312 4.281 1 95.5 215 ASP B N 1
ATOM 5469 C CA . ASP B 1 215 ? 1.637 4.926 5.152 1 95.5 215 ASP B CA 1
ATOM 5470 C C . ASP B 1 215 ? 0.56 6.008 5.188 1 95.5 215 ASP B C 1
ATOM 5472 O O . ASP B 1 215 ? -0.634 5.707 5.121 1 95.5 215 ASP B O 1
ATOM 5476 N N . LEU B 1 216 ? 0.987 7.211 5.277 1 95 216 LEU B N 1
ATOM 5477 C CA . LEU B 1 216 ? 0.042 8.32 5.254 1 95 216 LEU B CA 1
ATOM 5478 C C . LEU B 1 216 ? -0.397 8.633 3.828 1 95 216 LEU B C 1
ATOM 5480 O O . LEU B 1 216 ? -1.579 8.883 3.578 1 95 216 LEU B O 1
ATOM 5484 N N . GLY B 1 217 ? 0.598 8.672 2.924 1 95.5 217 GLY B N 1
ATOM 5485 C CA . GLY B 1 217 ? 0.324 8.961 1.524 1 95.5 217 GLY B CA 1
ATOM 5486 C C . GLY B 1 217 ? -0.038 10.414 1.271 1 95.5 217 GLY B C 1
ATOM 5487 O O . GLY B 1 217 ? 0.709 11.32 1.644 1 95.5 217 GLY B O 1
ATOM 5488 N N . TYR B 1 218 ? -1.154 10.625 0.574 1 96.62 218 TYR B N 1
ATOM 5489 C CA . TYR B 1 218 ? -1.649 11.969 0.269 1 96.62 218 TYR B CA 1
ATOM 5490 C C . TYR B 1 218 ? -3.131 12.086 0.604 1 96.62 218 TYR B C 1
ATOM 5492 O O . TYR B 1 218 ? -3.932 11.227 0.229 1 96.62 218 TYR B O 1
ATOM 5500 N N . VAL B 1 219 ? -3.361 13.047 1.299 1 93.62 219 VAL B N 1
ATOM 5501 C CA . VAL B 1 219 ? -4.738 13.398 1.632 1 93.62 219 VAL B CA 1
ATOM 5502 C C . VAL B 1 219 ? -5.027 14.828 1.184 1 93.62 219 VAL B C 1
ATOM 5504 O O . VAL B 1 219 ? -4.168 15.711 1.295 1 93.62 219 VAL B O 1
ATOM 5507 N N . GLN B 1 220 ? -6.23 15 0.721 1 91.69 220 GLN B N 1
ATOM 5508 C CA . GLN B 1 220 ? -6.625 16.328 0.263 1 91.69 220 GLN B CA 1
ATOM 5509 C C . GLN B 1 220 ? -6.445 17.359 1.368 1 91.69 220 GLN B C 1
ATOM 5511 O O . GLN B 1 220 ? -6.777 17.109 2.527 1 91.69 220 GLN B O 1
ATOM 5516 N N . GLY B 1 221 ? -5.902 18.484 0.985 1 94.94 221 GLY B N 1
ATOM 5517 C CA . GLY B 1 221 ? -5.574 19.531 1.943 1 94.94 221 GLY B CA 1
ATOM 5518 C C . GLY B 1 221 ? -4.082 19.719 2.145 1 94.94 221 GLY B C 1
ATOM 5519 O O . GLY B 1 221 ? -3.627 20.781 2.551 1 94.94 221 GLY B O 1
ATOM 5520 N N . MET B 1 222 ? -3.346 18.672 1.865 1 97.56 222 MET B N 1
ATOM 5521 C CA . MET B 1 222 ? -1.896 18.734 2.039 1 97.56 222 MET B CA 1
ATOM 5522 C C . MET B 1 222 ? -1.276 19.766 1.099 1 97.56 222 MET B C 1
ATOM 5524 O O . MET B 1 222 ? -0.291 20.406 1.448 1 97.56 222 MET B O 1
ATOM 5528 N N . SER B 1 223 ? -1.849 19.938 -0.117 1 98.12 223 SER B N 1
ATOM 5529 C CA . SER B 1 223 ? -1.334 20.906 -1.065 1 98.12 223 SER B CA 1
ATOM 5530 C C . SER B 1 223 ? -1.492 22.328 -0.531 1 98.12 223 SER B C 1
ATOM 5532 O O . SER B 1 223 ? -0.633 23.188 -0.76 1 98.12 223 SER B O 1
ATOM 5534 N N . ASP B 1 224 ? -2.537 22.562 0.28 1 97.25 224 ASP B N 1
ATOM 5535 C CA . ASP B 1 224 ? -2.762 23.859 0.904 1 97.25 224 ASP B CA 1
ATOM 5536 C C . ASP B 1 224 ? -1.653 24.188 1.903 1 97.25 224 ASP B C 1
ATOM 5538 O O . ASP B 1 224 ? -1.242 25.344 2.025 1 97.25 224 ASP B O 1
ATOM 5542 N N . LEU B 1 225 ? -1.246 23.203 2.582 1 98.38 225 LEU B N 1
ATOM 5543 C CA . LEU B 1 225 ? -0.207 23.406 3.588 1 98.38 225 LEU B CA 1
ATOM 5544 C C . LEU B 1 225 ? 1.149 23.625 2.93 1 98.38 225 LEU B C 1
ATOM 5546 O O . LEU B 1 225 ? 1.969 24.406 3.436 1 98.38 225 LEU B O 1
ATOM 5550 N N . LEU B 1 226 ? 1.347 23 1.809 1 98.69 226 LEU B N 1
ATOM 5551 C CA . LEU B 1 226 ? 2.639 23.062 1.136 1 98.69 226 LEU B CA 1
ATOM 5552 C C . LEU B 1 226 ? 2.789 24.375 0.375 1 98.69 226 LEU B C 1
ATOM 5554 O O . LEU B 1 226 ? 3.891 24.922 0.278 1 98.69 226 LEU B O 1
ATOM 5558 N N . SER B 1 227 ? 1.786 24.938 -0.175 1 98.56 227 SER B N 1
ATOM 5559 C CA . SER B 1 227 ? 1.808 26.047 -1.129 1 98.56 227 SER B CA 1
ATOM 5560 C C . SER B 1 227 ? 2.514 27.266 -0.547 1 98.56 227 SER B C 1
ATOM 5562 O O . SER B 1 227 ? 3.471 27.766 -1.134 1 98.56 227 SER B O 1
ATOM 5564 N N . PRO B 1 228 ? 2.145 27.719 0.659 1 98.38 228 PRO B N 1
ATOM 5565 C CA . PRO B 1 228 ? 2.84 28.891 1.206 1 98.38 228 PRO B CA 1
ATOM 5566 C C . PRO B 1 228 ? 4.309 28.609 1.511 1 98.38 228 PRO B C 1
ATOM 5568 O O . PRO B 1 228 ? 5.152 29.5 1.379 1 98.38 228 PRO B O 1
ATOM 5571 N N . ILE B 1 229 ? 4.586 27.391 1.877 1 98.75 229 ILE B N 1
ATOM 5572 C CA . ILE B 1 229 ? 5.961 27.016 2.182 1 98.75 229 ILE B CA 1
ATOM 5573 C C . ILE B 1 229 ? 6.809 27.109 0.915 1 98.75 229 ILE B C 1
ATOM 5575 O O . ILE B 1 229 ? 7.902 27.672 0.928 1 98.75 229 ILE B O 1
ATOM 5579 N N . LEU B 1 230 ? 6.273 26.531 -0.151 1 98.69 230 LEU B N 1
ATOM 5580 C CA . LEU B 1 230 ? 6.996 26.562 -1.417 1 98.69 230 LEU B CA 1
ATOM 5581 C C . LEU B 1 230 ? 7.156 27.984 -1.914 1 98.69 230 LEU B C 1
ATOM 5583 O O . LEU B 1 230 ? 8.227 28.375 -2.4 1 98.69 230 LEU B O 1
ATOM 5587 N N . TYR B 1 231 ? 6.148 28.766 -1.772 1 98 231 TYR B N 1
ATOM 5588 C CA . TYR B 1 231 ? 6.172 30.172 -2.154 1 98 231 TYR B CA 1
ATOM 5589 C C . TYR B 1 231 ? 7.297 30.906 -1.44 1 98 231 TYR B C 1
ATOM 5591 O O . TYR B 1 231 ? 8.008 31.719 -2.053 1 98 231 TYR B O 1
ATOM 5599 N N . LEU B 1 232 ? 7.465 30.625 -0.214 1 97.88 232 LEU B N 1
ATOM 5600 C CA . LEU B 1 232 ? 8.453 31.312 0.609 1 97.88 232 LEU B CA 1
ATOM 5601 C C . LEU B 1 232 ? 9.859 30.797 0.312 1 97.88 232 LEU B C 1
ATOM 5603 O O . LEU B 1 232 ? 10.797 31.578 0.157 1 97.88 232 LEU B O 1
ATOM 5607 N N . MET B 1 233 ? 10.008 29.484 0.249 1 97.94 233 MET B N 1
ATOM 5608 C CA . MET B 1 233 ? 11.328 28.859 0.14 1 97.94 233 MET B CA 1
ATOM 5609 C C . MET B 1 233 ? 11.891 29.031 -1.268 1 97.94 233 MET B C 1
ATOM 5611 O O . MET B 1 233 ? 13.102 29.188 -1.442 1 97.94 233 MET B O 1
ATOM 5615 N N . GLU B 1 234 ? 11.039 28.859 -2.24 1 96.25 234 GLU B N 1
ATOM 5616 C CA . GLU B 1 234 ? 11.414 28.922 -3.652 1 96.25 234 GLU B CA 1
ATOM 5617 C C . GLU B 1 234 ? 12.523 27.922 -3.971 1 96.25 234 GLU B C 1
ATOM 5619 O O . GLU B 1 234 ? 13.383 28.203 -4.809 1 96.25 234 GLU B O 1
ATOM 5624 N N . ASN B 1 235 ? 12.742 27 -3.176 1 97.31 235 ASN B N 1
ATOM 5625 C CA . ASN B 1 235 ? 13.656 25.875 -3.309 1 97.31 235 ASN B CA 1
ATOM 5626 C C . ASN B 1 235 ? 12.953 24.547 -3.018 1 97.31 235 ASN B C 1
ATOM 5628 O O . ASN B 1 235 ? 12.422 24.344 -1.923 1 97.31 235 ASN B O 1
ATOM 5632 N N . GLU B 1 236 ? 13 23.719 -3.953 1 98.25 236 GLU B N 1
ATOM 5633 C CA . GLU B 1 236 ? 12.242 22.469 -3.91 1 98.25 236 GLU B CA 1
ATOM 5634 C C . GLU B 1 236 ? 12.625 21.641 -2.689 1 98.25 236 GLU B C 1
ATOM 5636 O O . GLU B 1 236 ? 11.75 21.172 -1.957 1 98.25 236 GLU B O 1
ATOM 5641 N N . VAL B 1 237 ? 13.922 21.484 -2.404 1 98.62 237 VAL B N 1
ATOM 5642 C CA . VAL B 1 237 ? 14.406 20.625 -1.336 1 98.62 237 VAL B CA 1
ATOM 5643 C C . VAL B 1 237 ? 14.086 21.234 0.021 1 98.62 237 VAL B C 1
ATOM 5645 O O . VAL B 1 237 ? 13.586 20.562 0.919 1 98.62 237 VAL B O 1
ATOM 5648 N N . ASP B 1 238 ? 14.344 22.547 0.155 1 98.62 238 ASP B N 1
ATOM 5649 C CA . ASP B 1 238 ? 14.039 23.234 1.404 1 98.62 238 ASP B CA 1
ATOM 5650 C C . ASP B 1 238 ? 12.539 23.219 1.692 1 98.62 238 ASP B C 1
ATOM 5652 O O . ASP B 1 238 ? 12.125 23.016 2.834 1 98.62 238 ASP B O 1
ATOM 5656 N N . ALA B 1 239 ? 11.75 23.406 0.666 1 98.88 239 ALA B N 1
ATOM 5657 C CA . ALA B 1 239 ? 10.297 23.359 0.824 1 98.88 239 ALA B CA 1
ATOM 5658 C C . ALA B 1 239 ? 9.828 21.984 1.285 1 98.88 239 ALA B C 1
ATOM 5660 O O . ALA B 1 239 ? 8.969 21.875 2.164 1 98.88 239 ALA B O 1
ATOM 5661 N N . PHE B 1 240 ? 10.461 20.969 0.701 1 98.88 240 PHE B N 1
ATOM 5662 C CA . PHE B 1 240 ? 10.086 19.594 1.041 1 98.88 240 PHE B CA 1
ATOM 5663 C C . PHE B 1 240 ? 10.32 19.328 2.521 1 98.88 240 PHE B C 1
ATOM 5665 O O . PHE B 1 240 ? 9.43 18.828 3.217 1 98.88 240 PHE B O 1
ATOM 5672 N N . TRP B 1 241 ? 11.453 19.578 2.969 1 98.88 241 TRP B N 1
ATOM 5673 C CA . TRP B 1 241 ? 11.789 19.203 4.336 1 98.88 241 TRP B CA 1
ATOM 5674 C C . TRP B 1 241 ? 11.055 20.078 5.344 1 98.88 241 TRP B C 1
ATOM 5676 O O . TRP B 1 241 ? 10.695 19.609 6.43 1 98.88 241 TRP B O 1
ATOM 5686 N N . CYS B 1 242 ? 10.781 21.375 5.023 1 98.88 242 CYS B N 1
ATOM 5687 C CA . CYS B 1 242 ? 9.898 22.172 5.855 1 98.88 242 CYS B CA 1
ATOM 5688 C C . CYS B 1 242 ? 8.492 21.594 5.879 1 98.88 242 CYS B C 1
ATOM 5690 O O . CYS B 1 242 ? 7.852 21.547 6.934 1 98.88 242 CYS B O 1
ATOM 5692 N N . PHE B 1 243 ? 8.031 21.156 4.711 1 98.81 243 PHE B N 1
ATOM 5693 C CA . PHE B 1 243 ? 6.723 20.531 4.613 1 98.81 243 PHE B CA 1
ATOM 5694 C C . PHE B 1 243 ? 6.664 19.266 5.473 1 98.81 243 PHE B C 1
ATOM 5696 O O . PHE B 1 243 ? 5.668 19.031 6.156 1 98.81 243 PHE B O 1
ATOM 5703 N N . VAL B 1 244 ? 7.719 18.453 5.438 1 98.75 244 VAL B N 1
ATOM 5704 C CA . VAL B 1 244 ? 7.809 17.266 6.285 1 98.75 244 VAL B CA 1
ATOM 5705 C C . VAL B 1 244 ? 7.648 17.672 7.75 1 98.75 244 VAL B C 1
ATOM 5707 O O . VAL B 1 244 ? 6.898 17.031 8.492 1 98.75 244 VAL B O 1
ATOM 5710 N N . GLY B 1 245 ? 8.398 18.688 8.172 1 98.5 245 GLY B N 1
ATOM 5711 C CA . GLY B 1 245 ? 8.273 19.172 9.539 1 98.5 245 GLY B CA 1
ATOM 5712 C C . GLY B 1 245 ? 6.859 19.594 9.891 1 98.5 245 GLY B C 1
ATOM 5713 O O . GLY B 1 245 ? 6.363 19.297 10.977 1 98.5 245 GLY B O 1
ATOM 5714 N N . PHE B 1 246 ? 6.223 20.281 8.953 1 98.56 246 PHE B N 1
ATOM 5715 C CA . PHE B 1 246 ? 4.852 20.734 9.156 1 98.56 246 PHE B CA 1
ATOM 5716 C C . PHE B 1 246 ? 3.898 19.547 9.258 1 98.56 246 PHE B C 1
ATOM 5718 O O . PHE B 1 246 ? 3.045 19.5 10.148 1 98.56 246 PHE B O 1
ATOM 5725 N N . MET B 1 247 ? 4.086 18.609 8.398 1 98.06 247 MET B N 1
ATOM 5726 C CA . MET B 1 247 ? 3.232 17.422 8.383 1 98.06 247 MET B CA 1
ATOM 5727 C C . MET B 1 247 ? 3.408 16.609 9.664 1 98.06 247 MET B C 1
ATOM 5729 O O . MET B 1 247 ? 2.455 16 10.156 1 98.06 247 MET B O 1
ATOM 5733 N N . ASN B 1 248 ? 4.602 16.594 10.195 1 97.06 248 ASN B N 1
ATOM 5734 C CA . ASN B 1 248 ? 4.816 15.914 11.469 1 97.06 248 ASN B CA 1
ATOM 5735 C C . ASN B 1 248 ? 3.955 16.516 12.578 1 97.06 248 ASN B C 1
ATOM 5737 O O . ASN B 1 248 ? 3.541 15.805 13.492 1 97.06 248 ASN B O 1
ATOM 5741 N N . LYS B 1 249 ? 3.689 17.766 12.461 1 95.56 249 LYS B N 1
ATOM 5742 C CA . LYS B 1 249 ? 2.838 18.453 13.43 1 95.56 249 LYS B CA 1
ATOM 5743 C C . LYS B 1 249 ? 1.361 18.203 13.141 1 95.56 249 LYS B C 1
ATOM 5745 O O . LYS B 1 249 ? 0.533 18.188 14.055 1 95.56 249 LYS B O 1
ATOM 5750 N N . MET B 1 250 ? 1.05 17.938 11.859 1 94.5 250 MET B N 1
ATOM 5751 C CA . MET B 1 250 ? -0.34 17.938 11.414 1 94.5 250 MET B CA 1
ATOM 5752 C C . MET B 1 250 ? -0.808 16.531 11.07 1 94.5 250 MET B C 1
ATOM 5754 O O . MET B 1 250 ? -1.988 16.312 10.789 1 94.5 250 MET B O 1
ATOM 5758 N N . SER B 1 251 ? 0.005 15.539 11.086 1 91 251 SER B N 1
ATOM 5759 C CA . SER B 1 251 ? -0.247 14.242 10.461 1 91 251 SER B CA 1
ATOM 5760 C C . SER B 1 251 ? -1.494 13.586 11.047 1 91 251 SER B C 1
ATOM 5762 O O . SER B 1 251 ? -2.238 12.914 10.328 1 91 251 SER B O 1
ATOM 5764 N N . LYS B 1 252 ? -1.741 13.789 12.297 1 90.69 252 LYS B N 1
ATOM 5765 C CA . LYS B 1 252 ? -2.891 13.172 12.945 1 90.69 252 LYS B CA 1
ATOM 5766 C C . LYS B 1 252 ? -4.199 13.633 12.312 1 90.69 252 LYS B C 1
ATOM 5768 O O . LYS B 1 252 ? -5.188 12.898 12.312 1 90.69 252 LYS B O 1
ATOM 5773 N N . ASN B 1 253 ? -4.152 14.789 11.766 1 92.38 253 ASN B N 1
ATOM 5774 C CA . ASN B 1 253 ? -5.348 15.352 11.141 1 92.38 253 ASN B CA 1
ATOM 5775 C C . ASN B 1 253 ? -5.684 14.641 9.828 1 92.38 253 ASN B C 1
ATOM 5777 O O . ASN B 1 253 ? -6.809 14.734 9.344 1 92.38 253 ASN B O 1
ATOM 5781 N N . PHE B 1 254 ? -4.719 13.938 9.312 1 92.44 254 PHE B N 1
ATOM 5782 C CA . PHE B 1 254 ? -4.891 13.391 7.969 1 92.44 254 PHE B CA 1
ATOM 5783 C C . PHE B 1 254 ? -5.023 11.875 8.016 1 92.44 254 PHE B C 1
ATOM 5785 O O . PHE B 1 254 ? -5.16 11.227 6.977 1 92.44 254 PHE B O 1
ATOM 5792 N N . GLU B 1 255 ? -5.035 11.391 9.188 1 88.69 255 GLU B N 1
ATOM 5793 C CA . GLU B 1 255 ? -5.168 9.945 9.32 1 88.69 255 GLU B CA 1
ATOM 5794 C C . GLU B 1 255 ? -6.543 9.469 8.852 1 88.69 255 GLU B C 1
ATOM 5796 O O . GLU B 1 255 ? -7.531 10.195 8.984 1 88.69 255 GLU B O 1
ATOM 5801 N N . MET B 1 256 ? -6.578 8.352 8.492 1 80.88 256 MET B N 1
ATOM 5802 C CA . MET B 1 256 ? -7.77 7.781 7.867 1 80.88 256 MET B CA 1
ATOM 5803 C C . MET B 1 256 ? -8.945 7.766 8.844 1 80.88 256 MET B C 1
ATOM 5805 O O . MET B 1 256 ? -10.078 8.062 8.461 1 80.88 256 MET B O 1
ATOM 5809 N N . ASP B 1 257 ? -8.719 7.391 10.023 1 76.75 257 ASP B N 1
ATOM 5810 C CA . ASP B 1 257 ? -9.805 7.297 11 1 76.75 257 ASP B CA 1
ATOM 5811 C C . ASP B 1 257 ? -10.188 8.68 11.523 1 76.75 257 ASP B C 1
ATOM 5813 O O . ASP B 1 257 ? -11.141 8.812 12.289 1 76.75 257 ASP B O 1
ATOM 5817 N N . GLN B 1 258 ? -9.406 9.695 11.148 1 84.25 258 GLN B N 1
ATOM 5818 C CA . GLN B 1 258 ? -9.648 11.094 11.492 1 84.25 258 GLN B CA 1
ATOM 5819 C C . GLN B 1 258 ? -9.805 11.266 13 1 84.25 258 GLN B C 1
ATOM 5821 O O . GLN B 1 258 ? -10.547 12.141 13.461 1 84.25 258 GLN B O 1
ATOM 5826 N N . ALA B 1 259 ? -9.266 10.367 13.703 1 85 259 ALA B N 1
ATOM 5827 C CA . ALA B 1 259 ? -9.375 10.406 15.156 1 85 259 ALA B CA 1
ATOM 5828 C C . ALA B 1 259 ? -8.836 11.727 15.703 1 85 259 ALA B C 1
ATOM 5830 O O . ALA B 1 259 ? -9.391 12.281 16.656 1 85 259 ALA B O 1
ATOM 5831 N N . GLY B 1 260 ? -7.871 12.195 15.086 1 90.75 260 GLY B N 1
ATOM 5832 C CA . GLY B 1 260 ? -7.277 13.445 15.531 1 90.75 260 GLY B CA 1
ATOM 5833 C C . GLY B 1 260 ? -8.219 14.633 15.398 1 90.75 260 GLY B C 1
ATOM 5834 O O . GLY B 1 260 ? -8.43 15.367 16.359 1 90.75 260 GLY B O 1
ATOM 5835 N N . ILE B 1 261 ? -8.773 14.805 14.281 1 93.06 261 ILE B N 1
ATOM 5836 C CA . ILE B 1 261 ? -9.656 15.938 14.031 1 93.06 261 ILE B CA 1
ATOM 5837 C C . ILE B 1 261 ? -10.93 15.797 14.859 1 93.06 261 ILE B C 1
ATOM 5839 O O . ILE B 1 261 ? -11.445 16.781 15.391 1 93.06 261 ILE B O 1
ATOM 5843 N N . LYS B 1 262 ? -11.398 14.586 14.961 1 91.12 262 LYS B N 1
ATOM 5844 C CA . LYS B 1 262 ? -12.586 14.344 15.773 1 91.12 262 LYS B CA 1
ATOM 5845 C C . LYS B 1 262 ? -12.367 14.758 17.219 1 91.12 262 LYS B C 1
ATOM 5847 O O . LYS B 1 262 ? -13.234 15.383 17.828 1 91.12 262 LYS B O 1
ATOM 5852 N N . GLN B 1 263 ? -11.289 14.414 17.688 1 94.81 263 GLN B N 1
ATOM 5853 C CA . GLN B 1 263 ? -10.953 14.805 19.062 1 94.81 263 GLN B CA 1
ATOM 5854 C C . GLN B 1 263 ? -10.867 16.312 19.188 1 94.81 263 GLN B C 1
ATOM 5856 O O . GLN B 1 263 ? -11.32 16.891 20.188 1 94.81 263 GLN B O 1
ATOM 5861 N N . GLN B 1 264 ? -10.383 16.953 18.25 1 96.56 264 GLN B N 1
ATOM 5862 C CA . GLN B 1 264 ? -10.266 18.406 18.266 1 96.56 264 GLN B CA 1
ATOM 5863 C C . GLN B 1 264 ? -11.633 19.062 18.219 1 96.56 264 GLN B C 1
ATOM 5865 O O . GLN B 1 264 ? -11.867 20.078 18.891 1 96.56 264 GLN B O 1
ATOM 5870 N N . LEU B 1 265 ? -12.492 18.516 17.438 1 95.88 265 LEU B N 1
ATOM 5871 C CA . LEU B 1 265 ? -13.852 19.047 17.359 1 95.88 265 LEU B CA 1
ATOM 5872 C C . LEU B 1 265 ? -14.586 18.859 18.672 1 95.88 265 LEU B C 1
ATOM 5874 O O . LEU B 1 265 ? -15.328 19.75 19.109 1 95.88 265 LEU B O 1
ATOM 5878 N N . LYS B 1 266 ? -14.367 17.734 19.297 1 96.06 266 LYS B N 1
ATOM 5879 C CA . LYS B 1 266 ? -14.938 17.5 20.609 1 96.06 266 LYS B CA 1
ATOM 5880 C C . LYS B 1 266 ? -14.406 18.5 21.641 1 96.06 266 LYS B C 1
ATOM 5882 O O . LYS B 1 266 ? -15.172 19.047 22.438 1 96.06 266 LYS B O 1
ATOM 5887 N N . ASN B 1 267 ? -13.164 18.656 21.625 1 97.31 267 ASN B N 1
ATOM 5888 C CA . ASN B 1 267 ? -12.539 19.609 22.531 1 97.31 267 ASN B CA 1
ATOM 5889 C C . ASN B 1 267 ? -13.07 21.031 22.297 1 97.31 267 ASN B C 1
ATOM 5891 O O . ASN B 1 267 ? -13.305 21.766 23.25 1 97.31 267 ASN B O 1
ATOM 5895 N N . LEU B 1 268 ? -13.25 21.359 21.062 1 97.94 268 LEU B N 1
ATOM 5896 C CA . LEU B 1 268 ? -13.789 22.672 20.719 1 97.94 268 LEU B CA 1
ATOM 5897 C C . LEU B 1 268 ? -15.203 22.828 21.266 1 97.94 268 LEU B C 1
ATOM 5899 O O . LEU B 1 268 ? -15.562 23.906 21.766 1 97.94 268 LEU B O 1
ATOM 5903 N N . ASN B 1 269 ? -15.969 21.812 21.109 1 97 269 ASN B N 1
ATOM 5904 C CA . ASN B 1 269 ? -17.328 21.844 21.641 1 97 269 ASN B CA 1
ATOM 5905 C C . ASN B 1 269 ? -17.344 22.078 23.141 1 97 269 ASN B C 1
ATOM 5907 O O . ASN B 1 269 ? -18.156 22.859 23.656 1 97 269 ASN B O 1
ATOM 5911 N N . ILE B 1 270 ? -16.469 21.406 23.812 1 96.38 270 ILE B N 1
ATOM 5912 C CA . ILE B 1 270 ? -16.344 21.562 25.25 1 96.38 270 ILE B CA 1
ATOM 5913 C C . ILE B 1 270 ? -15.992 23.016 25.578 1 96.38 270 ILE B C 1
ATOM 5915 O O . ILE B 1 270 ? -16.594 23.609 26.484 1 96.38 270 ILE B O 1
ATOM 5919 N N . LEU B 1 271 ? -15.133 23.547 24.859 1 97.12 271 LEU B N 1
ATOM 5920 C CA . LEU B 1 271 ? -14.695 24.922 25.094 1 97.12 271 LEU B CA 1
ATOM 5921 C C . LEU B 1 271 ? -15.828 25.906 24.812 1 97.12 271 LEU B C 1
ATOM 5923 O O . LEU B 1 271 ? -16.016 26.859 25.562 1 97.12 271 LEU B O 1
ATOM 5927 N N . ILE B 1 272 ? -16.547 25.703 23.719 1 96.94 272 ILE B N 1
ATOM 5928 C CA . ILE B 1 272 ? -17.656 26.578 23.359 1 96.94 272 ILE B CA 1
ATOM 5929 C C . ILE B 1 272 ? -18.703 26.547 24.469 1 96.94 272 ILE B C 1
ATOM 5931 O O . ILE B 1 272 ? -19.172 27.609 24.922 1 96.94 272 ILE B O 1
ATOM 5935 N N . ARG B 1 273 ? -19.031 25.406 24.953 1 94.44 273 ARG B N 1
ATOM 5936 C CA . ARG B 1 273 ? -20.062 25.25 25.969 1 94.44 273 ARG B CA 1
ATOM 5937 C C . ARG B 1 273 ? -19.625 25.875 27.297 1 94.44 273 ARG B C 1
ATOM 5939 O O . ARG B 1 273 ? -20.453 26.406 28.047 1 94.44 273 ARG B O 1
ATOM 5946 N N . PHE B 1 274 ? -18.406 25.797 27.547 1 94.06 274 PHE B N 1
ATOM 5947 C CA . PHE B 1 274 ? -17.906 26.312 28.812 1 94.06 274 PHE B CA 1
ATOM 5948 C C . PHE B 1 274 ? -17.781 27.828 28.75 1 94.06 274 PHE B C 1
ATOM 5950 O O . PHE B 1 274 ? -18.047 28.516 29.75 1 94.06 274 PHE B O 1
ATOM 5957 N N . THR B 1 275 ? -17.375 28.391 27.656 1 94.75 275 THR B N 1
ATOM 5958 C CA . THR B 1 275 ? -17.109 29.812 27.531 1 94.75 275 THR B CA 1
ATOM 5959 C C . THR B 1 275 ? -18.375 30.578 27.172 1 94.75 275 THR B C 1
ATOM 5961 O O . THR B 1 275 ? -18.516 31.75 27.516 1 94.75 275 THR B O 1
ATOM 5964 N N . ASP B 1 276 ? -19.234 30.016 26.375 1 93.88 276 ASP B N 1
ATOM 5965 C CA . ASP B 1 276 ? -20.469 30.625 25.906 1 93.88 276 ASP B CA 1
ATOM 5966 C C . ASP B 1 276 ? -21.594 29.594 25.812 1 93.88 276 ASP B C 1
ATOM 5968 O O . ASP B 1 276 ? -21.875 29.062 24.734 1 93.88 276 ASP B O 1
ATOM 5972 N N . ARG B 1 277 ? -22.281 29.469 26.812 1 92.75 277 ARG B N 1
ATOM 5973 C CA . ARG B 1 277 ? -23.328 28.453 26.906 1 92.75 277 ARG B CA 1
ATOM 5974 C C . ARG B 1 277 ? -24.453 28.734 25.922 1 92.75 277 ARG B C 1
ATOM 5976 O O . ARG B 1 277 ? -25.047 27.812 25.359 1 92.75 277 ARG B O 1
ATOM 5983 N N . GLU B 1 278 ? -24.734 29.953 25.797 1 94.25 278 GLU B N 1
ATOM 5984 C CA . GLU B 1 278 ? -25.797 30.328 24.875 1 94.25 278 GLU B CA 1
ATOM 5985 C C . GLU B 1 278 ? -25.469 29.891 23.453 1 94.25 278 GLU B C 1
ATOM 5987 O O . GLU B 1 278 ? -26.328 29.312 22.75 1 94.25 278 GLU B O 1
ATOM 5992 N N . LEU B 1 279 ? -24.312 30.188 23.062 1 95.44 279 LEU B N 1
ATOM 5993 C CA . LEU B 1 279 ? -23.906 29.75 21.719 1 95.44 279 LEU B CA 1
ATOM 5994 C C . LEU B 1 279 ? -23.906 28.234 21.625 1 95.44 279 LEU B C 1
ATOM 5996 O O . LEU B 1 279 ? -24.344 27.672 20.609 1 95.44 279 LEU B O 1
ATOM 6000 N N . GLY B 1 280 ? -23.391 27.547 22.641 1 95.31 280 GLY B N 1
ATOM 6001 C CA . GLY B 1 280 ? -23.391 26.094 22.656 1 95.31 280 GLY B CA 1
ATOM 6002 C C . GLY B 1 280 ? -24.781 25.5 22.484 1 95.31 280 GLY B C 1
ATOM 6003 O O . GLY B 1 280 ? -24.984 24.594 21.688 1 95.31 280 GLY B O 1
ATOM 6004 N N . ASN B 1 281 ? -25.672 26.047 23.219 1 94.81 281 ASN B N 1
ATOM 6005 C CA . ASN B 1 281 ? -27.062 25.594 23.141 1 94.81 281 ASN B CA 1
ATOM 6006 C C . ASN B 1 281 ? -27.672 25.859 21.781 1 94.81 281 ASN B C 1
ATOM 6008 O O . ASN B 1 281 ? -28.422 25.047 21.25 1 94.81 281 ASN B O 1
ATOM 6012 N N . TYR B 1 282 ? -27.375 26.984 21.312 1 95.75 282 TYR B N 1
ATOM 6013 C CA . TYR B 1 282 ? -27.875 27.359 20 1 95.75 282 TYR B CA 1
ATOM 6014 C C . TYR B 1 282 ? -27.406 26.375 18.938 1 95.75 282 TYR B C 1
ATOM 6016 O O . TYR B 1 282 ? -28.203 25.922 18.109 1 95.75 282 TYR B O 1
ATOM 6024 N N . LEU B 1 283 ? -26.141 26.047 18.922 1 95.69 283 LEU B N 1
ATOM 6025 C CA . LEU B 1 283 ? -25.578 25.109 17.969 1 95.69 283 LEU B CA 1
ATOM 6026 C C . LEU B 1 283 ? -26.203 23.734 18.109 1 95.69 283 LEU B C 1
ATOM 6028 O O . LEU B 1 283 ? -26.469 23.062 17.109 1 95.69 283 LEU B O 1
ATOM 6032 N N . GLU B 1 284 ? -26.375 23.344 19.297 1 93.06 284 GLU B N 1
ATOM 6033 C CA . GLU B 1 284 ? -27.016 22.047 19.562 1 93.06 284 GLU B CA 1
ATOM 6034 C C . GLU B 1 284 ? -28.438 22.016 19.047 1 93.06 284 GLU B C 1
ATOM 6036 O O . GLU B 1 284 ? -28.859 21.062 18.391 1 93.06 284 GLU B O 1
ATOM 6041 N N . SER B 1 285 ? -29.125 23.031 19.312 1 93.62 285 SER B N 1
ATOM 6042 C CA . SER B 1 285 ? -30.531 23.109 18.906 1 93.62 285 SER B CA 1
ATOM 6043 C C . SER B 1 285 ? -30.672 23.125 17.391 1 93.62 285 SER B C 1
ATOM 6045 O O . SER B 1 285 ? -31.719 22.734 16.859 1 93.62 285 SER B O 1
ATOM 6047 N N . ASN B 1 286 ? -29.719 23.562 16.766 1 92.25 286 ASN B N 1
ATOM 6048 C CA . ASN B 1 286 ? -29.75 23.641 15.305 1 92.25 286 ASN B CA 1
ATOM 6049 C C . ASN B 1 286 ? -28.922 22.531 14.672 1 92.25 286 ASN B C 1
ATOM 6051 O O . ASN B 1 286 ? -28.422 22.672 13.547 1 92.25 286 ASN B O 1
ATOM 6055 N N . GLU B 1 287 ? -28.609 21.516 15.398 1 88.25 287 GLU B N 1
ATOM 6056 C CA . GLU B 1 287 ? -27.953 20.297 14.945 1 88.25 287 GLU B CA 1
ATOM 6057 C C . GLU B 1 287 ? -26.562 20.609 14.391 1 88.25 287 GLU B C 1
ATOM 6059 O O . GLU B 1 287 ? -26.156 20.062 13.359 1 88.25 287 GLU B O 1
ATOM 6064 N N . SER B 1 288 ? -25.969 21.531 15.008 1 88.25 288 SER B N 1
ATOM 6065 C CA . SER B 1 288 ? -24.641 21.969 14.555 1 88.25 288 SER B CA 1
ATOM 6066 C C . SER B 1 288 ? -23.609 21.781 15.656 1 88.25 288 SER B C 1
ATOM 6068 O O . SER B 1 288 ? -22.547 22.406 15.617 1 88.25 288 SER B O 1
ATOM 6070 N N . ASP B 1 289 ? -23.891 20.906 16.562 1 87.88 289 ASP B N 1
ATOM 6071 C CA . ASP B 1 289 ? -23 20.781 17.719 1 87.88 289 ASP B CA 1
ATOM 6072 C C . ASP B 1 289 ? -21.828 19.844 17.422 1 87.88 289 ASP B C 1
ATOM 6074 O O . ASP B 1 289 ? -20.859 19.797 18.172 1 87.88 289 ASP B O 1
ATOM 6078 N N . ASN B 1 290 ? -21.875 19.141 16.281 1 88.88 290 ASN B N 1
ATOM 6079 C CA . ASN B 1 290 ? -20.719 18.375 15.844 1 88.88 290 ASN B CA 1
ATOM 6080 C C . ASN B 1 290 ? -19.594 19.266 15.32 1 88.88 290 ASN B C 1
ATOM 6082 O O . ASN B 1 290 ? -18.453 18.844 15.195 1 88.88 290 ASN B O 1
ATOM 6086 N N . LEU B 1 291 ? -19.953 20.469 14.969 1 93.62 291 LEU B N 1
ATOM 6087 C CA . LEU B 1 291 ? -19.047 21.547 14.578 1 93.62 291 LEU B CA 1
ATOM 6088 C C . LEU B 1 291 ? -18.297 21.203 13.297 1 93.62 291 LEU B C 1
ATOM 6090 O O . LEU B 1 291 ? -17.156 21.609 13.102 1 93.62 291 LEU B O 1
ATOM 6094 N N . PHE B 1 292 ? -18.859 20.531 12.422 1 88.56 292 PHE B N 1
ATOM 6095 C CA . PHE B 1 292 ? -18.234 20.094 11.18 1 88.56 292 PHE B CA 1
ATOM 6096 C C . PHE B 1 292 ? -17.922 21.297 10.289 1 88.56 292 PHE B C 1
ATOM 6098 O O . PHE B 1 292 ? -17.031 21.219 9.438 1 88.56 292 PHE B O 1
ATOM 6105 N N . PHE B 1 293 ? -18.688 22.391 10.57 1 92.38 293 PHE B N 1
ATOM 6106 C CA . PHE B 1 293 ? -18.422 23.594 9.789 1 92.38 293 PHE B CA 1
ATOM 6107 C C . PHE B 1 293 ? -17.047 24.172 10.125 1 92.38 293 PHE B C 1
ATOM 6109 O O . PHE B 1 293 ? -16.547 25.031 9.414 1 92.38 293 PHE B O 1
ATOM 6116 N N . CYS B 1 294 ? -16.359 23.625 11.148 1 95.19 294 CYS B N 1
ATOM 6117 C CA . CYS B 1 294 ? -15.008 24.031 11.516 1 95.19 294 CYS B CA 1
ATOM 6118 C C . CYS B 1 294 ? -13.977 23.047 11 1 95.19 294 CYS B C 1
ATOM 6120 O O . CYS B 1 294 ? -12.773 23.234 11.195 1 95.19 294 CYS B O 1
ATOM 6122 N N . PHE B 1 295 ? -14.398 22.062 10.367 1 92.94 295 PHE B N 1
ATOM 6123 C CA . PHE B 1 295 ? -13.539 20.969 9.938 1 92.94 295 PHE B CA 1
ATOM 6124 C C . PHE B 1 295 ? -12.398 21.484 9.078 1 92.94 295 PHE B C 1
ATOM 6126 O O . PHE B 1 295 ? -11.234 21.156 9.312 1 92.94 295 PHE B O 1
ATOM 6133 N N . ARG B 1 296 ? -12.641 22.266 8.125 1 93.75 296 ARG B N 1
ATOM 6134 C CA . ARG B 1 296 ? -11.625 22.766 7.207 1 93.75 296 ARG B CA 1
ATOM 6135 C C . ARG B 1 296 ? -10.57 23.578 7.953 1 93.75 296 ARG B C 1
ATOM 6137 O O . ARG B 1 296 ? -9.383 23.516 7.637 1 93.75 296 ARG B O 1
ATOM 6144 N N . TRP B 1 297 ? -11.039 24.422 8.969 1 97 297 TRP B N 1
ATOM 6145 C CA . TRP B 1 297 ? -10.109 25.188 9.781 1 97 297 TRP B CA 1
ATOM 6146 C C . TRP B 1 297 ? -9.047 24.297 10.406 1 97 297 TRP B C 1
ATOM 6148 O O . TRP B 1 297 ? -7.852 24.609 10.336 1 97 297 TRP B O 1
ATOM 6158 N N . LEU B 1 298 ? -9.523 23.219 10.922 1 96.62 298 LEU B N 1
ATOM 6159 C CA . LEU B 1 298 ? -8.648 22.328 11.656 1 96.62 298 LEU B CA 1
ATOM 6160 C C . LEU B 1 298 ? -7.781 21.516 10.703 1 96.62 298 LEU B C 1
ATOM 6162 O O . LEU B 1 298 ? -6.594 21.297 10.961 1 96.62 298 LEU B O 1
ATOM 6166 N N . LEU B 1 299 ? -8.312 21.094 9.633 1 94.81 299 LEU B N 1
ATOM 6167 C CA . LEU B 1 299 ? -7.609 20.234 8.688 1 94.81 299 LEU B CA 1
ATOM 6168 C C . LEU B 1 299 ? -6.41 20.953 8.078 1 94.81 299 LEU B C 1
ATOM 6170 O O . LEU B 1 299 ? -5.324 20.391 7.98 1 94.81 299 LEU B O 1
ATOM 6174 N N . ILE B 1 300 ? -6.625 22.219 7.66 1 96.44 300 ILE B N 1
ATOM 6175 C CA . ILE B 1 300 ? -5.555 22.891 6.934 1 96.44 300 ILE B CA 1
ATOM 6176 C C . ILE B 1 300 ? -5.105 24.125 7.719 1 96.44 300 ILE B C 1
ATOM 6178 O O . ILE B 1 300 ? -4.551 25.062 7.148 1 96.44 300 ILE B O 1
ATOM 6182 N N . LEU B 1 301 ? -5.461 24.141 9.016 1 97.75 301 LEU B N 1
ATOM 6183 C CA . LEU B 1 301 ? -5.004 25.141 9.969 1 97.75 301 LEU B CA 1
ATOM 6184 C C . LEU B 1 301 ? -5.262 26.547 9.438 1 97.75 301 LEU B C 1
ATOM 6186 O O . LEU B 1 301 ? -4.348 27.375 9.367 1 97.75 301 LEU B O 1
ATOM 6190 N N . PHE B 1 302 ? -6.477 26.812 8.914 1 98.12 302 PHE B N 1
ATOM 6191 C CA . PHE B 1 302 ? -7.066 28.094 8.555 1 98.12 302 PHE B CA 1
ATOM 6192 C C . PHE B 1 302 ? -6.453 28.641 7.273 1 98.12 302 PHE B C 1
ATOM 6194 O O . PHE B 1 302 ? -6.582 29.828 6.969 1 98.12 302 PHE B O 1
ATOM 6201 N N . LYS B 1 303 ? -5.77 27.828 6.5 1 97.75 303 LYS B N 1
ATOM 6202 C CA . LYS B 1 303 ? -5.047 28.266 5.312 1 97.75 303 LYS B CA 1
ATOM 6203 C C . LYS B 1 303 ? -5.953 29.062 4.379 1 97.75 303 LYS B C 1
ATOM 6205 O O . LYS B 1 303 ? -5.527 30.047 3.775 1 97.75 303 LYS B O 1
ATOM 6210 N N . ARG B 1 304 ? -7.133 28.734 4.281 1 95.44 304 ARG B N 1
ATOM 6211 C CA . ARG B 1 304 ? -8.023 29.328 3.291 1 95.44 304 ARG B CA 1
ATOM 6212 C C . ARG B 1 304 ? -8.742 30.547 3.865 1 95.44 304 ARG B C 1
ATOM 6214 O O . ARG B 1 304 ? -9.422 31.281 3.137 1 95.44 304 ARG B O 1
ATOM 6221 N N . GLU B 1 305 ? -8.57 30.781 5.129 1 96.56 305 GLU B N 1
ATOM 6222 C CA . GLU B 1 305 ? -9.297 31.859 5.805 1 96.56 305 GLU B CA 1
ATOM 6223 C C . GLU B 1 305 ? -8.523 33.156 5.738 1 96.56 305 GLU B C 1
ATOM 6225 O O . GLU B 1 305 ? -9.102 34.25 5.91 1 96.56 305 GLU B O 1
ATOM 6230 N N . PHE B 1 306 ? -7.289 33.094 5.418 1 97.38 306 PHE B N 1
ATOM 6231 C CA . PHE B 1 306 ? -6.457 34.281 5.508 1 97.38 306 PHE B CA 1
ATOM 6232 C C . PHE B 1 306 ? -5.613 34.438 4.25 1 97.38 306 PHE B C 1
ATOM 6234 O O . PHE B 1 306 ? -5.438 33.5 3.482 1 97.38 306 PHE B O 1
ATOM 6241 N N . SER B 1 307 ? -5.082 35.688 4.066 1 95.88 307 SER B N 1
ATOM 6242 C CA . SER B 1 307 ? -4.113 35.938 3.008 1 95.88 307 SER B CA 1
ATOM 6243 C C . SER B 1 307 ? -2.789 35.219 3.283 1 95.88 307 SER B C 1
ATOM 6245 O O . SER B 1 307 ? -2.555 34.75 4.395 1 95.88 307 SER B O 1
ATOM 6247 N N . TYR B 1 308 ? -1.904 35.188 2.334 1 94.88 308 TYR B N 1
ATOM 6248 C CA . TYR B 1 308 ? -0.588 34.562 2.5 1 94.88 308 TYR B CA 1
ATOM 6249 C C . TYR B 1 308 ? 0.191 35.25 3.617 1 94.88 308 TYR B C 1
ATOM 6251 O O . TYR B 1 308 ? 0.838 34.594 4.43 1 94.88 308 TYR B O 1
ATOM 6259 N N . GLN B 1 309 ? 0.075 36.531 3.613 1 95.25 309 GLN B N 1
ATOM 6260 C CA . GLN B 1 309 ? 0.808 37.281 4.629 1 95.25 309 GLN B CA 1
ATOM 6261 C C . GLN B 1 309 ? 0.298 36.969 6.027 1 95.25 309 GLN B C 1
ATOM 6263 O O . GLN B 1 309 ? 1.09 36.719 6.941 1 95.25 309 GLN B O 1
ATOM 6268 N N . ASP B 1 310 ? -0.971 36.938 6.109 1 97.62 310 ASP B N 1
ATOM 6269 C CA . ASP B 1 310 ? -1.584 36.719 7.414 1 97.62 310 ASP B CA 1
ATOM 6270 C C . ASP B 1 310 ? -1.403 35.25 7.859 1 97.62 310 ASP B C 1
ATOM 6272 O O . ASP B 1 310 ? -1.125 35 9.031 1 97.62 310 ASP B O 1
ATOM 6276 N N . ILE B 1 311 ? -1.556 34.344 6.934 1 98.25 311 ILE B N 1
ATOM 6277 C CA . ILE B 1 311 ? -1.504 32.906 7.309 1 98.25 311 ILE B CA 1
ATOM 6278 C C . ILE B 1 311 ? -0.086 32.562 7.738 1 98.25 311 ILE B C 1
ATOM 6280 O O . ILE B 1 311 ? 0.102 31.719 8.633 1 98.25 311 ILE B O 1
ATOM 6284 N N . MET B 1 312 ? 0.917 33.156 7.164 1 98.31 312 MET B N 1
ATOM 6285 C CA . MET B 1 312 ? 2.301 32.906 7.562 1 98.31 312 MET B CA 1
ATOM 6286 C C . MET B 1 312 ? 2.533 33.344 9.008 1 98.31 312 MET B C 1
ATOM 6288 O O . MET B 1 312 ? 3.164 32.625 9.781 1 98.31 312 MET B O 1
ATOM 6292 N N . VAL B 1 313 ? 1.965 34.469 9.328 1 98.38 313 VAL B N 1
ATOM 6293 C CA . VAL B 1 313 ? 2.086 34.969 10.703 1 98.38 313 VAL B CA 1
ATOM 6294 C C . VAL B 1 313 ? 1.371 34 11.656 1 98.38 313 VAL B C 1
ATOM 6296 O O . VAL B 1 313 ? 1.911 33.656 12.711 1 98.38 313 VAL B O 1
ATOM 6299 N N . LEU B 1 314 ? 0.198 33.625 11.273 1 98.75 314 LEU B N 1
ATOM 6300 C CA . LEU B 1 314 ? -0.576 32.719 12.133 1 98.75 314 LEU B CA 1
ATOM 6301 C C . LEU B 1 314 ? 0.175 31.422 12.383 1 98.75 314 LEU B C 1
ATOM 6303 O O . LEU B 1 314 ? 0.259 30.969 13.523 1 98.75 314 LEU B O 1
ATOM 6307 N N . TRP B 1 315 ? 0.708 30.859 11.297 1 98.75 315 TRP B N 1
ATOM 6308 C CA . TRP B 1 315 ? 1.42 29.594 11.43 1 98.75 315 TRP B CA 1
ATOM 6309 C C . TRP B 1 315 ? 2.654 29.75 12.312 1 98.75 315 TRP B C 1
ATOM 6311 O O . TRP B 1 315 ? 2.957 28.891 13.133 1 98.75 315 TRP B O 1
ATOM 6321 N N . GLU B 1 316 ? 3.355 30.844 12.203 1 98.69 316 GLU B N 1
ATOM 6322 C CA . GLU B 1 316 ? 4.512 31.109 13.055 1 98.69 316 GLU B CA 1
ATOM 6323 C C . GLU B 1 316 ? 4.117 31.172 14.523 1 98.69 316 GLU B C 1
ATOM 6325 O O . GLU B 1 316 ? 4.809 30.609 15.375 1 98.69 316 GLU B O 1
ATOM 6330 N N . VAL B 1 317 ? 2.994 31.797 14.758 1 98.5 317 VAL B N 1
ATOM 6331 C CA . VAL B 1 317 ? 2.463 31.875 16.109 1 98.5 317 VAL B CA 1
ATOM 6332 C C . VAL B 1 317 ? 2.148 30.484 16.625 1 98.5 317 VAL B C 1
ATOM 6334 O O . VAL B 1 317 ? 2.541 30.109 17.734 1 98.5 317 VAL B O 1
ATOM 6337 N N . LEU B 1 318 ? 1.563 29.719 15.797 1 98.38 318 LEU B N 1
ATOM 6338 C CA . LEU B 1 318 ? 1.163 28.375 16.188 1 98.38 318 LEU B CA 1
ATOM 6339 C C . LEU B 1 318 ? 2.379 27.453 16.344 1 98.38 318 LEU B C 1
ATOM 6341 O O . LEU B 1 318 ? 2.414 26.594 17.219 1 98.38 318 LEU B O 1
ATOM 6345 N N . TRP B 1 319 ? 3.395 27.672 15.508 1 98.25 319 TRP B N 1
ATOM 6346 C CA . TRP B 1 319 ? 4.59 26.828 15.523 1 98.25 319 TRP B CA 1
ATOM 6347 C C . TRP B 1 319 ? 5.453 27.141 16.75 1 98.25 319 TRP B C 1
ATOM 6349 O O . TRP B 1 319 ? 6.387 26.406 17.062 1 98.25 319 TRP B O 1
ATOM 6359 N N . SER B 1 320 ? 5.152 28.219 17.422 1 97.31 320 SER B N 1
ATOM 6360 C CA . SER B 1 320 ? 5.852 28.516 18.672 1 97.31 320 SER B CA 1
ATOM 6361 C C . SER B 1 320 ? 5.457 27.531 19.781 1 97.31 320 SER B C 1
ATOM 6363 O O . SER B 1 320 ? 6.137 27.438 20.797 1 97.31 320 SER B O 1
ATOM 6365 N N . ASP B 1 321 ? 4.328 26.875 19.641 1 94.88 321 ASP B N 1
ATOM 6366 C CA . ASP B 1 321 ? 3.762 25.906 20.578 1 94.88 321 ASP B CA 1
ATOM 6367 C C . ASP B 1 321 ? 3.293 26.594 21.859 1 94.88 321 ASP B C 1
ATOM 6369 O O . ASP B 1 321 ? 3.215 25.969 22.922 1 94.88 321 ASP B O 1
ATOM 6373 N N . LEU B 1 322 ? 3.154 27.859 21.75 1 95.88 322 LEU B N 1
ATOM 6374 C CA . LEU B 1 322 ? 2.645 28.625 22.875 1 95.88 322 LEU B CA 1
ATOM 6375 C C . LEU B 1 322 ? 1.216 29.094 22.625 1 95.88 322 LEU B C 1
ATOM 6377 O O . LEU B 1 322 ? 0.829 29.312 21.469 1 95.88 322 LEU B O 1
ATOM 6381 N N . PRO B 1 323 ? 0.461 29.312 23.656 1 94.94 323 PRO B N 1
ATOM 6382 C CA . PRO B 1 323 ? 0.77 29.031 25.062 1 94.94 323 PRO B CA 1
ATOM 6383 C C . PRO B 1 323 ? 0.635 27.547 25.406 1 94.94 323 PRO B C 1
ATOM 6385 O O . PRO B 1 323 ? 1.048 27.125 26.5 1 94.94 323 PRO B O 1
ATOM 6388 N N . GLY B 1 324 ? 0.114 26.781 24.484 1 92.44 324 GLY B N 1
ATOM 6389 C CA . GLY B 1 324 ? -0.077 25.344 24.609 1 92.44 324 GLY B CA 1
ATOM 6390 C C . GLY B 1 324 ? -0.351 24.656 23.281 1 92.44 324 GLY B C 1
ATOM 6391 O O . GLY B 1 324 ? -0.458 25.328 22.25 1 92.44 324 GLY B O 1
ATOM 6392 N N . PRO B 1 325 ? -0.498 23.375 23.359 1 91 325 PRO B N 1
ATOM 6393 C CA . PRO B 1 325 ? -0.602 22.609 22.109 1 91 325 PRO B CA 1
ATOM 6394 C C . PRO B 1 325 ? -1.947 22.797 21.422 1 91 325 PRO B C 1
ATOM 6396 O O . PRO B 1 325 ? -2.082 22.484 20.234 1 91 325 PRO B O 1
ATOM 6399 N N . ASN B 1 326 ? -2.896 23.344 22.078 1 96.06 326 ASN B N 1
ATOM 6400 C CA . ASN B 1 326 ? -4.238 23.422 21.516 1 96.06 326 ASN B CA 1
ATOM 6401 C C . ASN B 1 326 ? -4.664 24.859 21.266 1 96.06 326 ASN B C 1
ATOM 6403 O O . ASN B 1 326 ? -5.859 25.156 21.203 1 96.06 326 ASN B O 1
ATOM 6407 N N . PHE B 1 327 ? -3.721 25.734 21.125 1 98.06 327 PHE B N 1
ATOM 6408 C CA . PHE B 1 327 ? -4.055 27.141 20.953 1 98.06 327 PHE B CA 1
ATOM 6409 C C . PHE B 1 327 ? -4.867 27.359 19.688 1 98.06 327 PHE B C 1
ATOM 6411 O O . PHE B 1 327 ? -5.664 28.297 19.609 1 98.06 327 PHE B O 1
ATOM 6418 N N . HIS B 1 328 ? -4.715 26.531 18.609 1 98.19 328 HIS B N 1
ATOM 6419 C CA . HIS B 1 328 ? -5.492 26.641 17.375 1 98.19 328 HIS B CA 1
ATOM 6420 C C . HIS B 1 328 ? -6.988 26.5 17.656 1 98.19 328 HIS B C 1
ATOM 6422 O O . HIS B 1 328 ? -7.812 27.062 16.938 1 98.19 328 HIS B O 1
ATOM 6428 N N . LEU B 1 329 ? -7.375 25.797 18.719 1 98.25 329 LEU B N 1
ATOM 6429 C CA . LEU B 1 329 ? -8.781 25.703 19.094 1 98.25 329 LEU B CA 1
ATOM 6430 C C . LEU B 1 329 ? -9.305 27.031 19.609 1 98.25 329 LEU B C 1
ATOM 6432 O O . LEU B 1 329 ? -10.477 27.359 19.422 1 98.25 329 LEU B O 1
ATOM 6436 N N . PHE B 1 330 ? -8.461 27.766 20.25 1 98.44 330 PHE B N 1
ATOM 6437 C CA . PHE B 1 330 ? -8.852 29.062 20.75 1 98.44 330 PHE B CA 1
ATOM 6438 C C . PHE B 1 330 ? -9 30.062 19.609 1 98.44 330 PHE B C 1
ATOM 6440 O O . PHE B 1 330 ? -9.789 31.016 19.703 1 98.44 330 PHE B O 1
ATOM 6447 N N . ILE B 1 331 ? -8.266 29.828 18.562 1 98.62 331 ILE B N 1
ATOM 6448 C CA . ILE B 1 331 ? -8.477 30.625 17.359 1 98.62 331 ILE B CA 1
ATOM 6449 C C . ILE B 1 331 ? -9.875 30.359 16.812 1 98.62 331 ILE B C 1
ATOM 6451 O O . ILE B 1 331 ? -10.594 31.297 16.453 1 98.62 331 ILE B O 1
ATOM 6455 N N . CYS B 1 332 ? -10.258 29.109 16.734 1 98.31 332 CYS B N 1
ATOM 6456 C CA . CYS B 1 332 ? -11.617 28.766 16.344 1 98.31 332 CYS B CA 1
ATOM 6457 C C . CYS B 1 332 ? -12.641 29.469 17.234 1 98.31 332 CYS B C 1
ATOM 6459 O O . CYS B 1 332 ? -13.594 30.062 16.719 1 98.31 332 CYS B O 1
ATOM 6461 N N . LEU B 1 333 ? -12.398 29.375 18.516 1 97.88 333 LEU B N 1
ATOM 6462 C CA . LEU B 1 333 ? -13.305 29.953 19.5 1 97.88 333 LEU B CA 1
ATOM 6463 C C . LEU B 1 333 ? -13.43 31.469 19.297 1 97.88 333 LEU B C 1
ATOM 6465 O O . LEU B 1 333 ? -14.523 32.031 19.406 1 97.88 333 LEU B O 1
ATOM 6469 N N . ALA B 1 334 ? -12.328 32.062 19.062 1 98.38 334 ALA B N 1
ATOM 6470 C CA . ALA B 1 334 ? -12.305 33.5 18.859 1 98.38 334 ALA B CA 1
ATOM 6471 C C . ALA B 1 334 ? -13.117 33.906 17.625 1 98.38 334 ALA B C 1
ATOM 6473 O O . ALA B 1 334 ? -13.844 34.906 17.641 1 98.38 334 ALA B O 1
ATOM 6474 N N . ILE B 1 335 ? -13 33.156 16.547 1 98.31 335 ILE B N 1
ATOM 6475 C CA . ILE B 1 335 ? -13.758 33.438 15.32 1 98.31 335 ILE B CA 1
ATOM 6476 C C . ILE B 1 335 ? -15.25 33.25 15.586 1 98.31 335 ILE B C 1
ATOM 6478 O O . ILE B 1 335 ? -16.062 34.125 15.227 1 98.31 335 ILE B O 1
ATOM 6482 N N . LEU B 1 336 ? -15.602 32.156 16.234 1 97.44 336 LEU B N 1
ATOM 6483 C CA . LEU B 1 336 ? -17 31.875 16.516 1 97.44 336 LEU B CA 1
ATOM 6484 C C . LEU B 1 336 ? -17.578 32.906 17.453 1 97.44 336 LEU B C 1
ATOM 6486 O O . LEU B 1 336 ? -18.734 33.312 17.297 1 97.44 336 LEU B O 1
ATOM 6490 N N . ASP B 1 337 ? -16.781 33.312 18.438 1 96.69 337 ASP B N 1
ATOM 6491 C CA . ASP B 1 337 ? -17.203 34.344 19.375 1 96.69 337 ASP B CA 1
ATOM 6492 C C . ASP B 1 337 ? -17.469 35.656 18.641 1 96.69 337 ASP B C 1
ATOM 6494 O O . ASP B 1 337 ? -18.406 36.375 18.984 1 96.69 337 ASP B O 1
ATOM 6498 N N . THR B 1 338 ? -16.672 35.969 17.703 1 96.94 338 THR B N 1
ATOM 6499 C CA . THR B 1 338 ? -16.828 37.188 16.906 1 96.94 338 THR B CA 1
ATOM 6500 C C . THR B 1 338 ? -18.094 37.125 16.062 1 96.94 338 THR B C 1
ATOM 6502 O O . THR B 1 338 ? -18.766 38.125 15.844 1 96.94 338 THR B O 1
ATOM 6505 N N . GLU B 1 339 ? -18.438 35.906 15.578 1 96.06 339 GLU B N 1
ATOM 6506 C CA . GLU B 1 339 ? -19.562 35.75 14.672 1 96.06 339 GLU B CA 1
ATOM 6507 C C . GLU B 1 339 ? -20.828 35.375 15.438 1 96.06 339 GLU B C 1
ATOM 6509 O O . GLU B 1 339 ? -21.875 35.125 14.836 1 96.06 339 GLU B O 1
ATOM 6514 N N . ARG B 1 340 ? -20.75 35.344 16.703 1 95.69 340 ARG B N 1
ATOM 6515 C CA . ARG B 1 340 ? -21.812 34.875 17.578 1 95.69 340 ARG B CA 1
ATOM 6516 C C . ARG B 1 340 ? -23.125 35.594 17.312 1 95.69 340 ARG B C 1
ATOM 6518 O O . ARG B 1 340 ? -24.156 34.938 17.078 1 95.69 340 ARG B O 1
ATOM 6525 N N . ASP B 1 341 ? -23.094 36.875 17.297 1 95.94 341 ASP B N 1
ATOM 6526 C CA . ASP B 1 341 ? -24.297 37.688 17.172 1 95.94 341 ASP B CA 1
ATOM 6527 C C . ASP B 1 341 ? -24.938 37.5 15.797 1 95.94 341 ASP B C 1
ATOM 6529 O O . ASP B 1 341 ? -26.156 37.531 15.656 1 95.94 341 ASP B O 1
ATOM 6533 N N . VAL B 1 342 ? -24.141 37.375 14.836 1 95.75 342 VAL B N 1
ATOM 6534 C CA . VAL B 1 342 ? -24.625 37.156 13.484 1 95.75 342 VAL B CA 1
ATOM 6535 C C . VAL B 1 342 ? -25.328 35.781 13.398 1 95.75 342 VAL B C 1
ATOM 6537 O O . VAL B 1 342 ? -26.406 35.688 12.812 1 95.75 342 VAL B O 1
ATOM 6540 N N . LEU B 1 343 ? -24.781 34.75 13.984 1 95.25 343 LEU B N 1
ATOM 6541 C CA . LEU B 1 343 ? -25.328 33.375 13.906 1 95.25 343 LEU B CA 1
ATOM 6542 C C . LEU B 1 343 ? -26.672 33.312 14.633 1 95.25 343 LEU B C 1
ATOM 6544 O O . LEU B 1 343 ? -27.656 32.812 14.07 1 95.25 343 LEU B O 1
ATOM 6548 N N . ILE B 1 344 ? -26.688 33.812 15.828 1 95 344 ILE B N 1
ATOM 6549 C CA . ILE B 1 344 ? -27.891 33.719 16.672 1 95 344 ILE B CA 1
ATOM 6550 C C . ILE B 1 344 ? -28.938 34.719 16.188 1 95 344 ILE B C 1
ATOM 6552 O O . ILE B 1 344 ? -30.109 34.375 16.094 1 95 344 ILE B O 1
ATOM 6556 N N . GLY B 1 345 ? -28.484 35.875 15.945 1 96 345 GLY B N 1
ATOM 6557 C CA . GLY B 1 345 ? -29.391 36.938 15.547 1 96 345 GLY B CA 1
ATOM 6558 C C . GLY B 1 345 ? -30.141 36.656 14.266 1 96 345 GLY B C 1
ATOM 6559 O O . GLY B 1 345 ? -31.328 36.969 14.133 1 96 345 GLY B O 1
ATOM 6560 N N . ASN B 1 346 ? -29.531 36 13.391 1 94.88 346 ASN B N 1
ATOM 6561 C CA . ASN B 1 346 ? -30.141 35.656 12.117 1 94.88 346 ASN B CA 1
ATOM 6562 C C . ASN B 1 346 ? -30.812 34.312 12.156 1 94.88 346 ASN B C 1
ATOM 6564 O O . ASN B 1 346 ? -31.359 33.844 11.148 1 94.88 346 ASN B O 1
ATOM 6568 N N . GLU B 1 347 ? -30.703 33.625 13.234 1 94.62 347 GLU B N 1
ATOM 6569 C CA . GLU B 1 347 ? -31.312 32.312 13.43 1 94.62 347 GLU B CA 1
ATOM 6570 C C . GLU B 1 347 ? -30.859 31.328 12.367 1 94.62 347 GLU B C 1
ATOM 6572 O O . GLU B 1 347 ? -31.672 30.672 11.727 1 94.62 347 GLU B O 1
ATOM 6577 N N . TYR B 1 348 ? -29.625 31.328 12.172 1 93.62 348 TYR B N 1
ATOM 6578 C CA . TYR B 1 348 ? -29.047 30.453 11.156 1 93.62 348 TYR B CA 1
ATOM 6579 C C . TYR B 1 348 ? -29.203 28.984 11.531 1 93.62 348 TYR B C 1
ATOM 6581 O O 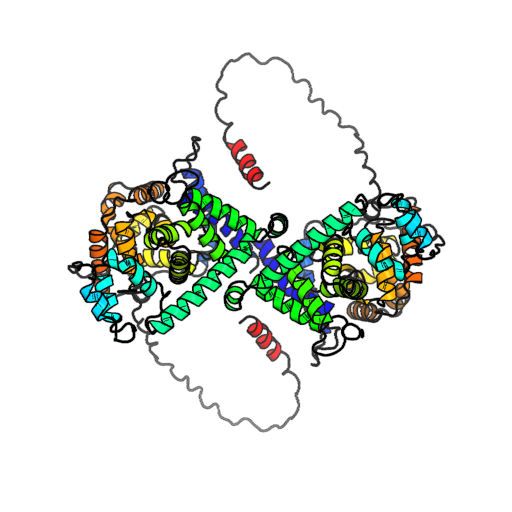. TYR B 1 348 ? -29 28.609 12.688 1 93.62 348 TYR B O 1
ATOM 6589 N N . GLY B 1 349 ? -29.703 28.219 10.531 1 91.31 349 GLY B N 1
ATOM 6590 C CA . GLY B 1 349 ? -29.625 26.766 10.664 1 91.31 349 GLY B CA 1
ATOM 6591 C C . GLY B 1 349 ? -28.281 26.203 10.258 1 91.31 349 GLY B C 1
ATOM 6592 O O . GLY B 1 349 ? -27.344 26.953 9.984 1 91.31 349 GLY B O 1
ATOM 6593 N N . PHE B 1 350 ? -28.203 24.969 10.242 1 87.44 350 PHE B N 1
ATOM 6594 C CA . PHE B 1 350 ? -26.938 24.297 9.984 1 87.44 350 PHE B CA 1
ATOM 6595 C C . PHE B 1 350 ? -26.359 24.734 8.648 1 87.44 350 PHE B C 1
ATOM 6597 O O . PHE B 1 350 ? -25.188 25.125 8.57 1 87.44 350 PHE B O 1
ATOM 6604 N N . THR B 1 351 ? -27.141 24.703 7.633 1 89 351 THR B N 1
ATOM 6605 C CA . THR B 1 351 ? -26.672 25.016 6.289 1 89 351 THR B CA 1
ATOM 6606 C C . THR B 1 351 ? -26.25 26.484 6.191 1 89 351 THR B C 1
ATOM 6608 O O . THR B 1 351 ? -25.25 26.797 5.539 1 89 351 THR B O 1
ATOM 6611 N N . GLU B 1 352 ? -27 27.281 6.836 1 92.88 352 GLU B N 1
ATOM 6612 C CA . GLU B 1 352 ? -26.688 28.703 6.832 1 92.88 352 GLU B CA 1
ATOM 6613 C C . GLU B 1 352 ? -25.406 28.984 7.613 1 92.88 352 GLU B C 1
ATOM 6615 O O . GLU B 1 352 ? -24.609 29.859 7.23 1 92.88 352 GLU B O 1
ATOM 6620 N N . ILE B 1 353 ? -25.203 28.281 8.656 1 93.25 353 ILE B N 1
ATOM 6621 C CA . ILE B 1 353 ? -23.984 28.438 9.453 1 93.25 353 ILE B CA 1
ATOM 6622 C C . ILE B 1 353 ? -22.766 28.047 8.625 1 93.25 353 ILE B C 1
ATOM 6624 O O . ILE B 1 353 ? -21.781 28.766 8.57 1 93.25 353 ILE B O 1
ATOM 6628 N N . LEU B 1 354 ? -22.891 26.891 8.016 1 90.75 354 LEU B N 1
ATOM 6629 C CA . LEU B 1 354 ? -21.812 26.375 7.176 1 90.75 354 LEU B CA 1
ATOM 6630 C C . LEU B 1 354 ? -21.453 27.391 6.086 1 90.75 354 LEU B C 1
ATOM 6632 O O . LEU B 1 354 ? -20.281 27.688 5.867 1 90.75 354 LEU B O 1
ATOM 6636 N N . LYS B 1 355 ? -22.453 27.906 5.422 1 92.75 355 LYS B N 1
ATOM 6637 C CA . LYS B 1 355 ? -22.234 28.891 4.367 1 92.75 355 LYS B CA 1
ATOM 6638 C C . LYS B 1 355 ? -21.594 30.156 4.918 1 92.75 355 LYS B C 1
ATOM 6640 O O . LYS B 1 355 ? -20.656 30.688 4.328 1 92.75 355 LYS B O 1
ATOM 6645 N N . HIS B 1 356 ? -22.094 30.625 6 1 94.06 356 HIS B N 1
ATOM 6646 C CA . HIS B 1 356 ? -21.594 31.844 6.613 1 94.06 356 HIS B CA 1
ATOM 6647 C C . HIS B 1 356 ? -20.109 31.688 6.984 1 94.06 356 HIS B C 1
ATOM 6649 O O . HIS B 1 356 ? -19.312 32.562 6.703 1 94.06 356 HIS B O 1
ATOM 6655 N N . ILE B 1 357 ? -19.812 30.594 7.598 1 94.12 357 ILE B N 1
ATOM 6656 C CA . ILE B 1 357 ? -18.438 30.328 8.039 1 94.12 357 ILE B CA 1
ATOM 6657 C C . ILE B 1 357 ? -17.516 30.234 6.832 1 94.12 357 ILE B C 1
ATOM 6659 O O . ILE B 1 357 ? -16.406 30.766 6.855 1 94.12 357 ILE B O 1
ATOM 6663 N N . ASN B 1 358 ? -17.969 29.641 5.797 1 91 358 ASN B N 1
ATOM 6664 C CA . ASN B 1 358 ? -17.188 29.562 4.574 1 91 358 ASN B CA 1
ATOM 6665 C C . ASN B 1 358 ? -16.969 30.922 3.941 1 91 358 ASN B C 1
ATOM 6667 O O . ASN B 1 358 ? -15.914 31.219 3.391 1 91 358 ASN B O 1
ATOM 6671 N N . ASP B 1 359 ? -17.938 31.766 4.062 1 93.44 359 ASP B N 1
ATOM 6672 C CA . ASP B 1 359 ? -17.906 33.094 3.457 1 93.44 359 ASP B CA 1
ATOM 6673 C C . ASP B 1 359 ? -16.984 34.031 4.234 1 93.44 359 ASP B C 1
ATOM 6675 O O . ASP B 1 359 ? -16.625 35.094 3.75 1 93.44 359 ASP B O 1
ATOM 6679 N N . LEU B 1 360 ? -16.578 33.594 5.391 1 94.38 360 LEU B N 1
ATOM 6680 C CA . LEU B 1 360 ? -15.664 34.375 6.191 1 94.38 360 LEU B CA 1
ATOM 6681 C C . LEU B 1 360 ? -14.266 34.375 5.594 1 94.38 360 LEU B C 1
ATOM 6683 O O . LEU B 1 360 ? -13.422 35.188 5.965 1 94.38 360 LEU B O 1
ATOM 6687 N N . SER B 1 361 ? -14.031 33.531 4.68 1 94.19 361 SER B N 1
ATOM 6688 C CA . SER B 1 361 ? -12.711 33.344 4.086 1 94.19 361 SER B CA 1
ATOM 6689 C C . SER B 1 361 ? -12.164 34.688 3.564 1 94.19 361 SER B C 1
ATOM 6691 O O . SER B 1 361 ? -12.859 35.406 2.85 1 94.19 361 SER B O 1
ATOM 6693 N N . LEU B 1 362 ? -10.984 35.062 4.027 1 94.56 362 LEU B N 1
ATOM 6694 C CA . LEU B 1 362 ? -10.219 36.25 3.611 1 94.56 362 LEU B CA 1
ATOM 6695 C C . LEU B 1 362 ? -10.836 37.531 4.164 1 94.56 362 LEU B C 1
ATOM 6697 O O . LEU B 1 362 ? -10.445 38.625 3.775 1 94.56 362 LEU B O 1
ATOM 6701 N N . HIS B 1 363 ? -11.773 37.375 5.09 1 95.75 363 HIS B N 1
ATOM 6702 C CA . HIS B 1 363 ? -12.414 38.531 5.672 1 95.75 363 HIS B CA 1
ATOM 6703 C C . HIS B 1 363 ? -12.227 38.594 7.188 1 95.75 363 HIS B C 1
ATOM 6705 O O . HIS B 1 363 ? -12.875 39.375 7.875 1 95.75 363 HIS B O 1
ATOM 6711 N N . ILE B 1 364 ? -11.375 37.781 7.633 1 97.44 364 ILE B N 1
ATOM 6712 C CA . ILE B 1 364 ? -11.102 37.719 9.062 1 97.44 364 ILE B CA 1
ATOM 6713 C C . ILE B 1 364 ? -9.852 38.531 9.391 1 97.44 364 ILE B C 1
ATOM 6715 O O . ILE B 1 364 ? -8.82 38.406 8.727 1 97.44 364 ILE B O 1
ATOM 6719 N N . ASN B 1 365 ? -9.992 39.406 10.328 1 97.44 365 ASN B N 1
ATOM 6720 C CA . ASN B 1 365 ? -8.828 40.188 10.789 1 97.44 365 ASN B CA 1
ATOM 6721 C C . ASN B 1 365 ? -7.961 39.344 11.734 1 97.44 365 ASN B C 1
ATOM 6723 O O . ASN B 1 365 ? -8.336 39.125 12.883 1 97.44 365 ASN B O 1
ATOM 6727 N N . LEU B 1 366 ? -6.801 39 11.312 1 98.06 366 LEU B N 1
ATOM 6728 C CA . LEU B 1 366 ? -5.953 38.094 12.047 1 98.06 366 LEU B CA 1
ATOM 6729 C C . LEU B 1 366 ? -5.551 38.656 13.398 1 98.06 366 LEU B C 1
ATOM 6731 O O . LEU B 1 366 ? -5.625 37.969 14.422 1 98.06 366 LEU B O 1
ATOM 6735 N N . GLN B 1 367 ? -5.129 39.875 13.461 1 97.44 367 GLN B N 1
ATOM 6736 C CA . GLN B 1 367 ? -4.641 40.469 14.695 1 97.44 367 GLN B CA 1
ATOM 6737 C C . GLN B 1 367 ? -5.734 40.5 15.758 1 97.44 367 GLN B C 1
ATOM 6739 O O . GLN B 1 367 ? -5.48 40.188 16.922 1 97.44 367 GLN B O 1
ATOM 6744 N N . ASP B 1 368 ? -6.875 40.875 15.32 1 97.81 368 ASP B N 1
ATOM 6745 C CA . ASP B 1 368 ? -8 40.906 16.25 1 97.81 368 ASP B CA 1
ATOM 6746 C C . ASP B 1 368 ? -8.297 39.5 16.797 1 97.81 368 ASP B C 1
ATOM 6748 O O . ASP B 1 368 ? -8.578 39.344 17.984 1 97.81 368 ASP B O 1
ATOM 6752 N N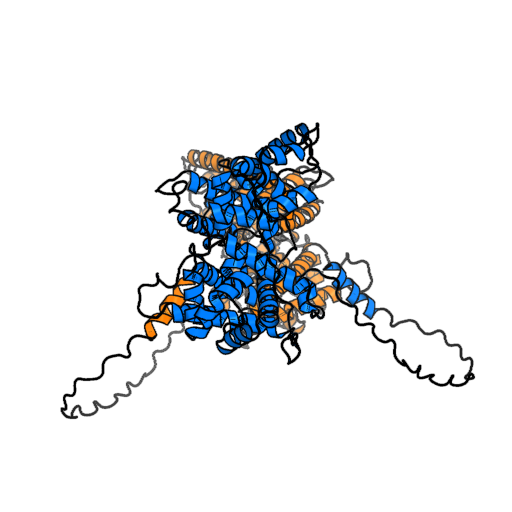 . ILE B 1 369 ? -8.242 38.562 15.93 1 98.25 369 ILE B N 1
ATOM 6753 C CA . ILE B 1 369 ? -8.555 37.188 16.312 1 98.25 369 ILE B CA 1
ATOM 6754 C C . ILE B 1 369 ? -7.488 36.656 17.266 1 98.25 369 ILE B C 1
ATOM 6756 O O . ILE B 1 369 ? -7.801 35.969 18.234 1 98.25 369 ILE B O 1
ATOM 6760 N N . LEU B 1 370 ? -6.227 36.938 17.016 1 98.56 370 LEU B N 1
ATOM 6761 C CA . LEU B 1 370 ? -5.141 36.5 17.891 1 98.56 370 LEU B CA 1
ATOM 6762 C C . LEU B 1 370 ? -5.273 37.125 19.281 1 98.56 370 LEU B C 1
ATOM 6764 O O . LEU B 1 370 ? -5.055 36.438 20.281 1 98.56 370 LEU B O 1
ATOM 6768 N N . ILE B 1 371 ? -5.605 38.375 19.297 1 98.44 371 ILE B N 1
ATOM 6769 C CA . ILE B 1 371 ? -5.809 39.062 20.562 1 98.44 371 ILE B CA 1
ATOM 6770 C C . ILE B 1 371 ? -6.957 38.406 21.344 1 98.44 371 ILE B C 1
ATOM 6772 O O . ILE B 1 371 ? -6.82 38.094 22.516 1 98.44 371 ILE B O 1
ATOM 6776 N N . LYS B 1 372 ? -8.047 38.25 20.656 1 98.12 372 LYS B N 1
ATOM 6777 C CA . LYS B 1 372 ? -9.234 37.656 21.281 1 98.12 372 LYS B CA 1
ATOM 6778 C C . LYS B 1 372 ? -8.969 36.25 21.75 1 98.12 372 LYS B C 1
ATOM 6780 O O . LYS B 1 372 ? -9.398 35.844 22.828 1 98.12 372 LYS B O 1
ATOM 6785 N N . ALA B 1 373 ? -8.32 35.406 20.922 1 98.5 373 ALA B N 1
ATOM 6786 C CA . ALA B 1 373 ? -8.008 34.031 21.25 1 98.5 373 ALA B CA 1
ATOM 6787 C C . ALA B 1 373 ? -7.16 33.938 22.531 1 98.5 373 ALA B C 1
ATOM 6789 O O . ALA B 1 373 ? -7.441 33.156 23.422 1 98.5 373 ALA B O 1
ATOM 6790 N N . GLU B 1 374 ? -6.145 34.75 22.578 1 98 374 GLU B N 1
ATOM 6791 C CA . GLU B 1 374 ? -5.285 34.75 23.75 1 98 374 GLU B CA 1
ATOM 6792 C C . GLU B 1 374 ? -6.043 35.219 24.984 1 98 374 GLU B C 1
ATOM 6794 O O . GLU B 1 374 ? -5.84 34.719 26.094 1 98 374 GLU B O 1
ATOM 6799 N N . ALA B 1 375 ? -6.852 36.219 24.781 1 98.06 375 ALA B N 1
ATOM 6800 C CA . ALA B 1 375 ? -7.656 36.75 25.891 1 98.06 375 ALA B CA 1
ATOM 6801 C C . ALA B 1 375 ? -8.562 35.656 26.469 1 98.06 375 ALA B C 1
ATOM 6803 O O . ALA B 1 375 ? -8.711 35.562 27.688 1 98.06 375 ALA B O 1
ATOM 6804 N N . ILE B 1 376 ? -9.195 34.938 25.594 1 97.56 376 ILE B N 1
ATOM 6805 C CA . ILE B 1 376 ? -10.062 33.844 26.047 1 97.56 376 ILE B CA 1
ATOM 6806 C C . ILE B 1 376 ? -9.227 32.812 26.781 1 97.56 376 ILE B C 1
ATOM 6808 O O . ILE B 1 376 ? -9.648 32.281 27.828 1 97.56 376 ILE B O 1
ATOM 6812 N N . TYR B 1 377 ? -8.086 32.438 26.25 1 97.25 377 TYR B N 1
ATOM 6813 C CA . TYR B 1 377 ? -7.191 31.484 26.875 1 97.25 377 TYR B CA 1
ATOM 6814 C C . TYR B 1 377 ? -6.824 31.906 28.281 1 97.25 377 TYR B C 1
ATOM 6816 O O . TYR B 1 377 ? -6.918 31.125 29.219 1 97.25 377 TYR B O 1
ATOM 6824 N N . LEU B 1 378 ? -6.426 33.188 28.406 1 96.5 378 LEU B N 1
ATOM 6825 C CA . LEU B 1 378 ? -6.016 33.719 29.688 1 96.5 378 LEU B CA 1
ATOM 6826 C C . LEU B 1 378 ? -7.199 33.781 30.656 1 96.5 378 LEU B C 1
ATOM 6828 O O . LEU B 1 378 ? -7.043 33.594 31.859 1 96.5 378 LEU B O 1
ATOM 6832 N N . GLN B 1 379 ? -8.32 34.125 30.125 1 96.38 379 GLN B N 1
ATOM 6833 C CA . GLN B 1 379 ? -9.539 34.156 30.906 1 96.38 379 GLN B CA 1
ATOM 6834 C C . GLN B 1 379 ? -9.812 32.781 31.547 1 96.38 379 GLN B C 1
ATOM 6836 O O . GLN B 1 379 ? -10.164 32.719 32.719 1 96.38 379 GLN B O 1
ATOM 6841 N N . LEU B 1 380 ? -9.688 31.734 30.781 1 95.12 380 LEU B N 1
ATOM 6842 C CA . LEU B 1 380 ? -9.914 30.391 31.266 1 95.12 380 LEU B CA 1
ATOM 6843 C C . LEU B 1 380 ? -8.859 30 32.312 1 95.12 380 LEU B C 1
ATOM 6845 O O . LEU B 1 380 ? -9.172 29.344 33.312 1 95.12 380 LEU B O 1
ATOM 6849 N N . LEU B 1 381 ? -7.633 30.406 32.094 1 93.5 381 LEU B N 1
ATOM 6850 C CA . LEU B 1 381 ? -6.559 30.094 33.031 1 93.5 381 LEU B CA 1
ATOM 6851 C C . LEU B 1 381 ? -6.82 30.75 34.375 1 93.5 381 LEU B C 1
ATOM 6853 O O . LEU B 1 381 ? -6.438 30.219 35.406 1 93.5 381 LEU B O 1
ATOM 6857 N N . ALA B 1 382 ? -7.438 31.859 34.312 1 92.12 382 ALA B N 1
ATOM 6858 C CA . ALA B 1 382 ? -7.688 32.625 35.531 1 92.12 382 ALA B CA 1
ATOM 6859 C C . ALA B 1 382 ? -8.953 32.156 36.25 1 92.12 382 ALA B C 1
ATOM 6861 O O . ALA B 1 382 ? -9.211 32.531 37.375 1 92.12 382 ALA B O 1
ATOM 6862 N N . ALA B 1 383 ? -9.672 31.344 35.594 1 91 383 ALA B N 1
ATOM 6863 C CA . ALA B 1 383 ? -10.922 30.875 36.156 1 91 383 ALA B CA 1
ATOM 6864 C C . ALA B 1 383 ? -10.664 29.984 37.375 1 91 383 ALA B C 1
ATOM 6866 O O . ALA B 1 383 ? -9.727 29.172 37.375 1 91 383 ALA B O 1
ATOM 6867 N N . GLU B 1 384 ? -11.352 30.141 38.469 1 83.31 384 GLU B N 1
ATOM 6868 C CA . GLU B 1 384 ? -11.156 29.438 39.75 1 83.31 384 GLU B CA 1
ATOM 6869 C C . GLU B 1 384 ? -11.562 27.969 39.625 1 83.31 384 GLU B C 1
ATOM 6871 O O . GLU B 1 384 ? -10.891 27.094 40.188 1 83.31 384 GLU B O 1
ATOM 6876 N N . GLU B 1 385 ? -12.625 27.734 39 1 85.69 385 GLU B N 1
ATOM 6877 C CA . GLU B 1 385 ? -13.125 26.359 38.906 1 85.69 385 GLU B CA 1
ATOM 6878 C C . GLU B 1 385 ? -13.211 25.906 37.438 1 85.69 385 GLU B C 1
ATOM 6880 O O . GLU B 1 385 ? -14.141 26.281 36.75 1 85.69 385 GLU B O 1
ATOM 6885 N N . LEU B 1 386 ? -12.156 25.219 36.969 1 90.38 386 LEU B N 1
ATOM 6886 C CA . LEU B 1 386 ? -12.203 24.656 35.625 1 90.38 386 LEU B CA 1
ATOM 6887 C C . LEU B 1 386 ? -12.523 23.156 35.688 1 90.38 386 LEU B C 1
ATOM 6889 O O . LEU B 1 386 ? -11.938 22.422 36.469 1 90.38 386 LEU B O 1
ATOM 6893 N N . PRO B 1 387 ? -13.508 22.797 34.906 1 91.19 387 PRO B N 1
ATOM 6894 C CA . PRO B 1 387 ? -13.734 21.344 34.812 1 91.19 387 PRO B CA 1
ATOM 6895 C C . PRO B 1 387 ? -12.516 20.609 34.281 1 91.19 387 PRO B C 1
ATOM 6897 O O . PRO B 1 387 ? -11.695 21.188 33.562 1 91.19 387 PRO B O 1
ATOM 6900 N N . ASP B 1 388 ? -12.391 19.312 34.594 1 91.81 388 ASP B N 1
ATOM 6901 C CA . ASP B 1 388 ? -11.25 18.484 34.188 1 91.81 388 ASP B CA 1
ATOM 6902 C C . ASP B 1 388 ? -11.117 18.422 32.688 1 91.81 388 ASP B C 1
ATOM 6904 O O . ASP B 1 388 ? -10 18.391 32.156 1 91.81 388 ASP B O 1
ATOM 6908 N N . SER B 1 389 ? -12.219 18.422 32.031 1 93.62 389 SER B N 1
ATOM 6909 C CA . SER B 1 389 ? -12.203 18.344 30.562 1 93.62 389 SER B CA 1
ATOM 6910 C C . SER B 1 389 ? -11.508 19.562 29.953 1 93.62 389 SER B C 1
ATOM 6912 O O . SER B 1 389 ? -10.781 19.438 28.969 1 93.62 389 SER B O 1
ATOM 6914 N N . VAL B 1 390 ? -11.711 20.703 30.562 1 94.81 390 VAL B N 1
ATOM 6915 C CA . VAL B 1 390 ? -11.102 21.938 30.078 1 94.81 390 VAL B CA 1
ATOM 6916 C C . VAL B 1 390 ? -9.633 21.969 30.484 1 94.81 390 VAL B C 1
ATOM 6918 O O . VAL B 1 390 ? -8.781 22.422 29.719 1 94.81 390 VAL B O 1
ATOM 6921 N N . LYS B 1 391 ? -9.328 21.453 31.672 1 94.56 391 LYS B N 1
ATOM 6922 C CA . LYS B 1 391 ? -7.949 21.391 32.125 1 94.56 391 LYS B CA 1
ATOM 6923 C C . LYS B 1 391 ? -7.082 20.562 31.203 1 94.56 391 LYS B C 1
ATOM 6925 O O . LYS B 1 391 ? -5.949 20.938 30.891 1 94.56 391 LYS B O 1
ATOM 6930 N N . VAL B 1 392 ? -7.625 19.484 30.75 1 94.25 392 VAL B N 1
ATOM 6931 C CA . VAL B 1 392 ? -6.906 18.594 29.828 1 94.25 392 VAL B CA 1
ATOM 6932 C C . VAL B 1 392 ? -6.59 19.328 28.531 1 94.25 392 VAL B C 1
ATOM 6934 O O . VAL B 1 392 ? -5.484 19.219 28 1 94.25 392 VAL B O 1
ATOM 6937 N N . ILE B 1 393 ? -7.57 20.094 28.047 1 95.38 393 ILE B N 1
ATOM 6938 C CA . ILE B 1 393 ? -7.402 20.844 26.812 1 95.38 393 ILE B CA 1
ATOM 6939 C C . ILE B 1 393 ? -6.32 21.906 26.984 1 95.38 393 ILE B C 1
ATOM 6941 O O . ILE B 1 393 ? -5.52 22.141 26.062 1 95.38 393 ILE B O 1
ATOM 6945 N N . LEU B 1 394 ? -6.273 22.438 28.188 1 94.38 394 LEU B N 1
ATOM 6946 C CA . LEU B 1 394 ? -5.309 23.484 28.484 1 94.38 394 LEU B CA 1
ATOM 6947 C C . LEU B 1 394 ? -3.975 22.891 28.922 1 94.38 394 LEU B C 1
ATOM 6949 O O . LEU B 1 394 ? -3.023 23.609 29.203 1 94.38 394 LEU B O 1
ATOM 6953 N N . ASN B 1 395 ? -3.877 21.578 28.938 1 92.25 395 ASN B N 1
ATOM 6954 C CA . ASN B 1 395 ? -2.688 20.844 29.375 1 92.25 395 ASN B CA 1
ATOM 6955 C C . ASN B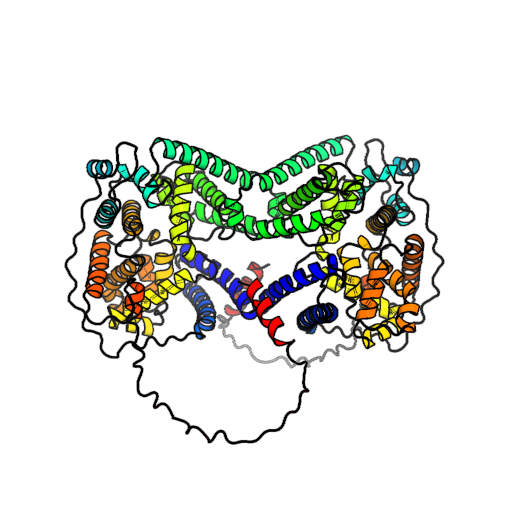 1 395 ? -2.318 21.172 30.812 1 92.25 395 ASN B C 1
ATOM 6957 O O . ASN B 1 395 ? -1.147 21.391 31.125 1 92.25 395 ASN B O 1
ATOM 6961 N N . LEU B 1 396 ? -3.34 21.328 31.594 1 90.38 396 LEU B N 1
ATOM 6962 C CA . LEU B 1 396 ? -3.174 21.562 33.031 1 90.38 396 LEU B CA 1
ATOM 6963 C C . LEU B 1 396 ? -3.332 20.25 33.812 1 90.38 396 LEU B C 1
ATOM 6965 O O . LEU B 1 396 ? -3.986 19.328 33.344 1 90.38 396 LEU B O 1
ATOM 6969 N N . PRO B 1 397 ? -2.643 20.156 34.969 1 88.25 397 PRO B N 1
ATOM 6970 C CA . PRO B 1 397 ? -2.787 18.938 35.75 1 88.25 397 PRO B CA 1
ATOM 6971 C C . PRO B 1 397 ? -4.219 18.734 36.25 1 88.25 397 PRO B C 1
ATOM 6973 O O . PRO B 1 397 ? -4.914 19.703 36.594 1 88.25 397 PRO B O 1
ATOM 6976 N N . VAL B 1 398 ? -4.695 17.547 36.094 1 84.62 398 VAL B N 1
ATOM 6977 C CA . VAL B 1 398 ? -6.043 17.203 36.531 1 84.62 398 VAL B CA 1
ATOM 6978 C C . VAL B 1 398 ? -5.996 16.656 37.969 1 84.62 398 VAL B C 1
ATOM 6980 O O . VAL B 1 398 ? -5.023 16.016 38.375 1 84.62 398 VAL B O 1
ATOM 6983 N N . SER B 1 399 ? -6.895 17.344 38.906 1 66.56 399 SER B N 1
ATOM 6984 C CA . SER B 1 399 ? -6.961 16.938 40.312 1 66.56 399 SER B CA 1
ATOM 6985 C C . SER B 1 399 ? -7.281 15.453 40.438 1 66.56 399 SER B C 1
ATOM 6987 O O . SER B 1 399 ? -8.102 14.914 39.719 1 66.56 399 SER B O 1
ATOM 6989 N N . GLU B 1 400 ? -6.398 14.836 40.906 1 55.41 400 GLU B N 1
ATOM 6990 C CA . GLU B 1 400 ? -6.688 13.445 41.25 1 55.41 400 GLU B CA 1
ATOM 6991 C C . GLU B 1 400 ? -7.883 13.359 42.188 1 55.41 400 GLU B C 1
ATOM 6993 O O . GLU B 1 400 ? -7.957 14.086 43.188 1 55.41 400 GLU B O 1
ATOM 6998 N N . ARG B 1 401 ? -9.07 13.211 41.844 1 43.09 401 ARG B N 1
ATOM 6999 C CA . ARG B 1 401 ? -10 12.734 42.844 1 43.09 401 ARG B CA 1
ATOM 7000 C C . ARG B 1 401 ? -9.273 11.914 43.906 1 43.09 401 ARG B C 1
ATOM 7002 O O . ARG B 1 401 ? -8.555 10.969 43.594 1 43.09 401 ARG B O 1
ATOM 7009 N N . ARG B 1 402 ? -8.945 12.531 45.062 1 36.94 402 ARG B N 1
ATOM 7010 C CA . ARG B 1 402 ? -8.711 11.688 46.219 1 36.94 402 ARG B CA 1
ATOM 7011 C C . ARG B 1 402 ? -9.812 10.641 46.375 1 36.94 402 ARG B C 1
ATOM 7013 O O . ARG B 1 402 ? -10.992 10.984 46.406 1 36.94 402 ARG B O 1
ATOM 7020 N N . ILE B 1 403 ? -9.719 9.484 45.812 1 37.06 403 ILE B N 1
ATOM 7021 C CA . ILE B 1 403 ? -10.422 8.414 46.5 1 37.06 403 ILE B CA 1
ATOM 7022 C C . ILE B 1 403 ? -10.352 8.633 48 1 37.06 403 ILE B C 1
ATOM 7024 O O . ILE B 1 403 ? -9.266 8.656 48.562 1 37.06 403 ILE B O 1
ATOM 7028 N N . ASP B 1 404 ? -11.156 9.531 48.594 1 31.88 404 ASP B N 1
ATOM 7029 C CA . ASP B 1 404 ? -11.398 9.398 50 1 31.88 404 ASP B CA 1
ATOM 7030 C C . ASP B 1 404 ? -11.438 7.934 50.438 1 31.88 404 ASP B C 1
ATOM 7032 O O . ASP B 1 404 ? -12.234 7.148 49.906 1 31.88 404 ASP B O 1
ATOM 7036 N N . SER B 1 405 ? -10.312 7.449 50.875 1 34.72 405 SER B N 1
ATOM 7037 C CA . SER B 1 405 ? -10.133 6.188 51.562 1 34.72 405 SER B CA 1
ATOM 7038 C C . SER B 1 405 ? -11.164 6.031 52.688 1 34.72 405 SER B C 1
ATOM 7040 O O . SER B 1 405 ? -10.945 6.516 53.812 1 34.72 405 SER B O 1
ATOM 7042 N N . GLU B 1 406 ? -12.398 6.516 52.625 1 29.2 406 GLU B N 1
ATOM 7043 C CA . GLU B 1 406 ? -13.297 6.133 53.719 1 29.2 406 GLU B CA 1
ATOM 7044 C C . GLU B 1 406 ? -13.023 4.703 54.188 1 29.2 406 GLU B C 1
ATOM 7046 O O . GLU B 1 406 ? -12.391 3.926 53.469 1 29.2 406 GLU B O 1
ATOM 7051 N N . SER B 1 407 ? -13.93 4.277 55.375 1 29.78 407 SER B N 1
ATOM 7052 C CA . SER B 1 407 ? -13.922 3.279 56.438 1 29.78 407 SER B CA 1
ATOM 7053 C C . SER B 1 407 ? -13.945 1.865 55.875 1 29.78 407 SER B C 1
ATOM 7055 O O . SER B 1 407 ? -14.969 1.418 55.344 1 29.78 407 SER B O 1
ATOM 7057 N N . THR B 1 408 ? -13.117 1.571 55 1 26.73 408 THR B N 1
ATOM 7058 C CA . THR B 1 408 ? -13.133 0.117 54.875 1 26.73 408 THR B CA 1
ATOM 7059 C C . THR B 1 408 ? -12.992 -0.537 56.25 1 26.73 408 THR B C 1
ATOM 7061 O O . THR B 1 408 ? -11.93 -0.45 56.906 1 26.73 408 THR B O 1
ATOM 7064 N N . GLU B 1 409 ? -14.156 -0.301 57.125 1 26.14 409 GLU B N 1
ATOM 7065 C CA . GLU B 1 409 ? -14.336 -1.175 58.281 1 26.14 409 GLU B CA 1
ATOM 7066 C C . GLU B 1 409 ? -13.867 -2.596 57.969 1 26.14 409 GLU B C 1
ATOM 7068 O O . GLU B 1 409 ? -14.289 -3.195 56.969 1 26.14 409 GLU B O 1
ATOM 7073 N N . GLU B 1 410 ? -12.672 -2.752 58.375 1 27.53 410 GLU B N 1
ATOM 7074 C CA . GLU B 1 410 ? -11.93 -4.008 58.406 1 27.53 410 GLU B CA 1
ATOM 7075 C C . GLU B 1 410 ? -12.789 -5.156 58.938 1 27.53 410 GLU B C 1
ATOM 7077 O O . GLU B 1 410 ? -13.195 -5.148 60.094 1 27.53 410 GLU B O 1
ATOM 7082 N N . LEU B 1 411 ? -13.945 -5.461 58.188 1 24.11 411 LEU B N 1
ATOM 7083 C CA . LEU B 1 411 ? -14.648 -6.645 58.656 1 24.11 411 LEU B CA 1
ATOM 7084 C C . LEU B 1 411 ? -13.656 -7.68 59.188 1 24.11 411 LEU B C 1
ATOM 7086 O O . LEU B 1 411 ? -12.859 -8.227 58.438 1 24.11 411 LEU B O 1
ATOM 7090 N N . VAL B 1 412 ? -13.172 -7.395 60.406 1 24.02 412 VAL B N 1
ATOM 7091 C CA . VAL B 1 412 ? -12.383 -8.312 61.188 1 24.02 412 VAL B CA 1
ATOM 7092 C C . VAL B 1 412 ? -13.039 -9.695 61.219 1 24.02 412 VAL B C 1
ATOM 7094 O O . VAL B 1 412 ? -14.133 -9.867 61.75 1 24.02 412 VAL B O 1
ATOM 7097 N N . ILE B 1 413 ? -13.266 -10.242 60 1 24.64 413 ILE B N 1
ATOM 7098 C CA . ILE B 1 413 ? -13.742 -11.617 60.156 1 24.64 413 ILE B CA 1
ATOM 7099 C C . ILE B 1 413 ? -12.977 -12.305 61.281 1 24.64 413 ILE B C 1
ATOM 7101 O O . ILE B 1 413 ? -11.75 -12.203 61.375 1 24.64 413 ILE B O 1
ATOM 7105 N N . PRO B 1 414 ? -13.719 -12.406 62.375 1 23.94 414 PRO B N 1
ATOM 7106 C CA . PRO B 1 414 ? -13.195 -13.031 63.562 1 23.94 414 PRO B CA 1
ATOM 7107 C C . PRO B 1 414 ? -12.297 -14.227 63.281 1 23.94 414 PRO B C 1
ATOM 7109 O O . PRO B 1 414 ? -12.43 -14.859 62.219 1 23.94 414 PRO B O 1
ATOM 7112 N N . PRO B 1 4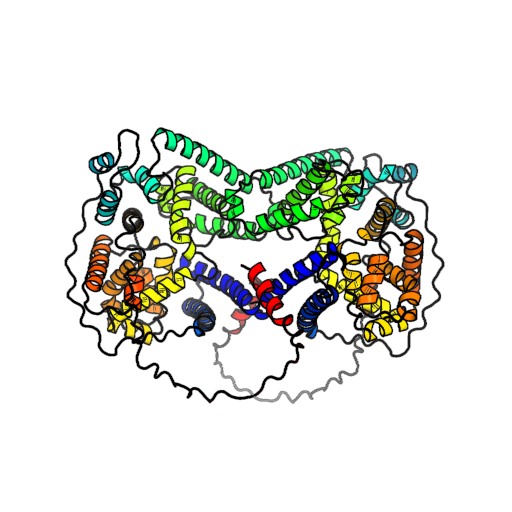15 ? -11 -14.086 63.875 1 23.7 415 PRO B N 1
ATOM 7113 C CA . PRO B 1 415 ? -9.977 -15.125 63.75 1 23.7 415 PRO B CA 1
ATOM 7114 C C . PRO B 1 415 ? -10.555 -16.531 63.906 1 23.7 415 PRO B C 1
ATOM 7116 O O . PRO B 1 415 ? -11.109 -16.859 64.938 1 23.7 415 PRO B O 1
ATOM 7119 N N . THR B 1 416 ? -11.609 -16.781 62.875 1 21.12 416 THR B N 1
ATOM 7120 C CA . THR B 1 416 ? -12.172 -18.094 63.156 1 21.12 416 THR B CA 1
ATOM 7121 C C . THR B 1 416 ? -11.086 -19.062 63.594 1 21.12 416 THR B C 1
ATOM 7123 O O . THR B 1 416 ? -9.938 -18.969 63.156 1 21.12 416 THR B O 1
ATOM 7126 N N . SER B 1 417 ? -11.352 -19.469 64.812 1 20.78 417 SER B N 1
ATOM 7127 C CA . SER B 1 417 ? -10.688 -20.5 65.625 1 20.78 417 SER B CA 1
ATOM 7128 C C . SER B 1 417 ? -10.172 -21.625 64.75 1 20.78 417 SER B C 1
ATOM 7130 O O . SER B 1 417 ? -10.867 -22.062 63.812 1 20.78 417 SER B O 1
ATOM 7132 N N . ASP B 1 418 ? -8.773 -21.625 64.625 1 21.33 418 ASP B N 1
ATOM 7133 C CA . ASP B 1 418 ? -7.73 -22.438 64 1 21.33 418 ASP B CA 1
ATOM 7134 C C . ASP B 1 418 ? -8.023 -23.922 64.125 1 21.33 418 ASP B C 1
ATOM 7136 O O . ASP B 1 418 ? -7.184 -24.766 63.812 1 21.33 418 ASP B O 1
ATOM 7140 N N . HIS B 1 419 ? -9.117 -24.219 64.938 1 19.47 419 HIS B N 1
ATOM 7141 C CA . HIS B 1 419 ? -8.672 -25.516 65.438 1 19.47 419 HIS B CA 1
ATOM 7142 C C . HIS B 1 419 ? -8.438 -26.5 64.312 1 19.47 419 HIS B C 1
ATOM 7144 O O . HIS B 1 419 ? -7.871 -27.578 64.562 1 19.47 419 HIS B O 1
ATOM 7150 N N . ILE B 1 420 ? -9.117 -26.234 63.188 1 19.16 420 ILE B N 1
ATOM 7151 C CA . ILE B 1 420 ? -9.586 -27.594 62.906 1 19.16 420 ILE B CA 1
ATOM 7152 C C . ILE B 1 420 ? -8.406 -28.484 62.562 1 19.16 420 ILE B C 1
ATOM 7154 O O . ILE B 1 420 ? -7.445 -28.031 61.906 1 19.16 420 ILE B O 1
ATOM 7158 N N . SER B 1 421 ? -8.609 -29.719 62.75 1 18.28 421 SER B N 1
ATOM 7159 C CA . SER B 1 421 ? -7.836 -30.938 62.906 1 18.28 421 SER B CA 1
ATOM 7160 C C . SER B 1 421 ? -7.008 -31.234 61.656 1 18.28 421 SER B C 1
ATOM 7162 O O . SER B 1 421 ? -7.262 -30.688 60.594 1 18.28 421 SER B O 1
ATOM 7164 N N . ASN B 1 422 ? -6.336 -32.312 61.625 1 17.83 422 ASN B N 1
ATOM 7165 C CA . ASN B 1 422 ? -5.078 -33 61.344 1 17.83 422 ASN B CA 1
ATOM 7166 C C . ASN B 1 422 ? -4.957 -33.344 59.875 1 17.83 422 ASN B C 1
ATOM 7168 O O . ASN B 1 422 ? -3.859 -33.375 59.312 1 17.83 422 ASN B O 1
ATOM 7172 N N . GLY B 1 423 ? -6.035 -33.938 59.188 1 19.27 423 GLY B N 1
ATOM 7173 C CA . GLY B 1 423 ? -5.559 -35.156 58.531 1 19.27 423 GLY B CA 1
ATOM 7174 C C . GLY B 1 423 ? -4.828 -34.906 57.25 1 19.27 423 GLY B C 1
ATOM 7175 O O . GLY B 1 423 ? -4.98 -33.844 56.625 1 19.27 423 GLY B O 1
ATOM 7176 N N . GLU B 1 424 ? -3.869 -35.719 56.688 1 17.91 424 GLU B N 1
ATOM 7177 C CA . GLU B 1 424 ? -2.625 -35.844 55.938 1 17.91 424 GLU B CA 1
ATOM 7178 C C . GLU B 1 424 ? -2.863 -35.719 54.438 1 17.91 424 GLU B C 1
ATOM 7180 O O . GLU B 1 424 ? -2.049 -35.125 53.719 1 17.91 424 GLU B O 1
ATOM 7185 N N . PRO B 1 425 ? -4.051 -36.031 53.688 1 20.33 425 PRO B N 1
ATOM 7186 C CA . PRO B 1 425 ? -3.609 -36.906 52.594 1 20.33 425 PRO B CA 1
ATOM 7187 C C . PRO B 1 425 ? -3.062 -36.125 51.406 1 20.33 425 PRO B C 1
ATOM 7189 O O . PRO B 1 425 ? -3.395 -34.938 51.219 1 20.33 425 PRO B O 1
ATOM 7192 N N . SER B 1 426 ? -2.098 -36.594 50.469 1 19.11 426 SER B N 1
ATOM 7193 C CA . SER B 1 426 ? -0.977 -36.344 49.562 1 19.11 426 SER B CA 1
ATOM 7194 C C . SER B 1 426 ? -1.461 -35.875 48.219 1 19.11 426 SER B C 1
ATOM 7196 O O . SER B 1 426 ? -0.725 -35.219 47.469 1 19.11 426 SER B O 1
ATOM 7198 N N . GLN B 1 427 ? -2.73 -36.156 47.656 1 17 427 GLN B N 1
ATOM 7199 C CA . GLN B 1 427 ? -2.619 -36.719 46.312 1 17 427 GLN B CA 1
ATOM 7200 C C . GLN B 1 427 ? -2.482 -35.625 45.25 1 17 427 GLN B C 1
ATOM 7202 O O . GLN B 1 427 ? -1.701 -35.781 44.312 1 17 427 GLN B O 1
ATOM 7207 N N . SER B 1 428 ? -3.439 -34.625 45 1 18.86 428 SER B N 1
ATOM 7208 C CA . SER B 1 428 ? -4.047 -34.562 43.656 1 18.86 428 SER B CA 1
ATOM 7209 C C . SER B 1 428 ? -3.316 -33.562 42.781 1 18.86 428 SER B C 1
ATOM 7211 O O . SER B 1 428 ? -3.172 -32.406 43.125 1 18.86 428 SER B O 1
ATOM 7213 N N . GLU B 1 429 ? -2.541 -33.906 41.719 1 19.34 429 GLU B N 1
ATOM 7214 C CA . GLU B 1 429 ? -1.477 -33.375 40.875 1 19.34 429 GLU B CA 1
ATOM 7215 C C . GLU B 1 429 ? -1.979 -32.219 40 1 19.34 429 GLU B C 1
ATOM 7217 O O . GLU B 1 429 ? -1.357 -31.172 39.938 1 19.34 429 GLU B O 1
ATOM 7222 N N . SER B 1 430 ? -2.75 -32.406 38.781 1 20.38 430 SER B N 1
ATOM 7223 C CA . SER B 1 430 ? -2.252 -32.25 37.406 1 20.38 430 SER B CA 1
ATOM 7224 C C . SER B 1 430 ? -2.742 -30.922 36.812 1 20.38 430 SER B C 1
ATOM 7226 O O . SER B 1 430 ? -2.502 -30.641 35.625 1 20.38 430 SER B O 1
ATOM 7228 N N . MET B 1 431 ? -3.578 -30.047 37.406 1 21.14 431 MET B N 1
ATOM 7229 C CA . MET B 1 431 ? -4.504 -29.219 36.625 1 21.14 431 MET B CA 1
ATOM 7230 C C . MET B 1 431 ? -3.791 -28 36.062 1 21.14 431 MET B C 1
ATOM 7232 O O . MET B 1 431 ? -4.438 -27.047 35.625 1 21.14 431 MET B O 1
ATOM 7236 N N . GLU B 1 432 ? -2.539 -27.828 36.188 1 22.52 432 GLU B N 1
ATOM 7237 C CA . GLU B 1 432 ? -1.988 -26.484 36.125 1 22.52 432 GLU B CA 1
ATOM 7238 C C . GLU B 1 432 ? -2.016 -25.938 34.719 1 22.52 432 GLU B C 1
ATOM 7240 O O . GLU B 1 432 ? -1.726 -24.75 34.5 1 22.52 432 GLU B O 1
ATOM 7245 N N . SER B 1 433 ? -2.209 -26.75 33.625 1 24.41 433 SER B N 1
ATOM 7246 C CA . SER B 1 433 ? -1.505 -26.438 32.375 1 24.41 433 SER B CA 1
ATOM 7247 C C . SER B 1 433 ? -2.236 -25.359 31.578 1 24.41 433 SER B C 1
ATOM 7249 O O . SER B 1 433 ? -1.671 -24.766 30.656 1 24.41 433 SER B O 1
ATOM 7251 N N . THR B 1 434 ? -3.582 -25.156 31.75 1 21.84 434 THR B N 1
ATOM 7252 C CA . THR B 1 434 ? -4.375 -24.5 30.719 1 21.84 434 THR B CA 1
ATOM 7253 C C . THR B 1 434 ? -4.168 -22.984 30.75 1 21.84 434 THR B C 1
ATOM 7255 O O . THR B 1 434 ? -4.492 -22.281 29.781 1 21.84 434 THR B O 1
ATOM 7258 N N . GLU B 1 435 ? -3.877 -22.359 31.875 1 24.52 435 GLU B N 1
ATOM 7259 C CA . GLU B 1 435 ? -4 -20.922 32.062 1 24.52 435 GLU B CA 1
ATOM 7260 C C . GLU B 1 435 ? -2.916 -20.172 31.266 1 24.52 435 GLU B C 1
ATOM 7262 O O . GLU B 1 435 ? -3.109 -19.016 30.875 1 24.52 435 GLU B O 1
ATOM 7267 N N . GLN B 1 436 ? -1.705 -20.766 31.188 1 27.27 436 GLN B N 1
ATOM 7268 C CA . GLN B 1 436 ? -0.572 -20.016 30.672 1 27.27 436 GLN B CA 1
ATOM 7269 C C . GLN B 1 436 ? -0.746 -19.703 29.188 1 27.27 436 GLN B C 1
ATOM 7271 O O . GLN B 1 436 ? -0.066 -18.828 28.656 1 27.27 436 GLN B O 1
ATOM 7276 N N . MET B 1 437 ? -1.555 -20.531 28.469 1 24.28 437 MET B N 1
ATOM 7277 C CA . MET B 1 437 ? -1.554 -20.375 27.016 1 24.28 437 MET B CA 1
ATOM 7278 C C . MET B 1 437 ? -2.203 -19.062 26.609 1 24.28 437 MET B C 1
ATOM 7280 O O . MET B 1 437 ? -2.004 -18.578 25.5 1 24.28 437 MET B O 1
ATOM 7284 N N . TYR B 1 438 ? -3.176 -18.484 27.375 1 23.3 438 TYR B N 1
ATOM 7285 C CA . TYR B 1 438 ? -3.902 -17.281 26.953 1 23.3 438 TYR B CA 1
ATOM 7286 C C . TYR B 1 438 ? -2.988 -16.062 26.953 1 23.3 438 TYR B C 1
ATOM 7288 O O . TYR B 1 438 ? -3.082 -15.219 26.062 1 23.3 438 TYR B O 1
ATOM 7296 N N . GLU B 1 439 ? -2.092 -15.898 27.906 1 27.22 439 GLU B N 1
ATOM 7297 C CA . GLU B 1 439 ? -1.295 -14.688 28.031 1 27.22 439 GLU B CA 1
ATOM 7298 C C . GLU B 1 439 ? -0.371 -14.492 26.828 1 27.22 439 GLU B C 1
ATOM 7300 O O . GLU B 1 439 ? -0.128 -13.367 26.406 1 27.22 439 GLU B O 1
ATOM 7305 N N . GLN B 1 440 ? 0.188 -15.633 26.359 1 25.81 440 GLN B N 1
ATOM 7306 C CA . GLN B 1 440 ? 1.209 -15.461 25.328 1 25.81 440 GLN B CA 1
ATOM 7307 C C . GLN B 1 440 ? 0.597 -14.961 24.031 1 25.81 440 GLN B C 1
ATOM 7309 O O . GLN B 1 440 ? 1.252 -14.25 23.266 1 25.81 440 GLN B O 1
ATOM 7314 N N . ALA B 1 441 ? -0.626 -15.383 23.703 1 24.91 441 ALA B N 1
ATOM 7315 C CA . ALA B 1 441 ? -1.179 -14.953 22.422 1 24.91 441 ALA B CA 1
ATOM 7316 C C . ALA B 1 441 ? -1.411 -13.445 22.406 1 24.91 441 ALA B C 1
ATOM 7318 O O . ALA B 1 441 ? -1.201 -12.797 21.375 1 24.91 441 ALA B O 1
ATOM 7319 N N . LEU B 1 442 ? -1.792 -12.742 23.484 1 23.16 442 LEU B N 1
ATOM 7320 C CA . LEU B 1 442 ? -2.066 -11.312 23.484 1 23.16 442 LEU B CA 1
ATOM 7321 C C . LEU B 1 442 ? -0.797 -10.516 23.188 1 23.16 442 LEU B C 1
ATOM 7323 O O . LEU B 1 442 ? -0.859 -9.422 22.625 1 23.16 442 LEU B O 1
ATOM 7327 N N . SER B 1 443 ? 0.363 -10.945 23.719 1 24.44 443 SER B N 1
ATOM 7328 C CA . SER B 1 443 ? 1.554 -10.102 23.641 1 24.44 443 SER B CA 1
ATOM 7329 C C . SER B 1 443 ? 2.006 -9.922 22.203 1 24.44 443 SER B C 1
ATOM 7331 O O . SER B 1 443 ? 2.961 -9.188 21.938 1 24.44 443 SER B O 1
ATOM 7333 N N . LEU B 1 444 ? 1.708 -10.953 21.375 1 23.84 444 LEU B N 1
ATOM 7334 C CA . LEU B 1 444 ? 2.248 -10.758 20.031 1 23.84 444 LEU B CA 1
ATOM 7335 C C . LEU B 1 444 ? 1.565 -9.578 19.344 1 23.84 444 LEU B C 1
ATOM 7337 O O . LEU B 1 444 ? 2.008 -9.133 18.281 1 23.84 444 LEU B O 1
ATOM 7341 N N . TYR B 1 445 ? 0.37 -9.188 19.859 1 21.44 445 TYR B N 1
ATOM 7342 C CA . TYR B 1 445 ? -0.26 -8.039 19.219 1 21.44 445 TYR B CA 1
ATOM 7343 C C . TYR B 1 445 ? 0.303 -6.73 19.75 1 21.44 445 TYR B C 1
ATOM 7345 O O . TYR B 1 445 ? -0.023 -5.656 19.25 1 21.44 445 TYR B O 1
ATOM 7353 N N . LEU B 1 446 ? 0.88 -6.699 21.031 1 20.78 446 LEU B N 1
ATOM 7354 C CA . LEU B 1 446 ? 1.374 -5.387 21.422 1 20.78 446 LEU B CA 1
ATOM 7355 C C . LEU B 1 446 ? 2.721 -5.094 20.766 1 20.78 446 LEU B C 1
ATOM 7357 O O . LEU B 1 446 ? 3.621 -5.934 20.781 1 20.78 446 LEU B O 1
#

Organism: Ladona fulva (NCBI:txid123851)

Radius of gyration: 35.79 Å; Cα contacts (8 Å, |Δi|>4): 873; chains: 2; bounding box: 95×92×107 Å